Protein AF-A0A1J4VT29-F1 (afdb_monomer_lite)

Foldseek 3Di:
DDDQQDPVLLVLLLQQLQVQLQVCQVVQQVVQVVVVLWDDDDPFADDPDTAGAGSLVSLLVSLVRSCVVRHDDALLNVLLNVLLVLQLVVQVVCSVVVDDDVVVNLVSQQVSLVSNVVSPQWQPVDPDSVVRSVVLSVLLSLLLVLLLLQQRAFLQSLLLLLLLLCLQLVQCVVVVNSNLNSSSSNSNSNSNSSSVCGPPPHNHGHTSSNSNSSSNSLSSSLRNGDQAAPDPVCSNVLSCLLSVLSVLQLVLLQLLCVLVVHDSPDDHCLTLLSLVVLVVDDSNRSSVVSSVSSNLSSVLSVVRRYDDPVSNVVSSVVNVLVSVVSSLVSQQSVQVVVVVVVVVVCVVPPDDDDDDDPDPDDHSLRSLLVSLLVLLLVLLLQLLLCLLFDPVSNLVSLVSNLSSNVVSLQSQLVVQDDPDDDPVSSVVSNDFPDDPLPVLLVLLLVLLVVLCVQAPDNPQSVCCNCVPSVSLVSLLRSLLVSLQAPVSLVVSLVSNLVSLVLLLVQQVCCLQQQAGPRARHGFVPADPVVSVVLNPDDPVVSVVVLPPTAGQRSHPALLLVLLSLLQNLLLLVLCLPQPDVDDPVRSVVSVVSSVSSVVNSVRSLAPLLVVLNLQLVLLLCCLVPVPVSVVVVVCVVCVLVPDDPVVNVVVVCSVVDDDPPVQVQLLQLLVQLCVVPAAFANHAPRQQVVSVVSRPDPDDDDRSDHQALLSVQCRSRHPSSSVSVVVSLCSLPVVLSVLLVVQPDRSLSSNLSSLNSSLSSSNSSRRRHSNSPSSSSSSSNSSSSSSSSSSSSSRCVVVVND

Sequence (802 aa):
MPDIVSKVDLLAAFIISGLVAYLITPLVRLLAIRMKLLDHPSERKVHIKPTPLFGGVSIFIAFLSALIFTAKFTTPILGIVIGGLILLIIGIIDDRIAFMPPHIKLLGQLLAALTVVKFGVRVAFVSDVYLSMLFTYFWIISITNAFNLLDNMNGLSAGVAGISAVIFGLLSLYNGQLAVSLLSFALAGGCFGFLKHNFPKASIFMGDAGSMFIGFTFASIAVLGSWKTPNVTFSIMVPILVLAYPIFDTTLVSIMRVSRGQSIFAGGKDHSSHRLISLGFSEKKAVMFIYLISLILGVSAFIVTISDPVSAAISISAIFLLLFILGVRLALVDANFEEWRLKRWLQARWIKYKMPFYSRRKTGGERTAFICDKITEWSLCAAIIAIPVSNAFIEIFIAIAFISWATKKVLASISKLPLSFDIKTVAKGIRLPDTYLDMPILALIVTTVLSITNTTSVSSSFNYLFFKLGEYIALFYMVVEIFNSERKIRNVTGFLVFSCAIVSLNAVFQYVAGFDLLRHFSVSAVSESAALSFAKASVFAKLSMFRDIRVTSSFFMPEDFAAWLLVILPVLFTILFFVRPIRGKARIALAGLFVFLFVLFLSASSKGAWLGLASALFFALFIKKRKLALVLAVCFILLPSVLPDSVAERVESSMTSQDNGDGVYRWQVTWNAIKSHPVFGIGADVYHTDYLQYSPREGKGLSGYTNSSFLQYAADMGLIGIGALLWFLFMLFSRSIRNLGNIKEPFYHSLLLGLLGGILAFLIHSLFRPDFRSLQLMVLFWFAVGLSIAVQRAALRKENLV

Radius of gyration: 30.98 Å; chains: 1; bounding box: 78×65×95 Å

pLDDT: mean 81.32, std 16.32, range [30.88, 98.62]

Secondary structure (DSSP, 8-state):
------HHHHHHHHHHHHHHHHHHHHHHHHHHHHTT-EE---TT-S-SS-EEB-HHHHHHHHHHHHHHHH----HHHHHHHHHHHHHHHHHHHHHHHS---HHHHHHHHHHHHHHHHHTT---TT--SHHHHHHHHHHHHHHHHHHHHHH-SSTTHHHHHHHHHHHHHHHHHHHTT-HHHHHHHHHHHHHHHHHHHHHSSS-SSB-HHHHHHHHHHHHHHHHHH-----SSGGGTTHHHHHHTHHHHHHHHHHHHHHHHTT--TTS--S-SHHHHHHHTT--HHHHHHHHHHHHHHHHHHHHHHHHS-HHHHHHHHHHHHHHHHHHHHHHHHHHHHHHHHHHHHHHHHT-SS-----------HHHHHHHHHHHHHHHHHHHHHHHTTT-HHHHHHHHHHHHHHHHHHHHHHHHTT--SS--HHHHHHHTPPPP-TTHHHHHHHHHHHHHHGGG-S-HHHHHHIIIIIIHHHHHHHHHHHHH--SHHHHHHHHHHHHHHHHHHHHHHHHHHHHSB-TTT-PBPTT--HHHHHHHHHS-HHHHHHHTTSPPP-TTSSSHHHHHHHHHHHHHHHHHHHHH-TT--HHHHHHHHHHHHHHHHHHHHT--HHHHHHHHHHHHHHHHHH-HHHHHHHHHHHHHHHHHS-HHHHHHHHHHHHSS-HHHHHHHHHHHHHHHHHSTTT-S-TTTHHHHGGGG-SSTT----SS-S-HHHHHHHHHHHHHHHHHHHHHHHHHHHHHHHHTT---HHHHHHHHHHHHHHHHHHHHTTSS-GGG-HHHHHHHHHHHHHHHHHHHHHHHHTT--

Structure (mmCIF, N/CA/C/O backbone):
data_AF-A0A1J4VT29-F1
#
_entry.id   AF-A0A1J4VT29-F1
#
loop_
_atom_site.group_PDB
_atom_site.id
_atom_site.type_symbol
_atom_site.label_atom_id
_atom_site.label_alt_id
_atom_site.label_comp_id
_atom_site.label_asym_id
_atom_site.label_entity_id
_atom_site.label_seq_id
_atom_site.pdbx_PDB_ins_code
_atom_site.Cartn_x
_atom_site.Cartn_y
_atom_site.Cartn_z
_atom_site.occupancy
_atom_site.B_iso_or_equiv
_atom_site.auth_seq_id
_atom_site.auth_comp_id
_atom_site.auth_asym_id
_atom_site.auth_atom_id
_atom_site.pdbx_PDB_model_num
ATOM 1 N N . MET A 1 1 ? 30.194 25.318 13.559 1.00 33.41 1 MET A N 1
ATOM 2 C CA . MET A 1 1 ? 30.046 25.543 15.014 1.00 33.41 1 MET A CA 1
ATOM 3 C C . MET A 1 1 ? 29.406 24.293 15.595 1.00 33.41 1 MET A C 1
ATOM 5 O O . MET A 1 1 ? 28.345 23.943 15.094 1.00 33.41 1 MET A O 1
ATOM 9 N N . PRO A 1 2 ? 30.065 23.570 16.514 1.00 39.81 2 PRO A N 1
ATOM 10 C CA . PRO A 1 2 ? 29.645 22.228 16.907 1.00 39.81 2 PRO A CA 1
ATOM 11 C C . PRO A 1 2 ? 28.365 22.244 17.758 1.00 39.81 2 PRO A C 1
ATOM 13 O O . PRO A 1 2 ? 28.043 23.228 18.425 1.00 39.81 2 PRO A O 1
ATOM 16 N N . ASP A 1 3 ? 27.636 21.138 17.660 1.00 47.94 3 ASP A N 1
ATOM 17 C CA . ASP A 1 3 ? 26.301 20.856 18.182 1.00 47.94 3 ASP A CA 1
ATOM 18 C C . ASP A 1 3 ? 26.137 21.121 19.687 1.00 47.94 3 ASP A C 1
ATOM 20 O O . ASP A 1 3 ? 26.857 20.565 20.511 1.00 47.94 3 ASP A O 1
ATOM 24 N N . ILE A 1 4 ? 25.135 21.923 20.069 1.00 55.03 4 ILE A N 1
ATOM 25 C CA . ILE A 1 4 ? 24.772 22.153 21.483 1.00 55.03 4 ILE A CA 1
ATOM 26 C C . ILE A 1 4 ? 23.476 21.401 21.806 1.00 55.03 4 ILE A C 1
ATOM 28 O O . ILE A 1 4 ? 22.451 22.003 22.114 1.00 55.03 4 ILE A O 1
ATOM 32 N N . VAL A 1 5 ? 23.515 20.083 21.635 1.00 64.25 5 VAL A N 1
ATOM 33 C CA . VAL A 1 5 ? 22.667 19.130 22.360 1.00 64.25 5 VAL A CA 1
ATOM 34 C C . VAL A 1 5 ? 23.596 17.984 22.730 1.00 64.25 5 VAL A C 1
ATOM 36 O O . VAL A 1 5 ? 24.055 17.245 21.868 1.00 64.25 5 VAL A O 1
ATOM 39 N N . SER A 1 6 ? 23.949 17.865 23.998 1.00 79.81 6 SER A N 1
ATOM 40 C CA . SER A 1 6 ? 24.794 16.793 24.514 1.00 79.81 6 SER A CA 1
ATOM 41 C C . SER A 1 6 ? 23.957 15.555 24.856 1.00 79.81 6 SER A C 1
ATOM 43 O O . SER A 1 6 ? 22.740 15.621 25.028 1.00 79.81 6 SER A O 1
ATOM 45 N N . LYS A 1 7 ? 24.602 14.394 25.028 1.00 81.19 7 LYS A N 1
ATOM 46 C CA . LYS A 1 7 ? 23.920 13.202 25.576 1.00 81.19 7 LYS A CA 1
ATOM 47 C C . LYS A 1 7 ? 23.343 13.461 26.978 1.00 81.19 7 LYS A C 1
ATOM 49 O O . LYS A 1 7 ? 22.357 12.829 27.349 1.00 81.19 7 LYS A O 1
ATOM 54 N N . VAL A 1 8 ? 23.935 14.394 27.731 1.00 86.44 8 VAL A N 1
ATOM 55 C CA . VAL A 1 8 ? 23.439 14.829 29.045 1.00 86.44 8 VAL A CA 1
ATOM 56 C C . VAL A 1 8 ? 22.101 15.550 28.894 1.00 86.44 8 VAL A C 1
ATOM 58 O O . VAL A 1 8 ? 21.183 15.265 29.657 1.00 86.44 8 VAL A O 1
ATOM 61 N N . ASP A 1 9 ? 21.945 16.380 27.860 1.00 90.12 9 ASP A N 1
ATOM 62 C CA . ASP A 1 9 ? 20.693 17.097 27.583 1.00 90.12 9 ASP A CA 1
ATOM 63 C C . ASP A 1 9 ? 19.541 16.140 27.247 1.00 90.12 9 ASP A C 1
ATOM 65 O O . ASP A 1 9 ? 18.402 16.386 27.635 1.00 90.12 9 ASP A O 1
ATOM 69 N N . LEU A 1 10 ? 19.825 15.000 26.605 1.00 94.25 10 LEU A N 1
ATOM 70 C CA . LEU A 1 10 ? 18.819 13.964 26.324 1.00 94.25 10 LEU A CA 1
ATOM 71 C C . LEU A 1 10 ? 18.289 13.313 27.609 1.00 94.25 10 LEU A C 1
ATOM 73 O O . LEU A 1 10 ? 17.077 13.160 27.785 1.00 94.25 10 LEU A O 1
ATOM 77 N N . LEU A 1 11 ? 19.198 12.944 28.518 1.00 94.19 11 LEU A N 1
ATOM 78 C CA . LEU A 1 11 ? 18.832 12.378 29.815 1.00 94.19 11 LEU A CA 1
ATOM 79 C C . LEU A 1 11 ? 18.116 13.421 30.683 1.00 94.19 11 LEU A C 1
ATOM 81 O O . LEU A 1 11 ? 17.098 13.112 31.302 1.00 94.19 11 LEU A O 1
ATOM 85 N N . ALA A 1 12 ? 18.604 14.664 30.682 1.00 94.69 12 ALA A N 1
ATOM 86 C CA . ALA A 1 12 ? 17.967 15.778 31.368 1.00 94.69 12 ALA A CA 1
ATOM 87 C C . ALA A 1 12 ? 16.546 16.017 30.839 1.00 94.69 12 ALA A C 1
ATOM 89 O O . ALA A 1 12 ? 15.627 16.154 31.640 1.00 94.69 12 ALA A O 1
ATOM 90 N N . ALA A 1 13 ? 16.323 15.974 29.522 1.00 96.81 13 ALA A N 1
ATOM 91 C CA . ALA A 1 13 ? 15.000 16.148 28.926 1.00 96.81 13 ALA A CA 1
ATOM 92 C C . ALA A 1 13 ? 14.007 15.077 29.407 1.00 96.81 13 ALA A C 1
ATOM 94 O O . ALA A 1 13 ? 12.875 15.399 29.780 1.00 96.81 13 ALA A O 1
ATOM 95 N N . PHE A 1 14 ? 14.442 13.813 29.458 1.00 97.88 14 PHE A N 1
ATOM 96 C CA . PHE A 1 14 ? 13.638 12.713 29.994 1.00 97.88 14 PHE A CA 1
ATOM 97 C C . PHE A 1 14 ? 13.293 12.920 31.475 1.00 97.88 14 PHE A C 1
ATOM 99 O O . PHE A 1 14 ? 12.125 12.821 31.859 1.00 97.88 14 PHE A O 1
ATOM 106 N N . ILE A 1 15 ? 14.294 13.235 32.305 1.00 97.94 15 ILE A N 1
ATOM 107 C CA . ILE A 1 15 ? 14.127 13.391 33.756 1.00 97.94 15 ILE A CA 1
ATOM 108 C C . ILE A 1 15 ? 13.269 14.616 34.084 1.00 97.94 15 ILE A C 1
ATOM 110 O O . ILE A 1 15 ? 12.323 14.495 34.860 1.00 97.94 15 ILE A O 1
ATOM 114 N N . ILE A 1 16 ? 13.559 15.775 33.485 1.00 98.00 16 ILE A N 1
ATOM 115 C CA . ILE A 1 16 ? 12.816 17.024 33.703 1.00 98.00 16 ILE A CA 1
ATOM 116 C C . ILE A 1 16 ? 11.355 16.823 33.313 1.00 98.00 16 ILE A C 1
ATOM 118 O O . ILE A 1 16 ? 10.469 17.093 34.120 1.00 98.00 16 ILE A O 1
ATOM 122 N N . SER A 1 17 ? 11.090 16.289 32.117 1.00 98.25 17 SER A N 1
ATOM 123 C CA . SER A 1 17 ? 9.717 16.043 31.669 1.00 98.25 17 SER A CA 1
ATOM 124 C C . SER A 1 17 ? 8.998 15.046 32.587 1.00 98.25 17 SER A C 1
ATOM 126 O O . SER A 1 17 ? 7.878 15.295 33.031 1.00 98.25 17 SER A O 1
ATOM 128 N N . GLY A 1 18 ? 9.655 13.945 32.965 1.00 98.19 18 GLY A N 1
ATOM 129 C CA . GLY A 1 18 ? 9.075 12.960 33.879 1.00 98.19 18 GLY A CA 1
ATOM 130 C C . GLY A 1 18 ? 8.745 13.523 35.256 1.00 98.19 18 GLY A C 1
ATOM 131 O O . GLY A 1 18 ? 7.642 13.301 35.764 1.00 98.19 18 GLY A O 1
ATOM 132 N N . LEU A 1 19 ? 9.659 14.297 35.841 1.00 98.06 19 LEU A N 1
ATOM 133 C CA . LEU A 1 19 ? 9.467 14.912 37.148 1.00 98.06 19 LEU A CA 1
ATOM 134 C C . LEU A 1 19 ? 8.368 15.980 37.106 1.00 98.06 19 LEU A C 1
ATOM 136 O O . LEU A 1 19 ? 7.482 15.977 37.961 1.00 98.06 19 LEU A O 1
ATOM 140 N N . VAL A 1 20 ? 8.375 16.852 36.092 1.00 98.25 20 VAL A N 1
ATOM 141 C CA . VAL A 1 20 ? 7.345 17.886 35.921 1.00 98.25 20 VAL A CA 1
ATOM 142 C C . VAL A 1 20 ? 5.974 17.246 35.723 1.00 98.25 20 VAL A C 1
ATOM 144 O O . VAL A 1 20 ? 5.036 17.620 36.423 1.00 98.25 20 VAL A O 1
ATOM 147 N N . ALA A 1 21 ? 5.841 16.239 34.854 1.00 97.81 21 ALA A N 1
ATOM 148 C CA . ALA A 1 21 ? 4.572 15.536 34.669 1.00 97.81 21 ALA A CA 1
ATOM 149 C C . ALA A 1 21 ? 4.102 14.884 35.977 1.00 97.81 21 ALA A C 1
ATOM 151 O O . ALA A 1 21 ? 2.942 15.041 36.360 1.00 97.81 21 ALA A O 1
ATOM 152 N N . TYR A 1 22 ? 4.995 14.207 36.702 1.00 97.44 22 TYR A N 1
ATOM 153 C CA . TYR A 1 22 ? 4.665 13.569 37.975 1.00 97.44 22 TYR A CA 1
ATOM 154 C C . TYR A 1 22 ? 4.158 14.570 39.027 1.00 97.44 22 TYR A C 1
ATOM 156 O O . TYR A 1 22 ? 3.149 14.299 39.682 1.00 97.44 22 TYR A O 1
ATOM 164 N N . LEU A 1 23 ? 4.817 15.725 39.166 1.00 97.50 23 LEU A N 1
ATOM 165 C CA . LEU A 1 23 ? 4.493 16.733 40.181 1.00 97.50 23 LEU A CA 1
ATOM 166 C C . LEU A 1 23 ? 3.297 17.614 39.803 1.00 97.50 23 LEU A C 1
ATOM 168 O O . LEU A 1 23 ? 2.504 17.977 40.672 1.00 97.50 23 LEU A O 1
ATOM 172 N N . ILE A 1 24 ? 3.138 17.955 38.522 1.00 96.56 24 ILE A N 1
ATOM 173 C CA . ILE A 1 24 ? 2.095 18.884 38.078 1.00 96.56 24 ILE A CA 1
ATOM 174 C C . ILE A 1 24 ? 0.741 18.194 37.892 1.00 96.56 24 ILE A C 1
ATOM 176 O O . ILE A 1 24 ? -0.298 18.836 38.037 1.00 96.56 24 ILE A O 1
ATOM 180 N N . THR A 1 25 ? 0.718 16.886 37.612 1.00 96.56 25 THR A N 1
ATOM 181 C CA . THR A 1 25 ? -0.531 16.145 37.354 1.00 96.56 25 THR A CA 1
ATOM 182 C C . THR A 1 25 ? -1.549 16.242 38.506 1.00 96.56 25 THR A C 1
ATOM 184 O O . THR A 1 25 ? -2.719 16.515 38.229 1.00 96.56 25 THR A O 1
ATOM 187 N N . PRO A 1 26 ? -1.170 16.118 39.796 1.00 94.38 26 PRO A N 1
ATOM 188 C CA . PRO A 1 26 ? -2.086 16.369 40.912 1.00 94.38 26 PRO A CA 1
ATOM 189 C C . PRO A 1 26 ? -2.666 17.792 40.941 1.00 94.38 26 PRO A C 1
ATOM 191 O O . PRO A 1 26 ? -3.844 17.963 41.253 1.00 94.38 26 PRO A O 1
ATOM 194 N N . LEU A 1 27 ? -1.878 18.811 40.586 1.00 94.88 27 LEU A N 1
ATOM 195 C CA . LEU A 1 27 ? -2.335 20.206 40.539 1.00 94.88 27 LEU A CA 1
ATOM 196 C C . LEU A 1 27 ? 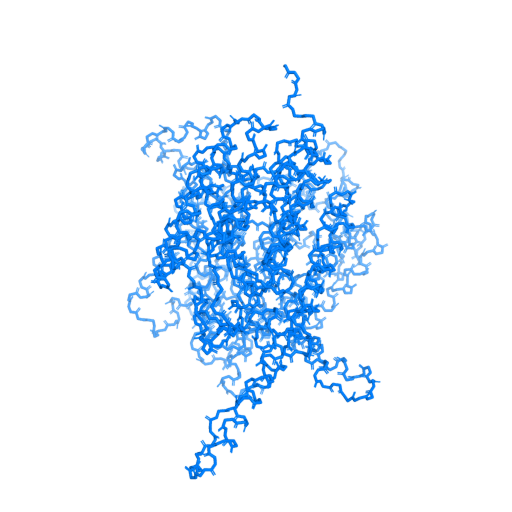-3.319 20.427 39.385 1.00 94.88 27 LEU A C 1
ATOM 198 O O . LEU A 1 27 ? -4.388 21.007 39.570 1.00 94.88 27 LEU A O 1
ATOM 202 N N . VAL A 1 28 ? -2.993 19.891 38.210 1.00 94.00 28 VAL A N 1
ATOM 203 C CA . VAL A 1 28 ? -3.857 19.907 37.022 1.00 94.00 28 VAL A CA 1
ATOM 204 C C . VAL A 1 28 ? -5.168 19.164 37.298 1.00 94.00 28 VAL A C 1
ATOM 206 O O . VAL A 1 28 ? -6.236 19.628 36.905 1.00 94.00 28 VAL A O 1
ATOM 209 N N . ARG A 1 29 ? -5.128 18.067 38.064 1.00 93.06 29 ARG A N 1
ATOM 210 C CA . ARG A 1 29 ? -6.324 17.358 38.537 1.00 93.06 29 ARG A CA 1
ATOM 211 C C . ARG A 1 29 ? -7.211 18.239 39.418 1.00 93.06 29 ARG A C 1
ATOM 213 O O . ARG A 1 29 ? -8.425 18.249 39.223 1.00 93.06 29 ARG A O 1
ATOM 220 N N . LEU A 1 30 ? -6.638 18.983 40.367 1.00 91.75 30 LEU A N 1
ATOM 221 C CA . LEU A 1 30 ? -7.401 19.922 41.203 1.00 91.75 30 LEU A CA 1
ATOM 222 C C . LEU A 1 30 ? -8.045 21.027 40.359 1.00 91.75 30 LEU A C 1
ATOM 224 O O . LEU A 1 30 ? -9.205 21.376 40.581 1.00 91.75 30 LEU A O 1
ATOM 228 N N . LEU A 1 31 ? -7.317 21.542 39.368 1.00 91.06 31 LEU A N 1
ATOM 229 C CA . LEU A 1 31 ? -7.832 22.539 38.436 1.00 91.06 31 LEU A CA 1
ATOM 230 C C . LEU A 1 31 ? -8.998 21.986 37.603 1.00 91.06 31 LEU A C 1
ATOM 232 O O . LEU A 1 31 ? -10.039 22.630 37.520 1.00 91.06 31 LEU A O 1
ATOM 236 N N . ALA A 1 32 ? -8.871 20.770 37.072 1.00 90.19 32 ALA A N 1
ATOM 237 C CA . ALA A 1 32 ? -9.927 20.103 36.312 1.00 90.19 32 ALA A CA 1
ATOM 238 C C . ALA A 1 32 ? -11.214 19.929 37.137 1.00 90.19 32 ALA A C 1
ATOM 240 O O . ALA A 1 32 ? -12.310 20.196 36.647 1.00 90.19 32 ALA A O 1
ATOM 241 N N . ILE A 1 33 ? -11.081 19.566 38.420 1.00 89.19 33 ILE A N 1
ATOM 242 C CA . ILE A 1 33 ? -12.214 19.471 39.352 1.00 89.19 33 ILE A CA 1
ATOM 243 C C . ILE A 1 33 ? -12.862 20.847 39.562 1.00 89.19 33 ILE A C 1
ATOM 245 O O . ILE A 1 33 ? -14.083 20.963 39.467 1.00 89.19 33 ILE A O 1
ATOM 249 N N . ARG A 1 34 ? -12.066 21.902 39.794 1.00 89.75 34 ARG A N 1
ATOM 250 C CA . ARG A 1 34 ? -12.579 23.278 39.956 1.00 89.75 34 ARG A CA 1
ATOM 251 C C . ARG A 1 34 ? -13.289 23.788 38.702 1.00 89.75 34 ARG A C 1
ATOM 253 O O . ARG A 1 34 ? -14.307 24.462 38.810 1.00 89.75 34 ARG A O 1
ATOM 260 N N . MET A 1 35 ? -12.780 23.435 37.524 1.00 85.62 35 MET A N 1
ATOM 261 C CA . MET A 1 35 ? -13.356 23.799 36.227 1.00 85.62 35 MET A CA 1
ATOM 262 C C . MET A 1 35 ? -14.530 22.903 35.804 1.00 85.62 35 MET A C 1
ATOM 264 O O . MET A 1 35 ? -15.103 23.132 34.741 1.00 85.62 35 MET A O 1
ATOM 268 N N . LYS A 1 36 ? -14.898 21.898 36.616 1.00 83.50 36 LYS A N 1
ATOM 269 C CA . LYS A 1 36 ? -15.925 20.887 36.309 1.00 83.50 36 LYS A CA 1
ATOM 270 C C . LYS A 1 36 ? -15.660 20.120 35.001 1.00 83.50 36 LYS A C 1
ATOM 272 O O . LYS A 1 36 ? -16.594 19.659 34.355 1.00 83.50 36 LYS A O 1
ATOM 277 N N . LEU A 1 37 ? -14.389 19.951 34.632 1.00 81.50 37 LEU A N 1
ATOM 278 C CA . LEU A 1 37 ? -13.951 19.129 33.501 1.00 81.50 37 LEU A CA 1
ATOM 279 C C . LEU A 1 37 ? -13.862 17.662 33.946 1.00 81.50 37 LEU A C 1
ATOM 281 O O . LEU A 1 37 ? -12.786 17.148 34.261 1.00 81.50 37 LEU A O 1
ATOM 285 N N . LEU A 1 38 ? -15.022 17.012 34.060 1.00 82.12 38 LEU A N 1
ATOM 286 C CA . LEU A 1 38 ? -15.164 15.646 34.566 1.00 82.12 38 LEU A CA 1
ATOM 287 C C . LEU A 1 38 ? -15.788 14.730 33.511 1.00 82.12 38 LEU A C 1
ATOM 289 O O . LEU A 1 38 ? -16.812 15.064 32.919 1.00 82.12 38 LEU A O 1
ATOM 293 N N . ASP A 1 39 ? -15.226 13.532 33.345 1.00 75.38 39 ASP A N 1
ATOM 294 C CA . ASP A 1 39 ? -15.860 12.472 32.572 1.00 75.38 39 ASP A CA 1
ATOM 295 C C . ASP A 1 39 ? -16.897 11.725 33.416 1.00 75.38 39 ASP A C 1
ATOM 297 O O . ASP A 1 39 ? -16.546 10.948 34.312 1.00 75.38 39 ASP A O 1
ATOM 301 N N . HIS A 1 40 ? -18.177 11.914 33.107 1.00 70.88 40 HIS A N 1
ATOM 302 C CA . HIS A 1 40 ? -19.268 11.222 33.781 1.00 70.88 40 HIS A CA 1
ATOM 303 C C . HIS A 1 40 ? -19.471 9.785 33.246 1.00 70.88 40 HIS A C 1
ATOM 305 O O . HIS A 1 40 ? -19.414 9.553 32.034 1.00 70.88 40 HIS A O 1
ATOM 311 N N . PRO A 1 41 ? -19.743 8.797 34.125 1.00 61.56 41 PRO A N 1
ATOM 312 C CA . PRO A 1 41 ? -20.081 7.437 33.706 1.00 61.56 41 PRO A CA 1
ATOM 313 C C . PRO A 1 41 ? -21.275 7.417 32.739 1.00 61.56 41 PRO A C 1
ATOM 315 O O . PRO A 1 41 ? -22.268 8.106 32.955 1.00 61.56 41 PRO A O 1
ATOM 318 N N . SER A 1 42 ? -21.207 6.597 31.691 1.00 57.72 42 SER A N 1
ATOM 319 C CA . SER A 1 42 ? -22.328 6.345 30.771 1.00 57.72 42 SER A CA 1
ATOM 320 C C . SER A 1 42 ? -22.353 4.871 30.364 1.00 57.72 42 SER A C 1
ATOM 322 O O . SER A 1 42 ? -21.347 4.180 30.518 1.00 57.72 42 SER A O 1
ATOM 324 N N . GLU A 1 43 ? -23.458 4.380 29.786 1.00 47.31 43 GLU A N 1
ATOM 325 C CA . GLU A 1 43 ? -23.592 2.977 29.331 1.00 47.31 43 GLU A CA 1
ATOM 326 C C . GLU A 1 43 ? -22.460 2.526 28.380 1.00 47.31 43 GLU A C 1
ATOM 328 O O . GLU A 1 43 ? -22.158 1.334 28.242 1.00 47.31 43 GLU A O 1
ATOM 333 N N . ARG A 1 44 ? -21.803 3.489 27.719 1.00 51.31 44 ARG A N 1
ATOM 334 C CA . ARG A 1 44 ? -20.697 3.268 26.781 1.00 51.31 44 ARG A CA 1
ATOM 335 C C . ARG A 1 44 ? -19.311 3.307 27.428 1.00 51.31 44 ARG A C 1
ATOM 337 O O . ARG A 1 44 ? -18.368 2.879 26.773 1.00 51.31 44 ARG A O 1
ATOM 344 N N . LYS A 1 45 ? -19.159 3.754 28.676 1.00 58.06 45 LYS A N 1
ATOM 345 C CA . LYS A 1 45 ? -17.854 3.899 29.350 1.00 58.06 45 LYS A CA 1
ATOM 346 C C . LYS A 1 45 ? -17.647 2.805 30.408 1.00 58.06 45 LYS A C 1
ATOM 348 O O . LYS A 1 45 ? -18.581 2.075 30.734 1.00 58.06 45 LYS A O 1
ATOM 353 N N . VAL A 1 46 ? -16.400 2.573 30.825 1.00 54.50 46 VAL A N 1
ATOM 354 C CA . VAL A 1 46 ? -16.026 1.473 31.748 1.00 54.50 46 VAL A CA 1
ATOM 355 C C . VAL A 1 46 ? -15.874 1.972 33.191 1.00 54.50 46 VAL A C 1
ATOM 357 O O . VAL A 1 46 ? -16.057 1.202 34.132 1.00 54.50 46 VAL A O 1
ATOM 360 N N . HIS A 1 47 ? -15.587 3.262 33.394 1.00 59.19 47 HIS A N 1
ATOM 361 C CA . HIS A 1 47 ? -15.441 3.839 34.728 1.00 59.19 47 HIS A CA 1
ATOM 362 C C . HIS A 1 47 ? -16.784 4.062 35.423 1.00 59.19 47 HIS A C 1
ATOM 364 O O . HIS A 1 47 ? -17.765 4.489 34.822 1.00 59.19 47 HIS A O 1
ATOM 370 N N . ILE A 1 48 ? -16.790 3.809 36.732 1.00 59.41 48 ILE A N 1
ATOM 371 C CA . ILE A 1 48 ? -17.982 3.891 37.592 1.00 59.41 48 ILE A CA 1
ATOM 372 C C . ILE A 1 48 ? -18.014 5.223 38.369 1.00 59.41 48 ILE A C 1
ATOM 374 O O . ILE A 1 48 ? -19.045 5.612 38.907 1.00 59.41 48 ILE A O 1
ATOM 378 N N . LYS A 1 49 ? -16.893 5.959 38.420 1.00 67.44 49 LYS A N 1
ATOM 379 C CA . LYS A 1 49 ? -16.759 7.231 39.149 1.00 67.44 49 LYS A CA 1
ATOM 380 C C . LYS A 1 49 ? -16.401 8.375 38.198 1.00 67.44 49 LYS A C 1
ATOM 382 O O . LYS A 1 49 ? -15.527 8.161 37.358 1.00 67.44 49 LYS A O 1
ATOM 387 N N . PRO A 1 50 ? -16.996 9.575 38.350 1.00 76.69 50 PRO A N 1
ATOM 388 C CA . PRO A 1 50 ? -16.575 10.754 37.602 1.00 76.69 50 PRO A CA 1
ATOM 389 C C . PRO A 1 50 ? -15.066 10.981 37.736 1.00 76.69 50 PRO A C 1
ATOM 391 O O . PRO A 1 50 ? -14.556 11.083 38.854 1.00 76.69 50 PRO A O 1
ATOM 394 N N . THR A 1 51 ? -14.352 11.006 36.610 1.00 83.75 51 THR A N 1
ATOM 395 C CA . THR A 1 51 ? -12.882 11.102 36.583 1.00 83.75 51 THR A CA 1
ATOM 396 C C . THR A 1 51 ? -12.462 12.358 35.809 1.00 83.75 51 THR A C 1
ATOM 398 O O . THR A 1 51 ? -12.998 12.581 34.729 1.00 83.75 51 THR A O 1
ATOM 401 N N . PRO A 1 52 ? -11.557 13.213 36.323 1.00 87.00 52 PRO A N 1
ATOM 402 C CA . PRO A 1 52 ? -11.186 14.460 35.644 1.00 87.00 52 PRO A CA 1
ATOM 403 C C . PRO A 1 52 ? -10.531 14.254 34.265 1.00 87.00 52 PRO A C 1
ATOM 405 O O . PRO A 1 52 ? -9.730 13.333 34.113 1.00 87.00 52 PRO A O 1
ATOM 408 N N . LEU A 1 53 ? -10.832 15.131 33.297 1.00 83.00 53 LEU A N 1
ATOM 409 C CA . LEU A 1 53 ? -10.323 15.132 31.911 1.00 83.00 53 LEU A CA 1
ATOM 410 C C . LEU A 1 53 ? -9.438 16.362 31.681 1.00 83.00 53 LEU A C 1
ATOM 412 O O . LEU A 1 53 ? -9.933 17.436 31.347 1.00 83.00 53 LEU A O 1
ATOM 416 N N . PHE A 1 54 ? -8.136 16.240 31.952 1.00 85.94 54 PHE A N 1
ATOM 417 C CA . PHE A 1 54 ? -7.184 17.342 31.724 1.00 85.94 54 PHE A CA 1
ATOM 418 C C . PHE A 1 54 ? -5.711 16.897 31.729 1.00 85.94 54 PHE A C 1
ATOM 420 O O . PHE A 1 54 ? -4.801 17.722 31.786 1.00 85.94 54 PHE A O 1
ATOM 427 N N . GLY A 1 55 ? -5.451 15.586 31.699 1.00 89.31 55 GLY A N 1
ATOM 428 C CA . GLY A 1 55 ? -4.110 15.026 31.857 1.00 89.31 55 GLY A CA 1
ATOM 429 C C . GLY A 1 55 ? -3.143 15.404 30.735 1.00 89.31 55 GLY A C 1
ATOM 430 O O . GLY A 1 55 ? -1.948 15.558 30.982 1.00 89.31 55 GLY A O 1
ATOM 431 N N . GLY A 1 56 ? -3.656 15.633 29.523 1.00 92.44 56 GLY A N 1
ATOM 432 C CA . GLY A 1 56 ? -2.866 16.110 28.387 1.00 92.44 56 GLY A CA 1
ATOM 433 C C . GLY A 1 56 ? -2.111 17.411 28.652 1.00 92.44 56 GLY A C 1
ATOM 434 O O . GLY A 1 56 ? -0.982 17.566 28.191 1.00 92.44 56 GLY A O 1
ATOM 435 N N . VAL A 1 57 ? -2.679 18.310 29.463 1.00 95.81 57 VAL A N 1
ATOM 436 C CA . VAL A 1 57 ? -2.030 19.573 29.847 1.00 95.81 57 VAL A CA 1
ATOM 437 C C . VAL A 1 57 ? -0.770 19.314 30.666 1.00 95.81 57 VAL A C 1
ATOM 439 O O . VAL A 1 57 ? 0.249 19.963 30.444 1.00 95.81 57 VAL A O 1
ATOM 442 N N . SER A 1 58 ? -0.797 18.327 31.565 1.00 96.69 58 SER A N 1
ATOM 443 C CA . SER A 1 58 ? 0.380 17.938 32.347 1.00 96.69 58 SER A CA 1
ATOM 444 C C . SER A 1 58 ? 1.512 17.432 31.456 1.00 96.69 58 SER A C 1
ATOM 446 O O . SER A 1 58 ? 2.663 17.803 31.668 1.00 96.69 58 SER A O 1
ATOM 448 N N . ILE A 1 59 ? 1.184 16.630 30.438 1.00 97.81 59 ILE A N 1
ATOM 449 C CA . ILE A 1 59 ? 2.165 16.080 29.492 1.00 97.81 59 ILE A CA 1
ATOM 450 C C . ILE A 1 59 ? 2.734 17.188 28.601 1.00 97.81 59 ILE A C 1
ATOM 452 O O . ILE A 1 59 ? 3.944 17.238 28.398 1.00 97.81 59 ILE A O 1
ATOM 456 N N . PHE A 1 60 ? 1.892 18.100 28.106 1.00 98.19 60 PHE A N 1
ATOM 457 C CA . PHE A 1 60 ? 2.348 19.225 27.290 1.00 98.19 60 PHE A CA 1
ATOM 458 C C . PHE A 1 60 ? 3.262 20.173 28.073 1.00 98.19 60 PHE A C 1
ATOM 460 O O . PHE A 1 60 ? 4.325 20.532 27.574 1.00 98.19 60 PHE A O 1
ATOM 467 N N . ILE A 1 61 ? 2.889 20.551 29.304 1.00 98.06 61 ILE A N 1
ATOM 468 C CA . ILE A 1 61 ? 3.728 21.414 30.150 1.00 98.06 61 ILE A CA 1
ATOM 469 C C . ILE A 1 61 ? 5.064 20.729 30.434 1.00 98.06 61 ILE A C 1
ATOM 471 O O . ILE A 1 61 ? 6.105 21.352 30.274 1.00 98.06 61 ILE A O 1
ATOM 475 N N . ALA A 1 62 ? 5.048 19.444 30.788 1.00 98.12 62 ALA A N 1
ATOM 476 C CA . ALA A 1 62 ? 6.262 18.668 31.016 1.00 98.12 62 ALA A CA 1
ATOM 477 C C . ALA A 1 62 ? 7.185 18.621 29.790 1.00 98.12 62 ALA A C 1
ATOM 479 O O . ALA A 1 62 ? 8.382 18.899 29.900 1.00 98.12 62 ALA A O 1
ATOM 480 N N . PHE A 1 63 ? 6.614 18.332 28.618 1.00 98.31 63 PHE A N 1
ATOM 481 C CA . PHE A 1 63 ? 7.326 18.337 27.347 1.00 98.31 63 PHE A CA 1
ATOM 482 C C . PHE A 1 63 ? 7.934 19.714 27.059 1.00 98.31 63 PHE A C 1
ATOM 484 O O . PHE A 1 63 ? 9.132 19.814 26.806 1.00 98.31 63 PHE A O 1
ATOM 491 N N . LEU A 1 64 ? 7.141 20.783 27.166 1.00 98.00 64 LEU A N 1
ATOM 492 C CA . LEU A 1 64 ? 7.592 22.151 26.923 1.00 98.00 64 LEU A CA 1
ATOM 493 C C . LEU A 1 64 ? 8.683 22.583 27.912 1.00 98.00 64 LEU A C 1
ATOM 495 O O . LEU A 1 64 ? 9.673 23.174 27.492 1.00 98.00 64 LEU A O 1
ATOM 499 N N . SER A 1 65 ? 8.543 22.259 29.201 1.00 97.31 65 SER A N 1
ATOM 500 C CA . SER A 1 65 ? 9.567 22.533 30.213 1.00 97.31 65 SER A CA 1
ATOM 501 C C . SER A 1 65 ? 10.887 21.858 29.857 1.00 97.31 65 SER A C 1
ATOM 503 O O . SER A 1 65 ? 11.920 22.519 29.858 1.00 97.31 65 SER A O 1
ATOM 505 N N . ALA A 1 66 ? 10.867 20.576 29.482 1.00 96.88 66 ALA A N 1
ATOM 506 C CA . ALA A 1 66 ? 12.078 19.891 29.043 1.00 96.88 66 ALA A CA 1
ATOM 507 C C . ALA A 1 66 ? 12.725 20.587 27.836 1.00 96.88 66 ALA A C 1
ATOM 509 O O . ALA A 1 66 ? 13.933 20.815 27.857 1.00 96.88 66 ALA A O 1
ATOM 510 N N . LEU A 1 67 ? 11.945 20.999 26.829 1.00 95.94 67 LEU A N 1
ATOM 511 C CA . LEU A 1 67 ? 12.484 21.729 25.675 1.00 95.94 67 LEU A CA 1
ATOM 512 C C . LEU A 1 67 ? 13.090 23.083 26.056 1.00 95.94 67 LEU A C 1
ATOM 514 O O . LEU A 1 67 ? 14.160 23.415 25.563 1.00 95.94 67 LEU A O 1
ATOM 518 N N . ILE A 1 68 ? 12.453 23.842 26.951 1.00 95.44 68 ILE A N 1
ATOM 519 C CA . ILE A 1 68 ? 12.970 25.141 27.410 1.00 95.44 68 ILE A CA 1
ATOM 520 C C . ILE A 1 68 ? 14.348 24.999 28.064 1.00 95.44 68 ILE A C 1
ATOM 522 O O . ILE A 1 68 ? 15.215 25.839 27.835 1.00 95.44 68 ILE A O 1
ATOM 526 N N . PHE A 1 69 ? 14.563 23.943 28.850 1.00 93.50 69 PHE A N 1
ATOM 527 C CA . PHE A 1 69 ? 15.818 23.756 29.584 1.00 93.50 69 PHE A CA 1
ATOM 528 C C . PHE A 1 69 ? 16.914 23.032 28.798 1.00 93.50 69 PHE A C 1
ATOM 530 O O . PHE A 1 69 ? 18.080 23.165 29.153 1.00 93.50 69 PHE A O 1
ATOM 537 N N . THR A 1 70 ? 16.567 22.255 27.768 1.00 92.25 70 THR A N 1
ATOM 538 C CA . THR A 1 70 ? 17.524 21.340 27.111 1.00 92.25 70 THR A CA 1
ATOM 539 C C . THR A 1 70 ? 17.649 21.536 25.602 1.00 92.25 70 THR A C 1
ATOM 541 O O . THR A 1 70 ? 18.618 21.069 25.007 1.00 92.25 70 THR A O 1
ATOM 544 N N . ALA A 1 71 ? 16.696 22.215 24.957 1.00 88.50 71 ALA A N 1
ATOM 545 C CA . ALA A 1 71 ? 16.648 22.344 23.506 1.00 88.50 71 ALA A CA 1
ATOM 546 C C . ALA A 1 71 ? 16.961 23.765 23.030 1.00 88.50 71 ALA A C 1
ATOM 548 O O . ALA A 1 71 ? 16.596 24.765 23.643 1.00 88.50 71 ALA A O 1
ATOM 549 N N . LYS A 1 72 ? 17.538 23.854 21.830 1.00 86.50 72 LYS A N 1
ATOM 550 C CA . LYS A 1 72 ? 17.511 25.080 21.028 1.00 86.50 72 LYS A CA 1
ATOM 551 C C . LYS A 1 72 ? 16.258 25.091 20.163 1.00 86.50 72 LYS A C 1
ATOM 553 O O . LYS A 1 72 ? 16.039 24.162 19.385 1.00 86.50 72 LYS A O 1
ATOM 558 N N . PHE A 1 73 ? 15.468 26.157 20.249 1.00 87.25 73 PHE A N 1
ATOM 559 C CA . PHE A 1 73 ? 14.268 26.327 19.429 1.00 87.25 73 PHE A CA 1
ATOM 560 C C . PHE A 1 73 ? 14.635 26.635 17.975 1.00 87.25 73 PHE A C 1
ATOM 562 O O . PHE A 1 73 ? 14.753 27.784 17.561 1.00 87.25 73 PHE A O 1
ATOM 569 N N . THR A 1 74 ? 14.827 25.575 17.196 1.00 91.50 74 THR A N 1
ATOM 570 C CA . THR A 1 74 ? 14.921 25.647 15.736 1.00 91.50 74 THR A CA 1
ATOM 571 C C . THR A 1 74 ? 13.531 25.799 15.117 1.00 91.50 74 THR A C 1
ATOM 573 O O . THR A 1 74 ? 12.524 25.464 15.746 1.00 91.50 74 THR A O 1
ATOM 576 N N . THR A 1 75 ? 13.463 26.261 13.864 1.00 93.06 75 THR A N 1
ATOM 577 C CA . THR A 1 75 ? 12.197 26.421 13.126 1.00 93.06 75 THR A CA 1
ATOM 578 C C . THR A 1 75 ? 11.328 25.150 13.168 1.00 93.06 75 THR A C 1
ATOM 580 O O . THR A 1 75 ? 10.165 25.263 13.555 1.00 93.06 75 THR A O 1
ATOM 583 N N . PRO A 1 76 ? 11.852 23.929 12.920 1.00 94.00 76 PRO A N 1
ATOM 584 C CA . PRO A 1 76 ? 11.053 22.706 13.036 1.00 94.00 76 PRO A CA 1
ATOM 585 C C . PRO A 1 76 ? 10.480 22.464 14.439 1.00 94.00 76 PRO A C 1
ATOM 587 O O . PRO A 1 76 ? 9.300 22.148 14.574 1.00 94.00 76 PRO A O 1
ATOM 590 N N . ILE A 1 77 ? 11.288 22.647 15.492 1.00 95.12 77 ILE A N 1
ATOM 591 C CA . ILE A 1 77 ? 10.855 22.447 16.887 1.00 95.12 77 ILE A CA 1
ATOM 592 C C . ILE A 1 77 ? 9.752 23.444 17.249 1.00 95.12 77 ILE A C 1
ATOM 594 O O . ILE A 1 77 ? 8.754 23.063 17.859 1.00 95.12 77 ILE A O 1
ATOM 598 N N . LEU A 1 78 ? 9.893 24.702 16.826 1.00 96.06 78 LEU A N 1
ATOM 599 C CA . LEU A 1 78 ? 8.883 25.730 17.048 1.00 96.06 78 LEU A CA 1
ATOM 600 C C . LEU A 1 78 ? 7.556 25.375 16.358 1.00 96.06 78 LEU A C 1
ATOM 602 O O . LEU A 1 78 ? 6.500 25.483 16.978 1.00 96.06 78 LEU A O 1
ATOM 606 N N . GLY A 1 79 ? 7.607 24.870 15.121 1.00 96.62 79 GLY A N 1
ATOM 607 C CA . GLY A 1 79 ? 6.427 24.379 14.405 1.00 96.62 79 GLY A CA 1
ATOM 608 C C . GLY A 1 79 ? 5.704 23.250 15.143 1.00 96.62 79 GLY A C 1
ATOM 609 O O . GLY A 1 79 ? 4.476 23.270 15.243 1.00 96.62 79 GLY A O 1
ATOM 610 N N . ILE A 1 80 ? 6.456 22.300 15.711 1.00 97.69 80 ILE A N 1
ATOM 611 C CA . ILE A 1 80 ? 5.908 21.193 16.512 1.00 97.69 80 ILE A CA 1
ATOM 612 C C . ILE A 1 80 ? 5.279 21.714 17.807 1.00 97.69 80 ILE A C 1
ATOM 614 O O . ILE A 1 80 ? 4.173 21.311 18.151 1.00 97.69 80 ILE A O 1
ATOM 618 N N . VAL A 1 81 ? 5.924 22.642 18.517 1.00 97.75 81 VAL A N 1
ATOM 619 C CA . VAL A 1 81 ? 5.367 23.205 19.759 1.00 97.75 81 VAL A CA 1
ATOM 620 C C . VAL A 1 81 ? 4.079 23.987 19.488 1.00 97.75 81 VAL A C 1
ATOM 622 O O . VAL A 1 81 ? 3.089 23.782 20.188 1.00 97.75 81 VAL A O 1
ATOM 625 N N . ILE A 1 82 ? 4.053 24.831 18.450 1.00 98.12 82 ILE A N 1
ATOM 626 C CA . ILE A 1 82 ? 2.863 25.618 18.090 1.00 98.12 82 ILE A CA 1
ATOM 627 C C . ILE A 1 82 ? 1.730 24.700 17.617 1.00 98.12 82 ILE A C 1
ATOM 629 O O . ILE A 1 82 ? 0.604 24.828 18.091 1.00 98.12 82 ILE A O 1
ATOM 633 N N . GLY A 1 83 ? 2.004 23.747 16.720 1.00 97.88 83 GLY A N 1
ATOM 634 C CA . GLY A 1 83 ? 0.981 22.800 16.266 1.00 97.88 83 GLY A CA 1
ATOM 635 C C . GLY A 1 83 ? 0.474 21.892 17.393 1.00 97.88 83 GLY A C 1
ATOM 636 O O . GLY A 1 83 ? -0.724 21.621 17.478 1.00 97.88 83 GLY A O 1
ATOM 637 N N . GLY A 1 84 ? 1.354 21.504 18.320 1.00 97.75 84 GLY A N 1
ATOM 638 C CA . GLY A 1 84 ? 0.993 20.751 19.517 1.00 97.75 84 GLY A CA 1
ATOM 639 C C . GLY A 1 84 ? 0.088 21.553 20.449 1.00 97.75 84 GLY A C 1
ATOM 640 O O . GLY A 1 84 ? -0.902 21.018 20.941 1.00 97.75 84 GLY A O 1
ATOM 641 N N . LEU A 1 85 ? 0.367 22.850 20.623 1.00 98.00 85 LEU A N 1
ATOM 642 C CA . LEU A 1 85 ? -0.483 23.771 21.378 1.00 98.00 85 LEU A CA 1
ATOM 643 C C . LEU A 1 85 ? -1.864 23.937 20.727 1.00 98.00 85 LEU A C 1
ATOM 645 O O . LEU A 1 85 ? -2.868 23.921 21.435 1.00 98.00 85 LEU A O 1
ATOM 649 N N . ILE A 1 86 ? -1.933 24.043 19.393 1.00 97.88 86 ILE A N 1
ATOM 650 C CA . ILE A 1 86 ? -3.208 24.092 18.657 1.00 97.88 86 ILE A CA 1
ATOM 651 C C . ILE A 1 86 ? -4.054 22.858 18.990 1.00 97.88 86 ILE A C 1
ATOM 653 O O . ILE A 1 86 ? -5.222 23.001 19.348 1.00 97.88 86 ILE A O 1
ATOM 657 N N . LEU A 1 87 ? -3.482 21.651 18.927 1.00 97.25 87 LEU A N 1
ATOM 658 C CA . LEU A 1 87 ? -4.243 20.428 19.213 1.00 97.25 87 LEU A CA 1
ATOM 659 C C . LEU A 1 87 ? -4.563 20.235 20.683 1.00 97.25 87 LEU A C 1
ATOM 661 O O . LEU A 1 87 ? -5.638 19.722 20.986 1.00 97.25 87 LEU A O 1
ATOM 665 N N . LEU A 1 88 ? -3.691 20.689 21.580 1.00 96.38 88 LEU A N 1
ATOM 666 C CA . LEU A 1 88 ? -4.005 20.735 22.998 1.00 96.38 88 LEU A CA 1
ATOM 667 C C . LEU A 1 88 ? -5.248 21.604 23.232 1.00 96.38 88 LEU A C 1
ATOM 669 O O . LEU A 1 88 ? -6.179 21.162 23.895 1.00 96.38 88 LEU A O 1
ATOM 673 N N . ILE A 1 89 ? -5.304 22.807 22.648 1.00 95.44 89 ILE A N 1
ATOM 674 C CA . ILE A 1 89 ? -6.452 23.715 22.781 1.00 95.44 89 ILE A CA 1
ATOM 675 C C . ILE A 1 89 ? -7.716 23.094 22.177 1.00 95.44 89 ILE A C 1
ATOM 677 O O . ILE A 1 89 ? -8.753 23.078 22.837 1.00 95.44 89 ILE A O 1
ATOM 681 N N . ILE A 1 90 ? -7.643 22.556 20.955 1.00 94.50 90 ILE A N 1
ATOM 682 C CA . ILE A 1 90 ? -8.792 21.910 20.300 1.00 94.50 90 ILE A CA 1
ATOM 683 C C . ILE A 1 90 ? -9.310 20.734 21.132 1.00 94.50 90 ILE A C 1
ATOM 685 O O . ILE A 1 90 ? -10.519 20.619 21.328 1.00 94.50 90 ILE A O 1
ATOM 689 N N . GLY A 1 91 ? -8.417 19.899 21.665 1.00 92.44 91 GLY A N 1
ATOM 690 C CA . GLY A 1 91 ? -8.807 18.779 22.513 1.00 92.44 91 GLY A CA 1
ATOM 691 C C . GLY A 1 91 ? -9.374 19.220 23.866 1.00 92.44 91 GLY A C 1
ATOM 692 O O . GLY A 1 91 ? -10.363 18.649 24.302 1.00 92.44 91 GLY A O 1
ATOM 693 N N . ILE A 1 92 ? -8.863 20.295 24.485 1.00 91.75 92 ILE A N 1
ATOM 694 C CA . ILE A 1 92 ? -9.470 20.881 25.699 1.00 91.75 92 ILE A CA 1
ATOM 695 C C . ILE A 1 92 ? -10.893 21.378 25.413 1.00 91.75 92 ILE A C 1
ATOM 697 O O . ILE A 1 92 ? -11.792 21.220 26.241 1.00 91.75 92 ILE A O 1
ATOM 701 N N . ILE A 1 93 ? -11.104 22.014 24.257 1.00 91.50 93 ILE A N 1
ATOM 702 C CA . ILE A 1 93 ? -12.430 22.483 23.843 1.00 91.50 93 ILE A CA 1
ATOM 703 C C . ILE A 1 93 ? -13.369 21.286 23.647 1.00 91.50 93 ILE A C 1
ATOM 705 O O . ILE A 1 93 ? -14.513 21.341 24.100 1.00 91.50 93 ILE A O 1
ATOM 709 N N . ASP A 1 94 ? -12.900 20.203 23.024 1.00 88.38 94 ASP A N 1
ATOM 710 C CA . ASP A 1 94 ? -13.692 18.982 22.865 1.00 88.38 94 ASP A CA 1
ATOM 711 C C . ASP A 1 94 ? -14.040 18.325 24.207 1.00 88.38 94 ASP A C 1
ATOM 713 O O . ASP A 1 94 ? -15.220 18.086 24.476 1.00 88.38 94 ASP A O 1
ATOM 717 N N . ASP A 1 95 ? -13.048 18.144 25.083 1.00 86.88 95 ASP A N 1
ATOM 718 C CA . ASP A 1 95 ? -13.226 17.589 26.430 1.00 86.88 95 ASP A CA 1
ATOM 719 C C . ASP A 1 95 ? -14.260 18.401 27.239 1.00 86.88 95 ASP A C 1
ATOM 721 O O . ASP A 1 95 ? -15.000 17.848 28.055 1.00 86.88 95 ASP A O 1
ATOM 725 N N . ARG A 1 96 ? -14.360 19.719 26.997 1.00 85.25 96 ARG A N 1
ATOM 726 C CA . ARG A 1 96 ? -15.317 20.612 27.670 1.00 85.25 96 ARG A CA 1
ATOM 727 C C . ARG A 1 96 ? -16.731 20.559 27.091 1.00 85.25 96 ARG A C 1
ATOM 729 O O . ARG A 1 96 ? -17.693 20.656 27.848 1.00 85.25 96 ARG A O 1
ATOM 736 N N . ILE A 1 97 ? -16.870 20.489 25.767 1.00 80.50 97 ILE A N 1
ATOM 737 C CA . ILE A 1 97 ? -18.177 20.537 25.085 1.00 80.50 97 ILE A CA 1
ATOM 738 C C . ILE A 1 97 ? -18.820 19.139 25.026 1.00 80.50 97 ILE A C 1
ATOM 740 O O . ILE A 1 97 ? -20.013 19.024 24.752 1.00 80.50 97 ILE A O 1
ATOM 744 N N . ALA A 1 98 ? -18.058 18.076 25.318 1.00 65.31 98 ALA A N 1
ATOM 745 C CA . ALA A 1 98 ? -18.448 16.659 25.335 1.00 65.31 98 ALA A CA 1
ATOM 746 C C . ALA A 1 98 ? -18.947 16.084 23.991 1.00 65.31 98 ALA A C 1
ATOM 748 O O . ALA A 1 98 ? -18.987 14.864 23.821 1.00 65.31 98 ALA A O 1
ATOM 749 N N . PHE A 1 99 ? -19.319 16.932 23.027 1.00 68.50 99 PHE A N 1
ATOM 750 C CA . PHE A 1 99 ? -19.748 16.547 21.688 1.00 68.50 99 PHE A CA 1
ATOM 751 C C . PHE A 1 99 ? -19.281 17.567 20.638 1.00 68.50 99 PHE A C 1
ATOM 753 O O . PHE A 1 99 ? -20.063 18.393 20.163 1.00 68.50 99 PHE A O 1
ATOM 760 N N . MET A 1 100 ? -18.004 17.514 20.245 1.00 82.44 100 MET A N 1
ATOM 761 C CA . MET A 1 100 ? -17.544 18.216 19.046 1.00 82.44 100 MET A CA 1
ATOM 762 C C . MET A 1 100 ? -17.784 17.354 17.795 1.00 82.44 100 MET A C 1
ATOM 764 O O . MET A 1 100 ? -17.380 16.187 17.751 1.00 82.44 100 MET A O 1
ATOM 768 N N . PRO A 1 101 ? -18.389 17.912 16.733 1.00 83.31 101 PRO A N 1
ATOM 769 C CA . PRO A 1 101 ? -18.495 17.227 15.454 1.00 83.31 101 PRO A CA 1
ATOM 770 C C . PRO A 1 101 ? -17.117 16.810 14.895 1.00 83.31 101 PRO A C 1
ATOM 772 O O . PRO A 1 101 ? -16.191 17.627 14.889 1.00 83.31 101 PRO A O 1
ATOM 775 N N . PRO A 1 102 ? -16.967 15.591 14.332 1.00 83.94 102 PRO A N 1
ATOM 776 C CA . PRO A 1 102 ? -15.675 15.088 13.848 1.00 83.94 102 PRO A CA 1
ATOM 777 C C . PRO A 1 102 ? -14.982 15.981 12.810 1.00 83.94 102 PRO A C 1
ATOM 779 O O . PRO A 1 102 ? -13.758 16.055 12.772 1.00 83.94 102 PRO A O 1
ATOM 782 N N . HIS A 1 103 ? -15.746 16.696 11.979 1.00 86.38 103 HIS A N 1
ATOM 783 C CA . HIS A 1 103 ? -15.184 17.591 10.966 1.00 86.38 103 HIS A CA 1
ATOM 784 C C . HIS A 1 103 ? -14.479 18.819 11.570 1.00 86.38 103 HIS A C 1
ATOM 786 O O . HIS A 1 103 ? -13.519 19.306 10.981 1.00 86.38 103 HIS A O 1
ATOM 792 N N . ILE A 1 104 ? -14.896 19.290 12.753 1.00 88.31 104 ILE A N 1
ATOM 793 C CA . ILE A 1 104 ? -14.226 20.397 13.456 1.00 88.31 104 ILE A CA 1
ATOM 794 C C . ILE A 1 104 ? -12.894 19.914 14.040 1.00 88.31 104 ILE A C 1
ATOM 796 O O . ILE A 1 104 ? -11.880 20.598 13.907 1.00 88.31 104 ILE A O 1
ATOM 800 N N . LYS A 1 105 ? -12.863 18.693 14.594 1.00 89.25 105 LYS A N 1
ATOM 801 C CA . LYS A 1 105 ? -11.611 18.058 15.037 1.00 89.25 105 LYS A CA 1
ATOM 802 C C . LYS A 1 105 ? -10.627 17.908 13.879 1.00 89.25 105 LYS A C 1
ATOM 804 O O . LYS A 1 105 ? -9.466 18.286 14.013 1.00 89.25 105 LYS A O 1
ATOM 809 N N . LEU A 1 106 ? -11.103 17.427 12.726 1.00 91.69 106 LEU A N 1
ATOM 810 C CA . LEU A 1 106 ? -10.295 17.308 11.509 1.00 91.69 106 LEU A CA 1
ATOM 811 C C . LEU A 1 106 ? -9.756 18.664 11.035 1.00 91.69 106 LEU A C 1
ATOM 813 O O . LEU A 1 106 ? -8.607 18.734 10.609 1.00 91.69 106 LEU A O 1
ATOM 817 N N . LEU A 1 107 ? -10.535 19.745 11.150 1.00 93.75 107 LEU A N 1
ATOM 818 C CA . LEU A 1 107 ? -10.060 21.092 10.825 1.00 93.75 107 LEU A CA 1
ATOM 819 C C . LEU A 1 107 ? -8.927 21.535 11.763 1.00 93.75 107 LEU A C 1
ATOM 821 O O . LEU A 1 107 ? -7.912 22.038 11.290 1.00 93.75 107 LEU A O 1
ATOM 825 N N . GLY A 1 108 ? -9.053 21.296 13.072 1.00 95.06 108 GLY A N 1
ATOM 826 C CA . GLY A 1 108 ? -7.982 21.565 14.038 1.00 95.06 108 GLY A CA 1
ATOM 827 C C . GLY A 1 108 ? -6.703 20.771 13.745 1.00 95.06 108 GLY A C 1
ATOM 828 O O . GLY A 1 108 ? -5.606 21.330 13.743 1.00 95.06 108 GLY A O 1
ATOM 829 N N . GLN A 1 109 ? -6.848 19.484 13.416 1.00 97.12 109 GLN A N 1
ATOM 830 C CA . GLN A 1 109 ? -5.748 18.610 12.984 1.00 97.12 109 GLN A CA 1
ATOM 831 C C . GLN A 1 109 ? -5.082 19.112 11.699 1.00 97.12 109 GLN A C 1
ATOM 833 O O . GLN A 1 109 ? -3.853 19.150 11.620 1.00 97.12 109 GLN A O 1
ATOM 838 N N . LEU A 1 110 ? -5.873 19.564 10.724 1.00 97.19 110 LEU A N 1
ATOM 839 C CA . LEU A 1 110 ? -5.362 20.157 9.493 1.00 97.19 110 LEU A CA 1
ATOM 840 C C . LEU A 1 110 ? -4.596 21.458 9.767 1.00 97.19 110 LEU A C 1
ATOM 842 O O . LEU A 1 110 ? -3.513 21.638 9.221 1.00 97.19 110 LEU A O 1
ATOM 846 N N . LEU A 1 111 ? -5.094 22.338 10.642 1.00 97.56 111 LEU A N 1
ATOM 847 C CA . LEU A 1 111 ? -4.398 23.575 11.024 1.00 97.56 111 LEU A CA 1
ATOM 848 C C . LEU A 1 111 ? -3.048 23.300 11.705 1.00 97.56 111 LEU A C 1
ATOM 850 O O . LEU A 1 111 ? -2.048 23.957 11.397 1.00 97.56 111 LEU A O 1
ATOM 854 N N . ALA A 1 112 ? -2.989 22.305 12.590 1.00 97.81 112 ALA A N 1
ATOM 855 C CA . ALA A 1 112 ? -1.735 21.889 13.213 1.00 97.81 112 ALA A CA 1
ATOM 856 C C . ALA A 1 112 ? -0.749 21.311 12.181 1.00 97.81 112 ALA A C 1
ATOM 858 O O . ALA A 1 112 ? 0.429 21.671 12.183 1.00 97.81 112 ALA A O 1
ATOM 859 N N . ALA A 1 113 ? -1.230 20.479 11.251 1.00 97.56 113 ALA A N 1
ATOM 860 C CA . ALA A 1 113 ? -0.413 19.918 10.176 1.00 97.56 113 ALA A CA 1
ATOM 861 C C . ALA A 1 113 ? 0.107 21.002 9.209 1.00 97.56 113 ALA A C 1
ATOM 863 O O . ALA A 1 113 ? 1.286 21.001 8.854 1.00 97.56 113 ALA A O 1
ATOM 864 N N . LEU A 1 114 ? -0.739 21.971 8.835 1.00 96.69 114 LEU A N 1
ATOM 865 C CA . LEU A 1 114 ? -0.357 23.143 8.037 1.00 96.69 114 LEU A CA 1
ATOM 866 C C . LEU A 1 114 ? 0.745 23.954 8.721 1.00 96.69 114 LEU A C 1
ATOM 868 O O . LEU A 1 114 ? 1.697 24.376 8.065 1.00 96.69 114 LEU A O 1
ATOM 872 N N . THR A 1 115 ? 0.637 24.136 10.039 1.00 97.38 115 THR A N 1
ATOM 873 C CA . THR A 1 115 ? 1.646 24.835 10.841 1.00 97.38 115 THR A CA 1
ATOM 874 C C . THR A 1 115 ? 2.988 24.116 10.752 1.00 97.38 115 THR A C 1
ATOM 876 O O . THR A 1 115 ? 3.973 24.708 10.332 1.00 97.38 115 THR A O 1
ATOM 879 N N . VAL A 1 116 ? 3.040 22.820 11.049 1.00 96.31 116 VAL A N 1
ATOM 880 C CA . VAL A 1 116 ? 4.291 22.042 11.024 1.00 96.31 116 VAL A CA 1
ATOM 881 C C . VAL A 1 116 ? 4.957 22.039 9.646 1.00 96.31 116 VAL A C 1
ATOM 883 O O . VAL A 1 116 ? 6.165 22.266 9.546 1.00 96.31 116 VAL A O 1
ATOM 886 N N . VAL A 1 117 ? 4.170 21.896 8.577 1.00 96.06 117 VAL A N 1
ATOM 887 C CA . VAL A 1 117 ? 4.677 21.961 7.198 1.00 96.06 117 VAL A CA 1
ATOM 888 C C . VAL A 1 117 ? 5.211 23.349 6.846 1.00 96.06 117 VAL A C 1
ATOM 890 O O . VAL A 1 117 ? 6.280 23.453 6.244 1.00 96.06 117 VAL A O 1
ATOM 893 N N . LYS A 1 118 ? 4.533 24.427 7.267 1.00 95.62 118 LYS A N 1
ATOM 894 C CA . LYS A 1 118 ? 5.015 25.807 7.072 1.00 95.62 118 LYS A CA 1
ATOM 895 C C . LYS A 1 118 ? 6.363 26.050 7.759 1.00 95.62 118 LYS A C 1
ATOM 897 O O . LYS A 1 118 ? 7.177 26.814 7.251 1.00 95.62 118 LYS A O 1
ATOM 902 N N . PHE A 1 119 ? 6.611 25.382 8.882 1.00 95.25 119 PHE A N 1
ATOM 903 C CA . PHE A 1 119 ? 7.878 25.432 9.616 1.00 95.25 119 PHE A CA 1
ATOM 904 C C . PHE A 1 119 ? 8.929 24.424 9.098 1.00 95.25 119 PHE A C 1
ATOM 906 O O . PHE A 1 119 ? 9.965 24.224 9.732 1.00 95.25 119 PHE A O 1
ATOM 913 N N . GLY A 1 120 ? 8.701 23.825 7.923 1.00 91.31 120 GLY A N 1
ATOM 914 C CA . GLY A 1 120 ? 9.697 23.052 7.175 1.00 91.31 120 GLY A CA 1
ATOM 915 C C . GLY A 1 120 ? 9.713 21.550 7.458 1.00 91.31 120 GLY A C 1
ATOM 916 O O . GLY A 1 120 ? 10.551 20.842 6.903 1.00 91.31 120 GLY A O 1
ATOM 917 N N . VAL A 1 121 ? 8.799 21.036 8.284 1.00 93.56 121 VAL A N 1
ATOM 918 C CA . VAL A 1 121 ? 8.700 19.598 8.563 1.00 93.56 121 VAL A CA 1
ATOM 919 C C . VAL A 1 121 ? 7.834 18.944 7.490 1.00 93.56 121 VAL A C 1
ATOM 921 O O . VAL A 1 121 ? 6.613 19.093 7.477 1.00 93.56 121 VAL A O 1
ATOM 924 N N . ARG A 1 122 ? 8.477 18.223 6.573 1.00 92.31 122 ARG A N 1
ATOM 925 C CA . ARG A 1 122 ? 7.827 17.517 5.465 1.00 92.31 122 ARG A CA 1
ATOM 926 C C . ARG A 1 122 ? 8.556 16.223 5.146 1.00 92.31 122 ARG A C 1
ATOM 928 O O . ARG A 1 122 ? 9.748 16.093 5.411 1.00 92.31 122 ARG A O 1
ATOM 935 N N . VAL A 1 123 ? 7.840 15.288 4.539 1.00 86.19 123 VAL A N 1
ATOM 936 C CA . VAL A 1 123 ? 8.406 14.016 4.093 1.00 86.19 123 VAL A CA 1
ATOM 937 C C . VAL A 1 123 ? 9.503 14.265 3.051 1.00 86.19 123 VAL A C 1
ATOM 939 O O . VAL A 1 123 ? 9.227 14.743 1.953 1.00 86.19 123 VAL A O 1
ATOM 942 N N . ALA A 1 124 ? 10.750 13.934 3.389 1.00 79.25 124 ALA A N 1
ATOM 943 C CA . ALA A 1 124 ? 11.915 14.292 2.577 1.00 79.25 124 ALA A CA 1
ATOM 944 C C . ALA A 1 124 ? 12.174 13.367 1.371 1.00 79.25 124 ALA A C 1
ATOM 946 O O . ALA A 1 124 ? 12.846 13.779 0.433 1.00 79.25 124 ALA A O 1
ATOM 947 N N . PHE A 1 125 ? 11.656 12.131 1.372 1.00 76.38 125 PHE A N 1
ATOM 948 C CA . PHE A 1 125 ? 11.904 11.162 0.289 1.00 76.38 125 PHE A CA 1
ATOM 949 C C . PHE A 1 125 ? 11.029 11.383 -0.956 1.00 76.38 125 PHE A C 1
ATOM 951 O O . PHE A 1 125 ? 11.241 10.735 -1.978 1.00 76.38 125 PHE A O 1
ATOM 958 N N . VAL A 1 126 ? 10.036 12.273 -0.877 1.00 75.50 126 VAL A N 1
ATOM 959 C CA . VAL A 1 126 ? 9.205 12.665 -2.019 1.00 75.50 126 VAL A CA 1
ATOM 960 C C . VAL A 1 126 ? 9.792 13.946 -2.596 1.00 75.50 126 VAL A C 1
ATOM 962 O O . VAL A 1 126 ? 9.763 14.988 -1.943 1.00 75.50 126 VAL A O 1
ATOM 965 N N . SER A 1 127 ? 10.347 13.853 -3.805 1.00 76.38 127 SER A N 1
ATOM 966 C CA . SER A 1 127 ? 10.986 14.974 -4.505 1.00 76.38 127 SER A CA 1
ATOM 967 C C . SER A 1 127 ? 9.993 16.087 -4.841 1.00 76.38 127 SER A C 1
ATOM 969 O O . SER A 1 127 ? 10.316 17.267 -4.698 1.00 76.38 127 SER A O 1
ATOM 971 N N . ASP A 1 128 ? 8.772 15.720 -5.235 1.00 84.38 128 ASP A N 1
ATOM 972 C CA . ASP A 1 128 ? 7.708 16.682 -5.496 1.00 84.38 128 ASP A CA 1
ATOM 973 C C . ASP A 1 128 ? 7.209 17.326 -4.197 1.00 84.38 128 ASP A C 1
ATOM 975 O O . ASP A 1 128 ? 6.731 16.668 -3.269 1.00 84.38 128 ASP A O 1
ATOM 979 N N . VAL A 1 129 ? 7.304 18.650 -4.144 1.00 84.81 129 VAL A N 1
ATOM 980 C CA . VAL A 1 129 ? 7.012 19.430 -2.943 1.00 84.81 129 VAL A CA 1
ATOM 981 C C . VAL A 1 129 ? 5.529 19.375 -2.566 1.00 84.81 129 VAL A C 1
ATOM 983 O O . VAL A 1 129 ? 5.215 19.292 -1.378 1.00 84.81 129 VAL A O 1
ATOM 986 N N . TYR A 1 130 ? 4.610 19.378 -3.533 1.00 86.31 130 TYR A N 1
ATOM 987 C CA . TYR A 1 130 ? 3.172 19.326 -3.259 1.00 86.31 130 TYR A CA 1
ATOM 988 C C . TYR A 1 130 ? 2.738 17.932 -2.819 1.00 86.31 130 TYR A C 1
ATOM 990 O O . TYR A 1 130 ? 1.959 17.792 -1.874 1.00 86.31 130 TYR A O 1
ATOM 998 N N . LEU A 1 131 ? 3.288 16.898 -3.450 1.00 80.06 131 LEU A N 1
ATOM 999 C CA . LEU A 1 131 ? 3.038 15.516 -3.072 1.00 80.06 131 LEU A CA 1
ATOM 1000 C C . LEU A 1 131 ? 3.627 15.205 -1.686 1.00 80.06 131 LEU A C 1
ATOM 1002 O O . LEU A 1 131 ? 2.965 14.573 -0.864 1.00 80.06 131 LEU A O 1
ATOM 1006 N N . SER A 1 132 ? 4.824 15.720 -1.385 1.00 85.00 132 SER A N 1
ATOM 1007 C CA . SER A 1 132 ? 5.437 15.666 -0.051 1.00 85.00 132 SER A CA 1
ATOM 1008 C C . SER A 1 132 ? 4.532 16.308 1.005 1.00 85.00 132 SER A C 1
ATOM 1010 O O . SER A 1 132 ? 4.279 15.705 2.053 1.00 85.00 132 SER A O 1
ATOM 1012 N N . MET A 1 133 ? 3.976 17.493 0.722 1.00 90.06 133 MET A N 1
ATOM 1013 C CA . MET A 1 133 ? 3.017 18.158 1.612 1.00 90.06 133 MET A CA 1
ATOM 1014 C C . MET A 1 133 ? 1.752 17.322 1.815 1.00 90.06 133 MET A C 1
ATOM 1016 O O . MET A 1 133 ? 1.354 17.092 2.956 1.00 90.06 133 MET A O 1
ATOM 1020 N N . LEU A 1 134 ? 1.156 16.812 0.734 1.00 89.75 134 LEU A N 1
ATOM 1021 C CA . LEU A 1 134 ? -0.059 15.999 0.792 1.00 89.75 134 LEU A CA 1
ATOM 1022 C C . LEU A 1 134 ? 0.136 14.739 1.647 1.00 89.75 134 LEU A C 1
ATOM 1024 O O . LEU A 1 134 ? -0.684 14.456 2.524 1.00 89.75 134 LEU A O 1
ATOM 1028 N N . PHE A 1 135 ? 1.239 14.013 1.441 1.00 87.62 135 PHE A N 1
ATOM 1029 C CA . PHE A 1 135 ? 1.575 12.847 2.256 1.00 87.62 135 PHE A CA 1
ATOM 1030 C C . PHE A 1 135 ? 1.835 13.218 3.714 1.00 87.62 135 PHE A C 1
ATOM 1032 O O . PHE A 1 135 ? 1.386 12.503 4.610 1.00 87.62 135 PHE A O 1
ATOM 1039 N N . THR A 1 136 ? 2.499 14.349 3.964 1.00 93.75 136 THR A N 1
ATOM 1040 C CA . THR A 1 136 ? 2.746 14.840 5.326 1.00 93.75 136 THR A CA 1
ATOM 1041 C C . THR A 1 136 ? 1.430 15.140 6.050 1.00 93.75 136 THR A C 1
ATOM 1043 O O . THR A 1 136 ? 1.249 14.704 7.186 1.00 93.75 136 THR A O 1
ATOM 1046 N N . TYR A 1 137 ? 0.475 15.812 5.396 1.00 95.50 137 TYR A N 1
ATOM 1047 C CA . TYR A 1 137 ? -0.844 16.088 5.977 1.00 95.50 137 TYR A CA 1
ATOM 1048 C C . TYR A 1 137 ? -1.612 14.806 6.282 1.00 95.50 137 TYR A C 1
ATOM 1050 O O . TYR A 1 137 ? -2.122 14.641 7.391 1.00 95.50 137 TYR A O 1
ATOM 1058 N N . PHE A 1 138 ? -1.660 13.882 5.319 1.00 92.62 138 PHE A N 1
ATOM 1059 C CA . PHE A 1 138 ? -2.336 12.602 5.496 1.00 92.62 138 PHE A CA 1
ATOM 1060 C C . PHE A 1 138 ? -1.734 11.801 6.656 1.00 92.62 138 PHE A C 1
ATOM 1062 O O . PHE A 1 138 ? -2.473 11.284 7.495 1.00 92.62 138 PHE A O 1
ATOM 1069 N N . TRP A 1 139 ? -0.403 11.739 6.739 1.00 95.44 139 TRP A N 1
ATOM 1070 C CA . TRP A 1 139 ? 0.312 11.048 7.809 1.00 95.44 139 TRP A CA 1
ATOM 1071 C C . TRP A 1 139 ? 0.030 11.663 9.182 1.00 95.44 139 TRP A C 1
ATOM 1073 O O . TRP A 1 139 ? -0.375 10.940 10.093 1.00 95.44 139 TRP A O 1
ATOM 1083 N N . ILE A 1 140 ? 0.174 12.988 9.324 1.00 97.31 140 ILE A N 1
ATOM 1084 C CA . ILE A 1 140 ? -0.066 13.686 10.596 1.00 97.31 140 ILE A CA 1
ATOM 1085 C C . ILE A 1 140 ? -1.489 13.440 11.086 1.00 97.31 140 ILE A C 1
ATOM 1087 O O . ILE A 1 140 ? -1.673 12.946 12.196 1.00 97.31 140 ILE A O 1
ATOM 1091 N N . ILE A 1 141 ? -2.490 13.690 10.242 1.00 96.56 141 ILE A N 1
ATOM 1092 C CA . ILE A 1 141 ? -3.899 13.509 10.608 1.00 96.56 141 ILE A CA 1
ATOM 1093 C C . ILE A 1 141 ? -4.182 12.046 10.984 1.00 96.56 141 ILE A C 1
ATOM 1095 O O . ILE A 1 141 ? -4.864 11.781 11.975 1.00 96.56 141 ILE A O 1
ATOM 1099 N N . SER A 1 142 ? -3.642 11.083 10.234 1.00 94.50 142 SER A N 1
ATOM 1100 C CA . SER A 1 142 ? -3.885 9.657 10.484 1.00 94.50 142 SER A CA 1
ATOM 1101 C C . SER A 1 142 ? -3.306 9.195 11.822 1.00 94.50 142 SER A C 1
ATOM 1103 O O . SER A 1 142 ? -4.013 8.565 12.607 1.00 94.50 142 SER A O 1
ATOM 1105 N N . ILE A 1 143 ? -2.049 9.538 12.119 1.00 97.62 143 ILE A N 1
ATOM 1106 C CA . ILE A 1 143 ? -1.391 9.142 13.372 1.00 97.62 143 ILE A CA 1
ATOM 1107 C C . ILE A 1 143 ? -1.993 9.881 14.575 1.00 97.62 143 ILE A C 1
ATOM 1109 O O . ILE A 1 143 ? -2.185 9.271 15.628 1.00 97.62 143 ILE A O 1
ATOM 1113 N N . THR A 1 144 ? -2.368 11.156 14.426 1.00 97.56 144 THR A N 1
ATOM 1114 C CA . THR A 1 144 ? -3.104 11.893 15.464 1.00 97.56 144 THR A CA 1
ATOM 1115 C C . THR A 1 144 ? -4.411 11.191 15.826 1.00 97.56 144 THR A C 1
ATOM 1117 O O . THR A 1 144 ? -4.674 10.959 17.006 1.00 97.56 144 THR A O 1
ATOM 1120 N N . ASN A 1 145 ? -5.205 10.788 14.829 1.00 93.38 145 ASN A N 1
ATOM 1121 C CA . ASN A 1 145 ? -6.440 10.045 15.081 1.00 93.38 145 ASN A CA 1
ATOM 1122 C C . ASN A 1 145 ? -6.176 8.643 15.643 1.00 93.38 145 ASN A C 1
ATOM 1124 O O . ASN A 1 145 ? -6.950 8.178 16.474 1.00 93.38 145 ASN A O 1
ATOM 1128 N N . ALA A 1 146 ? -5.083 7.986 15.249 1.00 94.94 146 ALA A N 1
ATOM 1129 C CA . ALA A 1 146 ? -4.739 6.671 15.775 1.00 94.94 146 ALA A CA 1
ATOM 1130 C C . ALA A 1 146 ? -4.491 6.696 17.293 1.00 94.94 146 ALA A C 1
ATOM 1132 O O . ALA A 1 146 ? -4.997 5.834 18.006 1.00 94.94 146 ALA A O 1
ATOM 1133 N N . PHE A 1 147 ? -3.773 7.701 17.808 1.00 95.94 147 PHE A N 1
ATOM 1134 C CA . PHE A 1 147 ? -3.584 7.864 19.257 1.00 95.94 147 PHE A CA 1
ATOM 1135 C C . PHE A 1 147 ? -4.843 8.341 19.981 1.00 95.94 147 PHE A C 1
ATOM 1137 O O . PHE A 1 147 ? -5.095 7.891 21.097 1.00 95.94 147 PHE A O 1
ATOM 1144 N N . ASN A 1 148 ? -5.645 9.209 19.355 1.00 93.06 148 ASN A N 1
ATOM 1145 C CA . ASN A 1 148 ? -6.930 9.632 19.913 1.00 93.06 148 ASN A CA 1
ATOM 1146 C C . ASN A 1 148 ? -7.879 8.441 20.122 1.00 93.06 148 ASN A C 1
ATOM 1148 O O . ASN A 1 148 ? -8.433 8.268 21.201 1.00 93.06 148 ASN A O 1
ATOM 1152 N N . LEU A 1 149 ? -7.974 7.550 19.134 1.00 90.00 149 LEU A N 1
ATOM 1153 C CA . LEU A 1 149 ? -8.777 6.328 19.215 1.00 90.00 149 LEU A CA 1
ATOM 1154 C C . LEU A 1 149 ? -8.199 5.269 20.170 1.00 90.00 149 LEU A C 1
ATOM 1156 O O . LEU A 1 149 ? -8.949 4.479 20.751 1.00 90.00 149 LEU A O 1
ATOM 1160 N N . LEU A 1 150 ? -6.874 5.241 20.330 1.00 91.75 150 LEU A N 1
ATOM 1161 C CA . LEU A 1 150 ? -6.184 4.321 21.232 1.00 91.75 150 LEU A CA 1
ATOM 1162 C C . LEU A 1 150 ? -6.433 4.645 22.715 1.00 91.75 150 LEU A C 1
ATOM 1164 O O . LEU A 1 150 ? -6.346 3.739 23.547 1.00 91.75 150 LEU A O 1
ATOM 1168 N N . ASP A 1 151 ? -6.755 5.896 23.061 1.00 90.00 151 ASP A N 1
ATOM 1169 C CA . ASP A 1 151 ? -7.018 6.343 24.439 1.00 90.00 151 ASP A CA 1
ATOM 1170 C C . ASP A 1 151 ? -8.395 5.894 24.965 1.00 90.00 151 ASP A C 1
ATOM 1172 O O . ASP A 1 151 ? -9.262 6.683 25.325 1.00 90.00 151 ASP A O 1
ATOM 1176 N N . ASN A 1 152 ? -8.610 4.577 24.991 1.00 87.25 152 ASN A N 1
ATOM 1177 C CA . ASN A 1 152 ? -9.871 3.941 25.383 1.00 87.25 152 ASN A CA 1
ATOM 1178 C C . ASN A 1 152 ? -9.785 3.119 26.687 1.00 87.25 152 ASN A C 1
ATOM 1180 O O . ASN A 1 152 ? -10.797 2.579 27.139 1.00 87.25 152 ASN A O 1
ATOM 1184 N N . MET A 1 153 ? -8.601 3.017 27.305 1.00 88.81 153 MET A N 1
ATOM 1185 C CA . MET A 1 153 ? -8.358 2.269 28.548 1.00 88.81 153 MET A CA 1
ATOM 1186 C C . MET A 1 153 ? -7.267 2.919 29.409 1.00 88.81 153 MET A C 1
ATOM 1188 O O . MET A 1 153 ? -6.338 3.538 28.890 1.00 88.81 153 MET A O 1
ATOM 1192 N N . ASN A 1 154 ? -7.332 2.720 30.731 1.00 91.50 154 ASN A N 1
ATOM 1193 C CA . ASN A 1 154 ? -6.403 3.349 31.671 1.00 91.50 154 ASN A CA 1
ATOM 1194 C C . ASN A 1 154 ? -4.957 2.904 31.433 1.00 91.50 154 ASN A C 1
ATOM 1196 O O . ASN A 1 154 ? -4.632 1.716 31.448 1.00 91.50 154 ASN A O 1
ATOM 1200 N N . GLY A 1 155 ? -4.069 3.875 31.255 1.00 92.56 155 GLY A N 1
ATOM 1201 C CA . GLY A 1 155 ? -2.649 3.693 30.980 1.00 92.56 155 GLY A CA 1
ATOM 1202 C C . GLY A 1 155 ? -2.321 3.359 29.530 1.00 92.56 155 GLY A C 1
ATOM 1203 O O . GLY A 1 155 ? -1.192 3.598 29.123 1.00 92.56 155 GLY A O 1
ATOM 1204 N N . LEU A 1 156 ? -3.279 2.875 28.734 1.00 94.94 156 LEU A N 1
ATOM 1205 C CA . LEU A 1 156 ? -3.012 2.307 27.415 1.00 94.94 156 LEU A CA 1
ATOM 1206 C C . LEU A 1 156 ? -2.272 3.279 26.486 1.00 94.94 156 LEU A C 1
ATOM 1208 O O . LEU A 1 156 ? -1.161 2.977 26.051 1.00 94.94 156 LEU A O 1
ATOM 1212 N N . SER A 1 157 ? -2.861 4.447 26.216 1.00 95.62 157 SER A N 1
ATOM 1213 C CA . SER A 1 157 ? -2.282 5.425 25.288 1.00 95.62 157 SER A CA 1
ATOM 1214 C C . SER A 1 157 ? -0.958 5.992 25.812 1.00 95.62 157 SER A C 1
ATOM 1216 O O . SER A 1 157 ? 0.048 5.958 25.107 1.00 95.62 157 SER A O 1
ATOM 1218 N N . ALA A 1 158 ? -0.910 6.403 27.087 1.00 96.25 158 ALA A N 1
ATOM 1219 C CA . ALA A 1 158 ? 0.298 6.943 27.719 1.00 96.25 158 ALA A CA 1
ATOM 1220 C C . ALA A 1 158 ? 1.471 5.949 27.739 1.00 96.25 158 ALA A C 1
ATOM 1222 O O . ALA A 1 158 ? 2.613 6.344 27.519 1.00 96.25 158 ALA A O 1
ATOM 1223 N N . GLY A 1 159 ? 1.224 4.664 27.999 1.00 97.31 159 GLY A N 1
ATOM 1224 C CA . GLY A 1 159 ? 2.294 3.671 28.032 1.00 97.31 159 GLY A CA 1
ATOM 1225 C C . GLY A 1 159 ? 2.772 3.254 26.644 1.00 97.31 159 GLY A C 1
ATOM 1226 O O . GLY A 1 159 ? 3.980 3.166 26.432 1.00 97.31 159 GLY A O 1
ATOM 1227 N N . VAL A 1 160 ? 1.860 3.080 25.677 1.00 98.19 160 VAL A N 1
ATOM 1228 C CA . VAL A 1 160 ? 2.240 2.851 24.270 1.00 98.19 160 VAL A CA 1
ATOM 1229 C C . VAL A 1 160 ? 3.038 4.042 23.738 1.00 98.19 160 VAL A C 1
ATOM 1231 O O . VAL A 1 160 ? 4.071 3.844 23.097 1.00 98.19 160 VAL A O 1
ATOM 1234 N N . ALA A 1 161 ? 2.617 5.268 24.061 1.00 98.19 161 ALA A N 1
ATOM 1235 C CA . ALA A 1 161 ? 3.362 6.485 23.766 1.00 98.19 161 ALA A CA 1
ATOM 1236 C C . ALA A 1 161 ? 4.745 6.474 24.433 1.00 98.19 161 ALA A C 1
ATOM 1238 O O . ALA A 1 161 ? 5.748 6.592 23.743 1.00 98.19 161 ALA A O 1
ATOM 1239 N N . GLY A 1 162 ? 4.839 6.248 25.745 1.00 98.31 162 GLY A N 1
ATOM 1240 C CA . GLY A 1 162 ? 6.122 6.208 26.456 1.00 98.31 162 GLY A CA 1
ATOM 1241 C C . GLY A 1 162 ? 7.122 5.222 25.840 1.00 98.31 162 GLY A C 1
ATOM 1242 O O . GLY A 1 162 ? 8.267 5.588 25.581 1.00 98.31 162 GLY A O 1
ATOM 1243 N N . ILE A 1 163 ? 6.678 4.001 25.523 1.00 98.62 163 ILE A N 1
ATOM 1244 C CA . ILE A 1 163 ? 7.510 2.976 24.868 1.00 98.62 163 ILE A CA 1
ATOM 1245 C C . ILE A 1 163 ? 7.941 3.432 23.468 1.00 98.62 163 ILE A C 1
ATOM 1247 O O . ILE A 1 163 ? 9.128 3.398 23.149 1.00 98.62 163 ILE A O 1
ATOM 1251 N N . SER A 1 164 ? 6.998 3.904 22.648 1.00 98.44 164 SER A N 1
ATOM 1252 C CA . SER A 1 164 ? 7.277 4.362 21.278 1.00 98.44 164 SER A CA 1
ATOM 1253 C C . SER A 1 164 ? 8.256 5.540 21.260 1.00 98.44 164 SER A C 1
ATOM 1255 O O . SER A 1 164 ? 9.157 5.592 20.427 1.00 98.44 164 SER A O 1
ATOM 1257 N N . ALA A 1 165 ? 8.120 6.465 22.212 1.00 98.50 165 ALA A N 1
ATOM 1258 C CA . ALA A 1 165 ? 8.993 7.619 22.378 1.00 98.50 165 ALA A CA 1
ATOM 1259 C C . ALA A 1 165 ? 10.416 7.221 22.790 1.00 98.50 165 ALA A C 1
ATOM 1261 O O . ALA A 1 165 ? 11.373 7.755 22.237 1.00 98.50 165 ALA A O 1
ATOM 1262 N N . VAL A 1 166 ? 10.588 6.242 23.685 1.00 98.50 166 VAL A N 1
ATOM 1263 C CA . VAL A 1 166 ? 11.926 5.708 23.996 1.00 98.50 166 VAL A CA 1
ATOM 1264 C C . VAL A 1 166 ? 12.563 5.087 22.756 1.00 98.50 166 VAL A C 1
ATOM 1266 O O . VAL A 1 166 ? 13.717 5.379 22.454 1.00 98.50 166 VAL A O 1
ATOM 1269 N N . ILE A 1 167 ? 11.818 4.273 22.006 1.00 98.00 167 ILE A N 1
ATOM 1270 C CA . ILE A 1 167 ? 12.340 3.621 20.800 1.00 98.00 167 ILE A CA 1
ATOM 1271 C C . ILE A 1 167 ? 12.726 4.652 19.733 1.00 98.00 167 ILE A C 1
ATOM 1273 O O . ILE A 1 167 ? 13.832 4.580 19.200 1.00 98.00 167 ILE A O 1
ATOM 1277 N N . PHE A 1 168 ? 11.876 5.648 19.462 1.00 97.75 168 PHE A N 1
ATOM 1278 C CA . PHE A 1 168 ? 12.231 6.753 18.568 1.00 97.75 168 PHE A CA 1
ATOM 1279 C C . PHE A 1 168 ? 13.456 7.525 19.060 1.00 97.75 168 PHE A C 1
ATOM 1281 O O . PHE A 1 168 ? 14.333 7.847 18.256 1.00 97.75 168 PHE A O 1
ATOM 1288 N N . GLY A 1 169 ? 13.551 7.783 20.367 1.00 97.31 169 GLY A N 1
ATOM 1289 C CA . GLY A 1 169 ? 14.692 8.453 20.985 1.00 97.31 169 GLY A CA 1
ATOM 1290 C C . GLY A 1 169 ? 15.998 7.700 20.763 1.00 97.31 169 GLY A C 1
ATOM 1291 O O . GLY A 1 169 ? 16.987 8.293 20.335 1.00 97.31 169 GLY A O 1
ATOM 1292 N N . LEU A 1 170 ? 15.986 6.385 20.973 1.00 96.62 170 LEU A N 1
ATOM 1293 C CA . LEU A 1 170 ? 17.152 5.532 20.769 1.00 96.62 170 LEU A CA 1
ATOM 1294 C C . LEU A 1 170 ? 17.508 5.382 19.273 1.00 96.62 170 LEU A C 1
ATOM 1296 O O . LEU A 1 170 ? 18.685 5.443 18.927 1.00 96.62 170 LEU A O 1
ATOM 1300 N N . LEU A 1 171 ? 16.527 5.221 18.373 1.00 95.69 171 LEU A N 1
ATOM 1301 C CA . LEU A 1 171 ? 16.762 5.093 16.922 1.00 95.69 171 LEU A CA 1
ATOM 1302 C C . LEU A 1 171 ? 17.326 6.377 16.314 1.00 95.69 171 LEU A C 1
ATOM 1304 O O . LEU A 1 171 ? 18.223 6.347 15.473 1.00 95.69 171 LEU A O 1
ATOM 1308 N N . SER A 1 172 ? 16.788 7.524 16.723 1.00 94.69 172 SER A N 1
ATOM 1309 C CA . SER A 1 172 ? 17.296 8.825 16.288 1.00 94.69 172 SER A CA 1
ATOM 1310 C C . SER A 1 172 ? 18.688 9.092 16.857 1.00 94.69 172 SER A C 1
ATOM 1312 O O . SER A 1 172 ? 19.544 9.569 16.117 1.00 94.69 172 SER A O 1
ATOM 1314 N N . LEU A 1 173 ? 18.960 8.700 18.108 1.00 94.06 173 LEU A N 1
ATOM 1315 C CA . LEU A 1 173 ? 20.303 8.761 18.690 1.00 94.06 173 LEU A CA 1
ATOM 1316 C C . LEU A 1 173 ? 21.300 7.896 17.908 1.00 94.06 173 LEU A C 1
ATOM 1318 O O . LEU A 1 173 ? 22.386 8.372 17.588 1.00 94.06 173 LEU A O 1
ATOM 1322 N N . TYR A 1 174 ? 20.919 6.664 17.553 1.00 93.00 174 TYR A N 1
ATOM 1323 C CA . TYR A 1 174 ? 21.730 5.769 16.720 1.00 93.00 174 TYR A CA 1
ATOM 1324 C C . TYR A 1 174 ? 22.050 6.390 15.352 1.00 93.00 174 TYR A C 1
ATOM 1326 O O . TYR A 1 174 ? 23.181 6.325 14.883 1.00 93.00 174 TYR A O 1
ATOM 1334 N N . ASN A 1 175 ? 21.079 7.078 14.749 1.00 90.44 175 ASN A N 1
ATOM 1335 C CA . ASN A 1 175 ? 21.247 7.779 13.477 1.00 90.44 175 ASN A CA 1
ATOM 1336 C C . ASN A 1 175 ? 21.911 9.170 13.597 1.00 90.44 175 ASN A C 1
ATOM 1338 O O . ASN A 1 175 ? 21.938 9.910 12.612 1.00 90.44 175 ASN A O 1
ATOM 1342 N N . GLY A 1 176 ? 22.409 9.557 14.778 1.00 90.94 176 GLY A N 1
ATOM 1343 C CA . GLY A 1 176 ? 23.079 10.844 15.010 1.00 90.94 176 GLY A CA 1
ATOM 1344 C C . GLY A 1 176 ? 22.151 12.068 15.030 1.00 90.94 176 GLY A C 1
ATOM 1345 O O . GLY A 1 17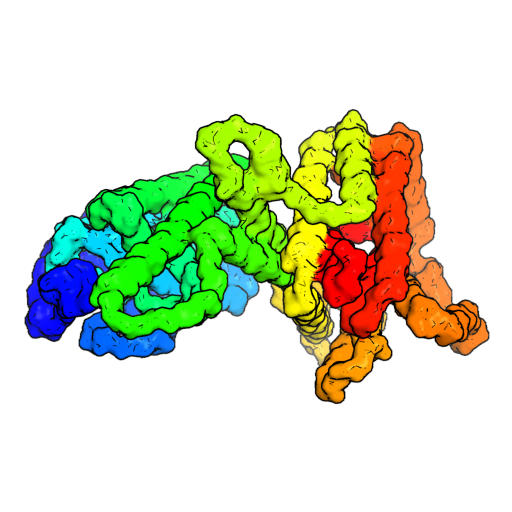6 ? 22.607 13.195 14.869 1.00 90.94 176 GLY A O 1
ATOM 1346 N N . GLN A 1 177 ? 20.844 11.879 15.216 1.00 92.31 177 GLN A N 1
ATOM 1347 C CA . GLN A 1 177 ? 19.827 12.934 15.154 1.00 92.31 177 GLN A CA 1
ATOM 1348 C C . GLN A 1 177 ? 19.418 13.413 16.548 1.00 92.31 177 GLN A C 1
ATOM 1350 O O . GLN A 1 177 ? 18.362 13.056 17.075 1.00 92.31 177 GLN A O 1
ATOM 1355 N N . LEU A 1 178 ? 20.256 14.259 17.143 1.00 91.75 178 LEU A N 1
ATOM 1356 C CA . LEU A 1 178 ? 20.116 14.683 18.540 1.00 91.75 178 LEU A CA 1
ATOM 1357 C C . LEU A 1 178 ? 18.825 15.473 18.809 1.00 91.75 178 LEU A C 1
ATOM 1359 O O . LEU A 1 178 ? 18.183 15.246 19.828 1.00 91.75 178 LEU A O 1
ATOM 1363 N N . ALA A 1 179 ? 18.379 16.327 17.881 1.00 91.69 179 ALA A N 1
ATOM 1364 C CA . ALA A 1 179 ? 17.130 17.084 18.038 1.00 91.69 179 ALA A CA 1
ATOM 1365 C C . ALA A 1 179 ? 15.881 16.179 18.078 1.00 91.69 179 ALA A C 1
ATOM 1367 O O . ALA A 1 179 ? 15.005 16.355 18.923 1.00 91.69 179 ALA A O 1
ATOM 1368 N N . VAL A 1 180 ? 15.814 15.181 17.191 1.00 94.94 180 VAL A N 1
ATOM 1369 C CA . VAL A 1 180 ? 14.711 14.204 17.139 1.00 94.94 180 VAL A CA 1
ATOM 1370 C C . VAL A 1 180 ? 14.739 13.311 18.380 1.00 94.94 180 VAL A C 1
ATOM 1372 O O . VAL A 1 180 ? 13.693 13.011 18.961 1.00 94.94 180 VAL A O 1
ATOM 1375 N N . SER A 1 181 ? 15.944 12.953 18.829 1.00 96.50 181 SER A N 1
ATOM 1376 C CA . SER A 1 181 ? 16.158 12.183 20.051 1.00 96.50 181 SER A CA 1
ATOM 1377 C C . SER A 1 181 ? 15.677 12.930 21.290 1.00 96.50 181 SER A C 1
ATOM 1379 O O . SER A 1 181 ? 14.935 12.370 22.096 1.00 96.50 181 SER A O 1
ATOM 1381 N N . LEU A 1 182 ? 16.001 14.220 21.390 1.00 96.56 182 LEU A N 1
ATOM 1382 C CA . LEU A 1 182 ? 15.586 15.081 22.491 1.00 96.56 182 LEU A CA 1
ATOM 1383 C C . LEU A 1 182 ? 14.062 15.206 22.567 1.00 96.56 182 LEU A C 1
ATOM 1385 O O . LEU A 1 182 ? 13.492 14.988 23.634 1.00 96.56 182 LEU A O 1
ATOM 1389 N N . LEU A 1 183 ? 13.393 15.495 21.440 1.00 97.75 183 LEU A N 1
ATOM 1390 C CA . LEU A 1 183 ? 11.924 15.553 21.375 1.00 97.75 183 LEU A CA 1
ATOM 1391 C C . LEU A 1 183 ? 11.302 14.232 21.848 1.00 97.75 183 LEU A C 1
ATOM 1393 O O . LEU A 1 183 ? 10.351 14.219 22.628 1.00 97.75 183 LEU A O 1
ATOM 1397 N N . SER A 1 184 ? 11.868 13.111 21.406 1.00 98.25 184 SER A N 1
ATOM 1398 C CA . SER A 1 184 ? 11.375 11.782 21.758 1.00 98.25 184 SER A CA 1
ATOM 1399 C C . SER A 1 184 ? 11.553 11.489 23.252 1.00 98.25 184 SER A C 1
ATOM 1401 O O . SER A 1 184 ? 10.601 11.088 23.915 1.00 98.25 184 SER A O 1
ATOM 1403 N N . PHE A 1 185 ? 12.724 11.759 23.834 1.00 98.50 185 PHE A N 1
ATOM 1404 C CA . PHE A 1 185 ? 12.959 11.546 25.265 1.00 98.50 185 PHE A CA 1
ATOM 1405 C C . PHE A 1 185 ? 12.161 12.503 26.161 1.00 98.50 185 PHE A C 1
ATOM 1407 O O . PHE A 1 185 ? 11.643 12.069 27.192 1.00 98.50 185 PHE A O 1
ATOM 1414 N N . ALA A 1 186 ? 11.973 13.761 25.752 1.00 98.50 186 ALA A N 1
ATOM 1415 C CA . ALA A 1 186 ? 11.080 14.695 26.435 1.00 98.50 186 ALA A CA 1
ATOM 1416 C C . ALA A 1 186 ? 9.633 14.172 26.455 1.00 98.50 186 ALA A C 1
ATOM 1418 O O . ALA A 1 186 ? 8.969 14.210 27.493 1.00 98.50 186 ALA A O 1
ATOM 1419 N N . LEU A 1 187 ? 9.141 13.633 25.335 1.00 98.56 187 LEU A N 1
ATOM 1420 C CA . LEU A 1 187 ? 7.799 13.052 25.264 1.00 98.56 187 LEU A CA 1
ATOM 1421 C C . LEU A 1 187 ? 7.689 11.775 26.113 1.00 98.56 187 LEU A C 1
ATOM 1423 O O . LEU A 1 187 ? 6.701 11.600 26.830 1.00 98.56 187 LEU A O 1
ATOM 1427 N N . ALA A 1 188 ? 8.714 10.916 26.084 1.00 98.62 188 ALA A N 1
ATOM 1428 C CA . ALA A 1 188 ? 8.779 9.696 26.886 1.00 98.62 188 ALA A CA 1
ATOM 1429 C C . ALA A 1 188 ? 8.707 9.997 28.389 1.00 98.62 188 ALA A C 1
ATOM 1431 O O . ALA A 1 188 ? 7.898 9.393 29.095 1.00 98.62 188 ALA A O 1
ATOM 1432 N N . GLY A 1 189 ? 9.503 10.963 28.862 1.00 98.25 189 GLY A N 1
ATOM 1433 C CA . GLY A 1 189 ? 9.493 11.405 30.254 1.00 98.25 189 GLY A CA 1
ATOM 1434 C C . GLY A 1 189 ? 8.098 11.852 30.685 1.00 98.25 189 GLY A C 1
ATOM 1435 O O . GLY A 1 189 ? 7.546 11.316 31.645 1.00 98.25 189 GLY A O 1
ATOM 1436 N N . GLY A 1 190 ? 7.476 12.750 29.916 1.00 98.25 190 GLY A N 1
ATOM 1437 C CA . GLY A 1 190 ? 6.144 13.278 30.216 1.00 98.25 190 GLY A CA 1
ATOM 1438 C C . GLY A 1 190 ? 5.073 12.184 30.268 1.00 98.25 190 GLY A C 1
ATOM 1439 O O . GLY A 1 190 ? 4.247 12.164 31.182 1.00 98.25 190 GLY A O 1
ATOM 1440 N N . CYS A 1 191 ? 5.133 11.219 29.344 1.00 98.12 191 CYS A N 1
ATOM 1441 C CA . CYS A 1 191 ? 4.233 10.066 29.331 1.00 98.12 191 CYS A CA 1
ATOM 1442 C C . CYS A 1 191 ? 4.413 9.176 30.569 1.00 98.12 191 CYS A C 1
ATOM 1444 O O . CYS A 1 191 ? 3.422 8.841 31.218 1.00 98.12 191 CYS A O 1
ATOM 1446 N N . PHE A 1 192 ? 5.647 8.810 30.939 1.00 97.94 192 PHE A N 1
ATOM 1447 C CA . PHE A 1 192 ? 5.893 7.953 32.106 1.00 97.94 192 PHE A CA 1
ATOM 1448 C C . PHE A 1 192 ? 5.598 8.650 33.439 1.00 97.94 192 PHE A C 1
ATOM 1450 O O . PHE A 1 192 ? 5.046 8.018 34.343 1.00 97.94 192 PHE A O 1
ATOM 1457 N N . GLY A 1 193 ? 5.893 9.948 33.556 1.00 97.25 193 GLY A N 1
ATOM 1458 C CA . GLY A 1 193 ? 5.532 10.748 34.728 1.00 97.25 193 GLY A CA 1
ATOM 1459 C C . GLY A 1 193 ? 4.016 10.842 34.921 1.00 97.25 193 GLY A C 1
ATOM 1460 O O . GLY A 1 193 ? 3.512 10.663 36.032 1.00 97.25 193 GLY A O 1
ATOM 1461 N N . PHE A 1 194 ? 3.268 11.029 33.828 1.00 97.31 194 PHE A N 1
ATOM 1462 C CA . PHE A 1 194 ? 1.804 11.005 33.836 1.00 97.31 194 PHE A CA 1
ATOM 1463 C C . PHE A 1 194 ? 1.232 9.607 34.125 1.00 97.31 194 PHE A C 1
ATOM 1465 O O . PHE A 1 194 ? 0.241 9.474 34.848 1.00 97.31 194 PHE A O 1
ATOM 1472 N N . LEU A 1 195 ? 1.869 8.549 33.608 1.00 95.38 195 LEU A N 1
ATOM 1473 C CA . LEU A 1 195 ? 1.382 7.170 33.698 1.00 95.38 195 LEU A CA 1
ATOM 1474 C C . LEU A 1 195 ? 1.136 6.724 35.146 1.00 95.38 195 LEU A C 1
ATOM 1476 O O . LEU A 1 195 ? 0.189 5.982 35.397 1.00 95.38 195 LEU A O 1
ATOM 1480 N N . LYS A 1 196 ? 1.915 7.221 36.115 1.00 94.31 196 LYS A N 1
ATOM 1481 C CA . LYS A 1 196 ? 1.723 6.930 37.547 1.00 94.31 196 LYS A CA 1
ATOM 1482 C C . LYS A 1 196 ? 0.350 7.360 38.083 1.00 94.31 196 LYS A C 1
ATOM 1484 O O . LYS A 1 196 ? -0.172 6.716 38.991 1.00 94.31 196 LYS A O 1
ATOM 1489 N N . HIS A 1 197 ? -0.229 8.421 37.524 1.00 93.94 197 HIS A N 1
ATOM 1490 C CA . HIS A 1 197 ? -1.532 8.970 37.921 1.00 93.94 197 HIS A CA 1
ATOM 1491 C C . HIS A 1 197 ? -2.699 8.390 37.118 1.00 93.94 197 HIS A C 1
ATOM 1493 O O . HIS A 1 197 ? -3.859 8.577 37.499 1.00 93.94 197 HIS A O 1
ATOM 1499 N N . ASN A 1 198 ? -2.400 7.689 36.022 1.00 94.25 198 ASN A N 1
ATOM 1500 C CA . ASN A 1 198 ? -3.375 7.159 35.075 1.00 94.25 198 ASN A CA 1
ATOM 1501 C C . ASN A 1 198 ? -3.496 5.620 35.130 1.00 94.25 198 ASN A C 1
ATOM 1503 O O . ASN A 1 198 ? -4.597 5.088 35.024 1.00 94.25 198 ASN A O 1
ATOM 1507 N N . PHE A 1 199 ? -2.401 4.892 35.367 1.00 90.25 199 PHE A N 1
ATOM 1508 C CA . PHE A 1 199 ? -2.365 3.428 35.394 1.00 90.25 199 PHE A CA 1
ATOM 1509 C C . PHE A 1 199 ? -2.270 2.857 36.820 1.00 90.25 199 PHE A C 1
ATOM 1511 O O . PHE A 1 199 ? -1.483 3.349 37.628 1.00 90.25 199 PHE A O 1
ATOM 1518 N N . PRO A 1 200 ? -2.952 1.737 37.144 1.00 75.25 200 PRO A N 1
ATOM 1519 C CA . PRO A 1 200 ? -4.067 1.096 36.432 1.00 75.25 200 PRO A CA 1
ATOM 1520 C C . PRO A 1 200 ? -5.444 1.631 36.873 1.00 75.25 200 PRO A C 1
ATOM 1522 O O . PRO A 1 200 ? -6.455 1.321 36.252 1.00 75.25 200 PRO A O 1
ATOM 1525 N N . LYS A 1 201 ? -5.494 2.401 37.968 1.00 84.19 201 LYS A N 1
ATOM 1526 C CA . LYS A 1 201 ? -6.694 3.092 38.453 1.00 84.19 201 LYS A CA 1
ATOM 1527 C C . LYS A 1 201 ? -6.485 4.586 38.244 1.00 84.19 201 LYS A C 1
ATOM 1529 O O . LYS A 1 201 ? -5.752 5.205 39.013 1.00 84.19 201 LYS A O 1
ATOM 1534 N N . ALA A 1 202 ? -7.098 5.144 37.209 1.00 86.00 202 ALA A N 1
ATOM 1535 C CA . ALA A 1 202 ? -6.883 6.537 36.855 1.00 86.00 202 ALA A CA 1
ATOM 1536 C C . ALA A 1 202 ? -7.433 7.493 37.920 1.00 86.00 202 ALA A C 1
ATOM 1538 O O . ALA A 1 202 ? -8.595 7.421 38.319 1.00 86.00 202 ALA A O 1
ATOM 1539 N N . SER A 1 203 ? -6.582 8.418 38.357 1.00 88.69 203 SER A N 1
ATOM 1540 C CA . SER A 1 203 ? -6.979 9.590 39.145 1.00 88.69 203 SER A CA 1
ATOM 1541 C C . SER A 1 203 ? -7.358 10.784 38.258 1.00 88.69 203 SER A C 1
ATOM 1543 O O . SER A 1 203 ? -8.048 11.697 38.718 1.00 88.69 203 SER A O 1
ATOM 1545 N N . ILE A 1 204 ? -6.910 10.751 37.000 1.00 92.19 204 ILE A N 1
ATOM 1546 C CA . ILE A 1 204 ? -7.154 11.709 35.923 1.00 92.19 204 ILE A CA 1
ATOM 1547 C C . ILE A 1 204 ? -6.987 10.983 34.577 1.00 92.19 204 ILE A C 1
ATOM 1549 O O . ILE A 1 204 ? -6.126 10.107 34.429 1.00 92.19 204 ILE A O 1
ATOM 1553 N N . PHE A 1 205 ? -7.818 11.331 33.601 1.00 91.62 205 PHE A N 1
ATOM 1554 C CA . PHE A 1 205 ? -7.725 10.861 32.223 1.00 91.62 205 PHE A CA 1
ATOM 1555 C C . PHE A 1 205 ? -6.905 11.825 31.367 1.00 91.62 205 PHE A C 1
ATOM 1557 O O . PHE A 1 205 ? -6.851 13.030 31.630 1.00 91.62 205 PHE A O 1
ATOM 1564 N N . MET A 1 206 ? -6.250 11.273 30.345 1.00 91.19 206 MET A N 1
ATOM 1565 C CA . MET A 1 206 ? -5.460 12.044 29.389 1.00 91.19 206 MET A CA 1
ATOM 1566 C C . MET A 1 206 ? -6.355 13.010 28.599 1.00 91.19 206 MET A C 1
ATOM 1568 O O . MET A 1 206 ? -6.005 14.189 28.503 1.00 91.19 206 MET A O 1
ATOM 1572 N N . GLY A 1 207 ? -7.515 12.526 28.143 1.00 90.50 207 GLY A N 1
ATOM 1573 C CA . GLY A 1 207 ? -8.493 13.303 27.380 1.00 90.50 207 GLY A CA 1
ATOM 1574 C C . GLY A 1 207 ? -8.080 13.486 25.921 1.00 90.50 207 GLY A C 1
ATOM 1575 O O . GLY A 1 207 ? -6.949 13.162 25.528 1.00 90.50 207 GLY A O 1
ATOM 1576 N N . ASP A 1 208 ? -8.980 14.054 25.123 1.00 91.00 208 ASP A N 1
ATOM 1577 C CA . ASP A 1 208 ? -8.720 14.345 23.711 1.00 91.00 208 ASP A CA 1
ATOM 1578 C C . ASP A 1 208 ? -7.560 15.336 23.551 1.00 91.00 208 ASP A C 1
ATOM 1580 O O . ASP A 1 208 ? -6.749 15.206 22.629 1.00 91.00 208 ASP A O 1
ATOM 1584 N N . ALA A 1 209 ? -7.404 16.256 24.511 1.00 91.81 209 ALA A N 1
ATOM 1585 C CA . ALA A 1 209 ? -6.271 17.176 24.593 1.00 91.81 209 ALA A CA 1
ATOM 1586 C C . ALA A 1 209 ? -4.912 16.462 24.543 1.00 91.81 209 ALA A C 1
ATOM 1588 O O . ALA A 1 209 ? -4.024 16.846 23.778 1.00 91.81 209 ALA A O 1
ATOM 1589 N N . GLY A 1 210 ? -4.731 15.422 25.360 1.00 94.12 210 GLY A N 1
ATOM 1590 C CA . GLY A 1 210 ? -3.452 14.723 25.455 1.00 94.12 210 GLY A CA 1
ATOM 1591 C C . GLY A 1 210 ? -3.224 13.751 24.309 1.00 94.12 210 GLY A C 1
ATOM 1592 O O . GLY A 1 210 ? -2.131 13.716 23.744 1.00 94.12 210 GLY A O 1
ATOM 1593 N N . SER A 1 211 ? -4.252 12.993 23.933 1.00 95.88 211 SER A N 1
ATOM 1594 C CA . SER A 1 211 ? -4.132 11.962 22.904 1.00 95.88 211 SER A CA 1
ATOM 1595 C C . SER A 1 211 ? -3.869 12.562 21.516 1.00 95.88 211 SER A C 1
ATOM 1597 O O . SER A 1 211 ? -2.998 12.071 20.789 1.00 95.88 211 SER A O 1
ATOM 1599 N N . MET A 1 212 ? -4.520 13.684 21.176 1.00 96.06 212 MET A N 1
ATOM 1600 C CA . MET A 1 212 ? -4.258 14.409 19.928 1.00 96.06 212 MET A CA 1
ATOM 1601 C C . MET A 1 212 ? -2.860 15.036 19.910 1.00 96.06 212 MET A C 1
ATOM 1603 O O . MET A 1 212 ? -2.146 14.899 18.914 1.00 96.06 212 MET A O 1
ATOM 1607 N N . PHE A 1 213 ? -2.443 15.681 21.008 1.00 97.88 213 PHE A N 1
ATOM 1608 C CA . PHE A 1 213 ? -1.100 16.255 21.140 1.00 97.88 213 PHE A CA 1
ATOM 1609 C C . PHE A 1 213 ? -0.004 15.195 20.958 1.00 97.88 213 PHE A C 1
ATOM 1611 O O . PHE A 1 213 ? 0.926 15.390 20.171 1.00 97.88 213 PHE A O 1
ATOM 1618 N N . ILE A 1 214 ? -0.128 14.054 21.642 1.00 98.19 214 ILE A N 1
ATOM 1619 C CA . ILE A 1 214 ? 0.838 12.953 21.564 1.00 98.19 214 ILE A CA 1
ATOM 1620 C C . ILE A 1 214 ? 0.911 12.399 20.143 1.00 98.19 214 ILE A C 1
ATOM 1622 O O . ILE A 1 214 ? 2.004 12.306 19.581 1.00 98.19 214 ILE A O 1
ATOM 1626 N N . GLY A 1 215 ? -0.235 12.073 19.537 1.00 97.94 215 GLY A N 1
ATOM 1627 C CA . GLY A 1 215 ? -0.258 11.504 18.191 1.00 97.94 215 GLY A CA 1
ATOM 1628 C C . GLY A 1 215 ? 0.337 12.443 17.144 1.00 97.94 215 GLY A C 1
ATOM 1629 O O . GLY A 1 215 ? 1.146 12.024 16.320 1.00 97.94 215 GLY A O 1
ATOM 1630 N N . PHE A 1 216 ? 0.022 13.736 17.218 1.00 98.50 216 PHE A N 1
ATOM 1631 C CA . PHE A 1 216 ? 0.628 14.746 16.349 1.00 98.50 216 PHE A CA 1
ATOM 1632 C C . PHE A 1 216 ? 2.139 14.898 16.560 1.00 98.50 216 PHE A C 1
ATOM 1634 O O . PHE A 1 216 ? 2.889 15.022 15.588 1.00 98.50 216 PHE A O 1
ATOM 1641 N N . THR A 1 217 ? 2.598 14.869 17.813 1.00 98.50 217 THR A N 1
ATOM 1642 C CA . THR A 1 217 ? 4.026 14.996 18.128 1.00 98.50 217 THR A CA 1
ATOM 1643 C C . THR A 1 217 ? 4.793 13.797 17.579 1.00 98.50 217 THR A C 1
ATOM 1645 O O . THR A 1 217 ? 5.821 13.985 16.933 1.00 98.50 217 THR A O 1
ATOM 1648 N N . PHE A 1 218 ? 4.259 12.577 17.714 1.00 98.44 218 PHE A N 1
ATOM 1649 C CA . PHE A 1 218 ? 4.832 11.390 17.072 1.00 98.44 218 PHE A CA 1
ATOM 1650 C C . PHE A 1 218 ? 4.855 11.479 15.559 1.00 98.44 218 PHE A C 1
ATOM 1652 O O . PHE A 1 218 ? 5.870 11.152 14.948 1.00 98.44 218 PHE A O 1
ATOM 1659 N N . ALA A 1 219 ? 3.758 11.922 14.949 1.00 97.94 219 ALA A N 1
ATOM 1660 C CA . ALA A 1 219 ? 3.707 12.065 13.506 1.00 97.94 219 ALA A CA 1
ATOM 1661 C C . ALA A 1 219 ? 4.766 13.057 13.008 1.00 97.94 219 ALA A C 1
ATOM 1663 O O . ALA A 1 219 ? 5.437 12.796 12.012 1.00 97.94 219 ALA A O 1
ATOM 1664 N N . SER A 1 220 ? 4.968 14.148 13.748 1.00 98.06 220 SER A N 1
ATOM 1665 C CA . SER A 1 220 ? 5.983 15.156 13.450 1.00 98.06 220 SER A CA 1
ATOM 1666 C C . SER A 1 220 ? 7.406 14.634 13.666 1.00 98.06 220 SER A C 1
ATOM 1668 O O . SER A 1 220 ? 8.256 14.857 12.812 1.00 98.06 220 SER A O 1
ATOM 1670 N N . ILE A 1 221 ? 7.667 13.891 14.750 1.00 97.25 221 ILE A N 1
ATOM 1671 C CA . ILE A 1 221 ? 8.949 13.203 15.002 1.00 97.25 221 ILE A CA 1
ATOM 1672 C C . ILE A 1 221 ? 9.259 12.218 13.868 1.00 97.25 221 ILE A C 1
ATOM 1674 O O . ILE A 1 221 ? 10.370 12.216 13.345 1.00 97.25 221 ILE A O 1
ATOM 1678 N N . ALA A 1 222 ? 8.269 11.425 13.447 1.00 96.12 222 ALA A N 1
ATOM 1679 C CA . ALA A 1 222 ? 8.385 10.467 12.352 1.00 96.12 222 ALA A CA 1
ATOM 1680 C C . ALA A 1 222 ? 8.727 11.135 11.010 1.00 96.12 222 ALA A C 1
ATOM 1682 O O . ALA A 1 222 ? 9.500 10.575 10.239 1.00 96.12 222 ALA A O 1
ATOM 1683 N N . VAL A 1 223 ? 8.177 12.319 10.731 1.00 95.44 223 VAL A N 1
ATOM 1684 C CA . VAL A 1 223 ? 8.452 13.068 9.492 1.00 95.44 223 VAL A CA 1
ATOM 1685 C C . VAL A 1 223 ? 9.782 13.821 9.561 1.00 95.44 223 VAL A C 1
ATOM 1687 O O . VAL A 1 223 ? 10.505 13.873 8.571 1.00 95.44 223 VAL A O 1
ATOM 1690 N N . LEU A 1 224 ? 10.111 14.398 10.719 1.00 94.31 224 LEU A N 1
ATOM 1691 C CA . LEU A 1 224 ? 11.359 15.130 10.940 1.00 94.31 224 LEU A CA 1
ATOM 1692 C C . LEU A 1 224 ? 12.581 14.197 10.937 1.00 94.31 224 LEU A C 1
ATOM 1694 O O . LEU A 1 224 ? 13.671 14.606 10.540 1.00 94.31 224 LEU A O 1
ATOM 1698 N N . GLY A 1 225 ? 12.406 12.953 11.389 1.00 89.94 225 GLY A N 1
ATOM 1699 C CA . GLY A 1 225 ? 13.465 11.956 11.451 1.00 89.94 225 GLY A CA 1
ATOM 1700 C C . GLY A 1 225 ? 13.923 11.451 10.079 1.00 89.94 225 GLY A C 1
ATOM 1701 O O . GLY A 1 225 ? 13.135 11.039 9.235 1.00 89.94 225 GLY A O 1
ATOM 1702 N N . SER A 1 226 ? 15.237 11.415 9.883 1.00 87.56 226 SER A N 1
ATOM 1703 C CA . SER A 1 226 ? 15.924 10.778 8.758 1.00 87.56 226 SER A CA 1
ATOM 1704 C C . SER A 1 226 ? 16.267 9.323 9.095 1.00 87.56 226 SER A C 1
ATOM 1706 O O . SER A 1 226 ? 17.351 9.027 9.596 1.00 87.56 226 SER A O 1
ATOM 1708 N N . TRP A 1 227 ? 15.336 8.401 8.870 1.00 90.12 227 TRP A N 1
ATOM 1709 C CA . TRP A 1 227 ? 15.479 6.988 9.249 1.00 90.12 227 TRP A CA 1
ATOM 1710 C C . TRP A 1 227 ? 16.413 6.238 8.293 1.00 90.12 227 TRP A C 1
ATOM 1712 O O . TRP A 1 227 ? 15.967 5.633 7.323 1.00 90.12 227 TRP A O 1
ATOM 1722 N N . LYS A 1 228 ? 17.727 6.303 8.514 1.00 83.06 228 LYS A N 1
ATOM 1723 C CA . LYS A 1 228 ? 18.702 5.622 7.650 1.00 83.06 228 LYS A CA 1
ATOM 1724 C C . LYS A 1 228 ? 18.654 4.115 7.884 1.00 83.06 228 LYS A C 1
ATOM 1726 O O . LYS A 1 228 ? 18.633 3.668 9.021 1.00 83.06 228 LYS A O 1
ATOM 1731 N N . THR A 1 229 ? 18.654 3.350 6.800 1.00 77.88 229 THR A N 1
ATOM 1732 C CA . THR A 1 229 ? 18.808 1.889 6.802 1.00 77.88 229 THR A CA 1
ATOM 1733 C C . THR A 1 229 ? 19.731 1.513 5.632 1.00 77.88 229 THR A C 1
ATOM 1735 O O . THR A 1 229 ? 19.897 2.343 4.729 1.00 77.88 229 THR A O 1
ATOM 1738 N N . PRO A 1 230 ? 20.330 0.306 5.594 1.00 71.75 230 PRO A N 1
ATOM 1739 C CA . PRO A 1 230 ? 21.174 -0.118 4.472 1.00 71.75 230 PRO A CA 1
ATOM 1740 C C . PRO A 1 230 ? 20.470 -0.074 3.107 1.00 71.75 230 PRO A C 1
ATOM 1742 O O . PRO A 1 230 ? 21.127 0.067 2.081 1.00 71.75 230 PRO A O 1
ATOM 1745 N N . ASN A 1 231 ? 19.135 -0.152 3.084 1.00 68.81 231 ASN A N 1
ATOM 1746 C CA . ASN A 1 231 ? 18.326 0.011 1.881 1.00 68.81 231 ASN A CA 1
ATOM 1747 C C . ASN A 1 231 ? 17.272 1.101 2.089 1.00 68.81 231 ASN A C 1
ATOM 1749 O O . ASN A 1 231 ? 16.299 0.898 2.808 1.00 68.81 231 ASN A O 1
ATOM 1753 N N . VAL A 1 232 ? 17.416 2.219 1.374 1.00 68.31 232 VAL A N 1
ATOM 1754 C CA . VAL A 1 232 ? 16.532 3.399 1.447 1.00 68.31 232 VAL A CA 1
ATOM 1755 C C . VAL A 1 232 ? 15.039 3.046 1.340 1.00 68.31 232 VAL A C 1
ATOM 1757 O O . VAL A 1 232 ? 14.203 3.709 1.950 1.00 68.31 232 VAL A O 1
ATOM 1760 N N . THR A 1 233 ? 14.687 1.965 0.640 1.00 66.69 233 THR A N 1
ATOM 1761 C CA . THR A 1 233 ? 13.301 1.482 0.508 1.00 66.69 233 THR A CA 1
ATOM 1762 C C . THR A 1 233 ? 12.673 1.104 1.856 1.00 66.69 233 THR A C 1
ATOM 1764 O O . THR A 1 233 ? 11.473 1.286 2.047 1.00 66.69 233 THR A O 1
ATOM 1767 N N . PHE A 1 234 ? 13.458 0.624 2.827 1.00 73.88 234 PHE A N 1
ATOM 1768 C CA . PHE A 1 234 ? 12.964 0.220 4.150 1.00 73.88 234 PHE A CA 1
ATOM 1769 C C . PHE A 1 234 ? 12.961 1.346 5.184 1.00 73.88 234 PHE A C 1
ATOM 1771 O O . PHE A 1 234 ? 12.351 1.202 6.243 1.00 73.88 234 PHE A O 1
ATOM 1778 N N . SER A 1 235 ? 13.549 2.501 4.874 1.00 80.62 235 SER A N 1
ATOM 1779 C CA . SER A 1 235 ? 13.572 3.667 5.764 1.00 80.62 235 SER A CA 1
ATOM 1780 C C . SER A 1 235 ? 12.179 4.123 6.204 1.00 80.62 235 SER A C 1
ATOM 1782 O O . SER A 1 235 ? 11.981 4.489 7.361 1.00 80.62 235 SER A O 1
ATOM 1784 N N . ILE A 1 236 ? 11.185 4.037 5.316 1.00 84.88 236 ILE A N 1
ATOM 1785 C CA . ILE A 1 236 ? 9.790 4.377 5.632 1.00 84.88 236 ILE A CA 1
ATOM 1786 C C . ILE A 1 236 ? 9.141 3.383 6.613 1.00 84.88 236 ILE A C 1
ATOM 1788 O O . ILE A 1 236 ? 8.221 3.745 7.344 1.00 84.88 236 ILE A O 1
ATOM 1792 N N . MET A 1 237 ? 9.633 2.141 6.678 1.00 85.38 237 MET A N 1
ATOM 1793 C CA . MET A 1 237 ? 9.086 1.113 7.565 1.00 85.38 237 MET A CA 1
ATOM 1794 C C . MET A 1 237 ? 9.458 1.353 9.028 1.00 85.38 237 MET A C 1
ATOM 1796 O O . MET A 1 237 ? 8.703 0.956 9.906 1.00 85.38 237 MET A O 1
ATOM 1800 N N . VAL A 1 238 ? 10.568 2.040 9.312 1.00 91.62 238 VAL A N 1
ATOM 1801 C CA . VAL A 1 238 ? 11.033 2.305 10.683 1.00 91.62 238 VAL A CA 1
ATOM 1802 C C . VAL A 1 238 ? 9.974 3.042 11.522 1.00 91.62 238 VAL A C 1
ATOM 1804 O O . VAL A 1 238 ? 9.518 2.471 12.515 1.00 91.62 238 VAL A O 1
ATOM 1807 N N . PRO A 1 239 ? 9.494 4.249 11.151 1.00 94.62 239 PRO A N 1
ATOM 1808 C CA . PRO A 1 239 ? 8.458 4.934 11.926 1.00 94.62 239 PRO A CA 1
ATOM 1809 C C . PRO A 1 239 ? 7.113 4.195 11.915 1.00 94.62 239 PRO A C 1
ATOM 1811 O O . PRO A 1 239 ? 6.377 4.264 12.900 1.00 94.62 239 PRO A O 1
ATOM 1814 N N . ILE A 1 240 ? 6.798 3.461 10.840 1.00 93.56 240 ILE A N 1
ATOM 1815 C CA . ILE A 1 240 ? 5.587 2.632 10.761 1.00 93.56 240 ILE A CA 1
ATOM 1816 C C . ILE A 1 240 ? 5.638 1.503 11.790 1.00 93.56 240 ILE A C 1
ATOM 1818 O O . ILE A 1 240 ? 4.639 1.277 12.460 1.00 93.56 240 ILE A O 1
ATOM 1822 N N . LEU A 1 241 ? 6.778 0.828 11.956 1.00 93.62 241 LEU A N 1
ATOM 1823 C CA . LEU A 1 241 ? 6.959 -0.248 12.932 1.00 93.62 241 LEU A CA 1
ATOM 1824 C C . LEU A 1 241 ? 6.895 0.272 14.369 1.00 93.62 241 LEU A C 1
ATOM 1826 O O . LEU A 1 241 ? 6.206 -0.319 15.196 1.00 93.62 241 LEU A O 1
ATOM 1830 N N . VAL A 1 242 ? 7.529 1.411 14.666 1.00 97.56 242 VAL A N 1
ATOM 1831 C CA . VAL A 1 242 ? 7.451 2.017 16.009 1.00 97.56 242 VAL A CA 1
ATOM 1832 C C . VAL A 1 242 ? 6.004 2.375 16.373 1.00 97.56 242 VAL A C 1
ATOM 1834 O O . VAL A 1 242 ? 5.576 2.155 17.502 1.00 97.56 242 VAL A O 1
ATOM 1837 N N . LEU A 1 243 ? 5.223 2.859 15.404 1.00 97.56 243 LEU A N 1
ATOM 1838 C CA . LEU A 1 243 ? 3.815 3.231 15.578 1.00 97.56 243 LEU A CA 1
ATOM 1839 C C . LEU A 1 243 ? 2.831 2.133 15.143 1.00 97.56 243 LEU A C 1
ATOM 1841 O O . LEU A 1 243 ? 1.629 2.389 15.019 1.00 97.56 243 LEU A O 1
ATOM 1845 N N . ALA A 1 244 ? 3.306 0.903 14.929 1.00 94.50 244 ALA A N 1
ATOM 1846 C CA . ALA A 1 244 ? 2.507 -0.134 14.284 1.00 94.50 244 ALA A CA 1
ATOM 1847 C C . ALA A 1 244 ? 1.296 -0.542 15.121 1.00 94.50 244 ALA A C 1
ATOM 1849 O O . ALA A 1 244 ? 0.265 -0.876 14.548 1.00 94.50 244 ALA A O 1
ATOM 1850 N N . TYR A 1 245 ? 1.369 -0.476 16.455 1.00 96.56 245 TYR A N 1
ATOM 1851 C CA . TYR A 1 245 ? 0.230 -0.832 17.303 1.00 96.56 245 TYR A CA 1
ATOM 1852 C C . TYR A 1 245 ? -0.960 0.150 17.171 1.00 96.56 245 TYR A C 1
ATOM 1854 O O . TYR A 1 245 ? -2.055 -0.316 16.845 1.00 96.56 245 TYR A O 1
ATOM 1862 N N . PRO A 1 246 ? -0.800 1.483 17.355 1.00 96.44 246 PRO A N 1
ATOM 1863 C CA . PRO A 1 246 ? -1.873 2.446 17.075 1.00 96.44 246 PRO A CA 1
ATOM 1864 C C . PRO A 1 246 ? -2.458 2.318 15.658 1.00 96.44 246 PRO A C 1
ATOM 1866 O O . PRO A 1 246 ? -3.680 2.361 15.474 1.00 96.44 246 PRO A O 1
ATOM 1869 N N . ILE A 1 247 ? -1.589 2.121 14.656 1.00 95.56 247 ILE A N 1
ATOM 1870 C CA . ILE A 1 247 ? -1.993 1.928 13.255 1.00 95.56 247 ILE A CA 1
ATOM 1871 C C . ILE A 1 247 ? -2.820 0.644 13.114 1.00 95.56 247 ILE A C 1
ATOM 1873 O O . ILE A 1 247 ? -3.889 0.659 12.500 1.00 95.56 247 ILE A O 1
ATOM 1877 N N . PHE A 1 248 ? -2.356 -0.458 13.703 1.00 92.62 248 PHE A N 1
ATOM 1878 C CA . PHE A 1 248 ? -3.024 -1.755 13.689 1.00 92.62 248 PHE A CA 1
ATOM 1879 C C . PHE A 1 248 ? -4.419 -1.687 14.313 1.00 92.62 248 PHE A C 1
ATOM 1881 O O . PHE A 1 248 ? -5.374 -2.149 13.690 1.00 92.62 248 PHE A O 1
ATOM 1888 N N . ASP A 1 249 ? -4.563 -1.087 15.498 1.00 92.94 249 ASP A N 1
ATOM 1889 C CA . ASP A 1 249 ? -5.858 -0.979 16.178 1.00 92.94 249 ASP A CA 1
ATOM 1890 C C . ASP A 1 249 ? -6.868 -0.180 15.344 1.00 92.94 249 ASP A C 1
ATOM 1892 O O . ASP A 1 249 ? -7.971 -0.656 15.062 1.00 92.94 249 ASP A O 1
ATOM 1896 N N . THR A 1 250 ? -6.453 0.991 14.857 1.00 90.81 250 THR A N 1
ATOM 1897 C CA . THR A 1 250 ? -7.291 1.857 14.015 1.00 90.81 250 THR A CA 1
ATOM 1898 C C . THR A 1 250 ? -7.689 1.160 12.716 1.00 90.81 250 THR A C 1
ATOM 1900 O O . THR A 1 250 ? -8.843 1.242 12.284 1.00 90.81 250 THR A O 1
ATOM 1903 N N . THR A 1 251 ? -6.757 0.426 12.106 1.00 86.88 251 THR A N 1
ATOM 1904 C CA . THR A 1 251 ? -6.996 -0.347 10.881 1.00 86.88 251 THR A CA 1
ATOM 1905 C C . THR A 1 251 ? -7.976 -1.489 11.135 1.00 86.88 251 THR A C 1
ATOM 1907 O O . THR A 1 251 ? -8.948 -1.634 10.393 1.00 86.88 251 THR A O 1
ATOM 1910 N N . LEU A 1 252 ? -7.781 -2.263 12.209 1.00 83.88 252 LEU A N 1
ATOM 1911 C CA . LEU A 1 252 ? -8.673 -3.352 12.609 1.00 83.88 252 LEU A CA 1
ATOM 1912 C C . LEU A 1 252 ? -10.098 -2.831 12.814 1.00 83.88 252 LEU A C 1
ATOM 1914 O O . LEU A 1 252 ? -11.040 -3.361 12.228 1.00 83.88 252 LEU A O 1
ATOM 1918 N N . VAL A 1 253 ? -10.258 -1.769 13.602 1.00 85.00 253 VAL A N 1
ATOM 1919 C CA . VAL A 1 253 ? -11.561 -1.155 13.882 1.00 85.00 253 VAL A CA 1
ATOM 1920 C C . VAL A 1 253 ? -12.220 -0.652 12.598 1.00 85.00 253 VAL A C 1
ATOM 1922 O O . VAL A 1 253 ? -13.379 -0.974 12.330 1.00 85.00 253 VAL A O 1
ATOM 1925 N N . SER A 1 254 ? -11.475 0.068 11.757 1.00 82.56 254 SER A N 1
ATOM 1926 C CA . SER A 1 254 ? -11.988 0.619 10.498 1.00 82.56 254 SER A CA 1
ATOM 1927 C C . SER A 1 254 ? -12.459 -0.479 9.543 1.00 82.56 254 SER A C 1
ATOM 1929 O O . SER A 1 254 ? -13.585 -0.422 9.045 1.00 82.56 254 SER A O 1
ATOM 1931 N N . ILE A 1 255 ? -11.646 -1.522 9.336 1.00 76.19 255 ILE A N 1
ATOM 1932 C CA . ILE A 1 255 ? -11.997 -2.669 8.486 1.00 76.19 255 ILE A CA 1
ATOM 1933 C C . ILE A 1 255 ? -13.241 -3.376 9.030 1.00 76.19 255 ILE A C 1
ATOM 1935 O O . ILE A 1 255 ? -14.167 -3.677 8.272 1.00 76.19 255 ILE A O 1
ATOM 1939 N N . MET A 1 256 ? -13.301 -3.616 10.342 1.00 76.19 256 MET A N 1
ATOM 1940 C CA . MET A 1 256 ? -14.433 -4.304 10.960 1.00 76.19 256 MET A CA 1
ATOM 1941 C C . MET A 1 256 ? -15.727 -3.490 10.847 1.00 76.19 256 MET A C 1
ATOM 1943 O O . MET A 1 256 ? -16.761 -4.068 10.504 1.00 76.19 256 MET A O 1
ATOM 1947 N N . ARG A 1 257 ? -15.684 -2.167 11.040 1.00 77.12 257 ARG A N 1
ATOM 1948 C CA . ARG A 1 257 ? -16.845 -1.277 10.868 1.00 77.12 257 ARG A CA 1
ATOM 1949 C C . ARG A 1 257 ? -17.321 -1.240 9.417 1.00 77.12 257 ARG A C 1
ATOM 1951 O O . ARG A 1 257 ? -18.497 -1.500 9.160 1.00 77.12 257 ARG A O 1
ATOM 1958 N N . VAL A 1 258 ? -16.412 -1.045 8.459 1.00 69.25 258 VAL A N 1
ATOM 1959 C CA . VAL A 1 258 ? -16.747 -1.051 7.022 1.00 69.25 258 VAL A CA 1
ATOM 1960 C C . VAL A 1 258 ? -17.342 -2.394 6.600 1.00 69.25 258 VAL A C 1
ATOM 1962 O O . VAL A 1 258 ? -18.351 -2.427 5.896 1.00 69.25 258 VAL A O 1
ATOM 1965 N N . SER A 1 259 ? -16.793 -3.512 7.088 1.00 65.81 259 SER A N 1
ATOM 1966 C CA . SER A 1 259 ? -17.322 -4.854 6.794 1.00 65.81 259 SER A CA 1
ATOM 1967 C C . SER A 1 259 ? -18.761 -5.069 7.286 1.00 65.81 259 SER A C 1
ATOM 1969 O O . SER A 1 259 ? -19.467 -5.936 6.767 1.00 65.81 259 SER A O 1
ATOM 1971 N N . ARG A 1 260 ? -19.208 -4.266 8.262 1.00 65.19 260 ARG A N 1
ATOM 1972 C CA . ARG A 1 260 ? -20.559 -4.272 8.845 1.00 65.19 260 ARG A CA 1
ATOM 1973 C C . ARG A 1 260 ? -21.472 -3.187 8.274 1.00 65.19 260 ARG A C 1
ATOM 1975 O O . ARG A 1 260 ? -22.610 -3.080 8.718 1.00 65.19 260 ARG A O 1
ATOM 1982 N N . GLY A 1 261 ? -20.988 -2.371 7.334 1.00 66.62 261 GLY A N 1
ATOM 1983 C CA . GLY A 1 261 ? -21.712 -1.191 6.855 1.00 66.62 261 GLY A CA 1
ATOM 1984 C C . GLY A 1 261 ? -21.870 -0.100 7.921 1.00 66.62 261 GLY A C 1
ATOM 1985 O O . GLY A 1 261 ? -22.792 0.705 7.838 1.00 66.62 261 GLY A O 1
ATOM 1986 N N . GLN A 1 262 ? -21.004 -0.089 8.937 1.00 70.06 262 GLN A N 1
ATOM 1987 C CA . GLN A 1 262 ? -20.982 0.921 9.992 1.00 70.06 262 GLN A CA 1
ATOM 1988 C C . GLN A 1 262 ? -20.022 2.058 9.628 1.00 70.06 262 GLN A C 1
ATOM 1990 O O . GLN A 1 262 ? -19.019 1.851 8.943 1.00 70.06 262 GLN A O 1
ATOM 1995 N N . SER A 1 263 ? -20.320 3.266 10.113 1.00 74.12 263 SER A N 1
ATOM 1996 C CA . SER A 1 263 ? -19.436 4.424 9.951 1.00 74.12 263 SER A CA 1
ATOM 1997 C C . SER A 1 263 ? -18.127 4.226 10.717 1.00 74.12 263 SER A C 1
ATOM 1999 O O . SER A 1 263 ? -18.151 3.851 11.888 1.00 74.12 263 SER A O 1
ATOM 2001 N N . ILE A 1 264 ? -16.994 4.543 10.082 1.00 75.12 264 ILE A N 1
ATOM 2002 C CA . ILE A 1 264 ? -15.664 4.520 10.715 1.00 75.12 264 ILE A CA 1
ATOM 2003 C C . ILE A 1 264 ? -15.583 5.555 11.850 1.00 75.12 264 ILE A C 1
ATOM 2005 O O . ILE A 1 264 ? -14.903 5.316 12.842 1.00 75.12 264 ILE A O 1
ATOM 2009 N N . PHE A 1 265 ? -16.342 6.651 11.757 1.00 68.19 265 PHE A N 1
ATOM 2010 C CA . PHE A 1 265 ? -16.355 7.750 12.732 1.00 68.19 265 PHE A CA 1
ATOM 2011 C C . PHE A 1 265 ? -17.249 7.498 13.957 1.00 68.19 265 PHE A C 1
ATOM 2013 O O . PHE A 1 265 ? -17.352 8.354 14.832 1.00 68.19 265 PHE A O 1
ATOM 2020 N N . ALA A 1 266 ? -17.941 6.358 14.026 1.00 64.06 266 ALA A N 1
ATOM 2021 C CA . ALA A 1 266 ? -18.779 6.031 15.175 1.00 64.06 266 ALA A CA 1
ATOM 2022 C C . ALA A 1 266 ? -17.917 5.552 16.355 1.00 64.06 266 ALA A C 1
ATOM 2024 O O . ALA A 1 266 ? -17.155 4.612 16.197 1.00 64.06 266 ALA A O 1
ATOM 2025 N N . GLY A 1 267 ? -18.046 6.137 17.549 1.00 64.25 267 GLY A N 1
ATOM 2026 C CA . GLY A 1 267 ? -17.369 5.615 18.748 1.00 64.25 267 GLY A CA 1
ATOM 2027 C C . GLY A 1 267 ? -17.927 4.252 19.196 1.00 64.25 267 GLY A C 1
ATOM 2028 O O . GLY A 1 267 ? -19.133 4.015 19.091 1.00 64.25 267 GLY A O 1
ATOM 2029 N N . GLY A 1 268 ? -17.080 3.361 19.728 1.00 67.25 268 GLY A N 1
ATOM 2030 C CA . GLY A 1 268 ? -17.480 2.002 20.123 1.00 67.25 268 GLY A CA 1
ATOM 2031 C C . GLY A 1 268 ? -16.464 1.266 21.008 1.00 67.25 268 GLY A C 1
ATOM 2032 O O . GLY A 1 268 ? -15.337 1.712 21.177 1.00 67.25 268 GLY A O 1
ATOM 2033 N N . LYS A 1 269 ? -16.875 0.124 21.587 1.00 70.25 269 LYS A N 1
ATOM 2034 C CA . LYS A 1 269 ? -16.019 -0.790 22.387 1.00 70.25 269 LYS A CA 1
ATOM 2035 C C . LYS A 1 269 ? -15.381 -1.897 21.530 1.00 70.25 269 LYS A C 1
ATOM 2037 O O . LYS A 1 269 ? -15.125 -2.995 22.008 1.00 70.25 269 LYS A O 1
ATOM 2042 N N . ASP A 1 270 ? -15.187 -1.636 20.245 1.00 79.56 270 ASP A N 1
ATOM 2043 C CA . ASP A 1 270 ? -14.734 -2.588 19.228 1.00 79.56 270 ASP A CA 1
ATOM 2044 C C . ASP A 1 270 ? -13.222 -2.515 18.952 1.00 79.56 270 ASP A C 1
ATOM 2046 O O . ASP A 1 270 ? -12.743 -3.148 18.009 1.00 79.56 270 ASP A O 1
ATOM 2050 N N . HIS A 1 271 ? -12.474 -1.796 19.793 1.00 88.62 271 HIS A N 1
ATOM 2051 C CA . HIS A 1 271 ? -11.010 -1.725 19.784 1.00 88.62 271 HIS A CA 1
ATOM 2052 C C . HIS A 1 271 ? -10.362 -3.037 20.254 1.00 88.62 271 HIS A C 1
ATOM 2054 O O . HIS A 1 271 ? -10.945 -3.812 21.019 1.00 88.62 271 HIS A O 1
ATOM 2060 N N . SER A 1 272 ? -9.136 -3.293 19.801 1.00 89.69 272 SER A N 1
ATOM 2061 C CA . SER A 1 272 ? -8.325 -4.471 20.152 1.00 89.69 272 SER A CA 1
ATOM 2062 C C . SER A 1 272 ? -8.208 -4.691 21.663 1.00 89.69 272 SER A C 1
ATOM 2064 O O . SER A 1 272 ? -8.323 -5.820 22.136 1.00 89.69 272 SER A O 1
ATOM 2066 N N . SER A 1 273 ? -8.071 -3.611 22.426 1.00 90.38 273 SER A N 1
ATOM 2067 C CA . SER A 1 273 ? -7.971 -3.594 23.884 1.00 90.38 273 SER A CA 1
ATOM 2068 C C . SER A 1 273 ? -9.222 -4.183 24.567 1.00 90.38 273 SER A C 1
ATOM 2070 O O . SER A 1 273 ? -9.131 -5.096 25.392 1.00 90.38 273 SER A O 1
ATOM 2072 N N . HIS A 1 274 ? -10.415 -3.770 24.138 1.00 86.69 274 HIS A N 1
ATOM 2073 C CA . HIS A 1 274 ? -11.690 -4.321 24.604 1.00 86.69 274 HIS A CA 1
ATOM 2074 C C . HIS A 1 274 ? -11.949 -5.747 24.101 1.00 86.69 274 HIS A C 1
ATOM 2076 O O . HIS A 1 274 ? -12.566 -6.555 24.805 1.00 86.69 274 HIS A O 1
ATOM 2082 N N . ARG A 1 275 ? -11.444 -6.105 22.916 1.00 86.00 275 ARG A N 1
ATOM 2083 C CA . ARG A 1 275 ? -11.503 -7.488 22.416 1.00 86.00 275 ARG A CA 1
ATOM 2084 C C . ARG A 1 275 ? -10.633 -8.430 23.246 1.00 86.00 275 ARG A C 1
ATOM 2086 O O . ARG A 1 275 ? -11.053 -9.553 23.504 1.00 86.00 275 ARG A O 1
ATOM 2093 N N . LEU A 1 276 ? -9.473 -7.976 23.725 1.00 87.25 276 LEU A N 1
ATOM 2094 C CA . LEU A 1 276 ? -8.647 -8.735 24.672 1.00 87.25 276 LEU A CA 1
ATOM 2095 C C . LEU A 1 276 ? -9.379 -8.953 26.002 1.00 87.25 276 LEU A C 1
ATOM 2097 O O . LEU A 1 276 ? -9.376 -10.069 26.521 1.00 87.25 276 LEU A O 1
ATOM 2101 N N . ILE A 1 277 ? -10.080 -7.938 26.521 1.00 86.94 277 ILE A N 1
ATOM 2102 C CA . ILE A 1 277 ? -10.948 -8.116 27.701 1.00 86.94 277 ILE A CA 1
ATOM 2103 C C . ILE A 1 277 ? -12.032 -9.163 27.423 1.00 86.94 277 ILE A C 1
ATOM 2105 O O . ILE A 1 277 ? -12.280 -10.042 28.245 1.00 86.94 277 ILE A O 1
ATOM 2109 N N . SER A 1 278 ? -12.641 -9.116 26.238 1.00 79.94 278 SER A N 1
ATOM 2110 C CA . SER A 1 278 ? -13.667 -10.080 25.819 1.00 79.94 278 SER A CA 1
ATOM 2111 C C . SER A 1 278 ? -13.128 -11.511 25.668 1.00 79.94 278 SER A C 1
ATOM 2113 O O . SER A 1 278 ? -13.897 -12.464 25.753 1.00 79.94 278 SER A O 1
ATOM 2115 N N . LEU A 1 279 ? -11.811 -11.677 25.496 1.00 78.75 279 LEU A N 1
ATOM 2116 C CA . LEU A 1 279 ? -11.103 -12.964 25.539 1.00 78.75 279 LEU A CA 1
ATOM 2117 C C . LEU A 1 279 ? -10.779 -13.443 26.967 1.00 78.75 279 LEU A C 1
ATOM 2119 O O . LEU A 1 279 ? -10.168 -14.498 27.124 1.00 78.75 279 LEU A O 1
ATOM 2123 N N . GLY A 1 280 ? -11.167 -12.693 28.002 1.00 84.12 280 GLY A N 1
ATOM 2124 C CA . GLY A 1 280 ? -10.948 -13.039 29.410 1.00 84.12 280 GLY A CA 1
ATOM 2125 C C . GLY A 1 280 ? -9.741 -12.356 30.061 1.00 84.12 280 GLY A C 1
ATOM 2126 O O . GLY A 1 280 ? -9.403 -12.672 31.203 1.00 84.12 280 GLY A O 1
ATOM 2127 N N . PHE A 1 281 ? -9.076 -11.414 29.382 1.00 85.81 281 PHE A N 1
ATOM 2128 C CA . PHE A 1 281 ? -8.018 -10.619 30.010 1.00 85.81 281 PHE A CA 1
ATOM 2129 C C . PHE A 1 281 ? -8.627 -9.619 31.001 1.00 85.81 281 PHE A C 1
ATOM 2131 O O . PHE A 1 281 ? -9.671 -9.020 30.748 1.00 85.81 281 PHE A O 1
ATOM 2138 N N . SER A 1 282 ? -7.944 -9.369 32.121 1.00 89.38 282 SER A N 1
ATOM 2139 C CA . SER A 1 282 ? -8.234 -8.173 32.917 1.00 89.38 282 SER A CA 1
ATOM 2140 C C . SER A 1 282 ? -7.710 -6.928 32.197 1.00 89.38 282 SER A C 1
ATOM 2142 O O . SER A 1 282 ? -6.755 -7.026 31.428 1.00 89.38 282 SER A O 1
ATOM 2144 N N . GLU A 1 283 ? -8.270 -5.748 32.482 1.00 88.44 283 GLU A N 1
ATOM 2145 C CA . GLU A 1 283 ? -7.810 -4.473 31.901 1.00 88.44 283 GLU A CA 1
ATOM 2146 C C . GLU A 1 283 ? -6.290 -4.295 32.042 1.00 88.44 283 GLU A C 1
ATOM 2148 O O . GLU A 1 283 ? -5.596 -4.084 31.050 1.00 88.44 283 GLU A O 1
ATOM 2153 N N . LYS A 1 284 ? -5.744 -4.528 33.244 1.00 92.12 284 LYS A N 1
ATOM 2154 C CA . LYS A 1 284 ? -4.293 -4.482 33.486 1.00 92.12 284 LYS A CA 1
ATOM 2155 C C . LYS A 1 284 ? -3.521 -5.470 32.600 1.00 92.12 284 LYS A C 1
ATOM 2157 O O . LYS A 1 284 ? -2.482 -5.106 32.059 1.00 92.12 284 LYS A O 1
ATOM 2162 N N . LYS A 1 285 ? -3.998 -6.715 32.457 1.00 92.94 285 LYS A N 1
ATOM 2163 C CA . LYS A 1 285 ? -3.338 -7.735 31.621 1.00 92.94 285 LYS A CA 1
ATOM 2164 C C . LYS A 1 285 ? -3.391 -7.365 30.138 1.00 92.94 285 LYS A C 1
ATOM 2166 O O . LYS A 1 285 ? -2.394 -7.548 29.453 1.00 92.94 285 LYS A O 1
ATOM 2171 N N . ALA A 1 286 ? -4.516 -6.832 29.660 1.00 93.31 286 ALA A N 1
ATOM 2172 C CA . ALA A 1 286 ? -4.661 -6.377 28.280 1.00 93.31 286 ALA A CA 1
ATOM 2173 C C . ALA A 1 286 ? -3.678 -5.237 27.975 1.00 93.31 286 ALA A C 1
ATOM 2175 O O . ALA A 1 286 ? -2.922 -5.335 27.017 1.00 93.31 286 ALA A O 1
ATOM 2176 N N . VAL A 1 287 ? -3.604 -4.217 28.837 1.00 95.25 287 VAL A N 1
ATOM 2177 C CA . VAL A 1 287 ? -2.665 -3.094 28.672 1.00 95.25 287 VAL A CA 1
ATOM 2178 C C . VAL A 1 287 ? -1.205 -3.564 28.684 1.00 95.25 287 VAL A C 1
ATOM 2180 O O . VAL A 1 287 ? -0.442 -3.200 27.796 1.00 95.25 287 VAL A O 1
ATOM 2183 N N . MET A 1 288 ? -0.816 -4.432 29.626 1.00 95.62 288 MET A N 1
ATOM 2184 C CA . MET A 1 288 ? 0.553 -4.975 29.675 1.00 95.62 288 MET A CA 1
ATOM 2185 C C . MET A 1 288 ? 0.902 -5.826 28.448 1.00 95.62 288 MET A C 1
ATOM 2187 O O . MET A 1 288 ? 2.031 -5.777 27.965 1.00 95.62 288 MET A O 1
ATOM 2191 N N . PHE A 1 289 ? -0.055 -6.601 27.931 1.00 94.62 289 PHE A N 1
ATOM 2192 C CA . PHE A 1 289 ? 0.135 -7.370 26.703 1.00 94.62 289 PHE A CA 1
ATOM 2193 C C . PHE A 1 289 ? 0.345 -6.451 25.495 1.00 94.62 289 PHE A C 1
ATOM 2195 O O . PHE A 1 289 ? 1.213 -6.702 24.663 1.00 94.62 289 PHE A O 1
ATOM 2202 N N . ILE A 1 290 ? -0.394 -5.345 25.435 1.00 96.44 290 ILE A N 1
ATOM 2203 C CA . ILE A 1 290 ? -0.230 -4.336 24.391 1.00 96.44 290 ILE A CA 1
ATOM 2204 C C . ILE A 1 290 ? 1.135 -3.650 24.493 1.00 96.44 290 ILE A C 1
ATOM 2206 O O . ILE A 1 290 ? 1.806 -3.507 23.478 1.00 96.44 290 ILE A O 1
ATOM 2210 N N . TYR A 1 291 ? 1.597 -3.305 25.698 1.00 97.69 291 TYR A N 1
ATOM 2211 C CA . TYR A 1 291 ? 2.947 -2.766 25.896 1.00 97.69 291 TYR A CA 1
ATOM 2212 C C . TYR A 1 291 ? 4.030 -3.716 25.390 1.00 97.69 291 TYR A C 1
ATOM 2214 O O . TYR A 1 291 ? 4.974 -3.273 24.741 1.00 97.69 291 TYR A O 1
ATOM 2222 N N . LEU A 1 292 ? 3.882 -5.019 25.653 1.00 96.19 292 LEU A N 1
ATOM 2223 C CA . LEU A 1 292 ? 4.803 -6.030 25.142 1.00 96.19 292 LEU A CA 1
ATOM 2224 C C . LEU A 1 292 ? 4.812 -6.052 23.608 1.00 96.19 292 LEU A C 1
ATOM 2226 O O . LEU A 1 292 ? 5.884 -6.070 23.011 1.00 96.19 292 LEU A O 1
ATOM 2230 N N . ILE A 1 293 ? 3.640 -5.996 22.966 1.00 94.69 293 ILE A N 1
ATOM 2231 C CA . ILE A 1 293 ? 3.547 -5.916 21.502 1.00 94.69 293 ILE A CA 1
ATOM 2232 C C . ILE A 1 293 ? 4.220 -4.637 20.989 1.00 94.69 293 ILE A C 1
ATOM 2234 O O . ILE A 1 293 ? 5.047 -4.715 20.086 1.00 94.69 293 ILE A O 1
ATOM 2238 N N . SER A 1 294 ? 3.921 -3.472 21.570 1.00 96.81 294 SER A N 1
ATOM 2239 C CA . SER A 1 294 ? 4.551 -2.201 21.192 1.00 96.81 294 SER A CA 1
ATOM 2240 C C . SER A 1 294 ? 6.072 -2.241 21.336 1.00 96.81 294 SER A C 1
ATOM 2242 O O . SER A 1 294 ? 6.777 -1.728 20.472 1.00 96.81 294 SER A O 1
ATOM 2244 N N . LEU A 1 295 ? 6.588 -2.892 22.381 1.00 96.75 295 LEU A N 1
ATOM 2245 C CA . LEU A 1 295 ? 8.023 -3.076 22.572 1.00 96.75 295 LEU A CA 1
ATOM 2246 C C . LEU A 1 295 ? 8.630 -3.983 21.493 1.00 96.75 295 LEU A C 1
ATOM 2248 O O . LEU A 1 295 ? 9.646 -3.616 20.913 1.00 96.75 295 LEU A O 1
ATOM 2252 N N . ILE A 1 296 ? 8.010 -5.129 21.186 1.00 92.75 296 ILE A N 1
ATOM 2253 C CA . ILE A 1 296 ? 8.477 -6.048 20.129 1.00 92.75 296 ILE A CA 1
ATOM 2254 C C . ILE A 1 296 ? 8.508 -5.338 18.770 1.00 92.75 296 ILE A C 1
ATOM 2256 O O . ILE A 1 296 ? 9.497 -5.431 18.043 1.00 92.75 296 ILE A O 1
ATOM 2260 N N . LEU A 1 297 ? 7.453 -4.588 18.444 1.00 92.56 297 LEU A N 1
ATOM 2261 C CA . LEU A 1 297 ? 7.370 -3.801 17.214 1.00 92.56 297 LEU A CA 1
ATOM 2262 C C . LEU A 1 297 ? 8.450 -2.709 17.179 1.00 92.56 297 LEU A C 1
ATOM 2264 O O . LEU A 1 297 ? 9.147 -2.559 16.178 1.00 92.56 297 LEU A O 1
ATOM 2268 N N . GLY A 1 298 ? 8.681 -2.009 18.288 1.00 93.44 298 GLY A N 1
ATOM 2269 C CA . GLY A 1 298 ? 9.759 -1.028 18.386 1.00 93.44 298 GLY A CA 1
ATOM 2270 C C . GLY A 1 298 ? 11.163 -1.635 18.241 1.00 93.44 298 GLY A C 1
ATOM 2271 O O . GLY A 1 298 ? 11.990 -1.111 17.499 1.00 93.44 298 GLY A O 1
ATOM 2272 N N . VAL A 1 299 ? 11.431 -2.773 18.886 1.00 90.81 299 VAL A N 1
ATOM 2273 C CA . VAL A 1 299 ? 12.706 -3.504 18.760 1.00 90.81 299 VAL A CA 1
ATOM 2274 C C . VAL A 1 299 ? 12.908 -4.008 17.333 1.00 90.81 299 VAL A C 1
ATOM 2276 O O . VAL A 1 299 ? 14.018 -3.963 16.809 1.00 90.81 299 VAL A O 1
ATOM 2279 N N . SER A 1 300 ? 11.847 -4.425 16.647 1.00 87.75 300 SER A N 1
ATOM 2280 C CA . SER A 1 300 ? 11.972 -4.820 15.247 1.00 87.75 300 SER A CA 1
ATOM 2281 C C . SER A 1 300 ? 12.395 -3.682 14.318 1.00 87.75 300 SER A C 1
ATOM 2283 O O . SER A 1 300 ? 13.122 -3.921 13.356 1.00 87.75 300 SER A O 1
ATOM 2285 N N . ALA A 1 301 ? 12.012 -2.440 14.629 1.00 92.31 301 ALA A N 1
ATOM 2286 C CA . ALA A 1 301 ? 12.461 -1.273 13.882 1.00 92.31 301 ALA A CA 1
ATOM 2287 C C . ALA A 1 301 ? 13.985 -1.083 14.008 1.00 92.31 301 ALA A C 1
ATOM 2289 O O . ALA A 1 301 ? 14.640 -0.716 13.032 1.00 92.31 301 ALA A O 1
ATOM 2290 N N . PHE A 1 302 ? 14.570 -1.413 15.168 1.00 89.19 302 PHE A N 1
ATOM 2291 C CA . PHE A 1 302 ? 16.026 -1.493 15.340 1.00 89.19 302 PHE A CA 1
ATOM 2292 C C . PHE A 1 302 ? 16.652 -2.577 14.472 1.00 89.19 302 PHE A C 1
ATOM 2294 O O . PHE A 1 302 ? 17.622 -2.293 13.777 1.00 89.19 302 PHE A O 1
ATOM 2301 N N . ILE A 1 303 ? 16.082 -3.785 14.475 1.00 83.88 303 ILE A N 1
ATOM 2302 C CA . ILE A 1 303 ? 16.578 -4.902 13.660 1.00 83.88 303 ILE A CA 1
ATOM 2303 C C . ILE A 1 303 ? 16.601 -4.501 12.183 1.00 83.88 303 ILE A C 1
ATOM 2305 O O . ILE A 1 303 ? 17.637 -4.620 11.539 1.00 83.88 303 ILE A O 1
ATOM 2309 N N . VAL A 1 304 ? 15.506 -3.944 11.661 1.00 83.44 304 VAL A N 1
ATOM 2310 C CA . VAL A 1 304 ? 15.424 -3.449 10.274 1.00 83.44 304 VAL A CA 1
ATOM 2311 C C . VAL A 1 304 ? 16.463 -2.363 9.988 1.00 83.44 304 VAL A C 1
ATOM 2313 O O . VAL A 1 304 ? 17.019 -2.321 8.896 1.00 83.44 304 VAL A O 1
ATOM 2316 N N . THR A 1 305 ? 16.752 -1.504 10.967 1.00 87.00 305 THR A N 1
ATOM 2317 C CA . THR A 1 305 ? 17.732 -0.419 10.819 1.00 87.00 305 THR A CA 1
ATOM 2318 C C . THR A 1 305 ? 19.163 -0.934 10.652 1.00 87.00 305 THR A C 1
ATOM 2320 O O . THR A 1 305 ? 19.944 -0.301 9.948 1.00 87.00 305 THR A O 1
ATOM 2323 N N . ILE A 1 306 ? 19.508 -2.071 11.264 1.00 85.44 306 ILE A N 1
ATOM 2324 C CA . ILE A 1 306 ? 20.880 -2.612 11.265 1.00 85.44 306 ILE A CA 1
ATOM 2325 C C . ILE A 1 306 ? 21.082 -3.827 10.349 1.00 85.44 306 ILE A C 1
ATOM 2327 O O . ILE A 1 306 ? 22.216 -4.255 10.157 1.00 85.44 306 ILE A O 1
ATOM 2331 N N . SER A 1 307 ? 20.004 -4.406 9.819 1.00 76.44 307 SER A N 1
ATOM 2332 C CA . SER A 1 307 ? 20.056 -5.645 9.036 1.00 76.44 307 SER A CA 1
ATOM 2333 C C . SER A 1 307 ? 20.315 -5.398 7.554 1.00 76.44 307 SER A C 1
ATOM 2335 O O . SER A 1 307 ? 19.942 -4.361 7.002 1.00 76.44 307 SER A O 1
ATOM 2337 N N . ASP A 1 308 ? 20.885 -6.401 6.885 1.00 75.00 308 ASP A N 1
ATOM 2338 C CA . ASP A 1 308 ? 20.915 -6.448 5.427 1.00 75.00 308 ASP A CA 1
ATOM 2339 C C . ASP A 1 308 ? 19.479 -6.488 4.845 1.00 75.00 308 ASP A C 1
ATOM 2341 O O . ASP A 1 308 ? 18.520 -6.833 5.551 1.00 75.00 308 ASP A O 1
ATOM 2345 N N . PRO A 1 309 ? 19.297 -6.148 3.556 1.00 67.44 309 PRO A N 1
ATOM 2346 C CA . PRO A 1 309 ? 17.969 -6.013 2.965 1.00 67.44 309 PRO A CA 1
ATOM 2347 C C . PRO A 1 309 ? 17.105 -7.280 3.032 1.00 67.44 309 PRO A C 1
ATOM 2349 O O . PRO A 1 309 ? 15.886 -7.174 3.176 1.00 67.44 309 PRO A O 1
ATOM 2352 N N . VAL A 1 310 ? 17.707 -8.470 2.943 1.00 60.97 310 VAL A N 1
ATOM 2353 C CA . VAL A 1 310 ? 16.967 -9.739 2.964 1.00 60.97 310 VAL A CA 1
ATOM 2354 C C . VAL A 1 310 ? 16.462 -10.011 4.377 1.00 60.97 310 VAL A C 1
ATOM 2356 O O . VAL A 1 310 ? 15.268 -10.244 4.576 1.00 60.97 310 VAL A O 1
ATOM 2359 N N . SER A 1 311 ? 17.336 -9.897 5.377 1.00 65.56 311 SER A N 1
ATOM 2360 C CA . SER A 1 311 ? 16.972 -10.072 6.789 1.00 65.56 311 SER A CA 1
ATOM 2361 C C . SER A 1 311 ? 15.939 -9.039 7.260 1.00 65.56 311 SER A C 1
ATOM 2363 O O . SER A 1 311 ? 15.007 -9.374 8.002 1.00 65.56 311 SER A O 1
ATOM 2365 N N . ALA A 1 312 ? 16.048 -7.792 6.786 1.00 69.62 312 ALA A N 1
ATOM 2366 C CA . ALA A 1 312 ? 15.056 -6.749 7.030 1.00 69.62 312 ALA A CA 1
ATOM 2367 C C . ALA A 1 312 ? 13.688 -7.118 6.429 1.00 69.62 312 ALA A C 1
ATOM 2369 O O . ALA A 1 312 ? 12.677 -7.0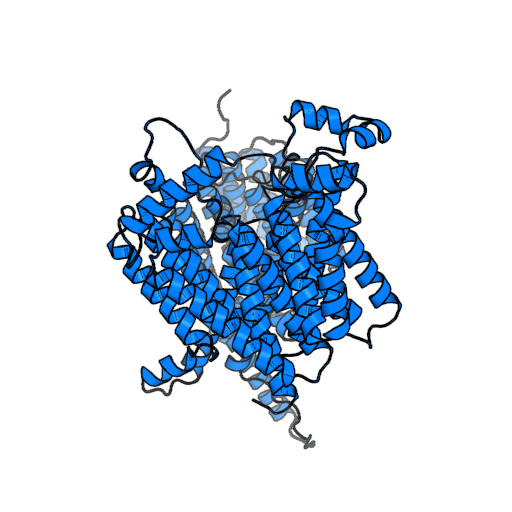59 7.131 1.00 69.62 312 ALA A O 1
ATOM 2370 N N . ALA A 1 313 ? 13.649 -7.564 5.169 1.00 64.44 313 ALA A N 1
ATOM 2371 C CA . ALA A 1 313 ? 12.416 -7.981 4.502 1.00 64.44 313 ALA A CA 1
ATOM 2372 C C . ALA A 1 313 ? 11.744 -9.176 5.200 1.00 64.44 313 ALA A C 1
ATOM 2374 O O . ALA A 1 313 ? 10.524 -9.168 5.393 1.00 64.44 313 ALA A O 1
ATOM 2375 N N . ILE A 1 314 ? 12.525 -10.174 5.633 1.00 64.00 314 ILE A N 1
ATOM 2376 C CA . ILE A 1 314 ? 12.028 -11.325 6.403 1.00 64.00 314 ILE A CA 1
ATOM 2377 C C . ILE A 1 314 ? 11.417 -10.854 7.726 1.00 64.00 314 ILE A C 1
ATOM 2379 O O . ILE A 1 314 ? 10.291 -11.232 8.051 1.00 64.00 314 ILE A O 1
ATOM 2383 N N . SER A 1 315 ? 12.127 -9.995 8.462 1.00 70.31 315 SER A N 1
ATOM 2384 C CA . SER A 1 315 ? 11.665 -9.464 9.750 1.00 70.31 315 SER A CA 1
ATOM 2385 C C . SER A 1 315 ? 10.352 -8.695 9.600 1.00 70.31 315 SER A C 1
ATOM 2387 O O . SER A 1 315 ? 9.384 -8.970 10.311 1.00 70.31 315 SER A O 1
ATOM 2389 N N . ILE A 1 316 ? 10.288 -7.786 8.621 1.00 75.31 316 ILE A N 1
ATOM 2390 C CA . ILE A 1 316 ? 9.085 -7.016 8.287 1.00 75.31 316 ILE A CA 1
ATOM 2391 C C . ILE A 1 316 ? 7.925 -7.963 7.956 1.00 75.31 316 ILE A C 1
ATOM 2393 O O . ILE A 1 316 ? 6.846 -7.853 8.541 1.00 75.31 316 ILE A O 1
ATOM 2397 N N . SER A 1 317 ? 8.153 -8.937 7.074 1.00 63.84 317 SER A N 1
ATOM 2398 C CA . SER A 1 317 ? 7.131 -9.899 6.644 1.00 63.84 317 SER A CA 1
ATOM 2399 C C . SER A 1 317 ? 6.598 -10.739 7.807 1.00 63.84 317 SER A C 1
ATOM 2401 O O . SER A 1 317 ? 5.386 -10.919 7.934 1.00 63.84 317 SER A O 1
ATOM 2403 N N . ALA A 1 318 ? 7.480 -11.205 8.695 1.00 65.19 318 ALA A N 1
ATOM 2404 C CA . ALA A 1 318 ? 7.102 -11.966 9.883 1.00 65.19 318 ALA A CA 1
ATOM 2405 C C . ALA A 1 318 ? 6.210 -11.144 10.825 1.00 65.19 318 ALA A C 1
ATOM 2407 O O . ALA A 1 318 ? 5.208 -11.645 11.334 1.00 65.19 318 ALA A O 1
ATOM 2408 N N . ILE A 1 319 ? 6.522 -9.863 11.020 1.00 78.50 319 ILE A N 1
ATOM 2409 C CA . ILE A 1 319 ? 5.738 -8.966 11.879 1.00 78.50 319 ILE A CA 1
ATOM 2410 C C . ILE A 1 319 ? 4.372 -8.675 11.282 1.00 78.50 319 ILE A C 1
ATOM 2412 O O . ILE A 1 319 ? 3.369 -8.756 11.994 1.00 78.50 319 ILE A O 1
ATOM 2416 N N . PHE A 1 320 ? 4.314 -8.378 9.983 1.00 74.44 320 PHE A N 1
ATOM 2417 C CA . PHE A 1 320 ? 3.040 -8.191 9.298 1.00 74.44 320 PHE A CA 1
ATOM 2418 C C . PHE A 1 320 ? 2.178 -9.447 9.399 1.00 74.44 320 PHE A C 1
ATOM 2420 O O . PHE A 1 320 ? 0.996 -9.333 9.714 1.00 74.44 320 PHE A O 1
ATOM 2427 N N . LEU A 1 321 ? 2.762 -10.638 9.233 1.00 63.66 321 LEU A N 1
ATOM 2428 C CA . LEU A 1 321 ? 2.056 -11.904 9.419 1.00 63.66 321 LEU A CA 1
ATOM 2429 C C . LEU A 1 321 ? 1.537 -12.071 10.858 1.00 63.66 321 LEU A C 1
ATOM 2431 O O . LEU A 1 321 ? 0.379 -12.437 11.046 1.00 63.66 321 LEU A O 1
ATOM 2435 N N . LEU A 1 322 ? 2.348 -11.772 11.876 1.00 70.12 322 LEU A N 1
ATOM 2436 C CA . LEU A 1 322 ? 1.946 -11.871 13.285 1.00 70.12 322 LEU A CA 1
ATOM 2437 C C . LEU A 1 322 ? 0.812 -10.900 13.636 1.00 70.12 322 LEU A C 1
ATOM 2439 O O . LEU A 1 322 ? -0.189 -11.314 14.228 1.00 70.12 322 LEU A O 1
ATOM 2443 N N . LEU A 1 323 ? 0.934 -9.628 13.243 1.00 76.38 323 LEU A N 1
ATOM 2444 C CA . LEU A 1 323 ? -0.120 -8.626 13.425 1.00 76.38 323 LEU A CA 1
ATOM 2445 C C . LEU A 1 323 ? -1.389 -9.032 12.690 1.00 76.38 323 LEU A C 1
ATOM 2447 O O . LEU A 1 323 ? -2.490 -8.898 13.217 1.00 76.38 323 LEU A O 1
ATOM 2451 N N . PHE A 1 324 ? -1.243 -9.576 11.491 1.00 71.19 324 PHE A N 1
ATOM 2452 C CA . PHE A 1 324 ? -2.359 -10.043 10.704 1.00 71.19 324 PHE A CA 1
ATOM 2453 C C . PHE A 1 324 ? -3.078 -11.234 11.370 1.00 71.19 324 PHE A C 1
ATOM 2455 O O . PHE A 1 324 ? -4.302 -11.204 11.518 1.00 71.19 324 PHE A O 1
ATOM 2462 N N . ILE A 1 325 ? -2.343 -12.239 11.866 1.00 62.38 325 ILE A N 1
ATOM 2463 C CA . ILE A 1 325 ? -2.901 -13.367 12.637 1.00 62.38 325 ILE A CA 1
ATOM 2464 C C . ILE A 1 325 ? -3.626 -12.857 13.887 1.00 62.38 325 ILE A C 1
ATOM 2466 O O . ILE A 1 325 ? -4.750 -13.285 14.172 1.00 62.38 325 ILE A O 1
ATOM 2470 N N . LEU A 1 326 ? -3.018 -11.918 14.617 1.00 75.81 326 LEU A N 1
ATOM 2471 C CA . LEU A 1 326 ? -3.631 -11.290 15.784 1.00 75.81 326 LEU A CA 1
ATOM 2472 C C . LEU A 1 326 ? -4.920 -10.547 15.403 1.00 75.81 326 LEU A C 1
ATOM 2474 O O . LEU A 1 326 ? -5.950 -10.732 16.050 1.00 75.81 326 LEU A O 1
ATOM 2478 N N . GLY A 1 327 ? -4.893 -9.762 14.326 1.00 73.25 327 GLY A N 1
ATOM 2479 C CA . GLY A 1 327 ? -6.045 -9.034 13.794 1.00 73.25 327 GLY A CA 1
ATOM 2480 C C . GLY A 1 327 ? -7.195 -9.965 13.439 1.00 73.25 327 GLY A C 1
ATOM 2481 O O . GLY A 1 327 ? -8.327 -9.727 13.855 1.00 73.25 327 GLY A O 1
ATOM 2482 N N . VAL A 1 328 ? -6.905 -11.080 12.766 1.00 67.56 328 VAL A N 1
ATOM 2483 C CA . VAL A 1 328 ? -7.889 -12.131 12.485 1.00 67.56 328 VAL A CA 1
ATOM 2484 C C . VAL A 1 328 ? -8.449 -12.724 13.777 1.00 67.56 328 VAL A C 1
ATOM 2486 O O . VAL A 1 328 ? -9.668 -12.824 13.923 1.00 67.56 328 VAL A O 1
ATOM 2489 N N . ARG A 1 329 ? -7.596 -13.091 14.741 1.00 73.69 329 ARG A N 1
ATOM 2490 C CA . ARG A 1 329 ? -8.036 -13.663 16.023 1.00 73.69 329 ARG A CA 1
ATOM 2491 C C . ARG A 1 329 ? -8.987 -12.711 16.748 1.00 73.69 329 ARG A C 1
ATOM 2493 O O . ARG A 1 329 ? -10.049 -13.138 17.190 1.00 73.69 329 ARG A O 1
ATOM 2500 N N . LEU A 1 330 ? -8.641 -11.427 16.817 1.00 77.06 330 LEU A N 1
ATOM 2501 C CA . LEU A 1 330 ? -9.456 -10.384 17.441 1.00 77.06 330 LEU A CA 1
ATOM 2502 C C . LEU A 1 330 ? -10.734 -10.084 16.636 1.00 77.06 330 LEU A C 1
ATOM 2504 O O . LEU A 1 330 ? -11.782 -9.811 17.224 1.00 77.06 330 LEU A O 1
ATOM 2508 N N . ALA A 1 331 ? -10.701 -10.176 15.304 1.00 71.31 331 ALA A N 1
ATOM 2509 C CA . ALA A 1 331 ? -11.881 -10.058 14.443 1.00 71.31 331 ALA A CA 1
ATOM 2510 C C . ALA A 1 331 ? -12.942 -11.132 14.742 1.00 71.31 331 ALA A C 1
ATOM 2512 O O . ALA A 1 331 ? -14.140 -10.837 14.712 1.00 71.31 331 ALA A O 1
ATOM 2513 N N . LEU A 1 332 ? -12.509 -12.352 15.081 1.00 63.47 332 LEU A N 1
ATOM 2514 C CA . LEU A 1 332 ? -13.391 -13.477 15.406 1.00 63.47 332 LEU A CA 1
ATOM 2515 C C . LEU A 1 332 ? -14.116 -13.315 16.753 1.00 63.47 332 LEU A C 1
ATOM 2517 O O . LEU A 1 332 ? -15.273 -13.716 16.864 1.00 63.47 332 LEU A O 1
ATOM 2521 N N . VAL A 1 333 ? -13.482 -12.696 17.755 1.00 69.75 333 VAL A N 1
ATOM 2522 C CA . VAL A 1 333 ? -14.076 -12.461 19.094 1.00 69.75 333 VAL A CA 1
ATOM 2523 C C . VAL A 1 333 ? -15.386 -11.686 18.992 1.00 69.75 333 VAL A C 1
ATOM 2525 O O . VAL A 1 333 ? -16.405 -12.035 19.582 1.00 69.75 333 VAL A O 1
ATOM 2528 N N . ASP A 1 334 ? -15.357 -10.660 18.159 1.00 59.78 334 ASP A N 1
ATOM 2529 C CA . ASP A 1 334 ? -16.460 -9.759 17.873 1.00 59.78 334 ASP A CA 1
ATOM 2530 C C . ASP A 1 334 ? -17.663 -10.471 17.219 1.00 59.78 334 ASP A C 1
ATOM 2532 O O . ASP A 1 334 ? -18.815 -10.081 17.413 1.00 59.78 334 ASP A O 1
ATOM 2536 N N . ALA A 1 335 ? -17.417 -11.533 16.442 1.00 49.56 335 ALA A N 1
ATOM 2537 C CA . ALA A 1 335 ? -18.483 -12.349 15.864 1.00 49.56 335 ALA A CA 1
ATOM 2538 C C . ALA A 1 335 ? -19.227 -13.156 16.940 1.00 49.56 335 ALA A C 1
ATOM 2540 O O . ALA A 1 335 ? -20.453 -13.249 16.886 1.00 49.56 335 ALA A O 1
ATOM 2541 N N . ASN A 1 336 ? -18.496 -13.659 17.938 1.00 45.75 336 ASN A N 1
ATOM 2542 C CA . ASN A 1 336 ? -19.055 -14.427 19.049 1.00 45.75 336 ASN A CA 1
ATOM 2543 C C . ASN A 1 336 ? -19.774 -13.526 20.067 1.00 45.75 336 ASN A C 1
ATOM 2545 O O . ASN A 1 336 ? -20.786 -13.927 20.640 1.00 45.75 336 ASN A O 1
ATOM 2549 N N . PHE A 1 337 ? -19.290 -12.296 20.278 1.00 50.00 337 PHE A N 1
ATOM 2550 C CA . PHE A 1 337 ? -19.888 -11.352 21.227 1.00 50.00 337 PHE A CA 1
ATOM 2551 C C . PHE A 1 337 ? -21.282 -10.882 20.785 1.00 50.00 337 PHE A C 1
ATOM 2553 O O . PHE A 1 337 ? -22.209 -10.863 21.591 1.00 50.00 337 PHE A O 1
ATOM 2560 N N . GLU A 1 338 ? -21.467 -10.575 19.497 1.00 49.50 338 GLU A N 1
ATOM 2561 C CA . GLU A 1 338 ? -22.785 -10.281 18.911 1.00 49.50 338 GLU A CA 1
ATOM 2562 C C . GLU A 1 338 ? -23.742 -11.479 19.018 1.00 49.50 338 GLU A C 1
ATOM 2564 O O . GLU A 1 338 ? -24.924 -11.307 19.309 1.00 49.50 338 GLU A O 1
ATOM 2569 N N . GLU A 1 339 ? -23.242 -12.704 18.831 1.00 40.62 339 GLU A N 1
ATOM 2570 C CA . GLU A 1 339 ? -24.042 -13.922 18.976 1.00 40.62 339 GLU A CA 1
ATOM 2571 C C . GLU A 1 339 ? -24.489 -14.146 20.429 1.00 40.62 339 GLU A C 1
ATOM 2573 O O . GLU A 1 339 ? -25.659 -14.438 20.681 1.00 40.62 339 GLU A O 1
ATOM 2578 N N . TRP A 1 340 ? -23.587 -13.946 21.394 1.00 42.25 340 TRP A N 1
ATOM 2579 C CA . TRP A 1 340 ? -23.886 -14.049 22.821 1.00 42.25 340 TRP A CA 1
ATOM 2580 C C . TRP A 1 340 ? -24.830 -12.941 23.297 1.00 42.25 340 TRP A C 1
ATOM 2582 O O . TRP A 1 340 ? -25.803 -13.222 23.994 1.00 42.25 340 TRP A O 1
ATOM 2592 N N . ARG A 1 341 ? -24.602 -11.685 22.888 1.00 44.91 341 ARG A N 1
ATOM 2593 C CA . ARG A 1 341 ? -25.443 -10.539 23.266 1.00 44.91 341 ARG A CA 1
ATOM 2594 C C . ARG A 1 341 ? -26.840 -10.673 22.675 1.00 44.91 341 ARG A C 1
ATOM 2596 O O . ARG A 1 341 ? -27.805 -10.395 23.376 1.00 44.91 341 ARG A O 1
ATOM 2603 N N . LEU A 1 342 ? -26.961 -11.164 21.439 1.00 46.16 342 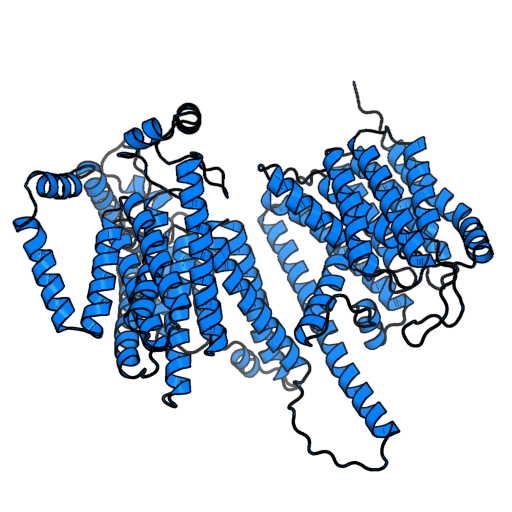LEU A N 1
ATOM 2604 C CA . LEU A 1 342 ? -28.250 -11.471 20.825 1.00 46.16 342 LEU A CA 1
ATOM 2605 C C . LEU A 1 342 ? -28.938 -12.651 21.522 1.00 46.16 342 LEU A C 1
ATOM 2607 O O . LEU A 1 342 ? -30.122 -12.549 21.809 1.00 46.16 342 LEU A O 1
ATOM 2611 N N . LYS A 1 343 ? -28.224 -13.738 21.853 1.00 45.50 343 LYS A N 1
ATOM 2612 C CA . LYS A 1 343 ? -28.780 -14.865 22.628 1.00 45.50 343 LYS A CA 1
ATOM 2613 C C . LYS A 1 343 ? -29.293 -14.410 23.994 1.00 45.50 343 LYS A C 1
ATOM 2615 O O . LYS A 1 343 ? -30.400 -14.776 24.368 1.00 45.50 343 LYS A O 1
ATOM 2620 N N . ARG A 1 344 ? -28.539 -13.559 24.693 1.00 44.22 344 ARG A N 1
ATOM 2621 C CA . ARG A 1 344 ? -28.895 -13.025 26.014 1.00 44.22 344 ARG A CA 1
ATOM 2622 C C . ARG A 1 344 ? -30.014 -11.984 25.943 1.00 44.22 344 ARG A C 1
ATOM 2624 O O . ARG A 1 344 ? -30.890 -11.985 26.795 1.00 44.22 344 ARG A O 1
ATOM 2631 N N . TRP A 1 345 ? -30.020 -11.133 24.916 1.00 44.91 345 TRP A N 1
ATOM 2632 C CA . TRP A 1 345 ? -31.094 -10.169 24.651 1.00 44.91 345 TRP A CA 1
ATOM 2633 C C . TRP A 1 345 ? -32.391 -10.868 24.255 1.00 44.91 345 TRP A C 1
ATOM 2635 O O . TRP A 1 345 ? -33.448 -10.503 24.752 1.00 44.91 345 TRP A O 1
ATOM 2645 N N . LEU A 1 346 ? -32.309 -11.907 23.418 1.00 46.97 346 LEU A N 1
ATOM 2646 C CA . LEU A 1 346 ? -33.442 -12.765 23.102 1.00 46.97 346 LEU A CA 1
ATOM 2647 C C . LEU A 1 346 ? -33.931 -13.440 24.383 1.00 46.97 346 LEU A C 1
ATOM 2649 O O . LEU A 1 346 ? -35.084 -13.236 24.729 1.00 46.97 346 LEU A O 1
ATOM 2653 N N . GLN A 1 347 ? -33.074 -14.145 25.136 1.00 52.03 347 GLN A N 1
ATOM 2654 C CA . GLN A 1 347 ? -33.427 -14.793 26.413 1.00 52.03 347 GLN A CA 1
ATOM 2655 C C . GLN A 1 347 ? -34.047 -13.828 27.438 1.00 52.03 347 GLN A C 1
ATOM 2657 O O . GLN A 1 347 ? -34.989 -14.207 28.123 1.00 52.03 347 GLN A O 1
ATOM 2662 N N . ALA A 1 348 ? -33.585 -12.577 27.499 1.00 49.12 348 ALA A N 1
ATOM 2663 C CA . ALA A 1 348 ? -34.146 -11.543 28.370 1.00 49.12 348 ALA A CA 1
ATOM 2664 C C . ALA A 1 348 ? -35.498 -10.976 27.884 1.00 49.12 348 ALA A C 1
ATOM 2666 O O . ALA A 1 348 ? -36.165 -10.272 28.636 1.00 49.12 348 ALA A O 1
ATOM 2667 N N . ARG A 1 349 ? -35.913 -11.260 26.641 1.00 45.28 349 ARG A N 1
ATOM 2668 C CA . ARG A 1 349 ? -37.162 -10.774 26.025 1.00 45.28 349 ARG A CA 1
ATOM 2669 C C . ARG A 1 349 ? -38.087 -11.882 25.512 1.00 45.28 349 ARG A C 1
ATOM 2671 O O . ARG A 1 349 ? -39.009 -11.589 24.755 1.00 45.28 349 ARG A O 1
ATOM 2678 N N . TRP A 1 350 ? -37.909 -13.135 25.935 1.00 43.72 350 TRP A N 1
ATOM 2679 C CA . TRP A 1 350 ? -38.826 -14.229 25.584 1.00 43.72 350 TRP A CA 1
ATOM 2680 C C . TRP A 1 350 ? -40.174 -14.129 26.332 1.00 43.72 350 TRP A C 1
ATOM 2682 O O . TRP A 1 350 ? -40.481 -14.932 27.203 1.00 43.72 350 TRP A O 1
ATOM 2692 N N . ILE A 1 351 ? -41.017 -13.178 25.912 1.00 43.78 351 ILE A N 1
ATOM 2693 C CA . ILE A 1 351 ? -42.460 -13.380 25.724 1.00 43.78 351 ILE A CA 1
ATOM 2694 C C . ILE A 1 351 ? -42.814 -12.838 24.335 1.00 43.78 351 ILE A C 1
ATOM 2696 O O . ILE A 1 351 ? -42.566 -11.675 24.039 1.00 43.78 351 ILE A O 1
ATOM 2700 N N . LYS A 1 352 ? -43.432 -13.710 23.524 1.00 37.88 352 LYS A N 1
ATOM 2701 C CA . LYS A 1 352 ? -44.117 -13.442 22.246 1.00 37.88 352 LYS A CA 1
ATOM 2702 C C . LYS A 1 352 ? -43.296 -12.673 21.209 1.00 37.88 352 LYS A C 1
ATOM 2704 O O . LYS A 1 352 ? -43.325 -11.461 21.195 1.00 37.88 352 LYS A O 1
ATOM 2709 N N . TYR A 1 353 ? -42.668 -13.377 20.272 1.00 35.97 353 TYR A N 1
ATOM 2710 C CA . TYR A 1 353 ? -42.878 -13.180 18.827 1.00 35.97 353 TYR A CA 1
ATOM 2711 C C . TYR A 1 353 ? -42.012 -14.204 18.078 1.00 35.97 353 TYR A C 1
ATOM 2713 O O . TYR A 1 353 ? -40.790 -14.087 18.007 1.00 35.97 353 TYR A O 1
ATOM 2721 N N . LYS A 1 354 ? -42.656 -15.230 17.508 1.00 38.09 354 LYS A N 1
ATOM 2722 C CA . LYS A 1 354 ? -42.064 -16.060 16.451 1.00 38.09 354 LYS A CA 1
ATOM 2723 C C . LYS A 1 354 ? -41.916 -15.168 15.214 1.00 38.09 354 LYS A C 1
ATOM 2725 O O . LYS A 1 354 ? -42.889 -14.966 14.497 1.00 38.09 354 LYS A O 1
ATOM 2730 N N . MET A 1 355 ? -40.728 -14.612 14.978 1.00 30.88 355 MET A N 1
ATOM 2731 C CA . MET A 1 355 ? -40.400 -14.010 13.683 1.00 30.88 355 MET A CA 1
ATOM 2732 C C . MET A 1 355 ? -39.825 -15.068 12.727 1.00 30.88 355 MET A C 1
ATOM 2734 O O . MET A 1 355 ? -39.046 -15.918 13.171 1.00 30.88 355 MET A O 1
ATOM 2738 N N . PRO A 1 356 ? -40.154 -15.020 11.421 1.00 33.91 356 PRO A N 1
ATOM 2739 C CA . PRO A 1 356 ? -39.549 -15.887 10.419 1.00 33.91 356 PRO A CA 1
ATOM 2740 C C . PRO A 1 356 ? -38.079 -15.498 10.244 1.00 33.91 356 PRO A C 1
ATOM 2742 O O . PRO A 1 356 ? -37.745 -14.356 9.926 1.00 33.91 356 PRO A O 1
ATOM 2745 N N . PHE A 1 357 ? -37.182 -16.450 10.476 1.00 32.78 357 PHE A N 1
ATOM 2746 C CA . PHE A 1 357 ? -35.744 -16.237 10.399 1.00 32.78 357 PHE A CA 1
ATOM 2747 C C . PHE A 1 357 ? -35.299 -16.160 8.929 1.00 32.78 357 PHE A C 1
ATOM 2749 O O . PHE A 1 357 ? -35.042 -17.181 8.298 1.00 32.78 357 PHE A O 1
ATOM 2756 N N . TYR A 1 358 ? -35.183 -14.946 8.379 1.00 32.38 358 TYR A N 1
ATOM 2757 C CA . TYR A 1 358 ? -34.519 -14.697 7.095 1.00 32.38 358 TYR A CA 1
ATOM 2758 C C . TYR A 1 358 ? -33.356 -13.710 7.269 1.00 32.38 358 TYR A C 1
ATOM 2760 O O . TYR A 1 358 ? -33.486 -12.502 7.118 1.00 32.38 358 TYR A O 1
ATOM 2768 N N . SER A 1 359 ? -32.186 -14.234 7.628 1.00 35.94 359 SER A N 1
ATOM 2769 C CA . SER A 1 359 ? -30.897 -13.850 7.032 1.00 35.94 359 SER A CA 1
ATOM 2770 C C . SER A 1 359 ? -29.817 -14.781 7.581 1.00 35.94 359 SER A C 1
ATOM 2772 O O . SER A 1 359 ? -29.606 -14.880 8.790 1.00 35.94 359 SER A O 1
ATOM 2774 N N . ARG A 1 360 ? -29.125 -15.498 6.690 1.00 37.88 360 ARG A N 1
ATOM 2775 C CA . ARG A 1 360 ? -27.912 -16.260 7.025 1.00 37.88 360 ARG A CA 1
ATOM 2776 C C . ARG A 1 360 ? -26.870 -15.292 7.604 1.00 37.88 360 ARG A C 1
ATOM 2778 O O . ARG A 1 360 ? -26.148 -14.637 6.853 1.00 37.88 360 ARG A O 1
ATOM 2785 N N . ARG A 1 361 ? -26.790 -15.169 8.933 1.00 42.44 361 ARG A N 1
ATOM 2786 C CA . ARG A 1 361 ? -25.672 -14.494 9.605 1.00 42.44 361 ARG A CA 1
ATOM 2787 C C . ARG A 1 361 ? -24.438 -15.378 9.449 1.00 42.44 361 ARG A C 1
ATOM 2789 O O . ARG A 1 361 ? -24.401 -16.475 9.990 1.00 42.44 361 ARG A O 1
ATOM 2796 N N . LYS A 1 362 ? -23.450 -14.886 8.699 1.00 45.47 362 LYS A N 1
ATOM 2797 C CA . LYS A 1 362 ? -22.159 -15.557 8.500 1.00 45.47 362 LYS A CA 1
ATOM 2798 C C . LYS A 1 362 ? -21.459 -15.803 9.842 1.00 45.47 362 LYS A C 1
ATOM 2800 O O . LYS A 1 362 ? -21.373 -14.864 10.647 1.00 45.47 362 LYS A O 1
ATOM 2805 N N . THR A 1 363 ? -20.954 -17.019 10.052 1.00 55.81 363 THR A N 1
ATOM 2806 C CA . THR A 1 363 ? -20.119 -17.403 11.210 1.00 55.81 363 THR A CA 1
ATOM 2807 C C . THR A 1 363 ? -18.826 -16.572 11.257 1.00 55.81 363 THR A C 1
ATOM 2809 O O . THR A 1 363 ? -18.461 -15.925 10.272 1.00 55.81 363 THR A O 1
ATOM 2812 N N . GLY A 1 364 ? -18.107 -16.560 12.389 1.00 51.31 364 GLY A N 1
ATOM 2813 C CA . GLY A 1 364 ? -16.855 -15.797 12.527 1.00 51.31 364 GLY A CA 1
ATOM 2814 C C . GLY A 1 364 ? -15.847 -16.076 11.402 1.00 51.31 364 GLY A C 1
ATOM 2815 O O . GLY A 1 364 ? -15.340 -15.138 10.789 1.00 51.31 364 GLY A O 1
ATOM 2816 N N . GLY A 1 365 ? -15.638 -17.350 11.050 1.00 58.00 365 GLY A N 1
ATOM 2817 C CA . GLY A 1 365 ? -14.750 -17.744 9.948 1.00 58.00 365 GLY A CA 1
ATOM 2818 C C . GLY A 1 365 ? -15.225 -17.263 8.571 1.00 58.00 365 GLY A C 1
ATOM 2819 O O . GLY A 1 365 ? -14.430 -16.757 7.779 1.00 58.00 365 GLY A O 1
ATOM 2820 N N . GLU A 1 366 ? -16.531 -17.329 8.298 1.00 59.62 366 GLU A N 1
ATOM 2821 C CA . GLU A 1 366 ? -17.122 -16.838 7.043 1.00 59.62 366 GLU A CA 1
ATOM 2822 C C . GLU A 1 366 ? -17.038 -15.309 6.899 1.00 59.62 366 GLU A C 1
ATOM 2824 O O . GLU A 1 366 ? -16.987 -14.788 5.779 1.00 59.62 366 GLU A O 1
ATOM 2829 N N . ARG A 1 367 ? -17.012 -14.569 8.016 1.00 63.16 367 ARG A N 1
ATOM 2830 C CA . ARG A 1 367 ? -16.794 -13.114 8.015 1.00 63.16 367 ARG A CA 1
ATOM 2831 C C . ARG A 1 367 ? -15.350 -12.763 7.684 1.00 63.16 367 ARG A C 1
ATOM 2833 O O . ARG A 1 367 ? -15.133 -11.911 6.827 1.00 63.16 367 ARG A O 1
ATOM 2840 N N . THR A 1 368 ? -14.374 -13.429 8.297 1.00 62.81 368 THR A N 1
ATOM 2841 C CA . THR A 1 368 ? -12.958 -13.167 8.000 1.00 62.81 368 THR A CA 1
ATOM 2842 C C . THR A 1 368 ? -12.619 -13.503 6.551 1.00 62.81 368 THR A C 1
ATOM 2844 O O . THR A 1 368 ? -11.950 -12.716 5.884 1.00 62.81 368 THR A O 1
ATOM 2847 N N . ALA A 1 369 ? -13.152 -14.608 6.021 1.00 68.75 369 ALA A N 1
ATOM 2848 C CA . ALA A 1 369 ? -13.001 -14.952 4.608 1.00 68.75 369 ALA A CA 1
ATOM 2849 C C . ALA A 1 369 ? -13.581 -13.868 3.678 1.00 68.75 369 ALA A C 1
ATOM 2851 O O . ALA A 1 369 ? -12.972 -13.531 2.666 1.00 68.75 369 ALA A O 1
ATOM 2852 N N . PHE A 1 370 ? -14.725 -13.276 4.044 1.00 72.81 370 PHE A N 1
ATOM 2853 C CA . PHE A 1 370 ? -15.321 -12.165 3.296 1.00 72.81 370 PHE A CA 1
ATOM 2854 C C . PHE A 1 370 ? -14.473 -10.885 3.344 1.00 72.81 370 PHE A C 1
ATOM 2856 O O . PHE A 1 370 ? -14.359 -10.197 2.331 1.00 72.81 370 PHE A O 1
ATOM 2863 N N . ILE A 1 371 ? -13.878 -10.566 4.497 1.00 71.75 371 ILE A N 1
ATOM 2864 C CA . ILE A 1 371 ? -12.969 -9.420 4.640 1.00 71.75 371 ILE A CA 1
ATOM 2865 C C . ILE A 1 371 ? -11.728 -9.626 3.773 1.00 71.75 371 ILE A C 1
ATOM 2867 O O . ILE A 1 371 ? -11.379 -8.732 3.009 1.00 71.75 371 ILE A O 1
ATOM 2871 N N . CYS A 1 372 ? -11.114 -10.809 3.836 1.00 78.12 372 CYS A N 1
ATOM 2872 C CA . CYS A 1 372 ? -9.959 -11.149 3.009 1.00 78.12 372 CYS A CA 1
ATOM 2873 C C . CYS A 1 372 ? -10.287 -11.009 1.516 1.00 78.12 372 CYS A C 1
ATOM 2875 O O . CYS A 1 372 ? -9.556 -10.336 0.801 1.00 78.12 372 CYS A O 1
ATOM 2877 N N . ASP A 1 373 ? -11.436 -11.531 1.067 1.00 84.06 373 ASP A N 1
ATOM 2878 C CA . ASP A 1 373 ? -11.908 -11.354 -0.315 1.00 84.06 373 ASP A CA 1
ATOM 2879 C C . ASP A 1 373 ? -12.052 -9.882 -0.710 1.00 84.06 373 ASP A C 1
ATOM 2881 O O . ASP A 1 373 ? -11.773 -9.516 -1.852 1.00 84.06 373 ASP A O 1
ATOM 2885 N N . LYS A 1 374 ? -12.518 -9.034 0.213 1.00 82.06 374 LYS A N 1
ATOM 2886 C CA . LYS A 1 374 ? -12.656 -7.601 -0.041 1.00 82.06 374 LYS A CA 1
ATOM 2887 C C . LYS A 1 374 ? -11.305 -6.910 -0.120 1.00 82.06 374 LYS A C 1
ATOM 2889 O O . LYS A 1 374 ? -11.115 -6.137 -1.050 1.00 82.06 374 LYS A O 1
ATOM 2894 N N . ILE A 1 375 ? -10.385 -7.194 0.799 1.00 77.19 375 ILE A N 1
ATOM 2895 C CA . ILE A 1 375 ? -9.033 -6.625 0.757 1.00 77.19 375 ILE A CA 1
ATOM 2896 C C . ILE A 1 375 ? -8.349 -7.041 -0.546 1.00 77.19 375 ILE A C 1
ATOM 2898 O O . ILE A 1 375 ? -7.898 -6.169 -1.277 1.00 77.19 375 ILE A O 1
ATOM 2902 N N . THR A 1 376 ? -8.383 -8.327 -0.912 1.00 89.19 376 THR A N 1
ATOM 2903 C CA . THR A 1 376 ? -7.831 -8.794 -2.190 1.00 89.19 376 THR A CA 1
ATOM 2904 C C . THR A 1 376 ? -8.481 -8.082 -3.384 1.00 89.19 376 THR A C 1
ATOM 2906 O O . THR A 1 376 ? -7.768 -7.611 -4.260 1.00 89.19 376 THR A O 1
ATOM 2909 N N . GLU A 1 377 ? -9.811 -7.926 -3.420 1.00 89.81 377 GLU A N 1
ATOM 2910 C CA . GLU A 1 377 ? -10.512 -7.187 -4.489 1.00 89.81 377 GLU A CA 1
ATOM 2911 C C . GLU A 1 377 ? -10.042 -5.731 -4.618 1.00 89.81 377 GLU A C 1
ATOM 2913 O O . GLU A 1 377 ? -9.739 -5.280 -5.724 1.00 89.81 377 GLU A O 1
ATOM 2918 N N . TRP A 1 378 ? -9.977 -4.991 -3.509 1.00 87.06 378 TRP A N 1
ATOM 2919 C CA . TRP A 1 378 ? -9.557 -3.589 -3.515 1.00 87.06 378 TRP A CA 1
ATOM 2920 C C . TRP A 1 378 ? -8.078 -3.435 -3.859 1.00 87.06 378 TRP A C 1
ATOM 2922 O O . TRP A 1 378 ? -7.738 -2.556 -4.645 1.00 87.06 378 TRP A O 1
ATOM 2932 N N . SER A 1 379 ? -7.218 -4.305 -3.332 1.00 87.44 379 SER A N 1
ATOM 2933 C CA . SER A 1 379 ? -5.786 -4.307 -3.624 1.00 87.44 379 SER A CA 1
ATOM 2934 C C . SER A 1 379 ? -5.500 -4.638 -5.088 1.00 87.44 379 SER A C 1
ATOM 2936 O O . SER A 1 379 ? -4.700 -3.951 -5.711 1.00 87.44 379 SER A O 1
ATOM 2938 N N . LEU A 1 380 ? -6.207 -5.601 -5.690 1.00 94.06 380 LEU A N 1
ATOM 2939 C CA . LEU A 1 380 ? -6.091 -5.883 -7.127 1.00 94.06 380 LEU A CA 1
ATOM 2940 C C . LEU A 1 380 ? -6.531 -4.685 -7.985 1.00 94.06 380 LEU A C 1
ATOM 2942 O O . LEU A 1 380 ? -5.858 -4.342 -8.954 1.00 94.06 380 LEU A O 1
ATOM 2946 N N . CYS A 1 381 ? -7.629 -4.012 -7.624 1.00 90.94 381 CYS A N 1
ATOM 2947 C CA . CYS A 1 381 ? -8.055 -2.789 -8.313 1.00 90.94 381 CYS A CA 1
ATOM 2948 C C . CYS A 1 381 ? -7.046 -1.638 -8.133 1.00 90.94 381 CYS A C 1
ATOM 2950 O O . CYS A 1 381 ? -6.781 -0.903 -9.083 1.00 90.94 381 CYS A O 1
ATOM 2952 N N . ALA A 1 382 ? -6.466 -1.486 -6.940 1.00 85.00 382 ALA A N 1
ATOM 2953 C CA . ALA A 1 382 ? -5.444 -0.481 -6.658 1.00 85.00 382 ALA A CA 1
ATOM 2954 C C . ALA A 1 382 ? -4.145 -0.756 -7.428 1.00 85.00 382 ALA A C 1
ATOM 2956 O O . ALA A 1 382 ? -3.558 0.181 -7.963 1.00 85.00 382 ALA A O 1
ATOM 2957 N N . ALA A 1 383 ? -3.747 -2.025 -7.571 1.00 88.50 383 ALA A N 1
ATOM 2958 C CA . ALA A 1 383 ? -2.597 -2.423 -8.377 1.00 88.50 383 ALA A CA 1
ATOM 2959 C C . ALA A 1 383 ? -2.748 -1.957 -9.834 1.00 88.50 383 ALA A C 1
ATOM 2961 O O . ALA A 1 383 ? -1.823 -1.356 -10.364 1.00 88.50 383 ALA A O 1
ATOM 2962 N N . ILE A 1 384 ? -3.931 -2.121 -10.448 1.00 89.12 384 ILE A N 1
ATOM 2963 C CA . ILE A 1 384 ? -4.224 -1.637 -11.814 1.00 89.12 384 ILE A CA 1
ATOM 2964 C C . ILE A 1 384 ? -4.059 -0.116 -11.942 1.00 89.12 384 ILE A C 1
ATOM 2966 O O . ILE A 1 384 ? -3.547 0.374 -12.951 1.00 89.12 384 ILE A O 1
ATOM 2970 N N . ILE A 1 385 ? -4.517 0.642 -10.943 1.00 84.31 385 ILE A N 1
ATOM 2971 C CA . ILE A 1 385 ? -4.361 2.105 -10.914 1.00 84.31 385 ILE A CA 1
ATOM 2972 C C . ILE A 1 385 ? -2.891 2.487 -10.709 1.00 84.31 385 ILE A C 1
ATOM 2974 O O . ILE A 1 385 ? -2.442 3.502 -11.230 1.00 84.31 385 ILE A O 1
ATOM 2978 N N . ALA A 1 386 ? -2.138 1.672 -9.971 1.00 81.69 386 ALA A N 1
ATOM 2979 C CA . ALA A 1 386 ? -0.730 1.892 -9.685 1.00 81.69 386 ALA A CA 1
ATOM 2980 C C . ALA A 1 386 ? 0.208 1.538 -10.849 1.00 81.69 386 ALA A C 1
ATOM 2982 O O . ALA A 1 386 ? 1.333 2.036 -10.844 1.00 81.69 386 ALA A O 1
ATOM 2983 N N . ILE A 1 387 ? -0.240 0.745 -11.840 1.00 83.25 387 ILE A N 1
ATOM 2984 C CA . ILE A 1 387 ? 0.531 0.393 -13.053 1.00 83.25 387 ILE A CA 1
ATOM 2985 C C . ILE A 1 387 ? 1.244 1.616 -13.656 1.00 83.25 387 ILE A C 1
ATOM 2987 O O . ILE A 1 387 ? 2.469 1.593 -13.779 1.00 83.25 387 ILE A O 1
ATOM 2991 N N . PRO A 1 388 ? 0.533 2.713 -13.961 1.00 72.19 388 PRO A N 1
ATOM 2992 C CA . PRO A 1 388 ? 1.146 3.937 -14.466 1.00 72.19 388 PRO A CA 1
ATOM 2993 C C . PRO A 1 388 ? 1.776 4.830 -13.390 1.00 72.19 388 PRO A C 1
ATOM 2995 O O . PRO A 1 388 ? 2.277 5.892 -13.716 1.00 72.19 388 PRO A O 1
ATOM 2998 N N . VAL A 1 389 ? 1.731 4.496 -12.102 1.00 74.62 389 VAL A N 1
ATOM 2999 C CA . VAL A 1 389 ? 2.215 5.391 -11.034 1.00 74.62 389 VAL A CA 1
ATOM 3000 C C . VAL A 1 389 ? 3.597 4.970 -10.568 1.00 74.62 389 VAL A C 1
ATOM 3002 O O . VAL A 1 389 ? 4.546 5.732 -10.702 1.00 74.62 389 VAL A O 1
ATOM 3005 N N . SER A 1 390 ? 3.767 3.742 -10.078 1.00 77.00 390 SER A N 1
ATOM 3006 C CA . SER A 1 390 ? 5.037 3.280 -9.498 1.00 77.00 390 SER A CA 1
ATOM 3007 C C . SER A 1 390 ? 5.122 1.760 -9.479 1.00 77.00 390 SER A C 1
ATOM 3009 O O . SER A 1 390 ? 4.178 1.109 -9.039 1.00 77.00 390 SER A O 1
ATOM 3011 N N . ASN A 1 391 ? 6.281 1.210 -9.855 1.00 80.00 391 ASN A N 1
ATOM 3012 C CA . ASN A 1 391 ? 6.560 -0.223 -9.713 1.00 80.00 391 ASN A CA 1
ATOM 3013 C C . ASN A 1 391 ? 6.407 -0.674 -8.253 1.00 80.00 391 ASN A C 1
ATOM 3015 O O . ASN A 1 391 ? 5.735 -1.664 -7.989 1.00 80.00 391 ASN A O 1
ATOM 3019 N N . ALA A 1 392 ? 6.913 0.122 -7.305 1.00 73.81 392 ALA A N 1
ATOM 3020 C CA . ALA A 1 392 ? 6.807 -0.187 -5.882 1.00 73.81 392 ALA A CA 1
ATOM 3021 C C . ALA A 1 392 ? 5.346 -0.249 -5.406 1.00 73.81 392 ALA A C 1
ATOM 3023 O O . ALA A 1 392 ? 4.988 -1.119 -4.621 1.00 73.81 392 ALA A O 1
ATOM 3024 N N . PHE A 1 393 ? 4.468 0.637 -5.895 1.00 76.06 393 PHE A N 1
ATOM 3025 C CA . PHE A 1 393 ? 3.049 0.573 -5.526 1.00 76.06 393 PHE A CA 1
ATOM 3026 C C . PHE A 1 393 ? 2.353 -0.659 -6.106 1.00 76.06 393 PHE A C 1
ATOM 3028 O O . PHE A 1 393 ? 1.516 -1.243 -5.421 1.00 76.06 393 PHE A O 1
ATOM 3035 N N . ILE A 1 394 ? 2.698 -1.070 -7.331 1.00 83.56 394 ILE A N 1
ATOM 3036 C CA . ILE A 1 394 ? 2.175 -2.304 -7.931 1.00 83.56 394 ILE A CA 1
ATOM 3037 C C . ILE A 1 394 ? 2.529 -3.498 -7.043 1.00 83.56 394 ILE A C 1
ATOM 3039 O O . ILE A 1 394 ? 1.625 -4.211 -6.611 1.00 83.56 394 ILE A O 1
ATOM 3043 N N . GLU A 1 395 ? 3.811 -3.656 -6.706 1.00 83.38 395 GLU A N 1
ATOM 3044 C CA . GLU A 1 395 ? 4.308 -4.752 -5.865 1.00 83.38 395 GLU A CA 1
ATOM 3045 C C . GLU A 1 395 ? 3.658 -4.736 -4.478 1.00 83.38 395 GLU A C 1
ATOM 3047 O O . GLU A 1 395 ? 3.168 -5.761 -4.011 1.00 83.38 395 GLU A O 1
ATOM 3052 N N . ILE A 1 396 ? 3.550 -3.563 -3.838 1.00 76.56 396 ILE A N 1
ATOM 3053 C CA . ILE A 1 396 ? 2.878 -3.418 -2.537 1.00 76.56 396 ILE A CA 1
ATOM 3054 C C . ILE A 1 396 ? 1.423 -3.891 -2.619 1.00 76.56 396 ILE A C 1
ATOM 3056 O O . ILE A 1 396 ? 0.971 -4.669 -1.776 1.00 76.56 396 ILE A O 1
ATOM 3060 N N . PHE A 1 397 ? 0.661 -3.439 -3.617 1.00 83.75 397 PHE A N 1
ATOM 3061 C CA . PHE A 1 397 ? -0.746 -3.813 -3.727 1.00 83.75 397 PHE A CA 1
ATOM 3062 C C . PHE A 1 397 ? -0.932 -5.287 -4.102 1.00 83.75 397 PHE A C 1
ATOM 3064 O O . PHE A 1 397 ? -1.823 -5.933 -3.546 1.00 83.75 397 PHE A O 1
ATOM 3071 N N . ILE A 1 398 ? -0.087 -5.848 -4.972 1.00 90.00 398 ILE A N 1
ATOM 3072 C CA . ILE A 1 398 ? -0.107 -7.281 -5.295 1.00 90.00 398 ILE A CA 1
ATOM 3073 C C . ILE A 1 398 ? 0.262 -8.114 -4.063 1.00 90.00 398 ILE A C 1
ATOM 3075 O O . ILE A 1 398 ? -0.434 -9.086 -3.764 1.00 90.00 398 ILE A O 1
ATOM 3079 N N . ALA A 1 399 ? 1.262 -7.703 -3.282 1.00 83.06 399 ALA A N 1
ATOM 3080 C CA . ALA A 1 399 ? 1.643 -8.373 -2.043 1.00 83.06 399 ALA A CA 1
ATOM 3081 C C . ALA A 1 399 ? 0.507 -8.353 -1.007 1.00 83.06 399 ALA A C 1
ATOM 3083 O O . ALA A 1 399 ? 0.169 -9.393 -0.440 1.00 83.06 399 ALA A O 1
ATOM 3084 N N . ILE A 1 400 ? -0.156 -7.207 -0.798 1.00 78.44 400 ILE A N 1
ATOM 3085 C CA . ILE A 1 400 ? -1.325 -7.114 0.098 1.00 78.44 400 ILE A CA 1
ATOM 3086 C C . ILE A 1 400 ? -2.457 -8.030 -0.392 1.00 78.44 400 ILE A C 1
ATOM 3088 O O . ILE A 1 400 ? -3.097 -8.716 0.417 1.00 78.44 400 ILE A O 1
ATOM 3092 N N . ALA A 1 401 ? -2.703 -8.061 -1.708 1.00 89.31 401 ALA A N 1
ATOM 3093 C CA . ALA A 1 401 ? -3.701 -8.938 -2.309 1.00 89.31 401 ALA A CA 1
ATOM 3094 C C . ALA A 1 401 ? -3.369 -10.414 -2.050 1.00 89.31 401 ALA A C 1
ATOM 3096 O O . ALA A 1 401 ? -4.244 -11.156 -1.592 1.00 89.31 401 ALA A O 1
ATOM 3097 N N . PHE A 1 402 ? -2.108 -10.800 -2.266 1.00 90.44 402 PHE A N 1
ATOM 3098 C CA . PHE A 1 402 ? -1.596 -12.151 -2.064 1.00 90.44 402 PHE A CA 1
ATOM 3099 C C . PHE A 1 402 ? -1.694 -12.586 -0.607 1.00 90.44 402 PHE A C 1
ATOM 3101 O O . PHE A 1 402 ? -2.282 -13.626 -0.335 1.00 90.44 402 PHE A O 1
ATOM 3108 N N . ILE A 1 403 ? -1.215 -11.778 0.341 1.00 82.69 403 ILE A N 1
ATOM 3109 C CA . ILE A 1 403 ? -1.266 -12.091 1.779 1.00 82.69 403 ILE A CA 1
ATOM 3110 C C . ILE A 1 403 ? -2.715 -12.294 2.237 1.00 82.69 403 ILE A C 1
ATOM 3112 O O . ILE A 1 403 ? -3.031 -13.262 2.937 1.00 82.69 403 ILE A O 1
ATOM 3116 N N . SER A 1 404 ? -3.621 -11.415 1.806 1.00 82.06 404 SER A N 1
ATOM 3117 C CA . SER A 1 404 ? -5.043 -11.501 2.156 1.00 82.06 404 SER A CA 1
ATOM 3118 C C . SER A 1 404 ? -5.703 -12.739 1.543 1.00 82.06 404 SER A C 1
ATOM 3120 O O . SER A 1 404 ? -6.451 -13.456 2.213 1.00 82.06 404 SER A O 1
ATOM 3122 N N . TRP A 1 405 ? -5.389 -13.044 0.284 1.00 89.75 405 TRP A N 1
ATOM 3123 C CA . TRP A 1 405 ? -5.923 -14.206 -0.421 1.00 89.75 405 TRP A CA 1
ATOM 3124 C C . TRP A 1 405 ? -5.372 -15.526 0.135 1.00 89.75 405 TRP A C 1
ATOM 3126 O O . TRP A 1 405 ? -6.144 -16.439 0.437 1.00 89.75 405 TRP A O 1
ATOM 3136 N N . ALA A 1 406 ? -4.063 -15.608 0.369 1.00 84.06 406 ALA A N 1
ATOM 3137 C CA . ALA A 1 406 ? -3.404 -16.746 1.001 1.00 84.06 406 ALA A CA 1
ATOM 3138 C C . ALA A 1 406 ? -3.963 -16.989 2.406 1.00 84.06 406 ALA A C 1
ATOM 3140 O O . ALA A 1 406 ? -4.290 -18.122 2.760 1.00 84.06 406 ALA A O 1
ATOM 3141 N N . THR A 1 407 ? -4.199 -15.924 3.177 1.00 78.62 407 THR A N 1
ATOM 3142 C CA . THR A 1 407 ? -4.878 -16.049 4.469 1.00 78.62 407 THR A CA 1
ATOM 3143 C C . THR A 1 407 ? -6.234 -16.699 4.317 1.00 78.62 407 THR A C 1
ATOM 3145 O O . THR A 1 407 ? -6.550 -17.628 5.061 1.00 78.62 407 THR A O 1
ATOM 3148 N N . LYS A 1 408 ? -7.074 -16.204 3.404 1.00 82.56 408 LYS A N 1
ATOM 3149 C CA . LYS A 1 408 ? -8.409 -16.771 3.206 1.00 82.56 408 LYS A CA 1
ATOM 3150 C C . LYS A 1 408 ? -8.320 -18.278 2.967 1.00 82.56 408 LYS A C 1
ATOM 3152 O O . LYS A 1 408 ? -9.107 -19.018 3.556 1.00 82.56 408 LYS A O 1
ATOM 3157 N N . LYS A 1 409 ? -7.362 -18.731 2.152 1.00 79.62 409 LYS A N 1
ATOM 3158 C CA . LYS A 1 409 ? -7.112 -20.159 1.889 1.00 79.62 409 LYS A CA 1
ATOM 3159 C C . LYS A 1 409 ? -6.716 -20.914 3.157 1.00 79.62 409 LYS A C 1
ATOM 3161 O O . LYS A 1 409 ? -7.294 -21.960 3.458 1.00 79.62 409 LYS A O 1
ATOM 3166 N N . VAL A 1 410 ? -5.801 -20.361 3.950 1.00 74.94 410 VAL A N 1
ATOM 3167 C CA . VAL A 1 410 ? -5.376 -20.953 5.227 1.00 74.94 410 VAL A CA 1
ATOM 3168 C C . VAL A 1 410 ? -6.544 -21.029 6.218 1.00 74.94 410 VAL A C 1
ATOM 3170 O O . VAL A 1 410 ? -6.816 -22.092 6.767 1.00 74.94 410 VAL A O 1
ATOM 3173 N N . LEU A 1 411 ? -7.319 -19.958 6.394 1.00 68.56 411 LEU A N 1
ATOM 3174 C CA . LEU A 1 411 ? -8.479 -19.935 7.295 1.00 68.56 411 LEU A CA 1
ATOM 3175 C C . LEU A 1 411 ? -9.598 -20.881 6.848 1.00 68.56 411 LEU A C 1
ATOM 3177 O O . LEU A 1 411 ? -10.226 -21.538 7.682 1.00 68.56 411 LEU A O 1
ATOM 3181 N N . ALA A 1 412 ? -9.844 -20.985 5.541 1.00 67.00 412 ALA A N 1
ATOM 3182 C CA . ALA A 1 412 ? -10.783 -21.954 4.983 1.00 67.00 412 ALA A CA 1
ATOM 3183 C C . ALA A 1 412 ? -10.335 -23.405 5.234 1.00 67.00 412 ALA A C 1
ATOM 3185 O O . ALA A 1 412 ? -11.180 -24.291 5.349 1.00 67.00 412 ALA A O 1
ATOM 3186 N N . SER A 1 413 ? -9.024 -23.634 5.347 1.00 63.97 413 SER A N 1
ATOM 3187 C CA . SER A 1 413 ? -8.441 -24.932 5.702 1.00 63.97 413 SER A CA 1
ATOM 3188 C C . SER A 1 413 ? -8.586 -25.211 7.201 1.00 63.97 413 SER A C 1
ATOM 3190 O O . SER A 1 413 ? -9.057 -26.277 7.585 1.00 63.97 413 SER A O 1
ATOM 3192 N N . ILE A 1 414 ? -8.266 -24.228 8.052 1.00 62.88 414 ILE A N 1
ATOM 3193 C CA . ILE A 1 414 ? -8.309 -24.364 9.518 1.00 62.88 414 ILE A CA 1
ATOM 3194 C C . ILE A 1 414 ? -9.743 -24.532 10.033 1.00 62.88 414 ILE A C 1
ATOM 3196 O O . ILE A 1 414 ? -9.992 -25.349 10.912 1.00 62.88 414 ILE A O 1
ATOM 3200 N N . SER A 1 415 ? -10.709 -23.801 9.469 1.00 55.94 415 SER A N 1
ATOM 3201 C CA . SER A 1 415 ? -12.126 -23.888 9.872 1.00 55.94 415 SER A CA 1
ATOM 3202 C C . SER A 1 415 ? -12.790 -25.237 9.567 1.00 55.94 415 SER A C 1
ATOM 3204 O O . SER A 1 415 ? -13.886 -25.492 10.062 1.00 55.94 415 SER A O 1
ATOM 3206 N N . LYS A 1 416 ? -12.139 -26.097 8.772 1.00 50.94 416 LYS A N 1
ATOM 3207 C CA . LYS A 1 416 ? -12.611 -27.438 8.404 1.00 50.94 416 LYS A CA 1
ATOM 3208 C C . LYS A 1 416 ? -11.842 -28.570 9.092 1.00 50.94 416 LYS A C 1
ATOM 3210 O O . LYS A 1 416 ? -12.116 -29.727 8.788 1.00 50.94 416 LYS A O 1
ATOM 3215 N N . LEU A 1 417 ? -10.891 -28.264 9.979 1.00 47.34 417 LEU A N 1
ATOM 3216 C CA . LEU A 1 417 ? -10.137 -29.281 10.710 1.00 47.34 417 LEU A CA 1
ATOM 3217 C C . LEU A 1 417 ? -11.034 -29.957 11.763 1.00 47.34 417 LEU A C 1
ATOM 3219 O O . LEU A 1 417 ? -11.492 -29.275 12.685 1.00 47.34 417 LEU A O 1
ATOM 3223 N N . PRO A 1 418 ? -11.273 -31.279 11.689 1.00 46.09 418 PRO A N 1
ATOM 3224 C CA . PRO A 1 418 ? -11.628 -32.033 12.885 1.00 46.09 418 PRO A CA 1
ATOM 3225 C C . PRO A 1 418 ? -10.456 -31.990 13.886 1.00 46.09 418 PRO A C 1
ATOM 3227 O O . PRO A 1 418 ? -9.315 -31.728 13.509 1.00 46.09 418 PRO A O 1
ATOM 3230 N N . LEU A 1 419 ? -10.719 -32.263 15.170 1.00 50.34 419 LEU A N 1
ATOM 3231 C CA . LEU A 1 419 ? -9.693 -32.321 16.232 1.00 50.34 419 LEU A CA 1
ATOM 3232 C C . LEU A 1 419 ? -8.538 -33.302 15.928 1.00 50.34 419 LEU A C 1
ATOM 3234 O O . LEU A 1 419 ? -7.467 -33.183 16.516 1.00 50.34 419 LEU A O 1
ATOM 3238 N N . SER A 1 420 ? -8.731 -34.241 15.000 1.00 46.12 420 SER A N 1
ATOM 3239 C CA . SER A 1 420 ? -7.689 -35.107 14.446 1.00 46.12 420 SER A CA 1
ATOM 3240 C C . SER A 1 420 ? -6.995 -34.437 13.252 1.00 46.12 420 SER A C 1
ATOM 3242 O O . SER A 1 420 ? -7.626 -34.164 12.228 1.00 46.12 420 SER A O 1
ATOM 3244 N N . PHE A 1 421 ? -5.690 -34.195 13.365 1.00 47.06 421 PHE A N 1
ATOM 3245 C CA . PHE A 1 421 ? -4.878 -33.558 12.329 1.00 47.06 421 PHE A CA 1
ATOM 3246 C C . PHE A 1 421 ? -4.741 -34.472 11.092 1.00 47.06 421 PHE A C 1
ATOM 3248 O O . PHE A 1 421 ? -4.043 -35.480 11.144 1.00 47.06 421 PHE A O 1
ATOM 3255 N N . ASP A 1 422 ? -5.397 -34.128 9.977 1.00 53.22 422 ASP A N 1
ATOM 3256 C CA . ASP A 1 422 ? -5.266 -34.831 8.690 1.00 53.22 422 ASP A CA 1
ATOM 3257 C C . ASP A 1 422 ? -4.757 -33.881 7.589 1.00 53.22 422 ASP A C 1
ATOM 3259 O O . ASP A 1 422 ? -5.441 -32.939 7.171 1.00 53.22 422 ASP A O 1
ATOM 3263 N N . ILE A 1 423 ? -3.557 -34.171 7.078 1.00 50.25 423 ILE A N 1
ATOM 3264 C CA . ILE A 1 423 ? -2.882 -33.440 5.993 1.00 50.25 423 ILE A CA 1
ATOM 3265 C C . ILE A 1 423 ? -3.745 -33.360 4.721 1.00 50.25 423 ILE A C 1
ATOM 3267 O O . ILE A 1 423 ? -3.733 -32.334 4.033 1.00 50.25 423 ILE A O 1
ATOM 3271 N N . LYS A 1 424 ? -4.557 -34.384 4.416 1.00 51.59 424 LYS A N 1
ATOM 3272 C CA . LYS A 1 424 ? -5.428 -34.378 3.224 1.00 51.59 424 LYS A CA 1
ATOM 3273 C C . LYS A 1 424 ? -6.563 -33.357 3.334 1.00 51.59 424 LYS A C 1
ATOM 3275 O O . LYS A 1 424 ? -7.042 -32.853 2.315 1.00 51.59 424 LYS A O 1
ATOM 3280 N N . THR A 1 425 ? -6.976 -33.016 4.553 1.00 50.66 425 THR A N 1
ATOM 3281 C CA . THR A 1 425 ? -8.024 -32.020 4.815 1.00 50.66 425 THR A CA 1
ATOM 3282 C C . THR A 1 425 ? -7.485 -30.591 4.684 1.00 50.66 425 THR A C 1
ATOM 3284 O O . THR A 1 425 ? -8.158 -29.739 4.099 1.00 50.66 425 THR A O 1
ATOM 3287 N N . VAL A 1 426 ? -6.235 -30.346 5.098 1.00 46.28 426 VAL A N 1
ATOM 3288 C CA . VAL A 1 426 ? -5.529 -29.066 4.879 1.00 46.28 426 VAL A CA 1
ATOM 3289 C C . VAL A 1 426 ? -5.320 -28.800 3.384 1.00 46.28 426 VAL A C 1
ATOM 3291 O O . VAL A 1 426 ? -5.633 -27.715 2.895 1.00 46.28 426 VAL A O 1
ATOM 3294 N N . ALA A 1 427 ? -4.903 -29.816 2.621 1.00 50.97 427 ALA A N 1
ATOM 3295 C CA . ALA A 1 427 ? -4.702 -29.701 1.174 1.00 50.97 427 ALA A CA 1
ATOM 3296 C C . ALA A 1 427 ? -5.988 -29.335 0.398 1.00 50.97 427 ALA A C 1
ATOM 3298 O O . ALA A 1 427 ? -5.930 -28.666 -0.634 1.00 50.97 427 ALA A O 1
ATOM 3299 N N . LYS A 1 428 ? -7.176 -29.712 0.897 1.00 51.91 428 LYS A N 1
ATOM 3300 C CA . LYS A 1 428 ? -8.463 -29.362 0.263 1.00 51.91 428 LYS A CA 1
ATOM 3301 C C . LYS A 1 428 ? -8.836 -27.879 0.398 1.00 51.91 428 LYS A C 1
ATOM 3303 O O . LYS A 1 428 ? -9.595 -27.388 -0.436 1.00 51.91 428 LYS A O 1
ATOM 3308 N N . GLY A 1 429 ? -8.347 -27.164 1.414 1.00 52.12 429 GLY A N 1
ATOM 3309 C CA . GLY A 1 429 ? -8.663 -25.742 1.617 1.00 52.12 429 GLY A CA 1
ATOM 3310 C C . GLY A 1 429 ? -7.769 -24.769 0.832 1.00 52.12 429 GLY A C 1
ATOM 3311 O O . GLY A 1 429 ? -8.178 -23.632 0.591 1.00 52.12 429 GLY A O 1
ATOM 3312 N N . ILE A 1 430 ? -6.613 -25.235 0.341 1.00 64.50 430 ILE A N 1
ATOM 3313 C CA . ILE A 1 430 ? -5.642 -24.466 -0.467 1.00 64.50 430 ILE A CA 1
ATOM 3314 C C . ILE A 1 430 ? -5.845 -24.710 -1.979 1.00 64.50 430 ILE A C 1
ATOM 3316 O O . ILE A 1 430 ? -4.996 -24.387 -2.801 1.00 64.50 430 ILE A O 1
ATOM 3320 N N . ARG A 1 431 ? -6.987 -25.266 -2.406 1.00 75.19 431 ARG A N 1
ATOM 3321 C CA . ARG A 1 431 ? -7.236 -25.477 -3.842 1.00 75.19 431 ARG A CA 1
ATOM 3322 C C . ARG A 1 431 ? -7.288 -24.154 -4.605 1.00 75.19 431 ARG A C 1
ATOM 3324 O O . ARG A 1 431 ? -8.052 -23.248 -4.249 1.00 75.19 431 ARG A O 1
ATOM 3331 N N . LEU A 1 432 ? -6.488 -24.074 -5.664 1.00 84.62 432 LEU A N 1
ATOM 3332 C CA . LEU A 1 432 ? -6.563 -23.019 -6.666 1.00 84.62 432 LEU A CA 1
ATOM 3333 C C . LEU A 1 432 ? -7.864 -23.161 -7.473 1.00 84.62 432 LEU A C 1
ATOM 3335 O O . LEU A 1 432 ? -8.448 -24.246 -7.510 1.00 84.62 432 LEU A O 1
ATOM 3339 N N . PRO A 1 433 ? -8.377 -22.074 -8.069 1.00 84.38 433 PRO A N 1
ATOM 3340 C CA . PRO A 1 433 ? -9.487 -22.173 -9.004 1.00 84.38 433 PRO A CA 1
ATOM 3341 C C . PRO A 1 433 ? -9.092 -23.045 -10.198 1.00 84.38 433 PRO A C 1
ATOM 3343 O O . PRO A 1 433 ? -8.148 -22.692 -10.891 1.00 84.38 433 PRO A O 1
ATOM 3346 N N . ASP A 1 434 ? -9.854 -24.103 -10.476 1.00 86.75 434 ASP A N 1
ATOM 3347 C CA . ASP A 1 434 ? -9.586 -24.953 -11.644 1.00 86.75 434 ASP A CA 1
ATOM 3348 C C . ASP A 1 434 ? -9.742 -24.140 -12.940 1.00 86.75 434 ASP A C 1
ATOM 3350 O O . ASP A 1 434 ? -10.754 -23.440 -13.129 1.00 86.75 434 ASP A O 1
ATOM 3354 N N . THR A 1 435 ? -8.749 -24.221 -13.825 1.00 92.94 435 THR A N 1
ATOM 3355 C CA . THR A 1 435 ? -8.776 -23.616 -15.159 1.00 92.94 435 THR A CA 1
ATOM 3356 C C . THR A 1 435 ? -8.178 -24.552 -16.209 1.00 92.94 435 THR A C 1
ATOM 3358 O O . THR A 1 435 ? -7.327 -25.393 -15.939 1.00 92.94 435 THR A O 1
ATOM 3361 N N . TYR A 1 436 ? -8.568 -24.384 -17.475 1.00 94.50 436 TYR A N 1
ATOM 3362 C CA . TYR A 1 436 ? -7.939 -25.138 -18.567 1.00 94.50 436 TYR A CA 1
ATOM 3363 C C . TYR A 1 436 ? -6.493 -24.685 -18.866 1.00 94.50 436 TYR A C 1
ATOM 3365 O O . TYR A 1 436 ? -5.858 -25.252 -19.755 1.00 94.50 436 TYR A O 1
ATOM 3373 N N . LEU A 1 437 ? -5.989 -23.659 -18.167 1.00 96.75 437 LEU A N 1
ATOM 3374 C CA . LEU A 1 437 ? -4.614 -23.170 -18.270 1.00 96.75 437 LEU A CA 1
ATOM 3375 C C . LEU A 1 437 ? -3.692 -23.766 -17.202 1.00 96.75 437 LEU A C 1
ATOM 3377 O O . LEU A 1 437 ? -2.488 -23.559 -17.297 1.00 96.75 437 LEU A O 1
ATOM 3381 N N . ASP A 1 438 ? -4.211 -24.540 -16.247 1.00 94.69 438 ASP A N 1
ATOM 3382 C CA . ASP A 1 438 ? -3.422 -25.060 -15.124 1.00 94.69 438 ASP A CA 1
ATOM 3383 C C . ASP A 1 438 ? -2.243 -25.926 -15.607 1.00 94.69 438 ASP A C 1
ATOM 3385 O O . ASP A 1 438 ? -1.113 -25.748 -15.155 1.00 94.69 438 ASP A O 1
ATOM 3389 N N . MET A 1 439 ? -2.477 -26.811 -16.587 1.00 95.12 439 MET A N 1
ATOM 3390 C CA . MET A 1 439 ? -1.428 -27.670 -17.160 1.00 95.12 439 MET A CA 1
ATOM 3391 C C . MET A 1 439 ? -0.398 -26.886 -17.995 1.00 95.12 439 MET A C 1
ATOM 3393 O O . MET A 1 439 ? 0.797 -27.082 -17.771 1.00 95.12 439 MET A O 1
ATOM 3397 N N . PRO A 1 440 ? -0.791 -25.963 -18.898 1.00 96.75 440 PRO A N 1
ATOM 3398 C CA . PRO A 1 440 ? 0.169 -25.062 -19.531 1.00 96.75 440 PRO A CA 1
ATOM 3399 C C . PRO A 1 440 ? 0.973 -24.199 -18.545 1.00 96.75 440 PRO A C 1
ATOM 3401 O O . PRO A 1 440 ? 2.172 -24.026 -18.734 1.00 96.75 440 PRO A O 1
ATOM 3404 N N . ILE A 1 441 ? 0.355 -23.690 -17.474 1.00 96.56 441 ILE A N 1
ATOM 3405 C CA . ILE A 1 441 ? 1.054 -22.925 -16.427 1.00 96.56 441 ILE A CA 1
ATOM 3406 C C . ILE A 1 441 ? 2.070 -23.812 -15.699 1.00 96.56 441 ILE A C 1
ATOM 3408 O O . ILE A 1 441 ? 3.202 -23.386 -15.475 1.00 96.56 441 ILE A O 1
ATOM 3412 N N . LEU A 1 442 ? 1.704 -25.053 -15.367 1.00 95.06 442 LEU A N 1
ATOM 3413 C CA . LEU A 1 442 ? 2.636 -26.016 -14.785 1.00 95.06 442 LEU A CA 1
ATOM 3414 C C . LEU A 1 442 ? 3.816 -26.285 -15.726 1.00 95.06 442 LEU A C 1
ATOM 3416 O O . LEU A 1 442 ? 4.953 -26.328 -15.266 1.00 95.06 442 LEU A O 1
ATOM 3420 N N . ALA A 1 443 ? 3.566 -26.411 -17.032 1.00 95.50 443 ALA A N 1
ATOM 3421 C CA . ALA A 1 443 ? 4.632 -26.565 -18.015 1.00 95.50 443 ALA A CA 1
ATOM 3422 C C . ALA A 1 443 ? 5.584 -25.360 -18.014 1.00 95.50 443 ALA A C 1
ATOM 3424 O O . ALA A 1 443 ? 6.792 -25.569 -17.989 1.00 95.50 443 ALA A O 1
ATOM 3425 N N . LEU A 1 444 ? 5.072 -24.124 -17.937 1.00 95.75 444 LEU A N 1
ATOM 3426 C CA . LEU A 1 444 ? 5.914 -22.928 -17.797 1.00 95.75 444 LEU A CA 1
ATOM 3427 C C . LEU A 1 444 ? 6.813 -23.017 -16.555 1.00 95.75 444 LEU A C 1
ATOM 3429 O O . LEU A 1 444 ? 8.027 -22.879 -16.683 1.00 95.75 444 LEU A O 1
ATOM 3433 N N . ILE A 1 445 ? 6.249 -23.342 -15.384 1.00 95.44 445 ILE A N 1
ATOM 3434 C CA . ILE A 1 445 ? 7.016 -23.507 -14.133 1.00 95.44 445 ILE A CA 1
ATOM 3435 C C . ILE A 1 445 ? 8.105 -24.572 -14.296 1.00 95.44 445 ILE A C 1
ATOM 3437 O O . ILE A 1 445 ? 9.265 -24.319 -13.980 1.00 95.44 445 ILE A O 1
ATOM 3441 N N . VAL A 1 446 ? 7.745 -25.755 -14.802 1.00 93.81 446 VAL A N 1
ATOM 3442 C CA . VAL A 1 446 ? 8.684 -26.872 -14.984 1.00 93.81 446 VAL A CA 1
ATOM 3443 C C . VAL A 1 446 ? 9.808 -26.476 -15.936 1.00 93.81 446 VAL A C 1
ATOM 3445 O O . VAL A 1 446 ? 10.971 -26.707 -15.625 1.00 93.81 446 VAL A O 1
ATOM 3448 N N . THR A 1 447 ? 9.496 -25.822 -17.057 1.00 94.81 447 THR A N 1
ATOM 3449 C CA . THR A 1 447 ? 10.527 -25.363 -18.000 1.00 94.81 447 THR A CA 1
ATOM 3450 C C . THR A 1 447 ? 11.437 -24.295 -17.406 1.00 94.81 447 THR A C 1
ATOM 3452 O O . THR A 1 447 ? 12.637 -24.335 -17.650 1.00 94.81 447 THR A O 1
ATOM 3455 N N . THR A 1 448 ? 10.915 -23.400 -16.561 1.00 94.25 448 THR A N 1
ATOM 3456 C CA . THR A 1 448 ? 11.742 -22.440 -15.820 1.00 94.25 448 THR A CA 1
ATOM 3457 C C . THR A 1 448 ? 12.667 -23.146 -14.831 1.00 94.25 448 THR A C 1
ATOM 3459 O O . THR A 1 448 ? 13.843 -22.809 -14.772 1.00 94.25 448 THR A O 1
ATOM 3462 N N . VAL A 1 449 ? 12.188 -24.159 -14.099 1.00 93.38 449 VAL A N 1
ATOM 3463 C CA . VAL A 1 449 ? 13.036 -24.951 -13.188 1.00 93.38 449 VAL A CA 1
ATOM 3464 C C . VAL A 1 449 ? 14.128 -25.699 -13.953 1.00 93.38 449 VAL A C 1
ATOM 3466 O O . VAL A 1 449 ? 15.273 -25.714 -13.514 1.00 93.38 449 VAL A O 1
ATOM 3469 N N . LEU A 1 450 ? 13.800 -26.290 -15.103 1.00 92.25 450 LEU A N 1
ATOM 3470 C CA . LEU A 1 450 ? 14.780 -26.993 -15.934 1.00 92.25 450 LEU A CA 1
ATOM 3471 C C . LEU A 1 450 ? 15.797 -26.030 -16.558 1.00 92.25 450 LEU A C 1
ATOM 3473 O O . LEU A 1 450 ? 16.970 -26.357 -16.627 1.00 92.25 450 LEU A O 1
ATOM 3477 N N . SER A 1 451 ? 15.387 -24.820 -16.940 1.00 94.12 451 SER A N 1
ATOM 3478 C CA . SER A 1 451 ? 16.296 -23.778 -17.435 1.00 94.12 451 SER A CA 1
ATOM 3479 C C . SER A 1 451 ? 17.356 -23.368 -16.399 1.00 94.12 451 SER A C 1
ATOM 3481 O O . SER A 1 451 ? 18.505 -23.110 -16.757 1.00 94.12 451 SER A O 1
ATOM 3483 N N . ILE A 1 452 ? 17.022 -23.392 -15.098 1.00 92.06 452 ILE A N 1
ATOM 3484 C CA . ILE A 1 452 ? 17.971 -23.078 -14.011 1.00 92.06 452 ILE A CA 1
ATOM 3485 C C . ILE A 1 452 ? 19.201 -23.999 -14.040 1.00 92.06 452 ILE A C 1
ATOM 3487 O O . ILE A 1 452 ? 20.261 -23.576 -13.593 1.00 92.06 452 ILE A O 1
ATOM 3491 N N . THR A 1 453 ? 19.127 -25.217 -14.590 1.00 89.00 453 THR A N 1
ATOM 3492 C CA . THR A 1 453 ? 20.295 -26.120 -14.613 1.00 89.00 453 THR A CA 1
ATOM 3493 C C . THR A 1 453 ? 21.450 -25.601 -15.467 1.00 89.00 453 THR A C 1
ATOM 3495 O O . THR A 1 453 ? 22.577 -26.038 -15.267 1.00 89.00 453 THR A O 1
ATOM 3498 N N . ASN A 1 454 ? 21.180 -24.684 -16.400 1.00 90.56 454 ASN A N 1
ATOM 3499 C CA . ASN A 1 454 ? 22.169 -24.148 -17.337 1.00 90.56 454 ASN A CA 1
ATOM 3500 C C . ASN A 1 454 ? 22.582 -22.701 -17.015 1.00 90.56 454 ASN A C 1
ATOM 3502 O O . ASN A 1 454 ? 23.329 -22.100 -17.781 1.00 90.56 454 ASN A O 1
ATOM 3506 N N . THR A 1 455 ? 22.080 -22.129 -15.915 1.00 91.81 455 THR A N 1
ATOM 3507 C CA . THR A 1 455 ? 22.301 -20.718 -15.579 1.00 91.81 455 THR A CA 1
ATOM 3508 C C . THR A 1 455 ? 23.717 -20.441 -15.081 1.00 91.81 455 THR A C 1
ATOM 3510 O O . THR A 1 455 ? 24.270 -21.184 -14.270 1.00 91.81 455 THR A O 1
ATOM 3513 N N . THR A 1 456 ? 24.274 -19.305 -15.491 1.00 88.88 456 THR A N 1
ATOM 3514 C CA . THR A 1 456 ? 25.490 -18.722 -14.904 1.00 88.88 456 THR A CA 1
ATOM 3515 C C . THR A 1 456 ? 25.190 -17.922 -13.629 1.00 88.88 456 THR A C 1
ATOM 3517 O O . THR A 1 456 ? 26.062 -17.771 -12.774 1.00 88.88 456 THR A O 1
ATOM 3520 N N . SER A 1 457 ? 23.945 -17.454 -13.452 1.00 89.25 457 SER A N 1
ATOM 3521 C CA . SER A 1 457 ? 23.485 -16.711 -12.272 1.00 89.25 457 SER A CA 1
ATOM 3522 C C . SER A 1 457 ? 22.277 -17.384 -11.626 1.00 89.25 457 SER A C 1
ATOM 3524 O O . SER A 1 457 ? 21.116 -17.093 -11.930 1.00 89.25 457 SER A O 1
ATOM 3526 N N . VAL A 1 458 ? 22.552 -18.255 -10.652 1.00 87.44 458 VAL A N 1
ATOM 3527 C CA . VAL A 1 458 ? 21.513 -18.966 -9.890 1.00 87.44 458 VAL A CA 1
ATOM 3528 C C . VAL A 1 458 ? 20.583 -17.977 -9.181 1.00 87.44 458 VAL A C 1
ATOM 3530 O O . VAL A 1 458 ? 19.366 -18.131 -9.230 1.00 87.44 458 VAL A O 1
ATOM 3533 N N . SER A 1 459 ? 21.135 -16.918 -8.581 1.00 84.62 459 SER A N 1
ATOM 3534 C CA . SER A 1 459 ? 20.350 -15.890 -7.883 1.00 84.62 459 SER A CA 1
ATOM 3535 C C . SER A 1 459 ? 19.331 -15.210 -8.807 1.00 84.62 459 SER A C 1
ATOM 3537 O O . SER A 1 459 ? 18.153 -15.119 -8.458 1.00 84.62 459 SER A O 1
ATOM 3539 N N . SER A 1 460 ? 19.742 -14.796 -10.014 1.00 84.81 460 SER A N 1
ATOM 3540 C CA . SER A 1 460 ? 18.837 -14.157 -10.983 1.00 84.81 460 SER A CA 1
ATOM 3541 C C . SER A 1 460 ? 17.693 -15.088 -11.389 1.00 84.81 460 SER A C 1
ATOM 3543 O O . SER A 1 460 ? 16.529 -14.687 -11.374 1.00 84.81 460 SER A O 1
ATOM 3545 N N . SER A 1 461 ? 17.998 -16.356 -11.671 1.00 88.56 461 SER A N 1
ATOM 3546 C CA . SER A 1 461 ? 16.998 -17.329 -12.119 1.00 88.56 461 SER A CA 1
ATOM 3547 C C . SER A 1 461 ? 16.023 -17.740 -11.013 1.00 88.56 461 SER A C 1
ATOM 3549 O O . SER A 1 461 ? 14.823 -17.874 -11.261 1.00 88.56 461 SER A O 1
ATOM 3551 N N . PHE A 1 462 ? 16.503 -17.873 -9.772 1.00 86.62 462 PHE A N 1
ATOM 3552 C CA . PHE A 1 462 ? 15.640 -18.092 -8.609 1.00 86.62 462 PHE A CA 1
ATOM 3553 C C . PHE A 1 462 ? 14.731 -16.888 -8.346 1.00 86.62 462 PHE A C 1
ATOM 3555 O O . PHE A 1 462 ? 13.536 -17.066 -8.097 1.00 86.62 462 PHE A O 1
ATOM 3562 N N . ASN A 1 463 ? 15.266 -15.668 -8.460 1.00 85.38 463 ASN A N 1
ATOM 3563 C CA . ASN A 1 463 ? 14.467 -14.453 -8.336 1.00 85.38 463 ASN A CA 1
ATOM 3564 C C . ASN A 1 463 ? 13.373 -14.391 -9.407 1.00 85.38 463 ASN A C 1
ATOM 3566 O O . ASN A 1 463 ? 12.224 -14.075 -9.095 1.00 85.38 463 ASN A O 1
ATOM 3570 N N . TYR A 1 464 ? 13.691 -14.765 -10.649 1.00 87.94 464 TYR A N 1
ATOM 3571 C CA . TYR A 1 464 ? 12.693 -14.867 -11.707 1.00 87.94 464 TYR A CA 1
ATOM 3572 C C . TYR A 1 464 ? 11.601 -15.893 -11.375 1.00 87.94 464 TYR A C 1
ATOM 3574 O O . TYR A 1 464 ? 10.417 -15.577 -11.481 1.00 87.94 464 TYR A O 1
ATOM 3582 N N . LEU A 1 465 ? 11.970 -17.101 -10.937 1.00 90.38 465 LEU A N 1
ATOM 3583 C CA . LEU A 1 465 ? 11.009 -18.164 -10.633 1.00 90.38 465 LEU A CA 1
ATOM 3584 C C . LEU A 1 465 ? 10.023 -17.760 -9.526 1.00 90.38 465 LEU A C 1
ATOM 3586 O O . LEU A 1 465 ? 8.812 -17.874 -9.716 1.00 90.38 465 LEU A O 1
ATOM 3590 N N . PHE A 1 466 ? 10.522 -17.287 -8.382 1.00 84.31 466 PHE A N 1
ATOM 3591 C CA . PHE A 1 466 ? 9.682 -17.051 -7.203 1.00 84.31 466 PHE A CA 1
ATOM 3592 C C . PHE A 1 466 ? 9.040 -15.665 -7.175 1.00 84.31 466 PHE A C 1
ATOM 3594 O O . PHE A 1 466 ? 7.866 -15.555 -6.823 1.00 84.31 466 PHE A O 1
ATOM 3601 N N . PHE A 1 467 ? 9.778 -14.625 -7.567 1.00 82.50 467 PHE A N 1
ATOM 3602 C CA . PHE A 1 467 ? 9.346 -13.235 -7.398 1.00 82.50 467 PHE A CA 1
ATOM 3603 C C . PHE A 1 467 ? 8.874 -12.567 -8.694 1.00 82.50 467 PHE A C 1
ATOM 3605 O O . PHE A 1 467 ? 8.239 -11.528 -8.620 1.00 82.50 467 PHE A O 1
ATOM 3612 N N . LYS A 1 468 ? 9.110 -13.154 -9.879 1.00 88.19 468 LYS A N 1
ATOM 3613 C CA . LYS A 1 468 ? 8.484 -12.685 -11.134 1.00 88.19 468 LYS A CA 1
ATOM 3614 C C . LYS A 1 468 ? 7.391 -13.642 -11.602 1.00 88.19 468 LYS A C 1
ATOM 3616 O O . LYS A 1 468 ? 6.209 -13.320 -11.537 1.00 88.19 468 LYS A O 1
ATOM 3621 N N . LEU A 1 469 ? 7.763 -14.843 -12.047 1.00 92.00 469 LEU A N 1
ATOM 3622 C CA . LEU A 1 469 ? 6.818 -15.827 -12.578 1.00 92.00 469 LEU A CA 1
ATOM 3623 C C . LEU A 1 469 ? 5.810 -16.278 -11.510 1.00 92.00 469 LEU A C 1
ATOM 3625 O O . LEU A 1 469 ? 4.609 -16.314 -11.779 1.00 92.00 469 LEU A O 1
ATOM 3629 N N . GLY A 1 470 ? 6.282 -16.570 -10.294 1.00 90.94 470 GLY A N 1
ATOM 3630 C CA . GLY A 1 470 ? 5.431 -16.925 -9.158 1.00 90.94 470 GLY A CA 1
ATOM 3631 C C . GLY A 1 470 ? 4.406 -15.840 -8.820 1.00 90.94 470 GLY A C 1
ATOM 3632 O O . GLY A 1 470 ? 3.225 -16.148 -8.641 1.00 90.94 470 GLY A O 1
ATOM 3633 N N . GLU A 1 471 ? 4.823 -14.571 -8.816 1.00 92.00 471 GLU A N 1
ATOM 3634 C CA . GLU A 1 471 ? 3.933 -13.428 -8.592 1.00 92.00 471 GLU A CA 1
ATOM 3635 C C . GLU A 1 471 ? 2.864 -13.317 -9.689 1.00 92.00 471 GLU A C 1
ATOM 3637 O O . GLU A 1 471 ? 1.675 -13.199 -9.390 1.00 92.00 471 GLU A O 1
ATOM 3642 N N . TYR A 1 472 ? 3.255 -13.433 -10.960 1.00 95.12 472 TYR A N 1
ATOM 3643 C CA . TYR A 1 472 ? 2.335 -13.369 -12.096 1.00 95.12 472 TYR A CA 1
ATOM 3644 C C . TYR A 1 472 ? 1.296 -14.498 -12.104 1.00 95.12 472 TYR A C 1
ATOM 3646 O O . TYR A 1 472 ? 0.114 -14.270 -12.377 1.00 95.12 472 TYR A O 1
ATOM 3654 N N . ILE A 1 473 ? 1.711 -15.716 -11.756 1.00 95.31 473 ILE A N 1
ATOM 3655 C CA . ILE A 1 473 ? 0.810 -16.868 -11.645 1.00 95.31 473 ILE A CA 1
ATOM 3656 C C . ILE A 1 473 ? -0.135 -16.696 -10.449 1.00 95.31 473 ILE A C 1
ATOM 3658 O O . ILE A 1 473 ? -1.337 -16.957 -10.564 1.00 95.31 473 ILE A O 1
ATOM 3662 N N . ALA A 1 474 ? 0.367 -16.217 -9.308 1.00 94.06 474 ALA A N 1
ATOM 3663 C CA . ALA A 1 474 ? -0.474 -15.905 -8.157 1.00 94.06 474 ALA A CA 1
ATOM 3664 C C . ALA A 1 474 ? -1.508 -14.822 -8.504 1.00 94.06 474 ALA A C 1
ATOM 3666 O O . ALA A 1 474 ? -2.692 -14.983 -8.202 1.00 94.06 474 ALA A O 1
ATOM 3667 N N . LEU A 1 475 ? -1.088 -13.761 -9.202 1.00 96.62 475 LEU A N 1
ATOM 3668 C CA . LEU A 1 475 ? -1.963 -12.708 -9.713 1.00 96.62 475 LEU A CA 1
ATOM 3669 C C . LEU A 1 475 ? -3.077 -13.282 -10.594 1.00 96.62 475 LEU A C 1
ATOM 3671 O O . LEU A 1 475 ? -4.248 -12.976 -10.366 1.00 96.62 475 LEU A O 1
ATOM 3675 N N . PHE A 1 476 ? -2.737 -14.155 -11.546 1.00 97.50 476 PHE A N 1
ATOM 3676 C CA . PHE A 1 476 ? -3.712 -14.838 -12.395 1.00 97.50 476 PHE A CA 1
ATOM 3677 C C . PHE A 1 476 ? -4.795 -15.551 -11.574 1.00 97.50 476 PHE A C 1
ATOM 3679 O O . PHE A 1 476 ? -5.984 -15.270 -11.749 1.00 97.50 476 PHE A O 1
ATOM 3686 N N . TYR A 1 477 ? -4.411 -16.418 -10.632 1.00 96.56 477 TYR A N 1
ATOM 3687 C CA . TYR A 1 477 ? -5.382 -17.169 -9.830 1.00 96.56 477 TYR A CA 1
ATOM 3688 C C . TYR A 1 477 ? -6.201 -16.275 -8.893 1.00 96.56 477 TYR A C 1
ATOM 3690 O O . TYR A 1 477 ? -7.406 -16.496 -8.737 1.00 96.56 477 TYR A O 1
ATOM 3698 N N . MET A 1 478 ? -5.588 -15.238 -8.312 1.00 96.75 478 MET A N 1
ATOM 3699 C CA . MET A 1 478 ? -6.300 -14.248 -7.503 1.00 96.75 478 MET A CA 1
ATOM 3700 C C . MET A 1 478 ? -7.388 -13.541 -8.318 1.00 96.75 478 MET A C 1
ATOM 3702 O O . MET A 1 478 ? -8.532 -13.450 -7.869 1.00 96.75 478 MET A O 1
ATOM 3706 N N . VAL A 1 479 ? -7.072 -13.089 -9.535 1.00 97.50 479 VAL A N 1
ATOM 3707 C CA . VAL A 1 479 ? -8.034 -12.423 -10.428 1.00 97.50 479 VAL A CA 1
ATOM 3708 C C . VAL A 1 479 ? -9.180 -13.372 -10.799 1.00 97.50 479 VAL A C 1
ATOM 3710 O O . VAL A 1 479 ? -10.350 -12.997 -10.673 1.00 97.50 479 VAL A O 1
ATOM 3713 N N . VAL A 1 480 ? -8.869 -14.617 -11.180 1.00 96.69 480 VAL A N 1
ATOM 3714 C CA . VAL A 1 480 ? -9.876 -15.640 -11.523 1.00 96.69 480 VAL A CA 1
ATOM 3715 C C . VAL A 1 480 ? -10.829 -15.916 -10.360 1.00 96.69 480 VAL A C 1
ATOM 3717 O O . VAL A 1 480 ? -12.039 -16.038 -10.563 1.00 96.69 480 VAL A O 1
ATOM 3720 N N . GLU A 1 481 ? -10.310 -16.013 -9.136 1.00 94.00 481 GLU A N 1
ATOM 3721 C CA . GLU A 1 481 ? -11.126 -16.319 -7.962 1.00 94.00 481 GLU A CA 1
ATOM 3722 C C . GLU A 1 481 ? -11.996 -15.142 -7.517 1.00 94.00 481 GLU A C 1
ATOM 3724 O O . GLU A 1 481 ? -13.171 -15.319 -7.172 1.00 94.00 481 GLU A O 1
ATOM 3729 N N . ILE A 1 482 ? -11.412 -13.942 -7.482 1.00 94.75 482 ILE A N 1
ATOM 3730 C CA . ILE A 1 482 ? -12.029 -12.774 -6.858 1.00 94.75 482 ILE A CA 1
ATOM 3731 C C . ILE A 1 482 ? -13.126 -12.187 -7.738 1.00 94.75 482 ILE A C 1
ATOM 3733 O O . ILE A 1 482 ? -14.206 -11.882 -7.216 1.00 94.75 482 ILE A O 1
ATOM 3737 N N . PHE A 1 483 ? -12.899 -12.060 -9.049 1.00 95.75 483 PHE A N 1
ATOM 3738 C CA . PHE A 1 483 ? -13.826 -11.422 -9.993 1.00 95.75 483 PHE A CA 1
ATOM 3739 C C . PHE A 1 483 ? -14.877 -12.400 -10.536 1.00 95.75 483 PHE A C 1
ATOM 3741 O O . PHE A 1 483 ? -15.108 -12.522 -11.731 1.00 95.75 483 PHE A O 1
ATOM 3748 N N . ASN A 1 484 ? -15.571 -13.077 -9.625 1.00 91.94 484 ASN A N 1
ATOM 3749 C CA . ASN A 1 484 ? -16.504 -14.169 -9.919 1.00 91.94 484 ASN A CA 1
ATOM 3750 C C . ASN A 1 484 ? -17.988 -13.756 -10.046 1.00 91.94 484 ASN A C 1
ATOM 3752 O O . ASN A 1 484 ? -18.872 -14.613 -10.028 1.00 91.94 484 ASN A O 1
ATOM 3756 N N . SER A 1 485 ? -18.287 -12.456 -10.125 1.00 89.94 485 SER A N 1
ATOM 3757 C CA . SER A 1 485 ? -19.659 -11.936 -10.223 1.00 89.94 485 SER A CA 1
ATOM 3758 C C . SER A 1 485 ? -19.739 -10.713 -11.129 1.00 89.94 485 SER A C 1
ATOM 3760 O O . SER A 1 485 ? -18.769 -9.966 -11.261 1.00 89.94 485 SER A O 1
ATOM 3762 N N . GLU A 1 486 ? -20.918 -10.462 -11.706 1.00 89.50 486 GLU A N 1
ATOM 3763 C CA . GLU A 1 486 ? -21.158 -9.328 -12.609 1.00 89.50 486 GLU A CA 1
ATOM 3764 C C . GLU A 1 486 ? -20.759 -7.985 -11.999 1.00 89.50 486 GLU A C 1
ATOM 3766 O O . GLU A 1 486 ? -20.051 -7.203 -12.628 1.00 89.50 486 GLU A O 1
ATOM 3771 N N . ARG A 1 487 ? -21.151 -7.737 -10.743 1.00 89.25 487 ARG A N 1
ATOM 3772 C CA . ARG A 1 487 ? -20.817 -6.495 -10.037 1.00 89.25 487 ARG A CA 1
ATOM 3773 C C . ARG A 1 487 ? -19.306 -6.284 -9.956 1.00 89.25 487 ARG A C 1
ATOM 3775 O O . ARG A 1 487 ? -18.829 -5.195 -10.254 1.00 89.25 487 ARG A O 1
ATOM 3782 N N . LYS A 1 488 ? -18.556 -7.318 -9.565 1.00 91.69 488 LYS A N 1
ATOM 3783 C CA . LYS A 1 488 ? -17.098 -7.229 -9.434 1.00 91.69 488 LYS A CA 1
ATOM 3784 C C . LYS A 1 488 ? -16.417 -7.042 -10.793 1.00 91.69 488 LYS A C 1
ATOM 3786 O O . LYS A 1 488 ? -15.520 -6.215 -10.898 1.00 91.69 488 LYS A O 1
ATOM 3791 N N . ILE A 1 489 ? -16.884 -7.740 -11.831 1.00 94.81 489 ILE A N 1
ATOM 3792 C CA . ILE A 1 489 ? -16.364 -7.612 -13.203 1.00 94.81 489 ILE A CA 1
ATOM 3793 C C . ILE A 1 489 ? -16.618 -6.206 -13.767 1.00 94.81 489 ILE A C 1
ATOM 3795 O O . ILE A 1 489 ? -15.726 -5.595 -14.353 1.00 94.81 489 ILE A O 1
ATOM 3799 N N . ARG A 1 490 ? -17.813 -5.643 -13.557 1.00 88.69 490 ARG A N 1
ATOM 3800 C CA . ARG A 1 490 ? -18.112 -4.256 -13.950 1.00 88.69 490 ARG A CA 1
ATOM 3801 C C . ARG A 1 490 ? -17.227 -3.257 -13.203 1.00 88.69 490 ARG A C 1
ATOM 3803 O O . ARG A 1 490 ? -16.686 -2.357 -13.836 1.00 88.69 490 ARG A O 1
ATOM 3810 N N . ASN A 1 491 ? -17.043 -3.441 -11.894 1.00 87.44 491 ASN A N 1
ATOM 3811 C CA . ASN A 1 491 ? -16.187 -2.575 -11.081 1.00 87.44 491 ASN A CA 1
ATOM 3812 C C . ASN A 1 491 ? -14.740 -2.573 -11.585 1.00 87.44 491 ASN A C 1
ATOM 3814 O O . ASN A 1 491 ? -14.200 -1.506 -11.848 1.00 87.44 491 ASN A O 1
ATOM 3818 N N . VAL A 1 492 ? -14.128 -3.748 -11.762 1.00 92.38 492 VAL A N 1
ATOM 3819 C CA . VAL A 1 492 ? -12.731 -3.843 -12.215 1.00 92.38 492 VAL A CA 1
ATOM 3820 C C . VAL A 1 492 ? -12.542 -3.317 -13.634 1.00 92.38 492 VAL A C 1
ATOM 3822 O O . VAL A 1 492 ? -11.548 -2.657 -13.912 1.00 92.38 492 VAL A O 1
ATOM 3825 N N . THR A 1 493 ? -13.533 -3.507 -14.511 1.00 89.25 493 THR A N 1
ATOM 3826 C CA . THR A 1 493 ? -13.539 -2.877 -15.841 1.00 89.25 493 THR A CA 1
ATOM 3827 C C . THR A 1 493 ? -13.557 -1.352 -15.713 1.00 89.25 493 THR A C 1
ATOM 3829 O O . THR A 1 493 ? -12.807 -0.668 -16.399 1.00 89.25 493 THR A O 1
ATOM 3832 N N . GLY A 1 494 ? -14.357 -0.805 -14.792 1.00 84.12 494 GLY A N 1
ATOM 3833 C CA . GLY A 1 494 ? -14.348 0.623 -14.470 1.00 84.12 494 GLY A CA 1
ATOM 3834 C C . GLY A 1 494 ? -12.994 1.115 -13.949 1.00 84.12 494 GLY A C 1
ATOM 3835 O O . GLY A 1 494 ? -12.538 2.168 -14.379 1.00 84.12 494 GLY A O 1
ATOM 3836 N N . PHE A 1 495 ? -12.323 0.345 -13.087 1.00 85.56 495 PHE A N 1
ATOM 3837 C CA . PHE A 1 495 ? -10.977 0.664 -12.592 1.00 85.56 495 PHE A CA 1
ATOM 3838 C C . PHE A 1 495 ? -9.907 0.622 -13.689 1.00 85.56 495 PHE A C 1
ATOM 3840 O O . PHE A 1 495 ? -9.048 1.499 -13.713 1.00 85.56 495 PHE A O 1
ATOM 3847 N N . LEU A 1 496 ? -9.983 -0.332 -14.622 1.00 85.94 496 LEU A N 1
ATOM 3848 C CA . LEU A 1 496 ? -9.117 -0.372 -15.808 1.00 85.94 496 LEU A CA 1
ATOM 3849 C C . LEU A 1 496 ? -9.283 0.901 -16.649 1.00 85.94 496 LEU A C 1
ATOM 3851 O O . LEU A 1 496 ? -8.302 1.565 -16.969 1.00 85.94 496 LEU A O 1
ATOM 3855 N N . VAL A 1 497 ? -10.529 1.291 -16.932 1.00 80.88 497 VAL A N 1
ATOM 3856 C CA . VAL A 1 497 ? -10.845 2.518 -17.682 1.00 80.88 497 VAL A CA 1
ATOM 3857 C C . VAL A 1 497 ? -10.408 3.779 -16.925 1.00 80.88 497 VAL A C 1
ATOM 3859 O O . VAL A 1 497 ? -9.891 4.718 -17.526 1.00 80.88 497 VAL A O 1
ATOM 3862 N N . PHE A 1 498 ? -10.584 3.810 -15.603 1.00 79.50 498 PHE A N 1
ATOM 3863 C CA . PHE A 1 498 ? -10.145 4.921 -14.760 1.00 79.50 498 PHE A CA 1
ATOM 3864 C C . PHE A 1 498 ? -8.619 5.057 -14.732 1.00 79.50 498 PHE A C 1
ATOM 3866 O O . PHE A 1 498 ? -8.108 6.168 -14.860 1.00 79.50 498 PHE A O 1
ATOM 3873 N N . SER A 1 499 ? -7.896 3.936 -14.647 1.00 82.50 499 SER A N 1
ATOM 3874 C CA . SER A 1 499 ? -6.438 3.914 -14.784 1.00 82.50 499 SER A CA 1
ATOM 3875 C C . SER A 1 499 ? -6.022 4.572 -16.107 1.00 82.50 499 SER A C 1
ATOM 3877 O O . SER A 1 499 ? -5.177 5.463 -16.091 1.00 82.50 499 SER A O 1
ATOM 3879 N N . CYS A 1 500 ? -6.718 4.293 -17.225 1.00 75.94 500 CYS A N 1
ATOM 3880 C CA . CYS A 1 500 ? -6.466 4.971 -18.513 1.00 75.94 500 CYS A CA 1
ATOM 3881 C C . CYS A 1 500 ? -6.637 6.462 -18.458 1.00 75.94 500 CYS A C 1
ATOM 3883 O O . CYS A 1 500 ? -5.795 7.173 -18.999 1.00 75.94 500 CYS A O 1
ATOM 3885 N N . ALA A 1 501 ? -7.708 6.938 -17.836 1.00 70.44 501 ALA A N 1
ATOM 3886 C CA . ALA A 1 501 ? -7.929 8.366 -17.718 1.00 70.44 501 ALA A CA 1
ATOM 3887 C C . ALA A 1 501 ? -6.744 9.038 -17.004 1.00 70.44 501 ALA A C 1
ATOM 3889 O O . ALA A 1 501 ? -6.257 10.053 -17.490 1.00 70.44 501 ALA A O 1
ATOM 3890 N N . ILE A 1 502 ? -6.214 8.431 -15.935 1.00 73.19 502 ILE A N 1
ATOM 3891 C CA . ILE A 1 502 ? -5.037 8.946 -15.217 1.00 73.19 502 ILE A CA 1
ATOM 3892 C C . ILE A 1 502 ? -3.795 8.957 -16.115 1.00 73.19 502 ILE A C 1
ATOM 3894 O O . ILE A 1 502 ? -3.161 10.002 -16.240 1.00 73.19 502 ILE A O 1
ATOM 3898 N N . VAL A 1 503 ? -3.468 7.838 -16.778 1.00 74.31 503 VAL A N 1
ATOM 3899 C CA . VAL A 1 503 ? -2.297 7.762 -17.685 1.00 74.31 503 VAL A CA 1
ATOM 3900 C C . VAL A 1 503 ? -2.391 8.810 -18.782 1.00 74.31 503 VAL A C 1
ATOM 3902 O O . VAL A 1 503 ? -1.401 9.419 -19.170 1.00 74.31 503 VAL A O 1
ATOM 3905 N N . SER A 1 504 ? -3.600 9.029 -19.276 1.00 70.19 504 SER A N 1
ATOM 3906 C CA . SER A 1 504 ? -3.856 9.905 -20.412 1.00 70.19 504 SER A CA 1
ATOM 3907 C C . SER A 1 504 ? -3.827 11.372 -20.025 1.00 70.19 504 SER A C 1
ATOM 3909 O O . SER A 1 504 ? -3.301 12.193 -20.766 1.00 70.19 504 SER A O 1
ATOM 3911 N N . LEU A 1 505 ? -4.331 11.707 -18.838 1.00 72.31 505 LEU A N 1
ATOM 3912 C CA . LEU A 1 505 ? -4.150 13.034 -18.262 1.00 72.31 505 LEU A CA 1
ATOM 3913 C C . LEU A 1 505 ? -2.668 13.310 -18.004 1.00 72.31 505 LEU A C 1
ATOM 3915 O O . LEU A 1 505 ? -2.204 14.400 -18.325 1.00 72.31 505 LEU A O 1
ATOM 3919 N N . ASN A 1 506 ? -1.915 12.318 -17.514 1.00 76.19 506 ASN A N 1
ATOM 3920 C CA . ASN A 1 506 ? -0.470 12.449 -17.350 1.00 76.19 506 ASN A CA 1
ATOM 3921 C C . ASN A 1 506 ? 0.246 12.632 -18.698 1.00 76.19 506 ASN A C 1
ATOM 3923 O O . ASN A 1 506 ? 1.117 13.480 -18.820 1.00 76.19 506 ASN A O 1
ATOM 3927 N N . ALA A 1 507 ? -0.173 11.902 -19.734 1.00 71.50 507 ALA A N 1
ATOM 3928 C CA . ALA A 1 507 ? 0.352 12.018 -21.093 1.00 71.50 507 ALA A CA 1
ATOM 3929 C C . ALA A 1 507 ? 0.120 13.424 -21.677 1.00 71.50 507 ALA A C 1
ATOM 3931 O O . ALA A 1 507 ? 1.024 14.022 -22.254 1.00 71.50 507 ALA A O 1
ATOM 3932 N N . VAL A 1 508 ? -1.082 13.983 -21.489 1.00 69.31 508 VAL A N 1
ATOM 3933 C CA . VAL A 1 508 ? -1.400 15.358 -21.905 1.00 69.31 508 VAL A CA 1
ATOM 3934 C C . VAL A 1 508 ? -0.624 16.379 -21.085 1.00 69.31 508 VAL A C 1
ATOM 3936 O O . VAL A 1 508 ? -0.114 17.344 -21.646 1.00 69.31 508 VAL A O 1
ATOM 3939 N N . PHE A 1 509 ? -0.498 16.178 -19.773 1.00 70.25 509 PHE A N 1
ATOM 3940 C CA . PHE A 1 509 ? 0.325 17.048 -18.942 1.00 70.25 509 PHE A CA 1
ATOM 3941 C C . PHE A 1 509 ? 1.780 17.029 -19.414 1.00 70.25 509 PHE A C 1
ATOM 3943 O O . PHE A 1 509 ? 2.347 18.089 -19.651 1.00 70.25 509 PHE A O 1
ATOM 3950 N N . GLN A 1 510 ? 2.336 15.842 -19.659 1.00 73.25 510 GLN A N 1
ATOM 3951 C CA . GLN A 1 510 ? 3.679 15.660 -20.199 1.00 73.25 510 GLN A CA 1
ATOM 3952 C C . GLN A 1 510 ? 3.859 16.390 -21.531 1.00 73.25 510 GLN A C 1
ATOM 3954 O O . GLN A 1 510 ? 4.849 17.093 -21.726 1.00 73.25 510 GLN A O 1
ATOM 3959 N N . TYR A 1 511 ? 2.869 16.294 -22.416 1.00 65.94 511 TYR A N 1
ATOM 3960 C CA . TYR A 1 511 ? 2.853 17.007 -23.689 1.00 65.94 511 TYR A CA 1
ATOM 3961 C C . TYR A 1 511 ? 2.866 18.537 -23.526 1.00 65.94 511 TYR A C 1
ATOM 3963 O O . TYR A 1 511 ? 3.529 19.239 -24.286 1.00 65.94 511 TYR A O 1
ATOM 3971 N N . VAL A 1 512 ? 2.145 19.075 -22.538 1.00 64.38 512 VAL A N 1
ATOM 3972 C CA . VAL A 1 512 ? 2.022 20.528 -22.318 1.00 64.38 512 VAL A CA 1
ATOM 3973 C C . VAL A 1 512 ? 3.212 21.103 -21.541 1.00 64.38 512 VAL A C 1
ATOM 3975 O O . VAL A 1 512 ? 3.702 22.190 -21.873 1.00 64.38 512 VAL A O 1
ATOM 3978 N N . ALA A 1 513 ? 3.653 20.391 -20.504 1.00 65.12 513 ALA A N 1
ATOM 3979 C CA . ALA A 1 513 ? 4.642 20.831 -19.524 1.00 65.12 513 ALA A CA 1
ATOM 3980 C C . ALA A 1 513 ? 6.083 20.431 -19.884 1.00 65.12 513 ALA A C 1
ATOM 3982 O O . ALA A 1 513 ? 7.020 21.044 -19.379 1.00 65.12 513 ALA A O 1
ATOM 3983 N N . GLY A 1 514 ? 6.277 19.440 -20.763 1.00 65.56 514 GLY A N 1
ATOM 3984 C CA . GLY A 1 514 ? 7.595 18.907 -21.129 1.00 65.56 514 GLY A CA 1
ATOM 3985 C C . GLY A 1 514 ? 8.160 17.873 -20.143 1.00 65.56 514 GLY A C 1
ATOM 3986 O O . GLY A 1 514 ? 9.239 17.331 -20.386 1.00 65.56 514 GLY A O 1
ATOM 3987 N N . PHE A 1 515 ? 7.433 17.576 -19.064 1.00 67.62 515 PHE A N 1
ATOM 3988 C CA . PHE A 1 515 ? 7.724 16.530 -18.082 1.00 67.62 515 PHE A CA 1
ATOM 3989 C C . PHE A 1 515 ? 6.421 15.926 -17.552 1.00 67.62 515 PHE A C 1
ATOM 3991 O O . PHE A 1 515 ? 5.387 16.597 -17.541 1.00 67.62 515 PHE A O 1
ATOM 3998 N N . ASP A 1 516 ? 6.444 14.666 -17.127 1.00 69.75 516 ASP A N 1
ATOM 3999 C CA . ASP A 1 516 ? 5.243 13.996 -16.628 1.00 69.75 516 ASP A CA 1
ATOM 4000 C C . ASP A 1 516 ? 4.928 14.372 -15.163 1.00 69.75 516 ASP A C 1
ATOM 4002 O O . ASP A 1 516 ? 5.823 14.591 -14.351 1.00 69.75 516 ASP A O 1
ATOM 4006 N N . LEU A 1 517 ? 3.640 14.450 -14.819 1.00 69.56 517 LEU A N 1
ATOM 4007 C CA . LEU A 1 517 ? 3.123 14.872 -13.509 1.00 69.56 517 LEU A CA 1
ATOM 4008 C C . LEU A 1 517 ? 3.459 13.885 -12.383 1.00 69.56 517 LEU A C 1
ATOM 4010 O O . LEU A 1 517 ? 3.493 14.269 -11.216 1.00 69.56 517 LEU A O 1
ATOM 4014 N N . LEU A 1 518 ? 3.616 12.600 -12.709 1.00 68.06 518 LEU A N 1
ATOM 4015 C CA . LEU A 1 518 ? 3.697 11.527 -11.719 1.00 68.06 518 LEU A CA 1
ATOM 4016 C C . LEU A 1 518 ? 5.141 11.183 -11.354 1.00 68.06 518 LEU A C 1
ATOM 4018 O O . LEU A 1 518 ? 5.422 10.920 -10.185 1.00 68.06 518 LEU A O 1
ATOM 4022 N N . ARG A 1 519 ? 6.044 11.157 -12.338 1.00 66.94 519 ARG A N 1
ATOM 4023 C CA . ARG A 1 519 ? 7.435 10.714 -12.183 1.00 66.94 519 ARG A CA 1
ATOM 4024 C C . ARG A 1 519 ? 8.473 11.769 -12.552 1.00 66.94 519 ARG A C 1
ATOM 4026 O O . ARG A 1 519 ? 9.651 11.529 -12.296 1.00 66.94 519 ARG A O 1
ATOM 4033 N N . HIS A 1 520 ? 8.060 12.928 -13.073 1.00 65.12 520 HIS A N 1
ATOM 4034 C CA . HIS A 1 520 ? 8.950 14.003 -13.531 1.00 65.12 520 HIS A CA 1
ATOM 4035 C C . HIS A 1 520 ? 9.946 13.562 -14.618 1.00 65.12 520 HIS A C 1
ATOM 4037 O O . HIS A 1 520 ? 11.032 14.121 -14.749 1.00 65.12 520 HIS A O 1
ATOM 4043 N N . PHE A 1 521 ? 9.590 12.564 -15.426 1.00 66.44 521 PHE A N 1
ATOM 4044 C CA . PHE A 1 521 ? 10.342 12.181 -16.613 1.00 66.44 521 PHE A CA 1
ATOM 4045 C C . PHE A 1 521 ? 10.159 13.227 -17.709 1.00 66.44 521 PHE A C 1
ATOM 4047 O O . PHE A 1 521 ? 9.031 13.582 -18.068 1.00 66.44 521 PHE A O 1
ATOM 4054 N N . SER A 1 522 ? 11.275 13.702 -18.267 1.00 61.84 522 SER A N 1
ATOM 4055 C CA . SER A 1 522 ? 11.259 14.549 -19.456 1.00 61.84 522 SER A CA 1
ATOM 4056 C C . SER A 1 522 ? 10.774 13.761 -20.670 1.00 61.84 522 SER A C 1
ATOM 4058 O O . SER A 1 522 ? 10.860 12.530 -20.723 1.00 61.84 522 SER A O 1
ATOM 4060 N N . VAL A 1 523 ? 10.254 14.470 -21.671 1.00 62.91 523 VAL A N 1
ATOM 4061 C CA . VAL A 1 523 ? 9.889 13.819 -22.929 1.00 62.91 523 VAL A CA 1
ATOM 4062 C C . VAL A 1 523 ? 11.143 13.226 -23.577 1.00 62.91 523 VAL A C 1
ATOM 4064 O O . VAL A 1 523 ? 12.164 13.910 -23.699 1.00 62.91 523 VAL A O 1
ATOM 4067 N N . SER A 1 524 ? 11.066 11.954 -23.981 1.00 55.16 524 SER A N 1
ATOM 4068 C CA . SER A 1 524 ? 12.161 11.161 -24.551 1.00 55.16 524 SER A CA 1
ATOM 4069 C C . SER A 1 524 ? 12.615 11.711 -25.911 1.00 55.16 524 SER A C 1
ATOM 4071 O O . SER A 1 524 ? 12.261 11.171 -26.955 1.00 55.16 524 SER A O 1
ATOM 4073 N N . ALA A 1 525 ? 13.332 12.832 -25.889 1.00 47.53 525 ALA A N 1
ATOM 4074 C CA . ALA A 1 525 ? 14.036 13.468 -27.007 1.00 47.53 525 ALA A CA 1
ATOM 4075 C C . ALA A 1 525 ? 14.803 14.735 -26.578 1.00 47.53 525 ALA A C 1
ATOM 4077 O O . ALA A 1 525 ? 15.488 15.334 -27.403 1.00 47.53 525 ALA A O 1
ATOM 4078 N N . VAL A 1 526 ? 14.673 15.197 -25.327 1.00 45.28 526 VAL A N 1
ATOM 4079 C CA . VAL A 1 526 ? 15.041 16.571 -24.986 1.00 45.28 526 VAL A CA 1
ATOM 4080 C C . VAL A 1 526 ? 15.920 16.604 -23.733 1.00 45.28 526 VAL A C 1
ATOM 4082 O O . VAL A 1 526 ? 15.512 16.142 -22.668 1.00 45.28 526 VAL A O 1
ATOM 4085 N N . SER A 1 527 ? 17.136 17.151 -23.858 1.00 49.69 527 SER A N 1
ATOM 4086 C CA . SER A 1 527 ? 17.985 17.475 -22.704 1.00 49.69 527 SER A CA 1
ATOM 4087 C C . SER A 1 527 ? 17.226 18.385 -21.734 1.00 49.69 527 SER A C 1
ATOM 4089 O O . SER A 1 527 ? 16.358 19.153 -22.146 1.00 49.69 527 SER A O 1
ATOM 4091 N N . GLU A 1 528 ? 17.564 18.351 -20.448 1.00 47.84 528 GLU A N 1
ATOM 4092 C CA . GLU A 1 528 ? 16.912 19.164 -19.406 1.00 47.84 528 GLU A CA 1
ATOM 4093 C C . GLU A 1 528 ? 16.848 20.665 -19.786 1.00 47.84 528 GLU A C 1
ATOM 4095 O O . GLU A 1 528 ? 15.830 21.335 -19.600 1.00 47.84 528 GLU A O 1
ATOM 4100 N N . SER A 1 529 ? 17.896 21.163 -20.455 1.00 48.44 529 SER A N 1
ATOM 4101 C CA . SER A 1 529 ? 17.982 22.514 -21.025 1.00 48.44 529 SER A CA 1
ATOM 4102 C C . SER A 1 529 ? 16.981 22.784 -22.155 1.00 48.44 529 SER A C 1
ATOM 4104 O O . SER A 1 529 ? 16.390 23.865 -22.225 1.00 48.44 529 SER A O 1
ATOM 4106 N N . ALA A 1 530 ? 16.752 21.809 -23.031 1.00 50.62 530 ALA A N 1
ATOM 4107 C CA . ALA A 1 530 ? 15.834 21.945 -24.146 1.00 50.62 530 ALA A CA 1
ATOM 4108 C C . ALA A 1 530 ? 14.370 21.713 -23.711 1.00 50.62 530 ALA A C 1
ATOM 4110 O O . ALA A 1 530 ? 13.475 22.340 -24.278 1.00 50.62 530 ALA A O 1
ATOM 4111 N N . ALA A 1 531 ? 14.109 20.937 -22.649 1.00 51.34 531 ALA A N 1
ATOM 4112 C CA . ALA A 1 531 ? 12.770 20.762 -22.076 1.00 51.34 531 ALA A CA 1
ATOM 4113 C C . ALA A 1 531 ? 12.290 22.073 -21.438 1.00 51.34 531 ALA A C 1
ATOM 4115 O O . ALA A 1 531 ? 11.146 22.490 -21.626 1.00 51.34 531 ALA A O 1
ATOM 4116 N N . LEU A 1 532 ? 13.210 22.793 -20.787 1.00 53.66 532 LEU A N 1
ATOM 4117 C CA . LEU A 1 532 ? 12.979 24.143 -20.278 1.00 53.66 532 LEU A CA 1
ATOM 4118 C C . LEU A 1 532 ? 12.715 25.157 -21.409 1.00 53.66 532 LEU A C 1
ATOM 4120 O O . LEU A 1 532 ? 11.880 26.052 -21.259 1.00 53.66 532 LEU A O 1
ATOM 4124 N N . SER A 1 533 ? 13.411 25.019 -22.544 1.00 55.56 533 SER A N 1
ATOM 4125 C CA . SER A 1 533 ? 13.198 25.858 -23.734 1.00 55.56 533 SER A CA 1
ATOM 4126 C C . SER A 1 533 ? 11.840 25.592 -24.395 1.00 55.56 533 SER A C 1
ATOM 4128 O O . SER A 1 533 ? 11.135 26.535 -24.749 1.00 55.56 533 SER A O 1
ATOM 4130 N N . PHE A 1 534 ? 11.422 24.321 -24.455 1.00 57.16 534 PHE A N 1
ATOM 4131 C CA . PHE A 1 534 ? 10.112 23.904 -24.945 1.00 57.16 534 PHE A CA 1
ATOM 4132 C C . PHE A 1 534 ? 9.002 24.417 -24.029 1.00 57.16 534 PHE A C 1
ATOM 4134 O O . PHE A 1 534 ? 8.039 25.007 -24.508 1.00 57.16 534 PHE A O 1
ATOM 4141 N N . ALA A 1 535 ? 9.151 24.291 -22.706 1.00 55.84 535 ALA A N 1
ATOM 4142 C CA . ALA A 1 535 ? 8.181 24.799 -21.737 1.00 55.84 535 ALA A CA 1
ATOM 4143 C C . ALA A 1 535 ? 7.925 26.312 -21.897 1.00 55.84 535 ALA A C 1
ATOM 4145 O O . ALA A 1 535 ? 6.771 26.739 -21.807 1.00 55.84 535 ALA A O 1
ATOM 4146 N N . LYS A 1 536 ? 8.978 27.087 -22.208 1.00 57.94 536 LYS A N 1
ATOM 4147 C CA . LYS A 1 536 ? 8.945 28.542 -22.450 1.00 57.94 536 LYS A CA 1
ATOM 4148 C C . LYS A 1 536 ? 8.511 28.952 -23.866 1.00 57.94 536 LYS A C 1
ATOM 4150 O O . LYS A 1 536 ? 8.275 30.137 -24.094 1.00 57.94 536 LYS A O 1
ATOM 4155 N N . ALA A 1 537 ? 8.404 28.017 -24.811 1.00 59.66 537 ALA A N 1
ATOM 4156 C CA . ALA A 1 537 ? 7.992 28.311 -26.180 1.00 59.66 537 ALA A CA 1
ATOM 4157 C C . ALA A 1 537 ? 6.505 28.713 -26.252 1.00 59.66 537 ALA A C 1
ATOM 4159 O O . ALA A 1 537 ? 5.662 28.205 -25.506 1.00 59.66 537 ALA A O 1
ATOM 4160 N N . SER A 1 538 ? 6.168 29.618 -27.176 1.00 59.62 538 SER A N 1
ATOM 4161 C CA . SER A 1 538 ? 4.777 30.005 -27.436 1.00 59.62 538 SER A CA 1
ATOM 4162 C C . SER A 1 538 ? 3.960 28.808 -27.943 1.00 59.62 538 SER A C 1
ATOM 4164 O O . SER A 1 538 ? 4.508 27.868 -28.519 1.00 59.62 538 SER A O 1
ATOM 4166 N N . VAL A 1 539 ? 2.633 28.839 -27.773 1.00 52.16 539 VAL A N 1
ATOM 4167 C CA . VAL A 1 539 ? 1.733 27.757 -28.232 1.00 52.16 539 VAL A CA 1
ATOM 4168 C C . VAL A 1 539 ? 1.941 27.435 -29.722 1.00 52.16 539 VAL A C 1
ATOM 4170 O O . VAL A 1 539 ? 1.943 26.268 -30.102 1.00 52.16 539 VAL A O 1
ATOM 4173 N N . PHE A 1 540 ? 2.208 28.451 -30.551 1.00 47.06 540 PHE A N 1
ATOM 4174 C CA . PHE A 1 540 ? 2.491 28.292 -31.981 1.00 47.06 540 PHE A CA 1
ATOM 4175 C C . PHE A 1 540 ? 3.882 27.706 -32.287 1.00 47.06 540 PHE A C 1
ATOM 4177 O O . PHE A 1 540 ? 4.019 26.946 -33.241 1.00 47.06 540 PHE A O 1
ATOM 4184 N N . ALA A 1 541 ? 4.902 27.997 -31.475 1.00 54.62 541 ALA A N 1
ATOM 4185 C CA . ALA A 1 541 ? 6.227 27.381 -31.608 1.00 54.62 541 ALA A CA 1
ATOM 4186 C C . ALA A 1 541 ? 6.239 25.921 -31.114 1.00 54.62 541 ALA A C 1
ATOM 4188 O O . ALA A 1 541 ? 6.900 25.068 -31.701 1.00 54.62 541 ALA A O 1
ATOM 4189 N N . LYS A 1 542 ? 5.435 25.601 -30.090 1.00 55.88 542 LYS A N 1
ATOM 4190 C CA . LYS A 1 542 ? 5.152 24.209 -29.701 1.00 55.88 542 LYS A CA 1
ATOM 4191 C C . LYS A 1 542 ? 4.471 23.457 -30.852 1.00 55.88 542 LYS A C 1
ATOM 4193 O O . LYS A 1 542 ? 4.851 22.327 -31.136 1.00 55.88 542 LYS A O 1
ATOM 4198 N N . LEU A 1 543 ? 3.555 24.128 -31.570 1.00 45.38 543 LEU A N 1
ATOM 4199 C CA . LEU A 1 543 ? 2.856 23.619 -32.761 1.00 45.38 543 LEU A CA 1
ATOM 4200 C C . LEU A 1 543 ? 3.767 23.142 -33.901 1.00 45.38 543 LEU A C 1
ATOM 4202 O O . LEU A 1 543 ? 3.468 22.121 -34.520 1.00 45.38 543 LEU A O 1
ATOM 4206 N N . SER A 1 544 ? 4.881 23.827 -34.156 1.00 45.84 544 SER A N 1
ATOM 4207 C CA . SER A 1 544 ? 5.842 23.449 -35.201 1.00 45.84 544 SER A CA 1
ATOM 4208 C C . SER A 1 544 ? 6.867 22.399 -34.752 1.00 45.84 544 SER A C 1
ATOM 4210 O O . SER A 1 544 ? 7.307 21.602 -35.578 1.00 45.84 544 SER A O 1
ATOM 4212 N N . MET A 1 545 ? 7.193 22.333 -33.455 1.00 49.38 545 MET A N 1
ATOM 4213 C CA . MET A 1 545 ? 8.064 21.304 -32.855 1.00 49.38 545 MET A CA 1
ATOM 4214 C C . MET A 1 545 ? 7.386 19.924 -32.708 1.00 49.38 545 MET A C 1
ATOM 4216 O O . MET A 1 545 ? 8.043 18.939 -32.379 1.00 49.38 545 MET A O 1
ATOM 4220 N N . PHE A 1 546 ? 6.077 19.820 -32.969 1.00 45.44 546 PHE A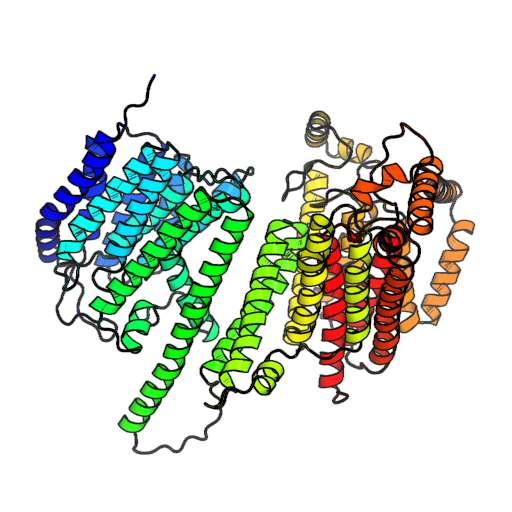 N 1
ATOM 4221 C CA . PHE A 1 546 ? 5.278 18.608 -32.741 1.00 45.44 546 PHE A CA 1
ATOM 4222 C C . PHE A 1 546 ? 5.528 17.429 -33.683 1.00 45.44 546 PHE A C 1
ATOM 4224 O O . PHE A 1 546 ? 4.990 16.353 -33.429 1.00 45.44 546 PHE A O 1
ATOM 4231 N N . ARG A 1 547 ? 6.307 17.577 -34.761 1.00 47.72 547 ARG A N 1
ATOM 4232 C CA . ARG A 1 547 ? 6.534 16.450 -35.683 1.00 47.72 547 ARG A CA 1
ATOM 4233 C C . ARG A 1 547 ? 7.399 15.328 -35.094 1.00 47.72 547 ARG A C 1
ATOM 4235 O O . ARG A 1 547 ? 7.248 14.199 -35.549 1.00 47.72 547 ARG A O 1
ATOM 4242 N N . ASP A 1 548 ? 8.197 15.607 -34.059 1.00 50.00 548 ASP A N 1
ATOM 4243 C CA . ASP A 1 548 ? 9.251 14.688 -33.594 1.00 50.00 548 ASP A CA 1
ATOM 4244 C C . ASP A 1 548 ? 9.137 14.261 -32.112 1.00 50.00 548 ASP A C 1
ATOM 4246 O O . ASP A 1 548 ? 9.955 13.482 -31.622 1.00 50.00 548 ASP A O 1
ATOM 4250 N N . ILE A 1 549 ? 8.118 14.728 -31.377 1.00 57.47 549 ILE A N 1
ATOM 4251 C CA . ILE A 1 549 ? 7.973 14.488 -29.929 1.00 57.47 549 ILE A CA 1
ATOM 4252 C C . ILE A 1 549 ? 7.031 13.304 -29.661 1.00 57.47 549 ILE A C 1
ATOM 4254 O O . ILE A 1 549 ? 5.833 13.374 -29.939 1.00 57.47 549 ILE A O 1
ATOM 4258 N N . ARG A 1 550 ? 7.559 12.226 -29.063 1.00 67.75 550 ARG A N 1
ATOM 4259 C CA . ARG A 1 550 ? 6.786 11.031 -28.676 1.00 67.75 550 ARG A CA 1
ATOM 4260 C C . ARG A 1 550 ? 6.423 11.061 -27.195 1.00 67.75 550 ARG A C 1
ATOM 4262 O O . ARG A 1 550 ? 7.291 11.231 -26.345 1.00 67.75 550 ARG A O 1
ATOM 4269 N N . VAL A 1 551 ? 5.144 10.867 -26.886 1.00 70.12 551 VAL A N 1
ATOM 4270 C CA . VAL A 1 551 ? 4.640 10.886 -25.505 1.00 70.12 551 VAL A CA 1
ATOM 4271 C C . VAL A 1 551 ? 4.894 9.536 -24.838 1.00 70.12 551 VAL A C 1
ATOM 4273 O O . VAL A 1 551 ? 4.614 8.491 -25.426 1.00 70.12 551 VAL A O 1
ATOM 4276 N N . THR A 1 552 ? 5.393 9.556 -23.603 1.00 74.00 552 THR A N 1
ATOM 4277 C CA . THR A 1 552 ? 5.656 8.343 -22.811 1.00 74.00 552 THR A CA 1
ATOM 4278 C C . THR A 1 552 ? 4.732 8.219 -21.602 1.00 74.00 552 THR A C 1
ATOM 4280 O O . THR A 1 552 ? 4.632 7.145 -21.014 1.00 74.00 552 THR A O 1
ATOM 4283 N N . SER A 1 553 ? 4.014 9.287 -21.236 1.00 81.38 553 SER A N 1
ATOM 4284 C CA . SER A 1 553 ? 3.280 9.381 -19.974 1.00 81.38 553 SER A CA 1
ATOM 4285 C C . SER A 1 553 ? 4.211 9.037 -18.801 1.00 81.38 553 SER A C 1
ATOM 4287 O O . SER A 1 553 ? 5.296 9.596 -18.689 1.00 81.38 553 SER A O 1
ATOM 4289 N N . SER A 1 554 ? 3.826 8.091 -17.948 1.00 76.44 554 SER A N 1
ATOM 4290 C CA . SER A 1 554 ? 4.647 7.599 -16.840 1.00 76.44 554 SER A CA 1
ATOM 4291 C C . SER A 1 554 ? 5.609 6.466 -17.216 1.00 76.44 554 SER A C 1
ATOM 4293 O O . SER A 1 554 ? 6.283 5.906 -16.342 1.00 76.44 554 SER A O 1
ATOM 4295 N N . PHE A 1 555 ? 5.617 6.051 -18.484 1.00 81.06 555 PHE A N 1
ATOM 4296 C CA . PHE A 1 555 ? 6.507 5.010 -18.982 1.00 81.06 555 PHE A CA 1
ATOM 4297 C C . PHE A 1 555 ? 7.847 5.616 -19.398 1.00 81.06 555 PHE A C 1
ATOM 4299 O O . PHE A 1 555 ? 7.944 6.799 -19.725 1.00 81.06 555 PHE A O 1
ATOM 4306 N N . PHE A 1 556 ? 8.893 4.791 -19.394 1.00 73.38 556 PHE A N 1
ATOM 4307 C CA . PHE A 1 556 ? 10.223 5.216 -19.838 1.00 73.38 556 PHE A CA 1
ATOM 4308 C C . PHE A 1 556 ? 10.309 5.364 -21.357 1.00 73.38 556 PHE A C 1
ATOM 4310 O O . PHE A 1 556 ? 11.097 6.163 -21.851 1.00 73.38 556 PHE A O 1
ATOM 4317 N N . MET A 1 557 ? 9.512 4.581 -22.087 1.00 78.94 557 MET A N 1
ATOM 4318 C CA . MET A 1 557 ? 9.566 4.485 -23.539 1.00 78.94 557 MET A CA 1
ATOM 4319 C C . MET A 1 557 ? 8.168 4.693 -24.140 1.00 78.94 557 MET A C 1
ATOM 4321 O O . MET A 1 557 ? 7.194 4.164 -23.591 1.00 78.94 557 MET A O 1
ATOM 4325 N N . PRO A 1 558 ? 8.038 5.405 -25.278 1.00 78.62 558 PRO A N 1
ATOM 4326 C CA . PRO A 1 558 ? 6.755 5.566 -25.964 1.00 78.62 558 PRO A CA 1
ATOM 4327 C C . PRO A 1 558 ? 6.134 4.225 -26.364 1.00 78.62 558 PRO A C 1
ATOM 4329 O O . PRO A 1 558 ? 4.913 4.076 -26.381 1.00 78.62 558 PRO A O 1
ATOM 4332 N N . GLU A 1 559 ? 6.966 3.224 -26.666 1.00 83.62 559 GLU A N 1
ATOM 4333 C CA . GLU A 1 559 ? 6.481 1.895 -27.032 1.00 83.62 559 GLU A CA 1
ATOM 4334 C C . GLU A 1 559 ? 5.791 1.190 -25.860 1.00 83.62 559 GLU A C 1
ATOM 4336 O O . GLU A 1 559 ? 4.744 0.583 -26.066 1.00 83.62 559 GLU A O 1
ATOM 4341 N N . ASP A 1 560 ? 6.303 1.337 -24.634 1.00 86.62 560 ASP A N 1
ATOM 4342 C CA . ASP A 1 560 ? 5.695 0.742 -23.437 1.00 86.62 560 ASP A CA 1
ATOM 4343 C C . ASP A 1 560 ? 4.326 1.383 -23.152 1.00 86.62 560 ASP A C 1
ATOM 4345 O O . ASP A 1 560 ? 3.357 0.696 -22.822 1.00 86.62 560 ASP A O 1
ATOM 4349 N N . PHE A 1 561 ? 4.219 2.702 -23.350 1.00 87.00 561 PHE A N 1
ATOM 4350 C CA . PHE A 1 561 ? 2.945 3.416 -23.271 1.00 87.00 561 PHE A CA 1
ATOM 4351 C C . PHE A 1 561 ? 1.951 2.926 -24.334 1.00 87.00 561 PHE A C 1
ATOM 4353 O O . PHE A 1 561 ? 0.780 2.680 -24.029 1.00 87.00 561 PHE A O 1
ATOM 4360 N N . ALA A 1 562 ? 2.414 2.711 -25.570 1.00 86.31 562 ALA A N 1
ATOM 4361 C CA . ALA A 1 562 ? 1.586 2.139 -26.625 1.00 86.31 562 ALA A CA 1
ATOM 4362 C C . ALA A 1 562 ? 1.115 0.722 -26.264 1.00 86.31 562 ALA A C 1
ATOM 4364 O O . ALA A 1 562 ? -0.079 0.443 -26.359 1.00 86.31 562 ALA A O 1
ATOM 4365 N N . ALA A 1 563 ? 2.018 -0.148 -25.799 1.00 90.00 563 ALA A N 1
ATOM 4366 C CA . ALA A 1 563 ? 1.720 -1.519 -25.383 1.00 90.00 563 ALA A CA 1
ATOM 4367 C C . ALA A 1 563 ? 0.660 -1.569 -24.275 1.00 90.00 563 ALA A C 1
ATOM 4369 O O . ALA A 1 563 ? -0.244 -2.406 -24.298 1.00 90.00 563 ALA A O 1
ATOM 4370 N N . TRP A 1 564 ? 0.724 -0.625 -23.337 1.00 90.62 564 TRP A N 1
ATOM 4371 C CA . TRP A 1 564 ? -0.277 -0.468 -22.292 1.00 90.62 564 TRP A CA 1
ATOM 4372 C C . TRP A 1 564 ? -1.668 -0.129 -22.859 1.00 90.62 564 TRP A C 1
ATOM 4374 O O . TRP A 1 564 ? -2.669 -0.754 -22.494 1.00 90.62 564 TRP A O 1
ATOM 4384 N N . LEU A 1 565 ? -1.740 0.805 -23.817 1.00 89.69 565 LEU A N 1
ATOM 4385 C CA . LEU A 1 565 ? -2.989 1.165 -24.502 1.00 89.69 565 LEU A CA 1
ATOM 4386 C C . LEU A 1 565 ? -3.559 0.017 -25.351 1.00 89.69 565 LEU A C 1
ATOM 4388 O O . LEU A 1 565 ? -4.784 -0.099 -25.459 1.00 89.69 565 LEU A O 1
ATOM 4392 N N . LEU A 1 566 ? -2.712 -0.858 -25.910 1.00 91.56 566 LEU A N 1
ATOM 4393 C CA . LEU A 1 566 ? -3.146 -2.001 -26.727 1.00 91.56 566 LEU A CA 1
ATOM 4394 C C . LEU A 1 566 ? -4.031 -2.987 -25.975 1.00 91.56 566 LEU A C 1
ATOM 4396 O O . LEU A 1 566 ? -4.905 -3.592 -26.588 1.00 91.56 566 LEU A O 1
ATOM 4400 N N . VAL A 1 567 ? -3.849 -3.143 -24.664 1.00 89.44 567 VAL A N 1
ATOM 4401 C CA . VAL A 1 567 ? -4.685 -4.056 -23.874 1.00 89.44 567 VAL A CA 1
ATOM 4402 C C . VAL A 1 567 ? -6.100 -3.490 -23.686 1.00 89.44 567 VAL A C 1
ATOM 4404 O O . VAL A 1 567 ? -7.061 -4.248 -23.557 1.00 89.44 567 VAL A O 1
ATOM 4407 N N . ILE A 1 568 ? -6.260 -2.161 -23.707 1.00 88.88 568 ILE A N 1
ATOM 4408 C CA . ILE A 1 568 ? -7.487 -1.490 -23.250 1.00 88.88 568 ILE A CA 1
ATOM 4409 C C . ILE A 1 568 ? -8.304 -0.890 -24.400 1.00 88.88 568 ILE A C 1
ATOM 4411 O O . ILE A 1 568 ? -9.537 -0.947 -24.369 1.00 88.88 568 ILE A O 1
ATOM 4415 N N . LEU A 1 569 ? -7.657 -0.368 -25.446 1.00 91.19 569 LEU A N 1
ATOM 4416 C CA . LEU A 1 569 ? -8.344 0.160 -26.631 1.00 91.19 569 LEU A CA 1
ATOM 4417 C C . LEU A 1 569 ? -9.312 -0.864 -27.258 1.00 91.19 569 LEU A C 1
ATOM 4419 O O . LEU A 1 569 ? -10.461 -0.491 -27.516 1.00 91.19 569 LEU A O 1
ATOM 4423 N N . PRO A 1 570 ? -8.948 -2.153 -27.430 1.00 94.62 570 PRO A N 1
ATOM 4424 C CA . PRO A 1 570 ? -9.878 -3.169 -27.917 1.00 94.62 570 PRO A CA 1
ATOM 4425 C C . PRO A 1 570 ? -11.062 -3.417 -26.975 1.00 94.62 570 PRO A C 1
ATOM 4427 O O . PRO A 1 570 ? -12.173 -3.622 -27.455 1.00 94.62 570 PRO A O 1
ATOM 4430 N N . VAL A 1 571 ? -10.867 -3.340 -25.651 1.00 93.00 571 VAL A N 1
ATOM 4431 C CA . VAL A 1 571 ? -11.951 -3.462 -24.655 1.00 93.00 571 VAL A CA 1
ATOM 4432 C C . VAL A 1 571 ? -12.954 -2.318 -24.788 1.00 93.00 571 VAL A C 1
ATOM 4434 O O . VAL A 1 571 ? -14.163 -2.550 -24.827 1.00 93.00 571 VAL A O 1
ATOM 4437 N N . LEU A 1 572 ? -12.471 -1.079 -24.897 1.00 89.25 572 LEU A N 1
ATOM 4438 C CA . LEU A 1 572 ? -13.337 0.083 -25.099 1.00 89.25 572 LEU A CA 1
ATOM 4439 C C . LEU A 1 572 ? -14.069 0.014 -26.439 1.00 89.25 572 LEU A C 1
ATOM 4441 O O . LEU A 1 572 ? -15.275 0.262 -26.485 1.00 89.25 572 LEU A O 1
ATOM 4445 N N . PHE A 1 573 ? -13.365 -0.375 -27.504 1.00 90.69 573 PHE A N 1
ATOM 4446 C CA . PHE A 1 573 ? -13.942 -0.550 -28.832 1.00 90.69 573 PHE A CA 1
ATOM 4447 C C . PHE A 1 573 ? -15.088 -1.568 -28.818 1.00 90.69 573 PHE A C 1
ATOM 4449 O O . PHE A 1 573 ? -16.212 -1.247 -29.210 1.00 90.69 573 PHE A O 1
ATOM 4456 N N . THR A 1 574 ? -14.859 -2.787 -28.324 1.00 92.50 574 THR A N 1
ATOM 4457 C CA . THR A 1 574 ? -15.895 -3.828 -28.344 1.00 92.50 574 THR A CA 1
ATOM 4458 C C . THR A 1 574 ? -17.091 -3.461 -27.470 1.00 92.50 574 THR A C 1
ATOM 4460 O O . THR A 1 574 ? -18.229 -3.696 -27.879 1.00 92.50 574 THR A O 1
ATOM 4463 N N . ILE A 1 575 ? -16.875 -2.838 -26.306 1.00 89.88 575 ILE A N 1
ATOM 4464 C CA . ILE A 1 575 ? -17.968 -2.362 -25.448 1.00 89.88 575 ILE A CA 1
ATOM 4465 C C . ILE A 1 575 ? -18.781 -1.275 -26.163 1.00 89.88 575 ILE A C 1
ATOM 4467 O O . ILE A 1 575 ? -20.006 -1.378 -26.237 1.00 89.88 575 ILE A O 1
ATOM 4471 N N . LEU A 1 576 ? -18.126 -0.261 -26.733 1.00 86.81 576 LEU A N 1
ATOM 4472 C CA . LEU A 1 576 ? -18.786 0.869 -27.394 1.00 86.81 576 LEU A CA 1
ATOM 4473 C C . LEU A 1 576 ? -19.639 0.436 -28.601 1.00 86.81 576 LEU A C 1
ATOM 4475 O O . LEU A 1 576 ? -20.778 0.901 -28.774 1.00 86.81 576 LEU A O 1
ATOM 4479 N N . PHE A 1 577 ? -19.092 -0.459 -29.429 1.00 84.56 577 PHE A N 1
ATOM 4480 C CA . PHE A 1 577 ? -19.698 -0.868 -30.696 1.00 84.56 577 PHE A CA 1
ATOM 4481 C C . PHE A 1 577 ? -20.695 -2.024 -30.558 1.00 84.56 577 PHE A C 1
ATOM 4483 O O . PHE A 1 577 ? -21.672 -2.070 -31.313 1.00 84.56 577 PHE A O 1
ATOM 4490 N N . PHE A 1 578 ? -20.511 -2.941 -29.600 1.00 86.56 578 PHE A N 1
ATOM 4491 C CA . PHE A 1 578 ? -21.340 -4.151 -29.502 1.00 86.56 578 PHE A CA 1
ATOM 4492 C C . PHE A 1 578 ? -22.303 -4.184 -28.309 1.00 86.56 578 PHE A C 1
ATOM 4494 O O . PHE A 1 578 ? -23.281 -4.936 -28.355 1.00 86.56 578 PHE A O 1
ATOM 4501 N N . VAL A 1 579 ? -22.133 -3.334 -27.290 1.00 84.19 579 VAL A N 1
ATOM 4502 C CA . VAL A 1 579 ? -23.082 -3.244 -26.167 1.00 84.19 579 VAL A CA 1
ATOM 4503 C C . VAL A 1 579 ? -24.140 -2.174 -26.465 1.00 84.19 579 VAL A C 1
ATOM 4505 O O . VAL A 1 579 ? -23.909 -0.974 -26.355 1.00 84.19 579 VAL A O 1
ATOM 4508 N N . ARG A 1 580 ? -25.344 -2.612 -26.858 1.00 69.38 580 ARG A N 1
ATOM 4509 C CA . ARG A 1 580 ? -26.478 -1.727 -27.196 1.00 69.38 580 ARG A CA 1
ATOM 4510 C C . ARG A 1 580 ? -27.191 -1.027 -26.019 1.00 69.38 580 ARG A C 1
ATOM 4512 O O . ARG A 1 580 ? -27.621 0.100 -26.241 1.00 69.38 580 ARG A O 1
ATOM 4519 N N . PRO A 1 581 ? -27.318 -1.585 -24.796 1.00 66.31 581 PRO A N 1
ATOM 4520 C CA . PRO A 1 581 ? -28.075 -0.933 -23.714 1.00 66.31 581 PRO A CA 1
ATOM 4521 C C . PRO A 1 581 ? -27.339 0.227 -23.004 1.00 66.31 581 PRO A C 1
ATOM 4523 O O . PRO A 1 581 ? -27.725 0.620 -21.903 1.00 66.31 581 PRO A O 1
ATOM 4526 N N . ILE A 1 582 ? -26.273 0.790 -23.584 1.00 66.94 582 ILE A N 1
ATOM 4527 C CA . ILE A 1 582 ? -25.554 1.918 -22.973 1.00 66.94 582 ILE A CA 1
ATOM 4528 C C . ILE A 1 582 ? -26.384 3.202 -23.144 1.00 66.94 582 ILE A C 1
ATOM 4530 O O . ILE A 1 582 ? -26.661 3.625 -24.265 1.00 66.94 582 ILE A O 1
ATOM 4534 N N . ARG A 1 583 ? -26.759 3.849 -22.028 1.00 71.75 583 ARG A N 1
ATOM 4535 C CA . ARG A 1 583 ? -27.465 5.148 -22.021 1.00 71.75 583 ARG A CA 1
ATOM 4536 C C . ARG A 1 583 ? -26.685 6.202 -22.824 1.00 71.75 583 ARG A C 1
ATOM 4538 O O . ARG A 1 583 ? -25.464 6.274 -22.705 1.00 71.75 583 ARG A O 1
ATOM 4545 N N . GLY A 1 584 ? -27.385 7.074 -23.560 1.00 70.81 584 GLY A N 1
ATOM 4546 C CA . GLY A 1 584 ? -26.785 8.028 -24.513 1.00 70.81 584 GLY A CA 1
ATOM 4547 C C . GLY A 1 584 ? -25.587 8.827 -23.976 1.00 70.81 584 GLY A C 1
ATOM 4548 O O . GLY A 1 584 ? -24.528 8.821 -24.596 1.00 70.81 584 GLY A O 1
ATOM 4549 N N . LYS A 1 585 ? -25.696 9.418 -22.776 1.00 74.38 585 LYS A N 1
ATOM 4550 C CA . LYS A 1 585 ? -24.590 10.172 -22.145 1.00 74.38 585 LYS A CA 1
ATOM 4551 C C . LYS A 1 585 ? -23.345 9.313 -21.875 1.00 74.38 585 LYS A C 1
ATOM 4553 O O . LYS A 1 585 ? -22.230 9.753 -22.127 1.00 74.38 585 LYS A O 1
ATOM 4558 N N . ALA A 1 586 ? -23.527 8.079 -21.402 1.00 70.44 586 ALA A N 1
ATOM 4559 C CA . ALA A 1 586 ? -22.418 7.161 -21.134 1.00 70.44 586 ALA A CA 1
ATOM 4560 C C . ALA A 1 586 ? -21.747 6.686 -22.431 1.00 70.44 586 ALA A C 1
ATOM 4562 O O . ALA A 1 586 ? -20.536 6.494 -22.467 1.00 70.44 586 ALA A O 1
ATOM 4563 N N . ARG A 1 587 ? -22.522 6.542 -23.512 1.00 77.62 587 ARG A N 1
ATOM 4564 C CA . ARG A 1 587 ? -21.994 6.176 -24.828 1.00 77.62 587 ARG A CA 1
ATOM 4565 C C . ARG A 1 587 ? -21.130 7.283 -25.425 1.00 77.62 587 ARG A C 1
ATOM 4567 O O . ARG A 1 587 ? -20.059 6.987 -25.938 1.00 77.62 587 ARG A O 1
ATOM 4574 N N . ILE A 1 588 ? -21.571 8.536 -25.311 1.00 75.12 588 ILE A N 1
ATOM 4575 C CA . ILE A 1 588 ? -20.794 9.708 -25.739 1.00 75.12 588 ILE A CA 1
ATOM 4576 C C . ILE A 1 588 ? -19.499 9.808 -24.927 1.00 75.12 588 ILE A C 1
ATOM 4578 O O . ILE A 1 588 ? -18.437 9.978 -25.513 1.00 75.12 588 ILE A O 1
ATOM 4582 N N . ALA A 1 589 ? -19.562 9.628 -23.603 1.00 73.38 589 ALA A N 1
ATOM 4583 C CA . ALA A 1 589 ? -18.371 9.644 -22.754 1.00 73.38 589 ALA A CA 1
ATOM 4584 C C . ALA A 1 589 ? -17.365 8.539 -23.129 1.00 73.38 589 ALA A C 1
ATOM 4586 O O . ALA A 1 589 ? -16.173 8.808 -23.242 1.00 73.38 589 ALA A O 1
ATOM 4587 N N . LEU A 1 590 ? -17.838 7.311 -23.379 1.00 75.75 590 LEU A N 1
ATOM 4588 C CA . LEU A 1 590 ? -16.990 6.201 -23.828 1.00 75.75 590 LEU A CA 1
ATOM 4589 C C . LEU A 1 590 ? -16.396 6.441 -25.221 1.00 75.75 590 LEU A C 1
ATOM 4591 O O . LEU A 1 590 ? -15.231 6.125 -25.437 1.00 75.75 590 LEU A O 1
ATOM 4595 N N . ALA A 1 591 ? -17.168 7.007 -26.152 1.00 76.81 591 ALA A N 1
ATOM 4596 C CA . ALA A 1 591 ? -16.675 7.369 -27.479 1.00 76.81 591 ALA A CA 1
ATOM 4597 C C . ALA A 1 591 ? -15.613 8.473 -27.403 1.00 76.81 591 ALA A C 1
ATOM 4599 O O . ALA A 1 591 ? -14.555 8.339 -28.009 1.00 76.81 591 ALA A O 1
ATOM 4600 N N . GLY A 1 592 ? -15.864 9.521 -26.613 1.00 72.06 592 GLY A N 1
ATOM 4601 C CA . GLY A 1 592 ? -14.902 10.594 -26.367 1.00 72.06 592 GLY A CA 1
ATOM 4602 C C . GLY A 1 592 ? -13.612 10.068 -25.744 1.00 72.06 592 GLY A C 1
ATOM 4603 O O . GLY A 1 592 ? -12.530 10.401 -26.217 1.00 72.06 592 GLY A O 1
ATOM 4604 N N . LEU A 1 593 ? -13.717 9.175 -24.753 1.00 79.31 593 LEU A N 1
ATOM 4605 C CA . LEU A 1 593 ? -12.553 8.525 -24.157 1.00 79.31 593 LEU A CA 1
ATOM 4606 C C . LEU A 1 593 ? -11.799 7.656 -25.170 1.00 79.31 593 LEU A C 1
ATOM 4608 O O . LEU A 1 593 ? -10.580 7.735 -25.234 1.00 79.31 593 LEU A O 1
ATOM 4612 N N . PHE A 1 594 ? -12.495 6.852 -25.978 1.00 81.88 594 PHE A N 1
ATOM 4613 C CA . PHE A 1 594 ? -11.856 6.032 -27.009 1.00 81.88 594 PHE A CA 1
ATOM 4614 C C . PHE A 1 594 ? -11.087 6.890 -28.021 1.00 81.88 594 PHE A C 1
ATOM 4616 O O . PHE A 1 594 ? -9.928 6.600 -28.296 1.00 81.88 594 PHE A O 1
ATOM 4623 N N . VAL A 1 595 ? -11.699 7.965 -28.530 1.00 74.00 595 VAL A N 1
ATOM 4624 C CA . VAL A 1 595 ? -11.044 8.899 -29.461 1.00 74.00 595 VAL A CA 1
ATOM 4625 C C . VAL A 1 595 ? -9.832 9.552 -28.804 1.00 74.00 595 VAL A C 1
ATOM 4627 O O . VAL A 1 595 ? -8.764 9.597 -29.404 1.00 74.00 595 VAL A O 1
ATOM 4630 N N . PHE A 1 596 ? -9.968 10.004 -27.558 1.00 74.94 596 PHE A N 1
ATOM 4631 C CA . PHE A 1 596 ? -8.875 10.619 -26.812 1.00 74.94 596 PHE A CA 1
ATOM 4632 C C . PHE A 1 596 ? -7.687 9.663 -26.620 1.00 74.94 596 PHE A C 1
ATOM 4634 O O . PHE A 1 596 ? -6.549 10.021 -26.919 1.00 74.94 596 PHE A O 1
ATOM 4641 N N . LEU A 1 597 ? -7.949 8.422 -26.202 1.00 76.75 597 LEU A N 1
ATOM 4642 C CA . LEU A 1 597 ? -6.922 7.386 -26.064 1.00 76.75 597 LEU A CA 1
ATOM 4643 C C . LEU A 1 597 ? -6.302 7.003 -27.404 1.00 76.75 597 LEU A C 1
ATOM 4645 O O . LEU A 1 597 ? -5.102 6.759 -27.474 1.00 76.75 597 LEU A O 1
ATOM 4649 N N . PHE A 1 598 ? -7.104 6.962 -28.466 1.00 75.56 598 PHE A N 1
ATOM 4650 C CA . PHE A 1 598 ? -6.610 6.684 -29.804 1.00 75.56 598 PHE A CA 1
ATOM 4651 C C . PHE A 1 598 ? -5.662 7.789 -30.279 1.00 75.56 598 PHE A C 1
ATOM 4653 O O . PHE A 1 598 ? -4.592 7.471 -30.772 1.00 75.56 598 PHE A O 1
ATOM 4660 N N . VAL A 1 599 ? -5.979 9.069 -30.055 1.00 67.94 599 VAL A N 1
ATOM 4661 C CA . VAL A 1 599 ? -5.081 10.193 -30.386 1.00 67.94 599 VAL A CA 1
ATOM 4662 C C . VAL A 1 599 ? -3.747 10.092 -29.639 1.00 67.94 599 VAL A C 1
ATOM 4664 O O . VAL A 1 599 ? -2.695 10.279 -30.246 1.00 67.94 599 VAL A O 1
ATOM 4667 N N . LEU A 1 600 ? -3.763 9.740 -28.350 1.00 71.00 600 LEU A N 1
ATOM 4668 C CA . LEU A 1 600 ? -2.531 9.502 -27.586 1.00 71.00 600 LEU A CA 1
ATOM 4669 C C . LEU A 1 600 ? -1.764 8.266 -28.070 1.00 71.00 600 LEU A C 1
ATOM 4671 O O . LEU A 1 600 ? -0.539 8.244 -28.056 1.00 71.00 600 LEU A O 1
ATOM 4675 N N . PHE A 1 601 ? -2.469 7.240 -28.536 1.00 74.06 601 PHE A N 1
ATOM 4676 C CA . PHE A 1 601 ? -1.839 6.094 -29.177 1.00 74.06 601 PHE A CA 1
ATOM 4677 C C . PHE A 1 601 ? -1.108 6.495 -30.471 1.00 74.06 601 PHE A C 1
ATOM 4679 O O . PHE A 1 601 ? -0.007 6.003 -30.720 1.00 74.06 601 PHE A O 1
ATOM 4686 N N . LEU A 1 602 ? -1.662 7.429 -31.261 1.00 64.31 602 LEU A N 1
ATOM 4687 C CA . LEU A 1 602 ? -0.991 7.958 -32.459 1.00 64.31 602 LEU A CA 1
ATOM 4688 C C . LEU A 1 602 ? 0.348 8.620 -32.113 1.00 64.31 602 LEU A C 1
ATOM 4690 O O . LEU A 1 602 ? 1.328 8.421 -32.830 1.00 64.31 602 LEU A O 1
ATOM 4694 N N . SER A 1 603 ? 0.406 9.380 -31.014 1.00 63.38 603 SER A N 1
ATOM 4695 C CA . SER A 1 603 ? 1.614 10.124 -30.633 1.00 63.38 603 SER A CA 1
ATOM 4696 C C . SER A 1 603 ? 2.761 9.225 -30.167 1.00 63.38 603 SER A C 1
ATOM 4698 O O . SER A 1 603 ? 3.923 9.618 -30.263 1.00 63.38 603 SER A O 1
ATOM 4700 N N . ALA A 1 604 ? 2.474 7.991 -29.743 1.00 65.50 604 ALA A N 1
ATOM 4701 C CA . ALA A 1 604 ? 3.501 7.020 -29.372 1.00 65.50 604 ALA A CA 1
ATOM 4702 C C . ALA A 1 604 ? 4.335 6.520 -30.574 1.00 65.50 604 ALA A C 1
ATOM 4704 O O . ALA A 1 604 ? 5.444 6.023 -30.384 1.00 65.50 604 ALA A O 1
ATOM 4705 N N . SER A 1 605 ? 3.836 6.669 -31.812 1.00 66.81 605 SER A N 1
ATOM 4706 C CA . SER A 1 605 ? 4.568 6.378 -33.062 1.00 66.81 605 SER A CA 1
ATOM 4707 C C . SER A 1 605 ? 5.237 4.989 -33.118 1.00 66.81 605 SER A C 1
ATOM 4709 O O . SER A 1 605 ? 6.352 4.834 -33.619 1.00 66.81 605 SER A O 1
ATOM 4711 N N . SER A 1 606 ? 4.560 3.954 -32.604 1.00 72.25 606 SER A N 1
ATOM 4712 C CA . SER A 1 606 ? 5.110 2.595 -32.486 1.00 72.25 606 SER A CA 1
ATOM 4713 C C . SER A 1 606 ? 4.579 1.639 -33.562 1.00 72.25 606 SER A C 1
ATOM 4715 O O . SER A 1 606 ? 3.403 1.268 -33.559 1.00 72.25 606 SER A O 1
ATOM 4717 N N . LYS A 1 607 ? 5.459 1.194 -34.476 1.00 71.31 607 LYS A N 1
ATOM 4718 C CA . LYS A 1 607 ? 5.117 0.337 -35.635 1.00 71.31 607 LYS A CA 1
ATOM 4719 C C . LYS A 1 607 ? 4.431 -0.972 -35.216 1.00 71.31 607 LYS A C 1
ATOM 4721 O O . LYS A 1 607 ? 3.360 -1.309 -35.714 1.00 71.31 607 LYS A O 1
ATOM 4726 N N . GLY A 1 608 ? 5.022 -1.686 -34.253 1.00 72.94 608 GLY A N 1
ATOM 4727 C CA . GLY A 1 608 ? 4.467 -2.945 -33.747 1.00 72.94 608 GLY A CA 1
ATOM 4728 C C . GLY A 1 608 ? 3.123 -2.752 -33.041 1.00 72.94 608 GLY A C 1
ATOM 4729 O O . GLY A 1 608 ? 2.266 -3.630 -33.093 1.00 72.94 608 GLY A O 1
ATOM 4730 N N . ALA A 1 609 ? 2.912 -1.591 -32.414 1.00 80.31 609 ALA A N 1
ATOM 4731 C CA . ALA A 1 609 ? 1.656 -1.303 -31.740 1.00 80.31 609 ALA A CA 1
ATOM 4732 C C . ALA A 1 609 ? 0.518 -1.089 -32.746 1.00 80.31 609 ALA A C 1
ATOM 4734 O O . ALA A 1 609 ? -0.572 -1.628 -32.568 1.00 80.31 609 ALA A O 1
ATOM 4735 N N . TRP A 1 610 ? 0.772 -0.378 -33.847 1.00 81.19 610 TRP A N 1
ATOM 4736 C CA . TRP A 1 610 ? -0.197 -0.218 -34.935 1.00 81.19 610 TRP A CA 1
ATOM 4737 C C . TRP A 1 610 ? -0.670 -1.551 -35.508 1.00 81.19 610 TRP A C 1
ATOM 4739 O O . TRP A 1 610 ? -1.877 -1.779 -35.627 1.00 81.19 610 TRP A O 1
ATOM 4749 N N . LEU A 1 611 ? 0.276 -2.446 -35.806 1.00 82.31 611 LEU A N 1
ATOM 4750 C CA . LEU A 1 611 ? -0.034 -3.789 -36.288 1.00 82.31 611 LEU A CA 1
ATOM 4751 C C . LEU A 1 611 ? -0.849 -4.579 -35.255 1.00 82.31 611 LEU A C 1
ATOM 4753 O O . LEU A 1 611 ? -1.829 -5.238 -35.614 1.00 82.31 611 LEU A O 1
ATOM 4757 N N . GLY A 1 612 ? -0.486 -4.475 -33.974 1.00 87.12 612 GLY A N 1
ATOM 4758 C CA . GLY A 1 612 ? -1.222 -5.089 -32.872 1.00 87.12 612 GLY A CA 1
ATOM 4759 C C . GLY A 1 612 ? -2.671 -4.602 -32.787 1.00 87.12 612 GLY A C 1
ATOM 4760 O O . GLY A 1 612 ? -3.593 -5.420 -32.781 1.00 87.12 612 GLY A O 1
ATOM 4761 N N . LEU A 1 613 ? -2.897 -3.284 -32.788 1.00 87.44 613 LEU A N 1
ATOM 4762 C CA . LEU A 1 613 ? -4.240 -2.702 -32.712 1.00 87.44 613 LEU A CA 1
ATOM 4763 C C . LEU A 1 613 ? -5.091 -3.079 -33.931 1.00 87.44 613 LEU A C 1
ATOM 4765 O O . LEU A 1 613 ? -6.235 -3.503 -33.767 1.00 87.44 613 LEU A O 1
ATOM 4769 N N . ALA A 1 614 ? -4.536 -2.977 -35.142 1.00 84.88 614 ALA A N 1
ATOM 4770 C CA . ALA A 1 614 ? -5.226 -3.373 -36.368 1.00 84.88 614 ALA A CA 1
ATOM 4771 C C . ALA A 1 614 ? -5.652 -4.849 -36.317 1.00 84.88 614 ALA A C 1
ATOM 4773 O O . ALA A 1 614 ? -6.806 -5.176 -36.604 1.00 84.88 614 ALA A O 1
ATOM 4774 N N . SER A 1 615 ? -4.756 -5.726 -35.859 1.00 88.06 615 SER A N 1
ATOM 4775 C CA . SER A 1 615 ? -5.027 -7.157 -35.704 1.00 88.06 615 SER A CA 1
ATOM 4776 C C . SER A 1 615 ? -6.113 -7.436 -34.663 1.00 88.06 615 SER A C 1
ATOM 4778 O O . SER A 1 615 ? -6.980 -8.277 -34.896 1.00 88.06 615 SER A O 1
ATOM 4780 N N . ALA A 1 616 ? -6.134 -6.706 -33.545 1.00 92.00 616 ALA A N 1
ATOM 4781 C CA . ALA A 1 616 ? -7.170 -6.836 -32.521 1.00 92.00 616 ALA A CA 1
ATOM 4782 C C . ALA A 1 616 ? -8.552 -6.371 -32.995 1.00 92.00 616 ALA A C 1
ATOM 4784 O O . ALA A 1 616 ? -9.555 -7.041 -32.736 1.00 92.00 616 ALA A O 1
ATOM 4785 N N . LEU A 1 617 ? -8.616 -5.242 -33.707 1.00 87.94 617 LEU A N 1
ATOM 4786 C CA . LEU A 1 617 ? -9.862 -4.734 -34.282 1.00 87.94 617 LEU A CA 1
ATOM 4787 C C . LEU A 1 617 ? -10.379 -5.670 -35.377 1.00 87.94 617 LEU A C 1
ATOM 4789 O O . LEU A 1 617 ? -11.568 -5.996 -35.390 1.00 87.94 617 LEU A O 1
ATOM 4793 N N . PHE A 1 618 ? -9.491 -6.163 -36.245 1.00 87.62 618 PHE A N 1
ATOM 4794 C CA . PHE A 1 618 ? -9.830 -7.174 -37.241 1.00 87.62 618 PHE A CA 1
ATOM 4795 C C . PHE A 1 618 ? -10.341 -8.457 -36.580 1.00 87.62 618 PHE A C 1
ATOM 4797 O O . PHE A 1 618 ? -11.408 -8.934 -36.951 1.00 87.62 618 PHE A O 1
ATOM 4804 N N . PHE A 1 619 ? -9.653 -8.972 -35.557 1.00 90.88 619 PHE A N 1
ATOM 4805 C CA . PHE A 1 619 ? -10.083 -10.140 -34.782 1.00 90.88 619 PHE A CA 1
ATOM 4806 C C . PHE A 1 619 ? -11.492 -9.951 -34.194 1.00 90.88 619 PHE A C 1
ATOM 4808 O O . PHE A 1 619 ? -12.370 -10.800 -34.377 1.00 90.88 619 PHE A O 1
ATOM 4815 N N . ALA A 1 620 ? -11.750 -8.803 -33.560 1.00 88.38 620 ALA A N 1
ATOM 4816 C CA . ALA A 1 620 ? -13.055 -8.483 -32.990 1.00 88.38 620 ALA A CA 1
ATOM 4817 C C . ALA A 1 620 ? -14.163 -8.405 -34.056 1.00 88.38 620 ALA A C 1
ATOM 4819 O O . ALA A 1 620 ? -15.255 -8.962 -33.887 1.00 88.38 620 ALA A O 1
ATOM 4820 N N . LEU A 1 621 ? -13.885 -7.736 -35.177 1.00 87.50 621 LEU A N 1
ATOM 4821 C CA . LEU A 1 621 ? -14.821 -7.609 -36.289 1.00 87.50 621 LEU A CA 1
ATOM 4822 C C . LEU A 1 621 ? -15.031 -8.935 -37.015 1.00 87.50 621 LEU A C 1
ATOM 4824 O O . LEU A 1 621 ? -16.149 -9.208 -37.437 1.00 87.50 621 LEU A O 1
ATOM 4828 N N . PHE A 1 622 ? -14.015 -9.782 -37.140 1.00 87.19 622 PHE A N 1
ATOM 4829 C CA . PHE A 1 622 ? -14.126 -11.073 -37.810 1.00 87.19 622 PHE A CA 1
ATOM 4830 C C . PHE A 1 622 ? -15.101 -11.991 -37.071 1.00 87.19 622 PHE A C 1
ATOM 4832 O O . PHE A 1 622 ? -15.954 -12.620 -37.699 1.00 87.19 622 PHE A O 1
ATOM 4839 N N . ILE A 1 623 ? -15.048 -11.982 -35.737 1.00 85.69 623 ILE A N 1
ATOM 4840 C CA . ILE A 1 623 ? -15.950 -12.762 -34.885 1.00 85.69 623 ILE A CA 1
ATOM 4841 C C . ILE A 1 623 ? -17.392 -12.225 -34.936 1.00 85.69 623 ILE A C 1
ATOM 4843 O O . ILE A 1 623 ? -18.335 -13.007 -35.036 1.00 85.69 623 ILE A O 1
ATOM 4847 N N . LYS A 1 624 ? -17.605 -10.900 -34.887 1.00 81.19 624 LYS A N 1
ATOM 4848 C CA . LYS A 1 624 ? -18.962 -10.307 -34.807 1.00 81.19 624 LYS A CA 1
ATOM 4849 C C . LYS A 1 624 ? -19.607 -9.956 -36.150 1.00 81.19 624 LYS A C 1
ATOM 4851 O O . LYS A 1 624 ? -20.833 -9.904 -36.258 1.00 81.19 624 LYS A O 1
ATOM 4856 N N . LYS A 1 625 ? -18.799 -9.619 -37.150 1.00 81.94 625 LYS A N 1
ATOM 4857 C CA . LYS A 1 625 ? -19.179 -8.986 -38.421 1.00 81.94 625 LYS A CA 1
ATOM 4858 C C . LYS A 1 625 ? -18.236 -9.445 -39.545 1.00 81.94 625 LYS A C 1
ATOM 4860 O O . LYS A 1 625 ? -17.652 -8.620 -40.242 1.00 81.94 625 LYS A O 1
ATOM 4865 N N . ARG A 1 626 ? -18.124 -10.762 -39.763 1.00 81.94 626 ARG A N 1
ATOM 4866 C CA . ARG A 1 626 ? -17.185 -11.387 -40.721 1.00 81.94 626 ARG A CA 1
ATOM 4867 C C . ARG A 1 626 ? -17.129 -10.715 -42.102 1.00 81.94 626 ARG A C 1
ATOM 4869 O O . ARG A 1 626 ? -16.041 -10.509 -42.620 1.00 81.94 626 ARG A O 1
ATOM 4876 N N . LYS A 1 627 ? -18.275 -10.314 -42.672 1.00 78.94 627 LYS A N 1
ATOM 4877 C CA . LYS A 1 627 ? -18.325 -9.588 -43.960 1.00 78.94 627 LYS A CA 1
ATOM 4878 C C . LYS A 1 627 ? -17.621 -8.224 -43.900 1.00 78.94 627 LYS A C 1
ATOM 4880 O O . LYS A 1 627 ? -16.839 -7.915 -44.785 1.00 78.94 627 LYS A O 1
ATOM 4885 N N . LEU A 1 628 ? -17.856 -7.439 -42.845 1.00 76.69 628 LEU A N 1
ATOM 4886 C CA . LEU A 1 628 ? -17.204 -6.138 -42.645 1.00 76.69 628 LEU A CA 1
ATOM 4887 C C . LEU A 1 628 ? -15.700 -6.299 -42.402 1.00 76.69 628 LEU A C 1
ATOM 4889 O O . LEU A 1 628 ? -14.915 -5.514 -42.915 1.00 76.69 628 LEU A O 1
ATOM 4893 N N . ALA A 1 629 ? -15.297 -7.335 -41.661 1.00 77.00 629 ALA A N 1
ATOM 4894 C CA . ALA A 1 629 ? -13.885 -7.643 -41.453 1.00 77.00 629 ALA A CA 1
ATOM 4895 C C . ALA A 1 629 ? -13.175 -7.986 -42.769 1.00 77.00 629 ALA A C 1
ATOM 4897 O O . ALA A 1 629 ? -12.101 -7.460 -43.025 1.00 77.00 629 ALA A O 1
ATOM 4898 N N . LEU A 1 630 ? -13.791 -8.813 -43.624 1.00 78.12 630 LEU A N 1
ATOM 4899 C CA . LEU A 1 630 ? -13.246 -9.144 -44.944 1.00 78.12 630 LEU A CA 1
ATOM 4900 C C . LEU A 1 630 ? -13.118 -7.902 -45.835 1.00 78.12 630 LEU A C 1
ATOM 4902 O O . LEU A 1 630 ? -12.080 -7.724 -46.460 1.00 78.12 630 LEU A O 1
ATOM 4906 N N . VAL A 1 631 ? -14.118 -7.012 -45.836 1.00 77.44 631 VAL A N 1
ATOM 4907 C CA . VAL A 1 631 ? -14.043 -5.731 -46.561 1.00 77.44 631 VAL A CA 1
ATOM 4908 C C . VAL A 1 631 ? -12.889 -4.876 -46.039 1.00 77.44 631 VAL A C 1
ATOM 4910 O O . VAL A 1 631 ? -12.094 -4.395 -46.833 1.00 77.44 631 VAL A O 1
ATOM 4913 N N . LEU A 1 632 ? -12.740 -4.733 -44.720 1.00 73.31 632 LEU A N 1
ATOM 4914 C CA . LEU A 1 632 ? -11.649 -3.952 -44.133 1.00 73.31 632 LEU A CA 1
ATOM 4915 C C . LEU A 1 632 ? -10.269 -4.574 -44.375 1.00 73.31 632 LEU A C 1
ATOM 4917 O O . LEU A 1 632 ? -9.317 -3.830 -44.568 1.00 73.31 632 LEU A O 1
ATOM 4921 N N . ALA A 1 633 ? -10.151 -5.904 -44.407 1.00 73.56 633 ALA A N 1
ATOM 4922 C CA . ALA A 1 633 ? -8.908 -6.578 -44.781 1.00 73.56 633 ALA A CA 1
ATOM 4923 C C . ALA A 1 633 ? -8.548 -6.321 -46.246 1.00 73.56 633 ALA A C 1
ATOM 4925 O O . ALA A 1 633 ? -7.400 -6.006 -46.539 1.00 73.56 633 ALA A O 1
ATOM 4926 N N . VAL A 1 634 ? -9.527 -6.383 -47.152 1.00 73.50 634 VAL A N 1
ATOM 4927 C CA . VAL A 1 634 ? -9.328 -6.026 -48.563 1.00 73.50 634 VAL A CA 1
ATOM 4928 C C . VAL A 1 634 ? -8.946 -4.549 -48.688 1.00 73.50 634 VAL A C 1
ATOM 4930 O O . VAL A 1 634 ? -7.950 -4.243 -49.329 1.00 73.50 634 VAL A O 1
ATOM 4933 N N . CYS A 1 635 ? -9.642 -3.633 -48.006 1.00 70.00 635 CYS A N 1
ATOM 4934 C CA . CYS A 1 635 ? -9.281 -2.212 -47.978 1.00 70.00 635 CYS A CA 1
ATOM 4935 C C . CYS A 1 635 ? -7.884 -1.966 -47.392 1.00 70.00 635 CYS A C 1
ATOM 4937 O O . CYS A 1 635 ? -7.195 -1.080 -47.872 1.00 70.00 635 CYS A O 1
ATOM 4939 N N . PHE A 1 636 ? -7.457 -2.727 -46.380 1.00 66.81 636 PHE A N 1
ATOM 4940 C CA . PHE A 1 636 ? -6.126 -2.609 -45.778 1.00 66.81 636 PHE A CA 1
ATOM 4941 C C . PHE A 1 636 ? -5.019 -3.124 -46.709 1.00 66.81 636 PHE A C 1
ATOM 4943 O O . PHE A 1 636 ? -3.978 -2.489 -46.814 1.00 66.81 636 PHE A O 1
ATOM 4950 N N . ILE A 1 637 ? -5.255 -4.230 -47.425 1.00 67.62 637 ILE A N 1
ATOM 4951 C CA . ILE A 1 637 ? -4.330 -4.771 -48.438 1.00 67.62 637 ILE A CA 1
ATOM 4952 C C . ILE A 1 637 ? -4.230 -3.835 -49.649 1.00 67.62 637 ILE A C 1
ATOM 4954 O O . ILE A 1 637 ? -3.153 -3.672 -50.213 1.00 67.62 637 ILE A O 1
ATOM 4958 N N . LEU A 1 638 ? -5.341 -3.202 -50.033 1.00 61.22 638 LEU A N 1
ATOM 4959 C CA . LEU A 1 638 ? -5.392 -2.231 -51.126 1.00 61.22 638 LEU A CA 1
ATOM 4960 C C . LEU A 1 638 ? -4.943 -0.824 -50.695 1.00 61.22 638 LEU A C 1
ATOM 4962 O O . LEU A 1 638 ? -4.615 -0.010 -51.547 1.00 61.22 638 LEU A O 1
ATOM 4966 N N . LEU A 1 639 ? -4.875 -0.523 -49.394 1.00 55.00 639 LEU A N 1
ATOM 4967 C CA . LEU A 1 639 ? -4.529 0.808 -48.879 1.00 55.00 639 LEU A CA 1
ATOM 4968 C C . LEU A 1 639 ? -3.205 1.351 -49.454 1.00 55.00 639 LEU A C 1
ATOM 4970 O O . LEU A 1 639 ? -3.202 2.493 -49.904 1.00 55.00 639 LEU A O 1
ATOM 4974 N N . PRO A 1 640 ? -2.107 0.568 -49.528 1.00 52.66 640 PRO A N 1
ATOM 4975 C CA . PRO A 1 640 ? -0.841 1.038 -50.093 1.00 52.66 640 PRO A CA 1
ATOM 4976 C C . PRO A 1 640 ? -0.918 1.423 -51.575 1.00 52.66 640 PRO A C 1
ATOM 4978 O O . PRO A 1 640 ? -0.121 2.235 -52.017 1.00 52.66 640 PRO A O 1
ATOM 4981 N N . SER A 1 641 ? -1.877 0.876 -52.334 1.00 55.75 641 SER A N 1
ATOM 4982 C CA . SER A 1 641 ? -2.044 1.154 -53.774 1.00 55.75 641 SER A CA 1
ATOM 4983 C C . SER A 1 641 ? -2.988 2.325 -54.073 1.00 55.75 641 SER A C 1
ATOM 4985 O O . SER A 1 641 ? -3.145 2.703 -55.230 1.00 55.75 641 SER A O 1
ATOM 4987 N N . VAL A 1 642 ? -3.614 2.906 -53.042 1.00 57.50 642 VAL A N 1
ATOM 4988 C CA . VAL A 1 642 ? -4.579 4.018 -53.161 1.00 57.50 642 VAL A CA 1
ATOM 4989 C C . VAL A 1 642 ? -4.097 5.277 -52.420 1.00 57.50 642 VAL A C 1
ATOM 4991 O O . VAL A 1 642 ? -4.677 6.353 -52.565 1.00 57.50 642 VAL A O 1
ATOM 4994 N N . LEU A 1 643 ? -3.037 5.171 -51.613 1.00 45.84 643 LEU A N 1
ATOM 4995 C CA . LEU A 1 643 ? -2.458 6.309 -50.903 1.00 45.84 643 LEU A CA 1
ATOM 4996 C C . LEU A 1 643 ? -1.672 7.219 -51.868 1.00 45.84 643 LEU A C 1
ATOM 4998 O O . LEU A 1 643 ? -0.951 6.703 -52.715 1.00 45.84 643 LEU A O 1
ATOM 5002 N N . PRO A 1 644 ? -1.754 8.558 -51.723 1.00 62.28 644 PRO A N 1
ATOM 5003 C CA . PRO A 1 644 ? -0.885 9.482 -52.452 1.00 62.28 644 PRO A CA 1
ATOM 5004 C C . PRO A 1 644 ? 0.592 9.154 -52.204 1.00 62.28 644 PRO A C 1
ATOM 5006 O O . PRO A 1 644 ? 0.942 8.838 -51.063 1.00 62.28 644 PRO A O 1
ATOM 5009 N N . ASP A 1 645 ? 1.452 9.314 -53.214 1.00 52.62 645 ASP A N 1
ATOM 5010 C CA . ASP A 1 645 ? 2.872 8.915 -53.160 1.00 52.62 645 ASP A CA 1
ATOM 5011 C C . ASP A 1 645 ? 3.597 9.453 -51.913 1.00 52.62 645 ASP A C 1
ATOM 5013 O O . ASP A 1 645 ? 4.304 8.722 -51.237 1.00 52.62 645 ASP A O 1
ATOM 5017 N N . SER A 1 646 ? 3.298 10.684 -51.484 1.00 44.03 646 SER A N 1
ATOM 5018 C CA . SER A 1 646 ? 3.853 11.289 -50.255 1.00 44.03 646 SER A CA 1
ATOM 5019 C C . SER A 1 646 ? 3.496 10.577 -48.933 1.00 44.03 646 SER A C 1
ATOM 5021 O O . SER A 1 646 ? 4.221 10.687 -47.939 1.00 44.03 646 SER A O 1
ATOM 5023 N N . VAL A 1 647 ? 2.361 9.872 -48.878 1.00 46.00 647 VAL A N 1
ATOM 5024 C CA . VAL A 1 647 ? 1.932 9.069 -47.721 1.00 46.00 647 VAL A CA 1
ATOM 5025 C C . VAL A 1 647 ? 2.429 7.636 -47.864 1.00 46.00 647 VAL A C 1
ATOM 5027 O O . VAL A 1 647 ? 2.864 7.058 -46.869 1.00 46.00 647 VAL A O 1
ATOM 5030 N N . ALA A 1 648 ? 2.425 7.091 -49.083 1.00 51.66 648 ALA A N 1
ATOM 5031 C CA . ALA A 1 648 ? 3.020 5.796 -49.392 1.00 51.66 648 ALA A CA 1
ATOM 5032 C C . ALA A 1 648 ? 4.525 5.786 -49.063 1.00 51.66 648 ALA A C 1
ATOM 5034 O O . ALA A 1 648 ? 4.953 4.947 -48.280 1.00 51.66 648 ALA A O 1
ATOM 5035 N N . GLU A 1 649 ? 5.284 6.801 -49.487 1.00 51.16 649 GLU A N 1
ATOM 5036 C CA . GLU A 1 649 ? 6.700 7.017 -49.145 1.00 51.16 649 GLU A CA 1
ATOM 5037 C C . GLU A 1 649 ? 6.926 7.220 -47.644 1.00 51.16 649 GLU A C 1
ATOM 5039 O O . GLU A 1 649 ? 7.975 6.862 -47.115 1.00 51.16 649 GLU A O 1
ATOM 5044 N N . ARG A 1 650 ? 5.959 7.771 -46.899 1.00 50.50 650 ARG A N 1
ATOM 5045 C CA . ARG A 1 650 ? 6.026 7.843 -45.429 1.00 50.50 650 ARG A CA 1
ATOM 5046 C C . ARG A 1 650 ? 5.783 6.502 -44.764 1.00 50.50 650 ARG A C 1
ATOM 5048 O O . ARG A 1 650 ? 6.436 6.213 -43.768 1.00 50.50 650 ARG A O 1
ATOM 5055 N N . VAL A 1 651 ? 4.858 5.696 -45.275 1.00 47.69 651 VAL A N 1
ATOM 5056 C CA . VAL A 1 651 ? 4.625 4.328 -44.795 1.00 47.69 651 VAL A CA 1
ATOM 5057 C C . VAL A 1 651 ? 5.828 3.454 -45.142 1.00 47.69 651 VAL A C 1
ATOM 5059 O O . VAL A 1 651 ? 6.303 2.722 -44.282 1.00 47.69 651 VAL A O 1
ATOM 5062 N N . GLU A 1 652 ? 6.388 3.607 -46.337 1.00 49.38 652 GLU A N 1
ATOM 5063 C CA . GLU A 1 652 ? 7.556 2.886 -46.834 1.00 49.38 652 GLU A CA 1
ATOM 5064 C C . GLU A 1 652 ? 8.847 3.331 -46.138 1.00 49.38 652 GLU A C 1
ATOM 5066 O O . GLU A 1 652 ? 9.577 2.487 -45.627 1.00 49.38 652 GLU A O 1
ATOM 5071 N N . SER A 1 653 ? 9.093 4.635 -45.970 1.00 48.25 653 SER A N 1
ATOM 5072 C CA . SER A 1 653 ? 10.185 5.145 -45.124 1.00 48.25 653 SER A CA 1
ATOM 5073 C C . SER A 1 653 ? 9.973 4.794 -43.656 1.00 48.25 653 SER A C 1
ATOM 5075 O O . SER A 1 653 ? 10.933 4.486 -42.969 1.00 48.25 653 SER A O 1
ATOM 5077 N N . SER A 1 654 ? 8.741 4.719 -43.147 1.00 45.88 654 SER A N 1
ATOM 5078 C CA . SER A 1 654 ? 8.478 4.182 -41.804 1.00 45.88 654 SER A CA 1
ATOM 5079 C C . SER A 1 654 ? 8.662 2.665 -41.740 1.00 45.88 654 SER A C 1
ATOM 5081 O O . SER A 1 654 ? 8.943 2.150 -40.668 1.00 45.88 654 SER A O 1
ATOM 5083 N N . MET A 1 655 ? 8.559 1.921 -42.839 1.00 42.16 655 MET A N 1
ATOM 5084 C CA . MET A 1 655 ? 8.881 0.490 -42.890 1.00 42.16 655 MET A CA 1
ATOM 5085 C C . MET A 1 655 ? 10.384 0.233 -43.068 1.00 42.16 655 MET A C 1
ATOM 5087 O O . MET A 1 655 ? 10.880 -0.774 -42.574 1.00 42.16 655 MET A O 1
ATOM 5091 N N . THR A 1 656 ? 11.118 1.163 -43.683 1.00 43.09 656 THR A N 1
ATOM 5092 C CA . THR A 1 656 ? 12.540 1.015 -44.044 1.00 43.09 656 THR A CA 1
ATOM 5093 C C . THR A 1 656 ? 13.508 1.820 -43.166 1.00 43.09 656 THR A C 1
ATOM 5095 O O . THR A 1 656 ? 14.695 1.496 -43.123 1.00 43.09 656 THR A O 1
ATOM 5098 N N . SER A 1 657 ? 13.046 2.833 -42.421 1.00 43.44 657 SER A N 1
ATOM 5099 C CA . SER A 1 657 ? 13.917 3.687 -41.600 1.00 43.44 657 SER A CA 1
ATOM 5100 C C . SER A 1 657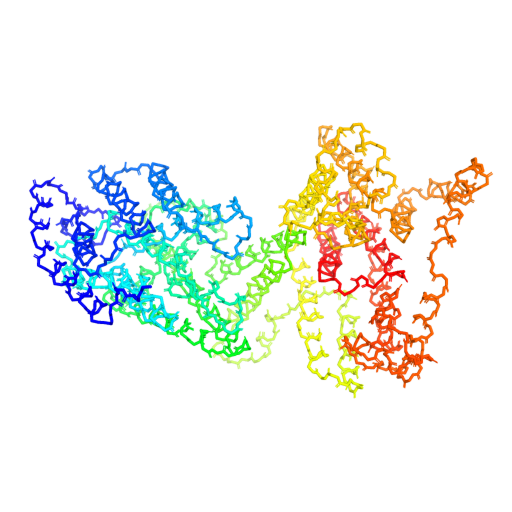 ? 14.172 3.132 -40.193 1.00 43.44 657 SER A C 1
ATOM 5102 O O . SER A 1 657 ? 13.255 2.817 -39.421 1.00 43.44 657 SER A O 1
ATOM 5104 N N . GLN A 1 658 ? 15.482 3.091 -39.926 1.00 44.72 658 GLN A N 1
ATOM 5105 C CA . GLN A 1 658 ? 16.242 2.723 -38.734 1.00 44.72 658 GLN A CA 1
ATOM 5106 C C . GLN A 1 658 ? 16.231 1.241 -38.328 1.00 44.72 658 GLN A C 1
ATOM 5108 O O . GLN A 1 658 ? 15.281 0.737 -37.738 1.00 44.72 658 GLN A O 1
ATOM 5113 N N . ASP A 1 659 ? 17.402 0.625 -38.560 1.00 48.28 659 ASP A N 1
ATOM 5114 C CA . ASP A 1 659 ? 18.015 -0.452 -37.765 1.00 48.28 659 ASP A CA 1
ATOM 5115 C C . ASP A 1 659 ? 18.133 -1.870 -38.368 1.00 48.28 659 ASP A C 1
ATOM 5117 O O . ASP A 1 659 ? 18.256 -2.861 -37.646 1.00 48.28 659 ASP A O 1
ATOM 5121 N N . ASN A 1 660 ? 18.195 -1.997 -39.701 1.00 50.69 660 ASN A N 1
ATOM 5122 C CA . ASN A 1 660 ? 18.457 -3.296 -40.348 1.00 50.69 660 ASN A CA 1
ATOM 5123 C C . ASN A 1 660 ? 19.815 -3.919 -39.949 1.00 50.69 660 ASN A C 1
ATOM 5125 O O . ASN A 1 660 ? 19.977 -5.132 -40.042 1.00 50.69 660 ASN A O 1
ATOM 5129 N N . GLY A 1 661 ? 20.782 -3.121 -39.479 1.00 56.50 661 GLY A N 1
ATOM 5130 C CA . GLY A 1 661 ? 22.082 -3.605 -39.004 1.00 56.50 661 GLY A CA 1
ATOM 5131 C C . GLY A 1 661 ? 22.036 -4.190 -37.590 1.00 56.50 661 GLY A C 1
ATOM 5132 O O . GLY A 1 661 ? 22.402 -5.352 -37.400 1.00 56.50 661 GLY A O 1
ATOM 5133 N N . ASP A 1 662 ? 21.575 -3.419 -36.597 1.00 64.94 662 ASP A N 1
ATOM 5134 C CA . ASP A 1 662 ? 21.633 -3.863 -35.199 1.00 64.94 662 ASP A CA 1
ATOM 5135 C C . ASP A 1 662 ? 20.488 -4.818 -34.844 1.00 64.94 662 ASP A C 1
ATOM 5137 O O . ASP A 1 662 ? 20.676 -5.705 -34.011 1.00 64.94 662 ASP A O 1
ATOM 5141 N N . GLY A 1 663 ? 19.326 -4.725 -35.502 1.00 71.06 663 GLY A N 1
ATOM 5142 C CA . GLY A 1 663 ? 18.231 -5.684 -35.330 1.00 71.06 663 GLY A CA 1
ATOM 5143 C C . GLY A 1 663 ? 18.613 -7.096 -35.785 1.00 71.06 663 GLY A C 1
ATOM 5144 O O . GLY A 1 663 ? 18.464 -8.056 -35.025 1.00 71.06 663 GLY A O 1
ATOM 5145 N N . VAL A 1 664 ? 19.174 -7.218 -36.993 1.00 74.25 664 VAL A N 1
ATOM 5146 C CA . VAL A 1 664 ? 19.680 -8.494 -37.532 1.00 74.25 664 VAL A CA 1
ATOM 5147 C C . VAL A 1 664 ? 20.830 -9.017 -36.678 1.00 74.25 664 VAL A C 1
ATOM 5149 O O . VAL A 1 664 ? 20.885 -10.209 -36.378 1.00 74.25 664 VAL A O 1
ATOM 5152 N N . TYR A 1 665 ? 21.713 -8.130 -36.216 1.00 78.06 665 TYR A N 1
ATOM 5153 C CA . TYR A 1 665 ? 22.787 -8.512 -35.311 1.00 78.06 665 TYR A CA 1
ATOM 5154 C C . TYR A 1 665 ? 22.261 -9.078 -33.985 1.00 78.06 665 TYR A C 1
ATOM 5156 O O . TYR A 1 665 ? 22.681 -10.155 -33.570 1.00 78.06 665 TYR A O 1
ATOM 5164 N N . ARG A 1 666 ? 21.292 -8.418 -33.333 1.00 80.94 666 ARG A N 1
ATOM 5165 C CA . ARG A 1 666 ? 20.658 -8.936 -32.105 1.00 80.94 666 ARG A CA 1
ATOM 5166 C C . ARG A 1 666 ? 20.045 -10.310 -32.333 1.00 80.94 666 ARG A C 1
ATOM 5168 O O . ARG A 1 666 ? 20.183 -11.178 -31.475 1.00 80.94 666 ARG A O 1
ATOM 5175 N N . TRP A 1 667 ? 19.403 -10.529 -33.481 1.00 84.00 667 TRP A N 1
ATOM 5176 C CA . TRP A 1 667 ? 18.846 -11.836 -33.835 1.00 84.00 667 TRP A CA 1
ATOM 5177 C C . TRP A 1 667 ? 19.941 -12.888 -33.970 1.00 84.00 667 TRP A C 1
ATOM 5179 O O . TRP A 1 667 ? 19.781 -13.978 -33.435 1.00 84.00 667 TRP A O 1
ATOM 5189 N N . GLN A 1 668 ? 21.068 -12.560 -34.606 1.00 84.94 668 GLN A N 1
ATOM 5190 C CA . GLN A 1 668 ? 22.214 -13.466 -34.719 1.00 84.94 668 GLN A CA 1
ATOM 5191 C C . GLN A 1 668 ? 22.789 -13.841 -33.348 1.00 84.94 668 GLN A C 1
ATOM 5193 O O . GLN A 1 668 ? 22.981 -15.025 -33.082 1.00 84.94 668 GLN A O 1
ATOM 5198 N N . VAL A 1 669 ? 22.996 -12.867 -32.455 1.00 87.50 669 VAL A N 1
ATOM 5199 C CA . VAL A 1 669 ? 23.467 -13.123 -31.078 1.00 87.50 669 VAL A CA 1
ATOM 5200 C C . VAL A 1 669 ? 22.487 -14.017 -30.321 1.00 87.50 669 VAL A C 1
ATOM 5202 O O . VAL A 1 669 ? 22.881 -15.016 -29.722 1.00 87.50 669 VAL A O 1
ATOM 5205 N N . THR A 1 670 ? 21.193 -13.704 -30.404 1.00 89.56 670 THR A N 1
ATOM 5206 C CA . THR A 1 670 ? 20.148 -14.501 -29.746 1.00 89.56 670 THR A CA 1
ATOM 5207 C C . THR A 1 670 ? 20.114 -15.922 -30.292 1.00 89.56 670 THR A C 1
ATOM 5209 O O . THR A 1 670 ? 19.991 -16.887 -29.545 1.00 89.56 670 THR A O 1
ATOM 5212 N N . TRP A 1 671 ? 20.251 -16.063 -31.608 1.00 90.75 671 TRP A N 1
ATOM 5213 C CA . TRP A 1 671 ? 20.260 -17.351 -32.279 1.00 90.75 671 TRP A CA 1
ATOM 5214 C C . TRP A 1 671 ? 21.469 -18.198 -31.880 1.00 90.75 671 TRP A C 1
ATOM 5216 O O . TRP A 1 671 ? 21.329 -19.404 -31.694 1.00 90.75 671 TRP A O 1
ATOM 5226 N N . ASN A 1 672 ? 22.634 -17.580 -31.683 1.00 91.38 672 ASN A N 1
ATOM 5227 C CA . ASN A 1 672 ? 23.815 -18.256 -31.149 1.00 91.38 672 ASN A CA 1
ATOM 5228 C C . ASN A 1 672 ? 23.583 -18.742 -29.710 1.00 91.38 672 ASN A C 1
ATOM 5230 O O . ASN A 1 672 ? 23.919 -19.885 -29.398 1.00 91.38 672 ASN A O 1
ATOM 5234 N N . ALA A 1 673 ? 22.939 -17.930 -28.864 1.00 91.69 673 ALA A N 1
ATOM 5235 C CA . ALA A 1 673 ? 22.551 -18.346 -27.517 1.00 91.69 673 ALA A CA 1
ATOM 5236 C C . ALA A 1 673 ? 21.590 -19.550 -27.553 1.00 91.69 673 ALA A C 1
ATOM 5238 O O . ALA A 1 673 ? 21.857 -20.568 -26.916 1.00 91.69 673 ALA A O 1
ATOM 5239 N N . ILE A 1 674 ? 20.539 -19.497 -28.381 1.00 94.19 674 ILE A N 1
ATOM 5240 C CA . ILE A 1 674 ? 19.588 -20.609 -28.564 1.00 94.19 674 ILE A CA 1
ATOM 5241 C C . ILE A 1 674 ? 20.306 -21.870 -29.061 1.00 94.19 674 ILE A C 1
ATOM 5243 O O . ILE A 1 674 ? 20.067 -22.957 -28.546 1.00 94.19 674 ILE A O 1
ATOM 5247 N N . LYS A 1 675 ? 21.216 -21.746 -30.034 1.00 94.19 675 LYS A N 1
ATOM 5248 C CA . LYS A 1 675 ? 21.998 -22.880 -30.550 1.00 94.19 675 LYS A CA 1
ATOM 5249 C C . LYS A 1 675 ? 22.899 -23.515 -29.499 1.00 94.19 675 LYS A C 1
ATOM 5251 O O . LYS A 1 675 ? 23.105 -24.723 -29.555 1.00 94.19 675 LYS A O 1
ATOM 5256 N N . SER A 1 676 ? 23.435 -22.722 -28.573 1.00 93.56 676 SER A N 1
ATOM 5257 C CA . SER A 1 676 ? 24.305 -23.234 -27.513 1.00 93.56 676 SER A CA 1
ATOM 5258 C C . SER A 1 676 ? 23.545 -24.103 -26.503 1.00 93.56 676 SER A C 1
ATOM 5260 O O . SER A 1 676 ? 24.078 -25.108 -26.048 1.00 93.56 676 SER A O 1
ATOM 5262 N N . HIS A 1 677 ? 22.285 -23.759 -26.206 1.00 93.81 677 HIS A N 1
ATOM 5263 C CA . HIS A 1 677 ? 21.447 -24.463 -25.231 1.00 93.81 677 HIS A CA 1
ATOM 5264 C C . HIS A 1 677 ? 20.007 -24.639 -25.756 1.00 93.81 677 HIS A C 1
ATOM 5266 O O . HIS A 1 677 ? 19.063 -24.040 -25.234 1.00 93.81 677 HIS A O 1
ATOM 5272 N N . PRO A 1 678 ? 19.791 -25.478 -26.786 1.00 95.12 678 PRO A N 1
ATOM 5273 C CA . PRO A 1 678 ? 18.533 -25.496 -27.536 1.00 95.12 678 PRO A CA 1
ATOM 5274 C C . PRO A 1 678 ? 17.345 -26.045 -26.743 1.00 95.12 678 PRO A C 1
ATOM 5276 O O . PRO A 1 678 ? 16.204 -25.698 -27.032 1.00 95.12 678 PRO A O 1
ATOM 5279 N N . VAL A 1 679 ? 17.579 -26.906 -25.752 1.00 94.75 679 VAL A N 1
ATOM 5280 C CA . VAL A 1 679 ? 16.498 -27.621 -25.055 1.00 94.75 679 VAL A CA 1
ATOM 5281 C C . VAL A 1 679 ? 15.882 -26.768 -23.943 1.00 94.75 679 VAL A C 1
ATOM 5283 O O . VAL A 1 679 ? 14.688 -26.471 -24.001 1.00 94.75 679 VAL A O 1
ATOM 5286 N N . PHE A 1 680 ? 16.698 -26.353 -22.968 1.00 94.38 680 PHE A N 1
ATOM 5287 C CA . PHE A 1 680 ? 16.260 -25.633 -21.761 1.00 94.38 680 PHE A CA 1
ATOM 5288 C C . PHE A 1 680 ? 16.754 -24.184 -21.683 1.00 94.38 680 PHE A C 1
ATOM 5290 O O . PHE A 1 680 ? 16.477 -23.498 -20.705 1.00 94.38 680 PHE A O 1
ATOM 5297 N N . GLY A 1 681 ? 17.449 -23.697 -22.713 1.00 94.88 681 GLY A N 1
ATOM 5298 C CA . GLY A 1 681 ? 17.984 -22.341 -22.725 1.00 94.88 681 GLY A CA 1
ATOM 5299 C C . GLY A 1 681 ? 19.158 -22.166 -21.769 1.00 94.88 681 GLY A C 1
ATOM 5300 O O . GLY A 1 681 ? 19.673 -23.133 -21.200 1.00 94.88 681 GLY A O 1
ATOM 5301 N N . ILE A 1 682 ? 19.591 -20.917 -21.640 1.00 93.62 682 ILE A N 1
ATOM 5302 C CA . ILE A 1 682 ? 20.806 -20.526 -20.908 1.00 93.62 682 ILE A CA 1
ATOM 5303 C C . ILE A 1 682 ? 20.546 -20.133 -19.448 1.00 93.62 682 ILE A C 1
ATOM 5305 O O . ILE A 1 682 ? 21.471 -19.742 -18.747 1.00 93.62 682 ILE A O 1
ATOM 5309 N N . GLY A 1 683 ? 19.295 -20.190 -18.992 1.00 92.56 683 GLY A N 1
ATOM 5310 C CA . GLY A 1 683 ? 18.905 -19.766 -17.652 1.00 92.56 683 GLY A CA 1
ATOM 5311 C C . GLY A 1 683 ? 17.852 -18.666 -17.674 1.00 92.56 683 GLY A C 1
ATOM 5312 O O . GLY A 1 683 ? 17.913 -17.713 -18.452 1.00 92.56 683 GLY A O 1
ATOM 5313 N N . ALA A 1 684 ? 16.881 -18.781 -16.773 1.00 91.25 684 ALA A N 1
ATOM 5314 C CA . ALA A 1 684 ? 15.801 -17.820 -16.644 1.00 91.25 684 ALA A CA 1
ATOM 5315 C C . ALA A 1 684 ? 16.333 -16.428 -16.270 1.00 91.25 684 ALA A C 1
ATOM 5317 O O . ALA A 1 684 ? 17.002 -16.290 -15.244 1.00 91.25 684 ALA A O 1
ATOM 5318 N N . ASP A 1 685 ? 15.977 -15.411 -17.067 1.00 89.44 685 ASP A N 1
ATOM 5319 C CA . ASP A 1 685 ? 16.334 -13.997 -16.852 1.00 89.44 685 ASP A CA 1
ATOM 5320 C C . ASP A 1 685 ? 17.851 -13.731 -16.859 1.00 89.44 685 ASP A C 1
ATOM 5322 O O . ASP A 1 685 ? 18.316 -12.815 -16.187 1.00 89.44 685 ASP A O 1
ATOM 5326 N N . VAL A 1 686 ? 18.634 -14.518 -17.609 1.00 89.62 686 VAL A N 1
ATOM 5327 C CA . VAL A 1 686 ? 20.113 -14.445 -17.608 1.00 89.62 686 VAL A CA 1
ATOM 5328 C C . VAL A 1 686 ? 20.688 -13.950 -18.927 1.00 89.62 686 VAL A C 1
ATOM 5330 O O . VAL A 1 686 ? 21.748 -13.333 -18.945 1.00 89.62 686 VAL A O 1
ATOM 5333 N N . TYR A 1 687 ? 19.976 -14.090 -20.044 1.00 89.62 687 TYR A N 1
ATOM 5334 C CA . TYR A 1 687 ? 20.481 -13.623 -21.337 1.00 89.62 687 TYR A CA 1
ATOM 5335 C C . TYR A 1 687 ? 20.977 -12.177 -21.325 1.00 89.62 687 TYR A C 1
ATOM 5337 O O . TYR A 1 687 ? 21.945 -11.851 -22.001 1.00 89.62 687 TYR A O 1
ATOM 5345 N N . HIS A 1 688 ? 20.348 -11.298 -20.549 1.00 84.25 688 HIS A N 1
ATOM 5346 C CA . HIS A 1 688 ? 20.725 -9.893 -20.552 1.00 84.25 688 HIS A CA 1
ATOM 5347 C C . HIS A 1 688 ? 22.082 -9.572 -19.929 1.00 84.25 688 HIS A C 1
ATOM 5349 O O . HIS A 1 688 ? 22.673 -8.546 -20.270 1.00 84.25 688 HIS A O 1
ATOM 5355 N N . THR A 1 689 ? 22.579 -10.440 -19.052 1.00 83.94 689 THR A N 1
ATOM 5356 C CA . THR A 1 689 ? 23.940 -10.356 -18.516 1.00 83.94 689 THR A CA 1
ATOM 5357 C C . THR A 1 689 ? 24.933 -11.063 -19.430 1.00 83.94 689 THR A C 1
ATOM 5359 O O . THR A 1 689 ? 26.063 -10.609 -19.584 1.00 83.94 689 THR A O 1
ATOM 5362 N N . ASP A 1 690 ? 24.478 -12.114 -20.108 1.00 86.50 690 ASP A N 1
ATOM 5363 C CA . ASP A 1 690 ? 25.354 -13.106 -20.725 1.00 86.50 690 ASP A CA 1
ATOM 5364 C C . ASP A 1 690 ? 25.445 -13.005 -22.250 1.00 86.50 690 ASP A C 1
ATOM 5366 O O . ASP A 1 690 ? 26.310 -13.625 -22.861 1.00 86.50 690 ASP A O 1
ATOM 5370 N N . TYR A 1 691 ? 24.595 -12.205 -22.901 1.00 85.12 691 TYR A N 1
ATOM 5371 C CA . TYR A 1 691 ? 24.511 -12.120 -24.366 1.00 85.12 691 TYR A CA 1
ATOM 5372 C C . TYR A 1 691 ? 25.855 -11.829 -25.060 1.00 85.12 691 TYR A C 1
ATOM 5374 O O . TYR A 1 691 ? 26.048 -12.240 -26.206 1.00 85.12 691 TYR A O 1
ATOM 5382 N N . LEU A 1 692 ? 26.787 -11.140 -24.387 1.00 85.00 692 LEU A N 1
ATOM 5383 C CA . LEU A 1 692 ? 28.099 -10.790 -24.941 1.00 85.00 692 LEU A CA 1
ATOM 5384 C C . LEU A 1 692 ? 28.937 -12.019 -25.303 1.00 85.00 692 LEU A C 1
ATOM 5386 O O . LEU A 1 692 ? 29.664 -11.965 -26.289 1.00 85.00 692 LEU A O 1
ATOM 5390 N N . GLN A 1 693 ? 28.799 -13.140 -24.588 1.00 86.56 693 GLN A N 1
ATOM 5391 C CA . GLN A 1 693 ? 29.558 -14.361 -24.895 1.00 86.56 693 GLN A CA 1
ATOM 5392 C C . GLN A 1 693 ? 29.101 -15.046 -26.191 1.00 86.56 693 GLN A C 1
ATOM 5394 O O . GLN A 1 693 ? 29.820 -15.856 -26.766 1.00 86.56 693 GLN A O 1
ATOM 5399 N N . TYR A 1 694 ? 27.910 -14.693 -26.679 1.00 86.75 694 TYR A N 1
ATOM 5400 C CA . TYR A 1 694 ? 27.342 -15.192 -27.934 1.00 86.75 694 TYR A CA 1
ATOM 5401 C C . TYR A 1 694 ? 27.498 -14.187 -29.087 1.00 86.75 694 TYR A C 1
ATOM 5403 O O . TYR A 1 694 ? 26.985 -14.408 -30.193 1.00 86.75 694 TYR A O 1
ATOM 5411 N N . SER A 1 695 ? 28.188 -13.071 -28.824 1.00 82.44 695 SER A N 1
ATOM 5412 C CA . SER A 1 695 ? 28.429 -11.979 -29.759 1.00 82.44 695 SER A CA 1
ATOM 5413 C C . SER A 1 695 ? 29.479 -12.374 -30.805 1.00 82.44 695 SER A C 1
ATOM 5415 O O . SER A 1 695 ? 30.624 -12.625 -30.443 1.00 82.44 695 SER A O 1
ATOM 5417 N N . PRO A 1 696 ? 29.151 -12.387 -32.112 1.00 71.81 696 PRO A N 1
ATOM 5418 C CA . PRO A 1 696 ? 30.110 -12.740 -33.161 1.00 71.81 696 PRO A CA 1
ATOM 5419 C C . PRO A 1 696 ? 31.135 -11.631 -33.465 1.00 71.81 696 PRO A C 1
ATOM 5421 O O . PRO A 1 696 ? 32.022 -11.839 -34.287 1.00 71.81 696 PRO A O 1
ATOM 5424 N N . ARG A 1 697 ? 31.010 -10.439 -32.859 1.00 70.19 697 ARG A N 1
ATOM 5425 C CA . ARG A 1 697 ? 31.975 -9.333 -32.982 1.00 70.19 697 ARG A CA 1
ATOM 5426 C C . ARG A 1 697 ? 32.456 -8.904 -31.597 1.00 70.19 697 ARG A C 1
ATOM 5428 O O . ARG A 1 697 ? 31.633 -8.565 -30.743 1.00 70.19 697 ARG A O 1
ATOM 5435 N N . GLU A 1 698 ? 33.773 -8.865 -31.403 1.00 57.06 698 GLU A N 1
ATOM 5436 C CA . GLU A 1 698 ? 34.393 -8.227 -30.239 1.00 57.06 698 GLU A CA 1
ATOM 5437 C C . GLU A 1 698 ? 34.198 -6.699 -30.312 1.00 57.06 698 GLU A C 1
ATOM 5439 O O . GLU A 1 698 ? 34.344 -6.088 -31.371 1.00 57.06 698 GLU A O 1
ATOM 5444 N N . GLY A 1 699 ? 33.834 -6.066 -29.192 1.00 55.16 699 GLY A N 1
ATOM 5445 C CA . GLY A 1 699 ? 33.899 -4.604 -29.040 1.00 55.16 699 GLY A CA 1
ATOM 5446 C C . GLY A 1 699 ? 32.673 -3.765 -29.442 1.00 55.16 699 GLY A C 1
ATOM 5447 O O . GLY A 1 699 ? 32.723 -2.548 -29.281 1.00 55.16 699 GLY A O 1
ATOM 5448 N N . LYS A 1 700 ? 31.549 -4.340 -29.903 1.00 54.91 700 LYS A N 1
ATOM 5449 C CA . LYS A 1 700 ? 30.287 -3.576 -30.057 1.00 54.91 700 LYS A CA 1
ATOM 5450 C C . LYS A 1 700 ? 29.411 -3.680 -28.804 1.00 54.91 700 LYS A C 1
ATOM 5452 O O . LYS A 1 700 ? 28.767 -4.700 -28.577 1.00 54.91 700 LYS A O 1
ATOM 5457 N N . GLY A 1 701 ? 29.343 -2.599 -28.024 1.00 54.00 701 GLY A N 1
ATOM 5458 C CA . GLY A 1 701 ? 28.391 -2.447 -26.921 1.00 54.00 701 GLY A CA 1
ATOM 5459 C C . GLY A 1 701 ? 26.961 -2.295 -27.440 1.00 54.00 701 GLY A C 1
ATOM 5460 O O . GLY A 1 701 ? 26.538 -1.198 -27.791 1.00 54.00 701 GLY A O 1
ATOM 5461 N N . LEU A 1 702 ? 26.217 -3.396 -27.516 1.00 60.84 702 LEU A N 1
ATOM 5462 C CA . LEU A 1 702 ? 24.775 -3.371 -27.770 1.00 60.84 702 LEU A CA 1
ATOM 5463 C C . LEU A 1 702 ? 23.997 -3.349 -26.459 1.00 60.84 702 LEU A C 1
ATOM 5465 O O . LEU A 1 702 ? 24.528 -3.638 -25.393 1.00 60.84 702 LEU A O 1
ATOM 5469 N N . SER A 1 703 ? 22.704 -3.028 -26.518 1.00 60.22 703 SER A N 1
ATOM 5470 C CA . SER A 1 703 ? 21.845 -3.295 -25.365 1.00 60.22 703 SER A CA 1
ATOM 5471 C C . SER A 1 703 ? 21.758 -4.809 -25.165 1.00 60.22 703 SER A C 1
ATOM 5473 O O . SER A 1 703 ? 21.471 -5.508 -26.140 1.00 60.22 703 SER A O 1
ATOM 5475 N N . GLY A 1 704 ? 21.909 -5.298 -23.932 1.00 63.16 704 GLY A N 1
ATOM 5476 C CA . GLY A 1 704 ? 21.780 -6.718 -23.571 1.00 63.16 704 GLY A CA 1
ATOM 5477 C C . GLY A 1 704 ? 20.373 -7.294 -23.692 1.00 63.16 704 GLY A C 1
ATOM 5478 O O . GLY A 1 704 ? 19.941 -8.090 -22.878 1.00 63.16 704 GLY A O 1
ATOM 5479 N N . TYR A 1 705 ? 19.599 -6.870 -24.681 1.00 70.56 705 TYR A N 1
ATOM 5480 C CA . TYR A 1 705 ? 18.222 -7.285 -24.858 1.00 70.56 705 TYR A CA 1
ATOM 5481 C C . TYR A 1 705 ? 17.926 -7.493 -26.330 1.00 70.56 705 TYR A C 1
ATOM 5483 O O . TYR A 1 705 ? 18.341 -6.718 -27.203 1.00 70.56 705 TYR A O 1
ATOM 5491 N N . THR A 1 706 ? 17.147 -8.534 -26.587 1.00 77.25 706 THR A N 1
ATOM 5492 C CA . THR A 1 706 ? 16.586 -8.776 -27.908 1.00 77.25 706 THR A CA 1
ATOM 5493 C C . THR A 1 706 ? 15.518 -7.733 -28.240 1.00 77.25 706 THR A C 1
ATOM 5495 O O . THR A 1 706 ? 14.966 -7.048 -27.379 1.00 77.25 706 THR A O 1
ATOM 5498 N N . ASN A 1 707 ? 15.201 -7.618 -29.519 1.00 82.50 707 ASN A N 1
ATOM 5499 C CA . ASN A 1 707 ? 14.049 -6.889 -30.046 1.00 82.50 707 ASN A CA 1
ATOM 5500 C C . ASN A 1 707 ? 12.824 -7.817 -30.196 1.00 82.50 707 ASN A C 1
ATOM 5502 O O . ASN A 1 707 ? 12.009 -7.598 -31.079 1.00 82.50 707 ASN A O 1
ATOM 5506 N N . SER A 1 708 ? 12.698 -8.881 -29.393 1.00 89.12 708 SER A N 1
ATOM 5507 C CA . SER A 1 708 ? 11.531 -9.771 -29.426 1.00 89.12 708 SER A CA 1
ATOM 5508 C C . SER A 1 708 ? 11.407 -10.554 -28.125 1.00 89.12 708 SER A C 1
ATOM 5510 O O . SER A 1 708 ? 12.285 -11.346 -27.789 1.00 89.12 708 SER A O 1
ATOM 5512 N N . SER A 1 709 ? 10.292 -10.404 -27.411 1.00 91.94 709 SER A N 1
ATOM 5513 C CA . SER A 1 709 ? 10.032 -11.191 -26.201 1.00 91.94 709 SER A CA 1
ATOM 5514 C C . SER A 1 709 ? 10.047 -12.693 -26.452 1.00 91.94 709 SER A C 1
ATOM 5516 O O . SER A 1 709 ? 10.461 -13.438 -25.573 1.00 91.94 709 SER A O 1
ATOM 5518 N N . PHE A 1 710 ? 9.640 -13.150 -27.635 1.00 93.62 710 PHE A N 1
ATOM 5519 C CA . PHE A 1 710 ? 9.625 -14.576 -27.958 1.00 93.62 710 PHE A CA 1
ATOM 5520 C C . PHE A 1 710 ? 11.033 -15.123 -28.191 1.00 93.62 710 PHE A C 1
ATOM 5522 O O . PHE A 1 710 ? 11.347 -16.203 -27.700 1.00 93.62 710 PHE A O 1
ATOM 5529 N N . LEU A 1 711 ? 11.898 -14.367 -28.877 1.00 91.88 711 LEU A N 1
ATOM 5530 C CA . LEU A 1 711 ? 13.300 -14.760 -29.049 1.00 91.88 711 LEU A CA 1
ATOM 5531 C C . LEU A 1 711 ? 14.054 -14.717 -27.717 1.00 91.88 711 LEU A C 1
ATOM 5533 O O . LEU A 1 711 ? 14.799 -15.644 -27.417 1.00 91.88 711 LEU A O 1
ATOM 5537 N N . GLN A 1 712 ? 13.803 -13.689 -26.900 1.00 92.00 712 GLN A N 1
ATOM 5538 C CA . GLN A 1 712 ? 14.302 -13.604 -25.526 1.00 92.00 712 GLN A CA 1
ATOM 5539 C C . GLN A 1 712 ? 13.916 -14.851 -24.724 1.00 92.00 712 GLN A C 1
ATOM 5541 O O . GLN A 1 712 ? 14.772 -15.525 -24.163 1.00 92.00 712 GLN A O 1
ATOM 5546 N N . TYR A 1 713 ? 12.623 -15.181 -24.720 1.00 93.50 713 TYR A N 1
ATOM 5547 C CA . TYR A 1 713 ? 12.089 -16.305 -23.963 1.00 93.50 713 TYR A CA 1
ATOM 5548 C C . TYR A 1 713 ? 12.638 -17.646 -24.464 1.00 93.50 713 TYR A C 1
ATOM 5550 O O . TYR A 1 713 ? 12.927 -18.525 -23.660 1.00 93.50 713 TYR A O 1
ATOM 5558 N N . ALA A 1 714 ? 12.828 -17.799 -25.778 1.00 94.81 714 ALA A N 1
ATOM 5559 C CA . ALA A 1 714 ? 13.462 -18.978 -26.360 1.00 94.81 714 ALA A CA 1
ATOM 5560 C C . ALA A 1 714 ? 14.952 -19.090 -25.996 1.00 94.81 714 ALA A C 1
ATOM 5562 O O . ALA A 1 714 ? 15.438 -20.200 -25.810 1.00 94.81 714 ALA A O 1
ATOM 5563 N N . ALA A 1 715 ? 15.678 -17.975 -25.868 1.00 94.06 715 ALA A N 1
ATOM 5564 C CA . ALA A 1 715 ? 17.063 -17.993 -25.400 1.00 94.06 715 ALA A CA 1
ATOM 5565 C C . ALA A 1 715 ? 17.154 -18.365 -23.911 1.00 94.06 715 ALA A C 1
ATOM 5567 O O . ALA A 1 715 ? 17.938 -19.239 -23.548 1.00 94.06 715 ALA A O 1
ATOM 5568 N N . ASP A 1 716 ? 16.314 -17.760 -23.067 1.00 93.81 716 ASP A N 1
ATOM 5569 C CA . ASP A 1 716 ? 16.307 -18.010 -21.621 1.00 93.81 716 ASP A CA 1
ATOM 5570 C C . ASP A 1 716 ? 15.814 -19.435 -21.286 1.00 93.81 716 ASP A C 1
ATOM 5572 O O . ASP A 1 716 ? 16.418 -20.120 -20.462 1.00 93.81 716 ASP A O 1
ATOM 5576 N N . MET A 1 717 ? 14.747 -19.914 -21.942 1.00 94.38 717 MET A N 1
ATOM 5577 C CA . MET A 1 717 ? 14.022 -21.147 -21.570 1.00 94.38 717 MET A CA 1
ATOM 5578 C C . MET A 1 717 ? 14.133 -22.297 -22.588 1.00 94.38 717 MET A C 1
ATOM 5580 O O . MET A 1 717 ? 13.591 -23.383 -22.362 1.00 94.38 717 MET A O 1
ATOM 5584 N N . GLY A 1 718 ? 14.788 -22.076 -23.728 1.00 95.31 718 GLY A N 1
ATOM 5585 C CA . GLY A 1 718 ? 14.952 -23.067 -24.793 1.00 95.31 718 GLY A CA 1
ATOM 5586 C C . GLY A 1 718 ? 13.688 -23.337 -25.615 1.00 95.31 718 GLY A C 1
ATOM 5587 O O . GLY A 1 718 ? 12.624 -22.735 -25.426 1.00 95.31 718 GLY A O 1
ATOM 5588 N N . LEU A 1 719 ? 13.800 -24.288 -26.548 1.00 95.94 719 LEU A N 1
ATOM 5589 C CA . LEU A 1 719 ? 12.715 -24.703 -27.441 1.00 95.94 719 LEU A CA 1
ATOM 5590 C C . LEU A 1 719 ? 11.548 -25.357 -26.685 1.00 95.94 719 LEU A C 1
ATOM 5592 O O . LEU A 1 719 ? 10.392 -25.211 -27.087 1.00 95.94 719 LEU A O 1
ATOM 5596 N N . ILE A 1 720 ? 11.820 -26.045 -25.571 1.00 96.06 720 ILE A N 1
ATOM 5597 C CA . ILE A 1 720 ? 10.755 -26.607 -24.730 1.00 96.06 720 ILE A CA 1
ATOM 5598 C C . ILE A 1 720 ? 10.003 -25.480 -24.013 1.00 96.06 720 ILE A C 1
ATOM 5600 O O . ILE A 1 720 ? 8.771 -25.484 -23.993 1.00 96.06 720 ILE A O 1
ATOM 5604 N N . GLY A 1 721 ? 10.720 -24.481 -23.489 1.00 95.38 721 GLY A N 1
ATOM 5605 C CA . GLY A 1 721 ? 10.120 -23.316 -22.841 1.00 95.38 721 GLY A CA 1
ATOM 5606 C C . GLY A 1 721 ? 9.220 -22.511 -23.776 1.00 95.38 721 GLY A C 1
ATOM 5607 O O . GLY A 1 721 ? 8.062 -22.245 -23.446 1.00 95.38 721 GLY A O 1
ATOM 5608 N N . ILE A 1 722 ? 9.696 -22.174 -24.981 1.00 95.62 722 ILE A N 1
ATOM 5609 C CA . ILE A 1 722 ? 8.855 -21.474 -25.966 1.00 95.62 722 ILE A CA 1
ATOM 5610 C C . ILE A 1 722 ? 7.663 -22.338 -26.406 1.00 95.62 722 ILE A C 1
ATOM 5612 O O . ILE A 1 722 ? 6.564 -21.815 -26.581 1.00 95.62 722 ILE A O 1
ATOM 5616 N N . GLY A 1 723 ? 7.831 -23.662 -26.499 1.00 97.62 723 GLY A N 1
ATOM 5617 C CA . GLY A 1 723 ? 6.735 -24.603 -26.738 1.00 97.62 723 GLY A CA 1
ATOM 5618 C C . GLY A 1 723 ? 5.661 -24.553 -25.646 1.00 97.62 723 GLY A C 1
ATOM 5619 O O . GLY A 1 723 ? 4.471 -24.506 -25.961 1.00 97.62 723 GLY A O 1
ATOM 5620 N N . ALA A 1 724 ? 6.059 -24.481 -24.372 1.00 97.56 724 ALA A N 1
ATOM 5621 C CA . ALA A 1 724 ? 5.138 -24.323 -23.246 1.00 97.56 724 ALA A CA 1
ATOM 5622 C C . ALA A 1 724 ? 4.382 -22.982 -23.298 1.00 97.56 724 ALA A C 1
ATOM 5624 O O . ALA A 1 724 ? 3.166 -22.954 -23.088 1.00 97.56 724 ALA A O 1
ATOM 5625 N N . LEU A 1 725 ? 5.060 -21.885 -23.660 1.00 96.81 725 LEU A N 1
ATOM 5626 C CA . LEU A 1 725 ? 4.418 -20.581 -23.862 1.00 96.81 725 LEU A CA 1
ATOM 5627 C C . LEU A 1 725 ? 3.408 -20.614 -25.013 1.00 96.81 725 LEU A C 1
ATOM 5629 O O . LEU A 1 725 ? 2.277 -20.155 -24.857 1.00 96.81 725 LEU A O 1
ATOM 5633 N N . LEU A 1 726 ? 3.777 -21.191 -26.157 1.00 97.06 726 LEU A N 1
ATOM 5634 C CA . LEU A 1 726 ? 2.875 -21.323 -27.302 1.00 97.06 726 LEU A CA 1
ATOM 5635 C C . LEU A 1 726 ? 1.675 -22.217 -26.976 1.00 97.06 726 LEU A C 1
ATOM 5637 O O . LEU A 1 726 ? 0.556 -21.901 -27.382 1.00 97.06 726 LEU A O 1
ATOM 5641 N N . TRP A 1 727 ? 1.867 -23.283 -26.196 1.00 98.25 727 TRP A N 1
ATOM 5642 C CA . TRP A 1 727 ? 0.770 -24.123 -25.720 1.00 98.25 727 TRP A CA 1
ATOM 5643 C C . TRP A 1 727 ? -0.183 -23.355 -24.796 1.00 98.25 727 TRP A C 1
ATOM 5645 O O . TRP A 1 727 ? -1.402 -23.425 -24.979 1.00 98.25 727 TRP A O 1
ATOM 5655 N N . PHE A 1 728 ? 0.350 -22.567 -23.858 1.00 98.25 728 PHE A N 1
ATOM 5656 C CA . PHE A 1 728 ? -0.436 -21.678 -23.001 1.00 98.25 728 PHE A CA 1
ATOM 5657 C C . PHE A 1 728 ? -1.273 -20.690 -23.823 1.00 98.25 728 PHE A C 1
ATOM 5659 O O . PHE A 1 728 ? -2.488 -20.599 -23.629 1.00 98.25 728 PHE A O 1
ATOM 5666 N N . LEU A 1 729 ? -0.657 -20.010 -24.795 1.00 97.75 729 LEU A N 1
ATOM 5667 C CA . LEU A 1 729 ? -1.342 -19.061 -25.673 1.00 97.75 729 LEU A CA 1
ATOM 5668 C C . LEU A 1 729 ? -2.403 -19.749 -26.543 1.00 97.75 729 LEU A C 1
ATOM 5670 O O . LEU A 1 729 ? -3.535 -19.270 -26.644 1.00 97.75 729 LEU A O 1
ATOM 5674 N N . PHE A 1 730 ? -2.082 -20.906 -27.123 1.00 97.75 730 PHE A N 1
ATOM 5675 C CA . PHE A 1 730 ? -3.026 -21.686 -27.917 1.00 97.75 730 PHE A CA 1
ATOM 5676 C C . PHE A 1 730 ? -4.248 -22.100 -27.094 1.00 97.75 730 PHE A C 1
ATOM 5678 O O . PHE A 1 730 ? -5.385 -21.931 -27.542 1.00 97.75 730 PHE A O 1
ATOM 5685 N N . MET A 1 731 ? -4.042 -22.609 -25.877 1.00 98.12 731 MET A N 1
ATOM 5686 C CA . MET A 1 731 ? -5.131 -22.994 -24.977 1.00 98.12 731 MET A CA 1
ATOM 5687 C C . MET A 1 731 ? -5.973 -21.786 -24.567 1.00 98.12 731 MET A C 1
ATOM 5689 O O . MET A 1 731 ? -7.203 -21.874 -24.595 1.00 98.12 731 MET A O 1
ATOM 5693 N N . LEU A 1 732 ? -5.338 -20.650 -24.260 1.00 97.69 732 LEU A N 1
ATOM 5694 C CA . LEU A 1 732 ? -6.019 -19.396 -23.943 1.00 97.69 732 LEU A CA 1
ATOM 5695 C C . LEU A 1 732 ? -6.977 -18.989 -25.065 1.00 97.69 732 LEU A C 1
ATOM 5697 O O . LEU A 1 732 ? -8.169 -18.827 -24.803 1.00 97.69 732 LEU A O 1
ATOM 5701 N N . PHE A 1 733 ? -6.500 -18.869 -26.305 1.00 96.75 733 PHE A N 1
ATOM 5702 C CA . PHE A 1 733 ? -7.334 -18.414 -27.421 1.00 96.75 733 PHE A CA 1
ATOM 5703 C C . PHE A 1 733 ? -8.351 -19.466 -27.873 1.00 96.75 733 PHE A C 1
ATOM 5705 O O . PHE A 1 733 ? -9.537 -19.156 -27.985 1.00 96.75 733 PHE A O 1
ATOM 5712 N N . SER A 1 734 ? -7.933 -20.715 -28.096 1.00 95.38 734 SER A N 1
ATOM 5713 C CA . SER A 1 734 ? -8.806 -21.761 -28.655 1.00 95.38 734 SER A CA 1
ATOM 5714 C C . SER A 1 734 ? -10.021 -22.058 -27.770 1.00 95.38 734 SER A C 1
ATOM 5716 O O . SER A 1 734 ? -11.150 -22.146 -28.264 1.00 95.38 734 SER A O 1
ATOM 5718 N N . ARG A 1 735 ? -9.822 -22.166 -26.449 1.00 96.00 735 ARG A N 1
ATOM 5719 C CA . ARG A 1 735 ? -10.911 -22.399 -25.491 1.00 96.00 735 ARG A CA 1
ATOM 5720 C C . ARG A 1 735 ? -11.753 -21.147 -25.277 1.00 96.00 735 ARG A C 1
ATOM 5722 O O . ARG A 1 735 ? -12.977 -21.265 -25.267 1.00 96.00 735 ARG A O 1
ATOM 5729 N N . SER A 1 736 ? -11.141 -19.962 -25.196 1.00 95.69 736 SER A N 1
ATOM 5730 C CA . SER A 1 736 ? -11.905 -18.720 -25.015 1.00 95.69 736 SER A CA 1
ATOM 5731 C C . SER A 1 736 ? -12.797 -18.406 -26.211 1.00 95.69 736 SER A C 1
ATOM 5733 O O . SER A 1 736 ? -13.942 -18.015 -26.014 1.00 95.69 736 SER A O 1
ATOM 5735 N N . ILE A 1 737 ? -12.325 -18.618 -27.445 1.00 93.88 737 ILE A N 1
ATOM 5736 C CA . ILE A 1 737 ? -13.129 -18.420 -28.664 1.00 93.88 737 ILE A CA 1
ATOM 5737 C C . ILE A 1 737 ? -14.308 -19.399 -28.698 1.00 93.88 737 ILE A C 1
ATOM 5739 O O . ILE A 1 737 ? -15.426 -19.004 -29.026 1.00 93.88 737 ILE A O 1
ATOM 5743 N N . ARG A 1 738 ? -14.093 -20.661 -28.304 1.00 92.31 738 ARG A N 1
ATOM 5744 C CA . ARG A 1 738 ? -15.177 -21.648 -28.186 1.00 92.31 738 ARG A CA 1
ATOM 5745 C C . ARG A 1 738 ? -16.224 -21.208 -27.160 1.00 92.31 738 ARG A C 1
ATOM 5747 O O . ARG A 1 738 ? -17.414 -21.231 -27.455 1.00 92.31 738 ARG A O 1
ATOM 5754 N N . ASN A 1 739 ? -15.783 -20.762 -25.984 1.00 92.81 739 ASN A N 1
ATOM 5755 C CA . ASN A 1 739 ? -16.672 -20.293 -24.920 1.00 92.81 739 ASN A CA 1
ATOM 5756 C C . ASN A 1 739 ? -17.399 -18.997 -25.296 1.00 92.81 739 ASN A C 1
ATOM 5758 O O . ASN A 1 739 ? -18.562 -18.824 -24.944 1.00 92.81 739 ASN A O 1
ATOM 5762 N N . LEU A 1 740 ? -16.754 -18.110 -26.057 1.00 92.31 740 LEU A N 1
ATOM 5763 C CA . LEU A 1 740 ? -17.350 -16.872 -26.553 1.00 92.31 740 LEU A CA 1
ATOM 5764 C C . LEU A 1 740 ? -18.609 -17.137 -27.398 1.00 92.31 740 LEU A C 1
ATOM 5766 O O . LEU A 1 740 ? -19.556 -16.357 -27.329 1.00 92.31 740 LEU A O 1
ATOM 5770 N N . GLY A 1 741 ? -18.645 -18.247 -28.146 1.00 87.38 741 GLY A N 1
ATOM 5771 C CA . GLY A 1 741 ? -19.827 -18.683 -28.898 1.00 87.38 741 GLY A CA 1
ATOM 5772 C C . GLY A 1 741 ? -21.028 -19.058 -28.021 1.00 87.38 741 GLY A C 1
ATOM 5773 O O . GLY A 1 741 ? -22.165 -18.932 -28.468 1.00 87.38 741 GLY A O 1
ATOM 5774 N N . ASN A 1 742 ? -20.787 -19.457 -26.769 1.00 90.62 742 ASN A N 1
ATOM 5775 C CA . ASN A 1 742 ? -21.837 -19.842 -25.825 1.00 90.62 742 ASN A CA 1
ATOM 5776 C C . ASN A 1 742 ? -22.386 -18.649 -25.032 1.00 90.62 742 ASN A C 1
ATOM 5778 O O . ASN A 1 742 ? -23.557 -18.664 -24.671 1.00 90.62 742 ASN A O 1
ATOM 5782 N N . ILE A 1 743 ? -21.572 -17.609 -24.811 1.00 92.56 743 ILE A N 1
ATOM 5783 C CA . ILE A 1 743 ? -21.945 -16.433 -24.013 1.00 92.56 743 ILE A CA 1
ATOM 5784 C C . ILE A 1 743 ? -22.937 -15.550 -24.781 1.00 92.56 743 ILE A C 1
ATOM 5786 O O . ILE A 1 743 ? -22.578 -14.889 -25.766 1.00 92.56 743 ILE A O 1
ATOM 5790 N N . LYS A 1 744 ? -24.172 -15.482 -24.280 1.00 88.50 744 LYS A N 1
ATOM 5791 C CA . LYS A 1 744 ? -25.281 -14.685 -24.826 1.00 88.50 744 LYS A CA 1
ATOM 5792 C C . LYS A 1 744 ? -25.306 -13.265 -24.277 1.00 88.50 744 LYS A C 1
ATOM 5794 O O . LYS A 1 744 ? -25.732 -12.349 -24.982 1.00 88.50 744 LYS A O 1
ATOM 5799 N N . GLU A 1 745 ? -24.879 -13.059 -23.032 1.00 89.75 745 GLU A N 1
ATOM 5800 C CA . GLU A 1 745 ? -24.934 -11.730 -22.421 1.00 89.75 745 GLU A CA 1
ATOM 5801 C C . GLU A 1 745 ? -24.002 -10.726 -23.149 1.00 89.75 745 GLU A C 1
ATOM 5803 O O . GLU A 1 745 ? -22.787 -10.943 -23.210 1.00 89.75 745 GLU A O 1
ATOM 5808 N N . PRO A 1 746 ? -24.522 -9.600 -23.694 1.00 90.31 746 PRO A N 1
ATOM 5809 C CA . PRO A 1 746 ? -23.727 -8.714 -24.548 1.00 90.31 746 PRO A CA 1
ATOM 5810 C C . PRO A 1 746 ? -22.515 -8.081 -23.864 1.00 90.31 746 PRO A C 1
ATOM 5812 O O . PRO A 1 746 ? -21.514 -7.820 -24.535 1.00 90.31 746 PRO A O 1
ATOM 5815 N N . PHE A 1 747 ? -22.600 -7.809 -22.558 1.00 91.62 747 PHE A N 1
ATOM 5816 C CA . PHE A 1 747 ? -21.513 -7.183 -21.811 1.00 91.62 747 PHE A CA 1
ATOM 5817 C C . PHE A 1 747 ? -20.343 -8.157 -21.637 1.00 91.62 747 PHE A C 1
ATOM 5819 O O . PHE A 1 747 ? -19.247 -7.841 -22.097 1.00 91.62 747 PHE A O 1
ATOM 5826 N N . TYR A 1 748 ? -20.571 -9.355 -21.086 1.00 94.50 748 TYR A N 1
ATOM 5827 C CA . TYR A 1 748 ? -19.532 -10.382 -20.966 1.00 94.50 748 TYR A CA 1
ATOM 5828 C C . TYR A 1 748 ? -18.927 -10.770 -22.310 1.00 94.50 748 TYR A C 1
ATOM 5830 O O . TYR A 1 748 ? -17.707 -10.867 -22.423 1.00 94.50 748 TYR A O 1
ATOM 5838 N N . HIS A 1 749 ? -19.758 -10.938 -23.339 1.00 94.44 749 HIS A N 1
ATOM 5839 C CA . HIS A 1 749 ? -19.281 -11.282 -24.673 1.00 94.44 749 HIS A CA 1
ATOM 5840 C C . HIS A 1 749 ? -18.341 -10.201 -25.229 1.00 94.44 749 HIS A C 1
ATOM 5842 O O . HIS A 1 749 ? -17.262 -10.504 -25.733 1.00 94.44 749 HIS A O 1
ATOM 5848 N N . SER A 1 750 ? -18.737 -8.928 -25.140 1.00 94.25 750 SER A N 1
ATOM 5849 C CA . SER A 1 750 ? -17.939 -7.819 -25.680 1.00 94.25 750 SER A CA 1
ATOM 5850 C C . SER A 1 750 ? -16.662 -7.596 -24.872 1.00 94.25 750 SER A C 1
ATOM 5852 O O . SER A 1 750 ? -15.606 -7.375 -25.461 1.00 94.25 750 SER A O 1
ATOM 5854 N N . LEU A 1 751 ? -16.740 -7.705 -23.542 1.00 95.81 751 LEU A N 1
ATOM 5855 C CA . LEU A 1 751 ? -15.583 -7.600 -22.656 1.00 95.81 751 LEU A CA 1
ATOM 5856 C C . LEU A 1 751 ? -14.571 -8.721 -22.923 1.00 95.81 751 LEU A C 1
ATOM 5858 O O . LEU A 1 751 ? -13.391 -8.432 -23.084 1.00 95.81 751 LEU A O 1
ATOM 5862 N N . LEU A 1 752 ? -15.017 -9.978 -23.037 1.00 97.00 752 LEU A N 1
ATOM 5863 C CA . LEU A 1 752 ? -14.137 -11.105 -23.358 1.00 97.00 752 LEU A CA 1
ATOM 5864 C C . LEU A 1 752 ? -13.473 -10.932 -24.728 1.00 97.00 752 LEU A C 1
ATOM 5866 O O . LEU A 1 752 ? -12.264 -11.098 -24.846 1.00 97.00 752 LEU A O 1
ATOM 5870 N N . LEU A 1 753 ? -14.249 -10.559 -25.749 1.00 96.44 753 LEU A N 1
ATOM 5871 C CA . LEU A 1 753 ? -13.728 -10.309 -27.093 1.00 96.44 753 LEU A CA 1
ATOM 5872 C C . LEU A 1 753 ? -12.678 -9.189 -27.100 1.00 96.44 753 LEU A C 1
ATOM 5874 O O . LEU A 1 753 ? -11.649 -9.311 -27.759 1.00 96.44 753 LEU A O 1
ATOM 5878 N N . GLY A 1 754 ? -12.930 -8.122 -26.340 1.00 96.25 754 GLY A N 1
ATOM 5879 C CA . GLY A 1 754 ? -12.006 -7.005 -26.178 1.00 96.25 754 GLY A CA 1
ATOM 5880 C C . GLY A 1 754 ? -10.727 -7.401 -25.443 1.00 96.25 754 GLY A C 1
ATOM 5881 O O . GLY A 1 754 ? -9.646 -7.056 -25.902 1.00 96.25 754 GLY A O 1
ATOM 5882 N N . LEU A 1 755 ? -10.828 -8.177 -24.358 1.00 97.31 755 LEU A N 1
ATOM 5883 C CA . LEU A 1 755 ? -9.667 -8.681 -23.614 1.00 97.31 755 LEU A CA 1
ATOM 5884 C C . LEU A 1 755 ? -8.796 -9.596 -24.482 1.00 97.31 755 LEU A C 1
ATOM 5886 O O . LEU A 1 755 ? -7.584 -9.419 -24.518 1.00 97.31 755 LEU A O 1
ATOM 5890 N N . LEU A 1 756 ? -9.398 -10.529 -25.228 1.00 97.56 756 LEU A N 1
ATOM 5891 C CA . LEU A 1 756 ? -8.666 -11.393 -26.162 1.00 97.56 756 LEU A CA 1
ATOM 5892 C C . LEU A 1 756 ? -8.009 -10.587 -27.288 1.00 97.56 756 LEU A C 1
ATOM 5894 O O . LEU A 1 756 ? -6.862 -10.852 -27.633 1.00 97.56 756 LEU A O 1
ATOM 5898 N N . GLY A 1 757 ? -8.712 -9.586 -27.829 1.00 96.81 757 GLY A N 1
ATOM 5899 C CA . GLY A 1 757 ? -8.146 -8.656 -28.805 1.00 96.81 757 GLY A CA 1
ATOM 5900 C C . GLY A 1 757 ? -6.955 -7.884 -28.234 1.00 96.81 757 GLY A C 1
ATOM 5901 O O . GLY A 1 757 ? -5.916 -7.814 -28.877 1.00 96.81 757 GLY A O 1
ATOM 5902 N N . GLY A 1 758 ? -7.064 -7.367 -27.010 1.00 96.44 758 GLY A N 1
ATOM 5903 C CA . GLY A 1 758 ? -5.977 -6.652 -26.340 1.00 96.44 758 GLY A CA 1
ATOM 5904 C C . GLY A 1 758 ? -4.761 -7.527 -26.045 1.00 96.44 758 GLY A C 1
ATOM 5905 O O . GLY A 1 758 ? -3.633 -7.119 -26.305 1.00 96.44 758 GLY A O 1
ATOM 5906 N N . ILE A 1 759 ? -4.984 -8.762 -25.585 1.00 97.50 759 ILE A N 1
ATOM 5907 C CA . ILE A 1 759 ? -3.923 -9.762 -25.397 1.00 97.50 759 ILE A CA 1
ATOM 5908 C C . ILE A 1 759 ? -3.246 -10.075 -26.739 1.00 97.50 759 ILE A C 1
ATOM 5910 O O . ILE A 1 759 ? -2.022 -10.113 -26.807 1.00 97.50 759 ILE A O 1
ATOM 5914 N N . LEU A 1 760 ? -4.015 -10.251 -27.819 1.00 96.88 760 LEU A N 1
ATOM 5915 C CA . LEU A 1 760 ? -3.468 -10.485 -29.158 1.00 96.88 760 LEU A CA 1
ATOM 5916 C C . LEU A 1 760 ? -2.624 -9.298 -29.641 1.00 96.88 760 LEU A C 1
ATOM 5918 O O . LEU A 1 760 ? -1.517 -9.500 -30.134 1.00 96.88 760 LEU A O 1
ATOM 5922 N N . ALA A 1 761 ? -3.123 -8.070 -29.475 1.00 95.56 761 ALA A N 1
ATOM 5923 C CA . ALA A 1 761 ? -2.394 -6.859 -29.841 1.00 95.56 761 ALA A CA 1
ATOM 5924 C C . ALA A 1 761 ? -1.067 -6.740 -29.089 1.00 95.56 761 ALA A C 1
ATOM 5926 O O . ALA A 1 761 ? -0.043 -6.451 -29.706 1.00 95.56 761 ALA A O 1
ATOM 5927 N N . PHE A 1 762 ? -1.089 -6.995 -27.778 1.00 95.88 762 PHE A N 1
ATOM 5928 C CA . PHE A 1 762 ? 0.102 -7.009 -26.939 1.00 95.88 762 PHE A CA 1
ATOM 5929 C C . PHE A 1 762 ? 1.120 -8.041 -27.437 1.00 95.88 762 PHE A C 1
ATOM 5931 O O . PHE A 1 762 ? 2.262 -7.688 -27.694 1.00 95.88 762 PHE A O 1
ATOM 5938 N N . LEU A 1 763 ? 0.700 -9.285 -27.689 1.00 95.88 763 LEU A N 1
ATOM 5939 C CA . LEU A 1 763 ? 1.597 -10.342 -28.171 1.00 95.88 763 LEU A CA 1
ATOM 5940 C C . LEU A 1 763 ? 2.214 -10.018 -29.539 1.00 95.88 763 LEU A C 1
ATOM 5942 O O . LEU A 1 763 ? 3.388 -10.299 -29.758 1.00 95.88 763 LEU A O 1
ATOM 5946 N N . ILE A 1 764 ? 1.451 -9.407 -30.450 1.00 92.19 764 ILE A N 1
ATOM 5947 C CA . ILE A 1 764 ? 1.969 -8.960 -31.752 1.00 92.19 764 ILE A CA 1
ATOM 5948 C C . ILE A 1 764 ? 2.998 -7.844 -31.571 1.00 92.19 764 ILE A C 1
ATOM 5950 O O . ILE A 1 764 ? 4.031 -7.855 -32.238 1.00 92.19 764 ILE A O 1
ATOM 5954 N N . HIS A 1 765 ? 2.755 -6.906 -30.655 1.00 90.81 765 HIS A N 1
ATOM 5955 C CA . HIS A 1 765 ? 3.736 -5.882 -30.309 1.00 90.81 765 HIS A CA 1
ATOM 5956 C C . HIS A 1 765 ? 5.030 -6.509 -29.756 1.00 90.81 765 HIS A C 1
ATOM 5958 O O . HIS A 1 765 ? 6.124 -6.175 -30.221 1.00 90.81 765 HIS A O 1
ATOM 5964 N N . SER A 1 766 ? 4.898 -7.520 -28.893 1.00 92.88 766 SER A N 1
ATOM 5965 C CA . SER A 1 766 ? 6.011 -8.251 -28.276 1.00 92.88 766 SER A CA 1
ATOM 5966 C C . SER A 1 766 ? 6.809 -9.145 -29.238 1.00 92.88 766 SER A C 1
ATOM 5968 O O . SER A 1 766 ? 7.874 -9.648 -28.875 1.00 92.88 766 SER A O 1
ATOM 5970 N N . LEU A 1 767 ? 6.360 -9.338 -30.485 1.00 88.50 767 LEU A N 1
ATOM 5971 C CA . LEU A 1 767 ? 7.193 -9.957 -31.528 1.00 88.50 767 LEU A CA 1
ATOM 5972 C C . LEU A 1 767 ? 8.366 -9.060 -31.928 1.00 88.50 767 LEU A C 1
ATOM 5974 O O . LEU A 1 767 ? 9.404 -9.580 -32.331 1.00 88.50 767 LEU A O 1
ATOM 5978 N N . PHE A 1 768 ? 8.202 -7.744 -31.786 1.00 83.75 768 PHE A N 1
ATOM 5979 C CA . PHE A 1 768 ? 9.167 -6.728 -32.210 1.00 83.75 768 PHE A CA 1
ATOM 5980 C C . PHE A 1 768 ? 9.769 -5.945 -31.034 1.00 83.75 768 PHE A C 1
ATOM 5982 O O . PHE A 1 768 ? 10.574 -5.031 -31.240 1.00 83.75 768 PHE A O 1
ATOM 5989 N N . ARG A 1 769 ? 9.385 -6.284 -29.795 1.00 84.81 769 ARG A N 1
ATOM 5990 C CA . ARG A 1 769 ? 9.860 -5.643 -28.565 1.00 84.81 769 ARG A CA 1
ATOM 5991 C C . ARG A 1 769 ? 9.963 -6.635 -27.404 1.00 84.81 769 ARG A C 1
ATOM 5993 O O . ARG A 1 769 ? 9.202 -7.595 -27.347 1.00 84.81 769 ARG A O 1
ATOM 6000 N N . PRO A 1 770 ? 10.895 -6.424 -26.460 1.00 86.00 770 PRO A N 1
ATOM 6001 C CA . PRO A 1 770 ? 11.055 -7.280 -25.288 1.00 86.00 770 PRO A CA 1
ATOM 6002 C C . PRO A 1 770 ? 10.145 -6.841 -24.119 1.00 86.00 770 PRO A C 1
ATOM 6004 O O . PRO A 1 770 ? 10.637 -6.572 -23.019 1.00 86.00 770 PRO A O 1
ATOM 6007 N N . ASP A 1 771 ? 8.831 -6.765 -24.346 1.00 89.12 771 ASP A N 1
ATOM 6008 C CA . ASP A 1 771 ? 7.837 -6.245 -23.386 1.00 89.12 771 ASP A CA 1
ATOM 6009 C C . ASP A 1 771 ? 7.741 -7.073 -22.097 1.00 89.12 771 ASP A C 1
ATOM 6011 O O . ASP A 1 771 ? 7.445 -6.537 -21.029 1.00 89.12 771 ASP A O 1
ATOM 6015 N N . PHE A 1 772 ? 8.051 -8.373 -22.167 1.00 90.56 772 PHE A N 1
ATOM 6016 C CA . PHE A 1 772 ? 7.984 -9.304 -21.027 1.00 90.56 772 PHE A CA 1
ATOM 6017 C C . PHE A 1 772 ? 8.914 -8.946 -19.857 1.00 90.56 772 PHE A C 1
ATOM 6019 O O . PHE A 1 772 ? 8.820 -9.536 -18.782 1.00 90.56 772 PHE A O 1
ATOM 6026 N N . ARG A 1 773 ? 9.819 -7.982 -20.048 1.00 84.94 773 ARG A N 1
ATOM 6027 C CA . ARG A 1 773 ? 10.709 -7.477 -18.996 1.00 84.94 773 ARG A CA 1
ATOM 6028 C C . ARG A 1 773 ? 10.068 -6.386 -18.147 1.00 84.94 773 ARG A C 1
ATOM 6030 O O . ARG A 1 773 ? 10.504 -6.155 -17.022 1.00 84.94 773 ARG A O 1
ATOM 6037 N N . SER A 1 774 ? 9.064 -5.696 -18.680 1.00 88.56 774 SER A N 1
ATOM 6038 C CA . SER A 1 774 ? 8.392 -4.626 -17.957 1.00 88.56 774 SER A CA 1
ATOM 6039 C C . SER A 1 774 ? 7.422 -5.224 -16.946 1.00 88.56 774 SER A C 1
ATOM 6041 O O . SER A 1 774 ? 6.425 -5.841 -17.323 1.00 88.56 774 SER A O 1
ATOM 6043 N N . LEU A 1 775 ? 7.693 -5.002 -15.655 1.00 88.88 775 LEU A N 1
ATOM 6044 C CA . LEU A 1 775 ? 6.797 -5.395 -14.564 1.00 88.88 775 LEU A CA 1
ATOM 6045 C C . LEU A 1 775 ? 5.375 -4.869 -14.810 1.00 88.88 775 LEU A C 1
ATOM 6047 O O . LEU A 1 775 ? 4.404 -5.608 -14.698 1.00 88.88 775 LEU A O 1
ATOM 6051 N N . GLN A 1 776 ? 5.258 -3.603 -15.214 1.00 90.31 776 GLN A N 1
ATOM 6052 C CA . GLN A 1 776 ? 3.978 -2.939 -15.472 1.00 90.31 776 GLN A CA 1
ATOM 6053 C C . GLN A 1 776 ? 3.168 -3.649 -16.563 1.00 90.31 776 GLN A C 1
ATOM 6055 O O . GLN A 1 776 ? 1.972 -3.895 -16.390 1.00 90.31 776 GLN A O 1
ATOM 6060 N N . LEU A 1 777 ? 3.823 -3.991 -17.677 1.00 92.06 777 LEU A N 1
ATOM 6061 C CA . LEU A 1 777 ? 3.177 -4.641 -18.816 1.00 92.06 777 LEU A CA 1
ATOM 6062 C C . LEU A 1 777 ? 2.847 -6.104 -18.521 1.00 92.06 777 LEU A C 1
ATOM 6064 O O . LEU A 1 777 ? 1.767 -6.563 -18.882 1.00 92.06 777 LEU A O 1
ATOM 6068 N N . MET A 1 778 ? 3.723 -6.824 -17.819 1.00 94.06 778 MET A N 1
ATOM 6069 C CA . MET A 1 778 ? 3.471 -8.220 -17.461 1.00 94.06 778 MET A CA 1
ATOM 6070 C C . MET A 1 778 ? 2.385 -8.371 -16.402 1.00 94.06 778 MET A C 1
ATOM 6072 O O . MET A 1 778 ? 1.535 -9.251 -16.539 1.00 94.06 778 MET A O 1
ATOM 6076 N N . VAL A 1 779 ? 2.335 -7.486 -15.403 1.00 94.25 779 VAL A N 1
ATOM 6077 C CA . VAL A 1 779 ? 1.207 -7.421 -14.464 1.00 94.25 779 VAL A CA 1
ATOM 6078 C C . VAL A 1 779 ? -0.092 -7.179 -15.229 1.00 94.25 779 VAL A C 1
ATOM 6080 O O . VAL A 1 779 ? -1.060 -7.904 -15.011 1.00 94.25 779 VAL A O 1
ATOM 6083 N N . LEU A 1 780 ? -0.118 -6.229 -16.172 1.00 94.06 780 LEU A N 1
ATOM 6084 C CA . LEU A 1 780 ? -1.301 -5.974 -16.998 1.00 94.06 780 LEU A CA 1
ATOM 6085 C C . LEU A 1 780 ? -1.692 -7.187 -17.857 1.00 94.06 780 LEU A C 1
ATOM 6087 O O . LEU A 1 780 ? -2.873 -7.530 -17.922 1.00 94.06 780 LEU A O 1
ATOM 6091 N N . PHE A 1 781 ? -0.720 -7.846 -18.491 1.00 95.69 781 PHE A N 1
ATOM 6092 C CA . PHE A 1 781 ? -0.931 -9.035 -19.314 1.00 95.69 781 PHE A CA 1
ATOM 6093 C C . PHE A 1 781 ? -1.550 -10.174 -18.496 1.00 95.69 781 PHE A C 1
ATOM 6095 O O . PHE A 1 781 ? -2.629 -10.660 -18.835 1.00 95.69 781 PHE A O 1
ATOM 6102 N N . TRP A 1 782 ? -0.927 -10.562 -17.381 1.00 97.00 782 TRP A N 1
ATOM 6103 C CA . TRP A 1 782 ? -1.424 -11.646 -16.529 1.00 97.00 782 TRP A CA 1
ATOM 6104 C C . TRP A 1 782 ? -2.754 -11.299 -15.857 1.00 97.00 782 TRP A C 1
ATOM 6106 O O . TRP A 1 782 ? -3.622 -12.168 -15.722 1.00 97.00 782 TRP A O 1
ATOM 6116 N N . PHE A 1 783 ? -2.970 -10.023 -15.525 1.00 97.06 783 PHE A N 1
ATOM 6117 C CA . PHE A 1 783 ? -4.266 -9.529 -15.075 1.00 97.06 783 PHE A CA 1
ATOM 6118 C C . PHE A 1 783 ? -5.343 -9.701 -16.153 1.00 97.06 783 PHE A C 1
ATOM 6120 O O . PHE A 1 783 ? -6.421 -10.222 -15.867 1.00 97.06 783 PHE A O 1
ATOM 6127 N N . ALA A 1 784 ? -5.065 -9.302 -17.399 1.00 97.00 784 ALA A N 1
ATOM 6128 C CA . ALA A 1 784 ? -5.995 -9.433 -18.520 1.00 97.00 784 ALA A CA 1
ATOM 6129 C C . ALA A 1 784 ? -6.303 -10.903 -18.838 1.00 97.00 784 ALA A C 1
ATOM 6131 O O . ALA A 1 784 ? -7.467 -11.252 -19.056 1.00 97.00 784 ALA A O 1
ATOM 6132 N N . VAL A 1 785 ? -5.293 -11.780 -18.791 1.00 98.19 785 VAL A N 1
ATOM 6133 C CA . VAL A 1 785 ? -5.473 -13.230 -18.941 1.00 98.19 785 VAL A CA 1
ATOM 6134 C C . VAL A 1 785 ? -6.380 -13.771 -17.833 1.00 98.19 785 VAL A C 1
ATOM 6136 O O . VAL A 1 785 ? -7.395 -14.400 -18.139 1.00 98.19 785 VAL A O 1
ATOM 6139 N N . GLY A 1 786 ? -6.098 -13.467 -16.563 1.00 97.69 786 GLY A N 1
ATOM 6140 C CA . GLY A 1 786 ? -6.936 -13.890 -15.435 1.00 97.69 786 GLY A CA 1
ATOM 6141 C C . GLY A 1 786 ? -8.369 -13.362 -15.534 1.00 97.69 786 GLY A C 1
ATOM 6142 O O . GLY A 1 786 ? -9.331 -14.108 -15.334 1.00 97.69 786 GLY A O 1
ATOM 6143 N N . LEU A 1 787 ? -8.537 -12.096 -15.925 1.00 97.62 787 LEU A N 1
ATOM 6144 C CA . LEU A 1 787 ? -9.849 -11.474 -16.080 1.00 97.62 787 LEU A CA 1
ATOM 6145 C C . LEU A 1 787 ? -10.633 -12.106 -17.236 1.00 97.62 787 LEU A C 1
ATOM 6147 O O . LEU A 1 787 ? -11.840 -12.301 -17.107 1.00 97.62 787 LEU A O 1
ATOM 6151 N N . SER A 1 788 ? -9.969 -12.496 -18.329 1.00 97.81 788 SER A N 1
ATOM 6152 C CA . SER A 1 788 ? -10.615 -13.191 -19.450 1.00 97.81 788 SER A CA 1
ATOM 6153 C C . SER A 1 788 ? -11.232 -14.528 -19.016 1.00 97.81 788 SER A C 1
ATOM 6155 O O . SER A 1 788 ? -12.352 -14.853 -19.417 1.00 97.81 788 SER A O 1
ATOM 6157 N N . ILE A 1 789 ? -10.559 -15.274 -18.133 1.00 97.69 789 ILE A N 1
ATOM 6158 C CA . ILE A 1 789 ? -11.076 -16.522 -17.557 1.00 97.69 789 ILE A CA 1
ATOM 6159 C C . ILE A 1 789 ? -12.192 -16.227 -16.545 1.00 97.69 789 ILE A C 1
ATOM 6161 O O . ILE A 1 789 ? -13.230 -16.893 -16.557 1.00 97.69 789 ILE A O 1
ATOM 6165 N N . ALA A 1 790 ? -12.028 -15.206 -15.697 1.00 96.88 790 ALA A N 1
ATOM 6166 C CA . ALA A 1 790 ? -13.039 -14.795 -14.720 1.00 96.88 790 ALA A CA 1
ATOM 6167 C C . ALA A 1 790 ? -14.370 -14.406 -15.393 1.00 96.88 790 ALA A C 1
ATOM 6169 O O . ALA A 1 790 ? -15.443 -14.841 -14.964 1.00 96.88 790 ALA A O 1
ATOM 6170 N N . VAL A 1 791 ? -14.296 -13.648 -16.494 1.00 97.00 791 VAL A N 1
ATOM 6171 C CA . VAL A 1 791 ? -15.443 -13.247 -17.321 1.00 97.00 791 VAL A CA 1
ATOM 6172 C C . VAL A 1 791 ? -16.161 -14.463 -17.894 1.00 97.00 791 VAL A C 1
ATOM 6174 O O . VAL A 1 791 ? -17.380 -14.561 -17.756 1.00 97.00 791 VAL A O 1
ATOM 6177 N N . GLN A 1 792 ? -15.423 -15.414 -18.474 1.00 95.44 792 GLN A N 1
ATOM 6178 C CA . GLN A 1 792 ? -15.999 -16.653 -19.004 1.00 95.44 792 GLN A CA 1
ATOM 6179 C C . GLN A 1 792 ? -16.745 -17.438 -17.925 1.00 95.44 792 GLN A C 1
ATOM 6181 O O . GLN A 1 792 ? -17.893 -17.827 -18.125 1.00 95.44 792 GLN A O 1
ATOM 6186 N N . ARG A 1 793 ? -16.125 -17.625 -16.754 1.00 93.69 793 ARG A N 1
ATOM 6187 C CA . ARG A 1 793 ? -16.734 -18.367 -15.640 1.00 93.69 793 ARG A CA 1
ATOM 6188 C C . ARG A 1 793 ? -17.998 -17.692 -15.125 1.00 93.69 793 ARG A C 1
ATOM 6190 O O . ARG A 1 793 ? -18.993 -18.370 -14.885 1.00 93.69 793 ARG A O 1
ATOM 6197 N N . ALA A 1 794 ? -17.974 -16.373 -14.951 1.00 92.75 794 ALA A N 1
ATOM 6198 C CA . ALA A 1 794 ? -19.140 -15.630 -14.486 1.00 92.75 794 ALA A CA 1
ATOM 6199 C C . ALA A 1 794 ? -20.290 -15.670 -15.506 1.00 92.75 794 ALA A C 1
ATOM 6201 O O . ALA A 1 794 ? -21.442 -15.852 -15.112 1.00 92.75 794 ALA A O 1
ATOM 6202 N N . ALA A 1 795 ? -19.973 -15.552 -16.798 1.00 92.56 795 ALA A N 1
ATOM 6203 C CA . ALA A 1 795 ? -20.947 -15.596 -17.881 1.00 92.56 795 ALA A CA 1
ATOM 6204 C C . ALA A 1 795 ? -21.606 -16.975 -18.011 1.00 92.56 795 ALA A C 1
ATOM 6206 O O . ALA A 1 795 ? -22.826 -17.083 -17.925 1.00 92.56 795 ALA A O 1
ATOM 6207 N N . LEU A 1 796 ? -20.804 -18.038 -18.117 1.00 88.62 796 LEU A N 1
ATOM 6208 C CA . LEU A 1 796 ? -21.312 -19.405 -18.246 1.00 88.62 796 LEU A CA 1
ATOM 6209 C C . LEU A 1 796 ? -22.106 -19.829 -17.003 1.00 88.62 796 LEU A C 1
ATOM 6211 O O . LEU A 1 796 ? -23.127 -20.500 -17.124 1.00 88.62 796 LEU A O 1
ATOM 6215 N N . ARG A 1 797 ? -21.697 -19.392 -15.801 1.00 86.94 797 ARG A N 1
ATOM 6216 C CA . ARG A 1 797 ? -22.440 -19.676 -14.562 1.00 86.94 797 ARG A CA 1
ATOM 6217 C C . ARG A 1 797 ? -23.801 -18.987 -14.550 1.00 86.94 797 ARG A C 1
ATOM 6219 O O . ARG A 1 797 ? -24.769 -19.576 -14.084 1.00 86.94 797 ARG A O 1
ATOM 6226 N N . LYS A 1 798 ? -23.881 -17.750 -15.049 1.00 82.44 798 LYS A N 1
ATOM 6227 C CA . LYS A 1 798 ? -25.144 -17.007 -15.197 1.00 82.44 798 LYS A CA 1
ATOM 6228 C C . LYS A 1 798 ? -26.087 -17.689 -16.194 1.00 82.44 798 LYS A C 1
ATOM 6230 O O . LYS A 1 798 ? -27.299 -17.587 -16.049 1.00 82.44 798 LYS A O 1
ATOM 6235 N N . GLU A 1 799 ? -25.530 -18.393 -17.172 1.00 79.69 799 GLU A N 1
ATOM 6236 C CA . GLU A 1 799 ? -26.264 -19.114 -18.214 1.00 79.69 799 GLU A CA 1
ATOM 6237 C C . GLU A 1 799 ? -26.535 -20.592 -17.864 1.00 79.69 799 GLU A C 1
ATOM 6239 O O . GLU A 1 799 ? -27.097 -21.309 -18.686 1.00 79.69 799 GLU A O 1
ATOM 6244 N N . ASN A 1 800 ? -26.204 -21.034 -16.639 1.00 77.25 800 ASN A N 1
ATOM 6245 C CA . ASN A 1 800 ? -26.332 -22.419 -16.152 1.00 77.25 800 ASN A CA 1
ATOM 6246 C C . ASN A 1 800 ? -25.560 -23.462 -16.990 1.00 77.25 800 ASN A C 1
ATOM 6248 O O . ASN A 1 800 ? -26.008 -24.595 -17.140 1.00 77.25 800 ASN A O 1
ATOM 6252 N N . LEU A 1 801 ? -24.398 -23.082 -17.532 1.00 67.06 801 LEU A N 1
ATOM 6253 C CA . LEU A 1 801 ? -23.543 -23.919 -18.389 1.00 67.06 801 LEU A CA 1
ATOM 6254 C C . LEU A 1 801 ? -22.258 -24.422 -17.689 1.00 67.06 801 LEU A C 1
ATOM 6256 O O . LEU A 1 801 ? -21.359 -24.909 -18.373 1.00 67.06 801 LEU A O 1
ATOM 6260 N N . VAL A 1 802 ? -22.133 -24.239 -16.365 1.00 53.59 802 VAL A N 1
ATOM 6261 C CA . VAL A 1 802 ? -20.920 -24.537 -15.561 1.00 53.59 802 VAL A CA 1
ATOM 6262 C C . VAL A 1 802 ? -21.058 -25.817 -14.764 1.00 53.59 802 VAL A C 1
ATOM 6264 O O . VAL A 1 802 ? -22.108 -25.960 -14.099 1.00 53.59 802 VAL A O 1
#